Protein AF-0000000086329497 (afdb_homodimer)

Secondary structure (DSSP, 8-state):
------------------------------EEEEE--BHHHHHHHHHHHHHH-TTSEEEEE-SS-TBTT-EEEEETTEEEEEES--B-TT-HHHHHHHHHTT--BPPP----EEEE-SSSEEEE--S-HHHHHHHHHHHHTTHHHHHHHHHHHHHHHHTHHHHHHHTT-B-SSHHHHHHHHHHHHHHHHHTSBHHHHHHHTT--HHHIIIIIHHHHHHHHS--TTSBHHHHHHHHGGGSS--B-BTT-THHHHHHHHHHHTPEEE--EEEEEEEEEE--SSS--EEEEEEEEEETTEEEEEEESEEEE-S--STTT---EEES-SSPPPSS-S--EEEEEEEEEEEEE-GGGGT--S-GGG----EEEE-S-TT-S-SEEEEPPPSSPPTT-----TTS-EEEEEEESSPPPHHHHHHHEEEEEEEEEEEEEEEE---SSPPPPPPSEEETTEEEGGGGGGT---HHHHHHHHHHHHHHHHHHHTT-GGGBS-S-HHHHHHHH-/------S-----------------------EEEEE--BHHHHHHHHHHHHHH-TTSEEEEE-SS-TBTT-EEEEETTEEEEEES--B-TT-HHHHHHHHHTT--BPPP----EEEE-SSSEEEE--S-HHHHHHHHHHHHTTHHHHHHHHHHHHHHHHTHHHHHHHTT-B-SBHHHHHHHHHHHHHHHHHTSBHHHHHHHTT--HHHIIIIIHHHHHHHHS--TTSBHHHHHHHHGGGSS--B-BTT-THHHHHHHHHHTTPEEE--EEEEEEEEEE--SSS--EEEEEEEEEETTEEEEEEESEEEE-S--STTT---EEES-SSPPPSS-S--EEEEEEEEEEEEE-GGGGT--S-GGG----EEEE-S-TT-S-SEEEEPPPSSPPTT-----TTS-EEEEEEESSPPPHHHHHHHEEEEEEEEEEEEEEEE---SSPPPPPBSEEETTEEEGGGGGGT---HHHHHHHHHHHHHHHHHHHTT-GGGBS-S-HHHHHHHH-

Structure (mmCIF, N/CA/C/O backbone):
data_AF-0000000086329497-model_v1
#
loop_
_entity.id
_entity.type
_entity.pdbx_description
1 polymer 'Prenylcysteine oxidase 1'
#
loop_
_atom_site.group_PDB
_atom_site.id
_atom_site.type_symbol
_atom_site.label_atom_id
_atom_site.label_alt_id
_atom_site.label_comp_id
_atom_site.label_asym_id
_atom_site.label_entity_id
_atom_site.label_seq_id
_atom_site.pdbx_PDB_ins_code
_atom_site.Cartn_x
_atom_site.Cartn_y
_atom_site.Cartn_z
_atom_site.occupancy
_atom_site.B_iso_or_equiv
_atom_site.auth_seq_id
_atom_site.auth_comp_id
_atom_site.auth_asym_id
_atom_site.auth_atom_id
_atom_site.pdbx_PDB_model_num
ATOM 1 N N . MET A 1 1 ? -32.25 19.516 -28.297 1 19.36 1 MET A N 1
ATOM 2 C CA . MET A 1 1 ? -31.891 20.625 -27.406 1 19.36 1 MET A CA 1
ATOM 3 C C . MET A 1 1 ? -32.438 20.375 -26 1 19.36 1 MET A C 1
ATOM 5 O O . MET A 1 1 ? -32 21.031 -25.047 1 19.36 1 MET A O 1
ATOM 9 N N . MET A 1 2 ? -33.562 19.688 -25.906 1 17.28 2 MET A N 1
ATOM 10 C CA . MET A 1 2 ? -34.594 19.844 -24.891 1 17.28 2 MET A CA 1
ATOM 11 C C . MET A 1 2 ? -34.125 19.297 -23.531 1 17.28 2 MET A C 1
ATOM 13 O O . MET A 1 2 ? -34.188 20 -22.531 1 17.28 2 MET A O 1
ATOM 17 N N . MET A 1 3 ? -34.594 18.047 -23.156 1 19.02 3 MET A N 1
ATOM 18 C CA . MET A 1 3 ? -35.375 17.672 -21.984 1 19.02 3 MET A CA 1
ATOM 19 C C . MET A 1 3 ? -34.469 17.141 -20.875 1 19.02 3 MET A C 1
ATOM 21 O O . MET A 1 3 ? -34 16.016 -20.938 1 19.02 3 MET A O 1
ATOM 25 N N . TRP A 1 4 ? -33.531 17.906 -20.281 1 20.55 4 TRP A N 1
ATOM 26 C CA . TRP A 1 4 ? -32.438 17.844 -19.344 1 20.55 4 TRP A CA 1
ATOM 27 C C . TRP A 1 4 ? -32.938 17.406 -17.953 1 20.55 4 TRP A C 1
ATOM 29 O O . TRP A 1 4 ? -32.25 17.625 -16.953 1 20.55 4 TRP A O 1
ATOM 39 N N . ARG A 1 5 ? -34.219 16.922 -17.797 1 20.28 5 ARG A N 1
ATOM 40 C CA . ARG A 1 5 ? -34.875 17.047 -16.484 1 20.28 5 ARG A CA 1
ATOM 41 C C . ARG A 1 5 ? -34.375 15.961 -15.539 1 20.28 5 ARG A C 1
ATOM 43 O O . ARG A 1 5 ? -34.875 14.836 -15.555 1 20.28 5 ARG A O 1
ATOM 50 N N . ALA A 1 6 ? -33.156 15.703 -15.445 1 21.06 6 ALA A N 1
ATOM 51 C CA . ALA A 1 6 ? -32.531 14.625 -14.695 1 21.06 6 ALA A CA 1
ATOM 52 C C . ALA A 1 6 ? -33 14.625 -13.242 1 21.06 6 ALA A C 1
ATOM 54 O O . ALA A 1 6 ? -33.094 15.688 -12.625 1 21.06 6 ALA A O 1
ATOM 55 N N . VAL A 1 7 ? -33.562 13.562 -12.828 1 20.84 7 VAL A N 1
ATOM 56 C CA . VAL A 1 7 ? -34.219 13.148 -11.602 1 20.84 7 VAL A CA 1
ATOM 57 C C . VAL A 1 7 ? -33.312 13.414 -10.406 1 20.84 7 VAL A C 1
ATOM 59 O O . VAL A 1 7 ? -32.25 12.812 -10.281 1 20.84 7 VAL A O 1
ATOM 62 N N . ALA A 1 8 ? -33.188 14.641 -9.773 1 23.11 8 ALA A N 1
ATOM 63 C CA . ALA A 1 8 ? -32.719 15.344 -8.586 1 23.11 8 ALA A CA 1
ATOM 64 C C . ALA A 1 8 ? -33.219 14.648 -7.312 1 23.11 8 ALA A C 1
ATOM 66 O O . ALA A 1 8 ? -34.312 14.93 -6.82 1 23.11 8 ALA A O 1
ATOM 67 N N . VAL A 1 9 ? -33.5 13.281 -7.402 1 22.3 9 VAL A N 1
ATOM 68 C CA . VAL A 1 9 ? -34.125 12.867 -6.168 1 22.3 9 VAL A CA 1
ATOM 69 C C . VAL A 1 9 ? -33.375 13.414 -4.965 1 22.3 9 VAL A C 1
ATOM 71 O O . VAL A 1 9 ? -32.156 13.523 -4.996 1 22.3 9 VAL A O 1
ATOM 74 N N . GLU A 1 10 ? -34.125 13.781 -3.883 1 21.47 10 GLU A N 1
ATOM 75 C CA . GLU A 1 10 ? -34.219 14.398 -2.564 1 21.47 10 GLU A CA 1
ATOM 76 C C . GLU A 1 10 ? -33.469 13.586 -1.513 1 21.47 10 GLU A C 1
ATOM 78 O O . GLU A 1 10 ? -34 12.594 -0.999 1 21.47 10 GLU A O 1
ATOM 83 N N . VAL A 1 11 ? -32.469 12.891 -1.787 1 23.66 11 VAL A N 1
ATOM 84 C CA . VAL A 1 11 ? -31.859 12.344 -0.57 1 23.66 11 VAL A CA 1
ATOM 85 C C . VAL A 1 11 ? -31.859 13.414 0.525 1 23.66 11 VAL A C 1
ATOM 87 O O . VAL A 1 11 ? -31.25 14.477 0.368 1 23.66 11 VAL A O 1
ATOM 90 N N . LEU A 1 12 ? -32.938 13.398 1.349 1 21.16 12 LEU A N 1
ATOM 91 C CA . LEU A 1 12 ? -33.25 14.07 2.607 1 21.16 12 LEU A CA 1
ATOM 92 C C . LEU A 1 12 ? -32 14.172 3.484 1 21.16 12 LEU A C 1
ATOM 94 O O . LEU A 1 12 ? -31.25 13.211 3.615 1 21.16 12 LEU A O 1
ATOM 98 N N . LEU A 1 13 ? -31.578 15.344 3.785 1 23.86 13 LEU A N 1
ATOM 99 C CA . LEU A 1 13 ? -30.906 16.172 4.773 1 23.86 13 LEU A CA 1
ATOM 100 C C . LEU A 1 13 ? -31.219 15.695 6.188 1 23.86 13 LEU A C 1
ATOM 102 O O . LEU A 1 13 ? -32.312 15.914 6.699 1 23.86 13 LEU A O 1
ATOM 106 N N . LEU A 1 14 ? -31.141 14.375 6.461 1 25.14 14 LEU A N 1
ATOM 107 C CA . LEU A 1 14 ? -31.297 14.227 7.902 1 25.14 14 LEU A CA 1
ATOM 108 C C . LEU A 1 14 ? -30.5 15.305 8.648 1 25.14 14 LEU A C 1
ATOM 110 O O . LEU A 1 14 ? -29.266 15.336 8.562 1 25.14 14 LEU A O 1
ATOM 114 N N . MET A 1 15 ? -31.031 16.438 8.734 1 26.56 15 MET A N 1
ATOM 115 C CA . MET A 1 15 ? -30.922 17.562 9.648 1 26.56 15 MET A CA 1
ATOM 116 C C . MET A 1 15 ? -30.75 17.078 11.086 1 26.56 15 MET A C 1
ATOM 118 O O . MET A 1 15 ? -31.688 16.547 11.688 1 26.56 15 MET A O 1
ATOM 122 N N . GLY A 1 16 ? -29.766 16.234 11.398 1 27.12 16 GLY A N 1
ATOM 123 C CA . GLY A 1 16 ? -29.609 16.297 12.844 1 27.12 16 GLY A CA 1
ATOM 124 C C . GLY A 1 16 ? -30.016 17.641 13.422 1 27.12 16 GLY A C 1
ATOM 125 O O . GLY A 1 16 ? -29.609 18.688 12.906 1 27.12 16 GLY A O 1
ATOM 126 N N . ILE A 1 17 ? -31.188 17.703 13.898 1 27.92 17 ILE A N 1
ATOM 127 C CA . ILE A 1 17 ? -31.703 18.703 14.82 1 27.92 17 ILE A CA 1
ATOM 128 C C . ILE A 1 17 ? -30.594 19.125 15.789 1 27.92 17 ILE A C 1
ATOM 130 O O . ILE A 1 17 ? -30.141 18.312 16.609 1 27.92 17 ILE A O 1
ATOM 134 N N . TRP A 1 18 ? -29.562 19.75 15.273 1 30.34 18 TRP A N 1
ATOM 135 C CA . TRP A 1 18 ? -28.953 20.656 16.234 1 30.34 18 TRP A CA 1
ATOM 136 C C . TRP A 1 18 ? -30 21.266 17.156 1 30.34 18 TRP A C 1
ATOM 138 O O . TRP A 1 18 ? -30.828 22.047 16.719 1 30.34 18 TRP A O 1
ATOM 148 N N . GLN A 1 19 ? -30.625 20.375 17.875 1 27.81 19 GLN A N 1
ATOM 149 C CA . GLN A 1 19 ? -31.156 21.062 19.047 1 27.81 19 GLN A CA 1
ATOM 150 C C . GLN A 1 19 ? -30.156 22.094 19.578 1 27.81 19 GLN A C 1
ATOM 152 O O . GLN A 1 19 ? -29.109 21.719 20.109 1 27.81 19 GLN A O 1
ATOM 157 N N . VAL A 1 20 ? -29.953 23.156 18.828 1 32.69 20 VAL A N 1
ATOM 158 C CA . VAL A 1 20 ? -29.547 24.406 19.469 1 32.69 20 VAL A CA 1
ATOM 159 C C . VAL A 1 20 ? -30.281 24.562 20.797 1 32.69 20 VAL A C 1
ATOM 161 O O . VAL A 1 20 ? -31.484 24.781 20.828 1 32.69 20 VAL A O 1
ATOM 164 N N . SER A 1 21 ? -30.141 23.625 21.688 1 32.16 21 SER A N 1
ATOM 165 C CA . SER A 1 21 ? -30.531 24.172 22.969 1 32.16 21 SER A CA 1
ATOM 166 C C . SER A 1 21 ? -30.188 25.656 23.062 1 32.16 21 SER A C 1
ATOM 168 O O . SER A 1 21 ? -29.125 26.094 22.625 1 32.16 21 SER A O 1
ATOM 170 N N . SER A 1 22 ? -31.188 26.469 22.953 1 34.78 22 SER A N 1
ATOM 171 C CA . SER A 1 22 ? -31.234 27.891 23.281 1 34.78 22 SER A CA 1
ATOM 172 C C . SER A 1 22 ? -30.312 28.219 24.453 1 34.78 22 SER A C 1
ATOM 174 O O . SER A 1 22 ? -30.766 28.344 25.578 1 34.78 22 SER A O 1
ATOM 176 N N . THR A 1 23 ? -29.328 27.406 24.766 1 38.88 23 THR A N 1
ATOM 177 C CA . THR A 1 23 ? -28.594 28.109 25.812 1 38.88 23 THR A CA 1
ATOM 178 C C . THR A 1 23 ? -28.375 29.562 25.422 1 38.88 23 THR A C 1
ATOM 180 O O . THR A 1 23 ? -28.406 29.922 24.25 1 38.88 23 THR A O 1
ATOM 183 N N . GLY A 1 24 ? -28.453 30.484 26.234 1 40.41 24 GLY A N 1
ATOM 184 C CA . GLY A 1 24 ? -28.203 31.906 26.016 1 40.41 24 GLY A CA 1
ATOM 185 C C . GLY A 1 24 ? -27.141 32.188 24.984 1 40.41 24 GLY A C 1
ATOM 186 O O . GLY A 1 24 ? -26 31.719 25.109 1 40.41 24 GLY A O 1
ATOM 187 N N . SER A 1 25 ? -27.469 32.062 23.625 1 47.81 25 SER A N 1
ATOM 188 C CA . SER A 1 25 ? -26.688 32.344 22.438 1 47.81 25 SER A CA 1
ATOM 189 C C . SER A 1 25 ? -25.562 33.344 22.719 1 47.81 25 SER A C 1
ATOM 191 O O . SER A 1 25 ? -25.812 34.531 22.938 1 47.81 25 SER A O 1
ATOM 193 N N . ARG A 1 26 ? -24.641 32.875 23.516 1 59.19 26 ARG A N 1
ATOM 194 C CA . ARG A 1 26 ? -23.531 33.781 23.672 1 59.19 26 ARG A CA 1
ATOM 195 C C . ARG A 1 26 ? -23.109 34.375 22.328 1 59.19 26 ARG A C 1
ATOM 197 O O . ARG A 1 26 ? -23.078 33.656 21.328 1 59.19 26 ARG A O 1
ATOM 204 N N . LEU A 1 27 ? -23.125 35.594 22.234 1 75.56 27 LEU A N 1
ATOM 205 C CA . LEU A 1 27 ? -22.656 36.375 21.109 1 75.56 27 LEU A CA 1
ATOM 206 C C . LEU A 1 27 ? -21.328 35.844 20.578 1 75.56 27 LEU A C 1
ATOM 208 O O . LEU A 1 27 ? -20.484 35.406 21.359 1 75.56 27 LEU A O 1
ATOM 212 N N . GLN A 1 28 ? -21.188 35.594 19.281 1 84.75 28 GLN A N 1
ATOM 213 C CA . GLN A 1 28 ? -19.969 35.156 18.594 1 84.75 28 GLN A CA 1
ATOM 214 C C . GLN A 1 28 ? -18.812 36.125 18.844 1 84.75 28 GLN A C 1
ATOM 216 O O . GLN A 1 28 ? -19.031 37.312 19.078 1 84.75 28 GLN A O 1
ATOM 221 N N . PRO A 1 29 ? -17.609 35.469 18.922 1 90.88 29 PRO A N 1
ATOM 222 C CA . PRO A 1 29 ? -16.469 36.375 18.953 1 90.88 29 PRO A CA 1
ATOM 223 C C . PRO A 1 29 ? -16.422 37.281 17.719 1 90.88 29 PRO A C 1
ATOM 225 O O . PRO A 1 29 ? -16.828 36.875 16.625 1 90.88 29 PRO A O 1
ATOM 228 N N . LYS A 1 30 ? -15.961 38.438 17.953 1 91.94 30 LYS A N 1
ATOM 229 C CA . LYS A 1 30 ? -15.977 39.375 16.859 1 91.94 30 LYS A CA 1
ATOM 230 C C . LYS A 1 30 ? -14.641 39.406 16.125 1 91.94 30 LYS A C 1
ATOM 232 O O . LYS A 1 30 ? -14.609 39.531 14.891 1 91.94 30 LYS A O 1
ATOM 237 N N . GLN A 1 31 ? -13.562 39.344 16.859 1 96.69 31 GLN A N 1
ATOM 238 C CA . GLN A 1 31 ? -12.234 39.469 16.266 1 96.69 31 GLN A CA 1
ATOM 239 C C . GLN A 1 31 ? -11.297 38.375 16.781 1 96.69 31 GLN A C 1
ATOM 241 O O . GLN A 1 31 ? -11.18 38.156 17.984 1 96.69 31 GLN A O 1
ATOM 246 N N . ILE A 1 32 ? -10.633 37.688 15.828 1 98.38 32 ILE A N 1
ATOM 247 C CA . ILE A 1 32 ? -9.672 36.656 16.156 1 98.38 32 ILE A CA 1
ATOM 248 C C . ILE A 1 32 ? -8.328 36.969 15.492 1 98.38 32 ILE A C 1
ATOM 250 O O . ILE A 1 32 ? -8.281 37.375 14.336 1 98.38 32 ILE A O 1
ATOM 254 N N . ALA A 1 33 ? -7.215 36.812 16.266 1 98.81 33 ALA A N 1
ATOM 255 C CA . ALA A 1 33 ? -5.867 37 15.734 1 98.81 33 ALA A CA 1
ATOM 256 C C . ALA A 1 33 ? -5.145 35.656 15.633 1 98.81 33 ALA A C 1
ATOM 258 O O . ALA A 1 33 ? -5.27 34.812 16.516 1 98.81 33 ALA A O 1
ATOM 259 N N . ILE A 1 34 ? -4.52 35.438 14.539 1 98.88 34 ILE A N 1
ATOM 260 C CA . ILE A 1 34 ? -3.596 34.312 14.359 1 98.88 34 ILE A CA 1
ATOM 261 C C . ILE A 1 34 ? -2.188 34.844 14.102 1 98.88 34 ILE A C 1
ATOM 263 O O . ILE A 1 34 ? -1.961 35.594 13.148 1 98.88 34 ILE A O 1
ATOM 267 N N . VAL A 1 35 ? -1.253 34.5 14.992 1 98.75 35 VAL A N 1
ATOM 268 C CA . VAL A 1 35 ? 0.127 34.938 14.828 1 98.75 35 VAL A CA 1
ATOM 269 C C . VAL A 1 35 ? 0.947 33.844 14.141 1 98.75 35 VAL A C 1
ATOM 271 O O . VAL A 1 35 ? 1.371 32.875 14.781 1 98.75 35 VAL A O 1
ATOM 274 N N . GLY A 1 36 ? 1.266 34.062 12.906 1 98.31 36 GLY A N 1
ATOM 275 C CA . GLY A 1 36 ? 1.96 33.094 12.078 1 98.31 36 GLY A CA 1
ATOM 276 C C . GLY A 1 36 ? 1.144 32.625 10.883 1 98.31 36 GLY A C 1
ATOM 277 O O . GLY A 1 36 ? -0.008 32.219 11.031 1 98.31 36 GLY A O 1
ATOM 278 N N . GLY A 1 37 ? 1.759 32.719 9.734 1 97.75 37 GLY A N 1
ATOM 279 C CA . GLY A 1 37 ? 1.072 32.344 8.508 1 97.75 37 GLY A CA 1
ATOM 280 C C . GLY A 1 37 ? 1.614 31.078 7.879 1 97.75 37 GLY A C 1
ATOM 281 O O . GLY A 1 37 ? 1.657 30.969 6.652 1 97.75 37 GLY A O 1
ATOM 282 N N . GLY A 1 38 ? 2.111 30.125 8.641 1 97.25 38 GLY A N 1
ATOM 283 C CA . GLY A 1 38 ? 2.508 28.812 8.156 1 97.25 38 GLY A CA 1
ATOM 284 C C . GLY A 1 38 ? 1.329 27.891 7.891 1 97.25 38 GLY A C 1
ATOM 285 O O . GLY A 1 38 ? 0.186 28.344 7.816 1 97.25 38 GLY A O 1
ATOM 286 N N . VAL A 1 39 ? 1.604 26.625 7.805 1 97.56 39 VAL A N 1
ATOM 287 C CA . VAL A 1 39 ? 0.553 25.656 7.516 1 97.56 39 VAL A CA 1
ATOM 288 C C . VAL A 1 39 ? -0.487 25.672 8.633 1 97.56 39 VAL A C 1
ATOM 290 O O . VAL A 1 39 ? -1.691 25.688 8.367 1 97.56 39 VAL A O 1
ATOM 293 N N . GLY A 1 40 ? -0.006 25.641 9.82 1 98.38 40 GLY A N 1
ATOM 294 C CA . GLY A 1 40 ? -0.903 25.641 10.961 1 98.38 40 GLY A CA 1
ATOM 295 C C . GLY A 1 40 ? -1.787 26.875 11.031 1 98.38 40 GLY A C 1
ATOM 296 O O . GLY A 1 40 ? -2.998 26.766 11.227 1 98.38 40 GLY A O 1
ATOM 297 N N . GLY A 1 41 ? -1.18 28.078 10.875 1 98.75 41 GLY A N 1
ATOM 298 C CA . GLY A 1 41 ? -1.938 29.312 10.922 1 98.75 41 GLY A CA 1
ATOM 299 C C . GLY A 1 41 ? -2.963 29.422 9.805 1 98.75 41 GLY A C 1
ATOM 300 O O . GLY A 1 41 ? -4.098 29.844 10.039 1 98.75 41 GLY A O 1
ATOM 301 N N . ALA A 1 42 ? -2.535 29.062 8.633 1 98.69 42 ALA A N 1
ATOM 302 C CA . ALA A 1 42 ? -3.453 29.094 7.492 1 98.69 42 ALA A CA 1
ATOM 303 C C . ALA A 1 42 ? -4.613 28.125 7.699 1 98.69 42 ALA A C 1
ATOM 305 O O . ALA A 1 42 ? -5.77 28.469 7.449 1 98.69 42 ALA A O 1
ATOM 306 N N . ALA A 1 43 ? -4.281 26.953 8.125 1 98.81 43 ALA A N 1
ATOM 307 C CA . ALA A 1 43 ? -5.316 25.953 8.391 1 98.81 43 ALA A CA 1
ATOM 308 C C . ALA A 1 43 ? -6.25 26.422 9.508 1 98.81 43 ALA A C 1
ATOM 310 O O . ALA A 1 43 ? -7.465 26.219 9.438 1 98.81 43 ALA A O 1
ATOM 311 N N . ALA A 1 44 ? -5.676 27.031 10.547 1 98.88 44 ALA A N 1
ATOM 312 C CA . ALA A 1 44 ? -6.48 27.531 11.656 1 98.88 44 ALA A CA 1
ATOM 313 C C . ALA A 1 44 ? -7.488 28.578 11.18 1 98.88 44 ALA A C 1
ATOM 315 O O . ALA A 1 44 ? -8.633 28.578 11.625 1 98.88 44 ALA A O 1
ATOM 316 N N . SER A 1 45 ? -7.055 29.469 10.32 1 98.69 45 SER A N 1
ATOM 317 C CA . SER A 1 45 ? -7.973 30.484 9.789 1 98.69 45 SER A CA 1
ATOM 318 C C . SER A 1 45 ? -9.156 29.828 9.086 1 98.69 45 SER A C 1
ATOM 320 O O . SER A 1 45 ? -10.297 30.266 9.242 1 98.69 45 SER A O 1
ATOM 322 N N . HIS A 1 46 ? -8.867 28.797 8.32 1 98.38 46 HIS A N 1
ATOM 323 C CA . HIS A 1 46 ? -9.891 28.078 7.578 1 98.38 46 HIS A CA 1
ATOM 324 C C . HIS A 1 46 ? -10.875 27.391 8.523 1 98.38 46 HIS A C 1
ATOM 326 O O . HIS A 1 46 ? -12.094 27.5 8.352 1 98.38 46 HIS A O 1
ATOM 332 N N . PHE A 1 47 ? -10.383 26.734 9.531 1 98.56 47 PHE A N 1
ATOM 333 C CA . PHE A 1 47 ? -11.242 25.984 10.445 1 98.56 47 PHE A CA 1
ATOM 334 C C . PHE A 1 47 ? -12.016 26.938 11.359 1 98.56 47 PHE A C 1
ATOM 336 O O . PHE A 1 47 ? -13.164 26.656 11.711 1 98.56 47 PHE A O 1
ATOM 343 N N . LEU A 1 48 ? -11.391 28.047 11.781 1 98.31 48 LEU A N 1
ATOM 344 C CA . LEU A 1 48 ? -12.078 29.016 12.609 1 98.31 48 LEU A CA 1
ATOM 345 C C . LEU A 1 48 ? -13.25 29.641 11.852 1 98.31 48 LEU A C 1
ATOM 347 O O . LEU A 1 48 ? -14.312 29.875 12.43 1 98.31 48 LEU A O 1
ATOM 351 N N . ARG A 1 49 ? -12.992 29.938 10.578 1 97.5 49 ARG A N 1
ATOM 352 C CA . ARG A 1 49 ? -14.07 30.453 9.742 1 97.5 49 ARG A CA 1
ATOM 353 C C . ARG A 1 49 ? -15.25 29.5 9.703 1 97.5 49 ARG A C 1
ATOM 355 O O . ARG A 1 49 ? -16.406 29.922 9.805 1 97.5 49 ARG A O 1
ATOM 362 N N . ARG A 1 50 ? -14.992 28.281 9.602 1 95.38 50 ARG A N 1
ATOM 363 C CA . ARG A 1 50 ? -16.031 27.25 9.523 1 95.38 50 ARG A CA 1
ATOM 364 C C . ARG A 1 50 ? -16.75 27.094 10.852 1 95.38 50 ARG A C 1
ATOM 366 O O . ARG A 1 50 ? -17.969 26.953 10.891 1 95.38 50 ARG A O 1
ATOM 373 N N . GLU A 1 51 ? -15.961 27.156 11.961 1 95.44 51 GLU A N 1
ATOM 374 C CA . GLU A 1 51 ? -16.516 26.891 13.281 1 95.44 51 GLU A CA 1
ATOM 375 C C . GLU A 1 51 ? -17.234 28.109 13.844 1 95.44 51 GLU A C 1
ATOM 377 O O . GLU A 1 51 ? -18.203 27.984 14.586 1 95.44 51 GLU A O 1
ATOM 382 N N . MET A 1 52 ? -16.75 29.359 13.539 1 95.44 52 MET A N 1
ATOM 383 C CA . MET A 1 52 ? -17.234 30.562 14.195 1 95.44 52 MET A CA 1
ATOM 384 C C . MET A 1 52 ? -18.172 31.344 13.281 1 95.44 52 MET A C 1
ATOM 386 O O . MET A 1 52 ? -18.875 32.25 13.734 1 95.44 52 MET A O 1
ATOM 390 N N . GLY A 1 53 ? -18.125 31 11.969 1 93.38 53 GLY A N 1
ATOM 391 C CA . GLY A 1 53 ? -19.078 31.625 11.062 1 93.38 53 GLY A CA 1
ATOM 392 C C . GLY A 1 53 ? -18.469 32.75 10.219 1 93.38 53 GLY A C 1
ATOM 393 O O . GLY A 1 53 ? -17.312 33.125 10.422 1 93.38 53 GLY A O 1
ATOM 394 N N . PRO A 1 54 ? -19.203 33.281 9.344 1 93.5 54 PRO A N 1
ATOM 395 C CA . PRO A 1 54 ? -18.703 34.25 8.344 1 93.5 54 PRO A CA 1
ATOM 396 C C . PRO A 1 54 ? -18.516 35.656 8.906 1 93.5 54 PRO A C 1
ATOM 398 O O . PRO A 1 54 ? -17.797 36.469 8.312 1 93.5 54 PRO A O 1
ATOM 401 N N . ASP A 1 55 ? -19.078 35.969 10.023 1 93.62 55 ASP A N 1
ATOM 402 C CA . ASP A 1 55 ? -19.109 37.344 10.516 1 93.62 55 ASP A CA 1
ATOM 403 C C . ASP A 1 55 ? -17.875 37.656 11.359 1 93.62 55 ASP A C 1
ATOM 405 O O . ASP A 1 55 ? -17.594 38.812 11.633 1 93.62 55 ASP A O 1
ATOM 409 N N . VAL A 1 56 ? -17.156 36.656 11.742 1 95.94 56 VAL A N 1
ATOM 410 C CA . VAL A 1 56 ? -15.984 36.875 12.578 1 95.94 56 VAL A CA 1
ATOM 411 C C . VAL A 1 56 ? -14.836 37.406 11.727 1 95.94 56 VAL A C 1
ATOM 413 O O . VAL A 1 56 ? -14.609 36.938 10.609 1 95.94 56 VAL A O 1
ATOM 416 N N . LYS A 1 57 ? -14.18 38.469 12.227 1 97.69 57 LYS A N 1
ATOM 417 C CA . LYS A 1 57 ? -12.969 38.969 11.57 1 97.69 57 LYS A CA 1
ATOM 418 C C . LYS A 1 57 ? -11.742 38.188 12.016 1 97.69 57 LYS A C 1
ATOM 420 O O . LYS A 1 57 ? -11.484 38.031 13.219 1 97.69 57 LYS A O 1
ATOM 425 N N . ILE A 1 58 ? -11.023 37.656 11.031 1 98.56 58 ILE A N 1
ATOM 426 C CA . ILE A 1 58 ? -9.812 36.906 11.312 1 98.56 58 ILE A CA 1
ATOM 427 C C . ILE A 1 58 ? -8.602 37.625 10.703 1 98.56 58 ILE A C 1
ATOM 429 O O . ILE A 1 58 ? -8.523 37.781 9.484 1 98.56 58 ILE A O 1
ATOM 433 N N . ASP A 1 59 ? -7.664 38.062 11.57 1 98.69 59 ASP A N 1
ATOM 434 C CA . ASP A 1 59 ? -6.406 38.656 11.133 1 98.69 59 ASP A CA 1
ATOM 435 C C . ASP A 1 59 ? -5.25 37.656 11.305 1 98.69 59 ASP A C 1
ATOM 437 O O . ASP A 1 59 ? -5.09 37.062 12.367 1 98.69 59 ASP A O 1
ATOM 441 N N . VAL A 1 60 ? -4.48 37.469 10.219 1 98.75 60 VAL A N 1
ATOM 442 C CA . VAL A 1 60 ? -3.303 36.625 10.273 1 98.75 60 VAL A CA 1
ATOM 443 C C . VAL A 1 60 ? -2.039 37.469 10.133 1 98.75 60 VAL A C 1
ATOM 445 O O . VAL A 1 60 ? -1.858 38.156 9.125 1 98.75 60 VAL A O 1
ATOM 448 N N . PHE A 1 61 ? -1.18 37.406 11.172 1 98.62 61 PHE A N 1
ATOM 449 C CA . PHE A 1 61 ? 0.071 38.156 11.156 1 98.62 61 PHE A CA 1
ATOM 450 C C . PHE A 1 61 ? 1.211 37.312 10.625 1 98.62 61 PHE A C 1
ATOM 452 O O . PHE A 1 61 ? 1.482 36.219 11.164 1 98.62 61 PHE A O 1
ATOM 459 N N . GLU A 1 62 ? 1.846 37.688 9.625 1 97.94 62 GLU A N 1
ATOM 460 C CA . GLU A 1 62 ? 3.006 37 9.062 1 97.94 62 GLU A CA 1
ATOM 461 C C . GLU A 1 62 ? 4.043 38 8.555 1 97.94 62 GLU A C 1
ATOM 463 O O . GLU A 1 62 ? 3.773 38.781 7.621 1 97.94 62 GLU A O 1
ATOM 468 N N . ALA A 1 63 ? 5.188 37.969 9.164 1 94.19 63 ALA A N 1
ATOM 469 C CA . ALA A 1 63 ? 6.227 38.938 8.828 1 94.19 63 ALA A CA 1
ATOM 470 C C . ALA A 1 63 ? 6.953 38.531 7.547 1 94.19 63 ALA A C 1
ATOM 472 O O . ALA A 1 63 ? 7.422 39.406 6.801 1 94.19 63 ALA A O 1
ATOM 473 N N . ALA A 1 64 ? 7.09 37.25 7.32 1 92.19 64 ALA A N 1
ATOM 474 C CA . ALA A 1 64 ? 7.805 36.75 6.152 1 92.19 64 ALA A CA 1
ATOM 475 C C . ALA A 1 64 ? 6.832 36.219 5.098 1 92.19 64 ALA A C 1
ATOM 477 O O . ALA A 1 64 ? 5.727 36.75 4.953 1 92.19 64 ALA A O 1
ATOM 478 N N . ALA A 1 65 ? 7.281 35.344 4.301 1 93 65 ALA A N 1
ATOM 479 C CA . ALA A 1 65 ? 6.422 34.781 3.266 1 93 65 ALA A CA 1
ATOM 480 C C . ALA A 1 65 ? 5.426 33.781 3.863 1 93 65 ALA A C 1
ATOM 482 O O . ALA A 1 65 ? 5.773 33.031 4.766 1 93 65 ALA A O 1
ATOM 483 N N . VAL A 1 66 ? 4.191 33.844 3.389 1 96.12 66 VAL A N 1
ATOM 484 C CA . VAL A 1 66 ? 3.174 32.875 3.787 1 96.12 66 VAL A CA 1
ATOM 485 C C . VAL A 1 66 ? 3.656 31.453 3.475 1 96.12 66 VAL A C 1
ATOM 487 O O . VAL A 1 66 ? 4.258 31.219 2.426 1 96.12 66 VAL A O 1
ATOM 490 N N . GLY A 1 67 ? 3.459 30.578 4.391 1 95.25 67 GLY A N 1
ATOM 491 C CA . GLY A 1 67 ? 3.85 29.188 4.199 1 95.25 67 GLY A CA 1
ATOM 492 C C . GLY A 1 67 ? 4.902 28.719 5.191 1 95.25 67 GLY A C 1
ATOM 493 O O . GLY A 1 67 ? 5 27.531 5.48 1 95.25 67 GLY A O 1
ATOM 494 N N . GLY A 1 68 ? 5.703 29.656 5.625 1 92.69 68 GLY A N 1
ATOM 495 C CA . GLY A 1 68 ? 6.738 29.312 6.586 1 92.69 68 GLY A CA 1
ATOM 496 C C . GLY A 1 68 ? 7.762 28.344 6.031 1 92.69 68 GLY A C 1
ATOM 497 O O . GLY A 1 68 ? 8.43 28.625 5.035 1 92.69 68 GLY A O 1
ATOM 498 N N . ARG A 1 69 ? 7.707 27.156 6.578 1 93.38 69 ARG A N 1
ATOM 499 C CA . ARG A 1 69 ? 8.688 26.141 6.203 1 93.38 69 ARG A CA 1
ATOM 500 C C . ARG A 1 69 ? 8.25 25.391 4.953 1 93.38 69 ARG A C 1
ATOM 502 O O . ARG A 1 69 ? 8.984 24.531 4.445 1 93.38 69 ARG A O 1
ATOM 509 N N . VAL A 1 70 ? 7.156 25.625 4.516 1 95.5 70 VAL A N 1
ATOM 510 C CA . VAL A 1 70 ? 6.688 25.156 3.219 1 95.5 70 VAL A CA 1
ATOM 511 C C . VAL A 1 70 ? 7.062 26.172 2.135 1 95.5 70 VAL A C 1
ATOM 513 O O . VAL A 1 70 ? 6.414 27.203 1.993 1 95.5 70 VAL A O 1
ATOM 516 N N . ALA A 1 71 ? 8.062 25.828 1.343 1 94.69 71 ALA A N 1
ATOM 517 C CA . ALA A 1 71 ? 8.586 26.828 0.418 1 94.69 71 ALA A CA 1
ATOM 518 C C . A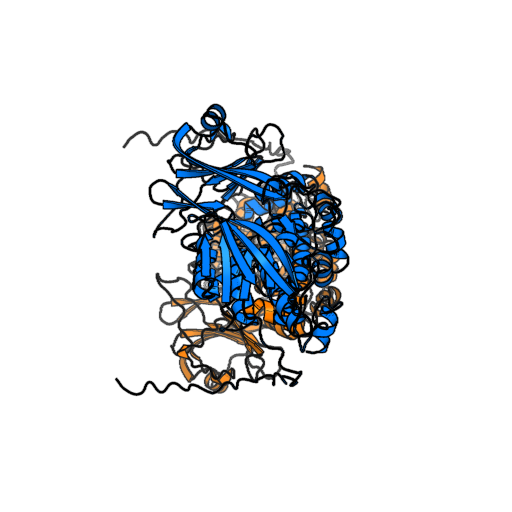LA A 1 71 ? 9.062 26.188 -0.879 1 94.69 71 ALA A C 1
ATOM 520 O O . ALA A 1 71 ? 9.336 24.984 -0.917 1 94.69 71 ALA A O 1
ATOM 521 N N . THR A 1 72 ? 9.062 26.938 -1.922 1 96.12 72 THR A N 1
ATOM 522 C CA . THR A 1 72 ? 9.609 26.531 -3.215 1 96.12 72 THR A CA 1
ATOM 523 C C . THR A 1 72 ? 10.695 27.516 -3.666 1 96.12 72 THR A C 1
ATOM 525 O O . THR A 1 72 ? 10.766 28.641 -3.176 1 96.12 72 THR A O 1
ATOM 528 N N . GLN A 1 73 ? 11.562 27.078 -4.477 1 95.81 73 GLN A N 1
ATOM 529 C CA . GLN A 1 73 ? 12.609 27.891 -5.086 1 95.81 73 GLN A CA 1
ATOM 530 C C . GLN A 1 73 ? 12.625 27.719 -6.602 1 95.81 73 GLN A C 1
ATOM 532 O O . GLN A 1 73 ? 12.461 26.609 -7.113 1 95.81 73 GLN A O 1
ATOM 537 N N . ASP A 1 74 ? 12.766 28.828 -7.285 1 95.25 74 ASP A N 1
ATOM 538 C CA . ASP A 1 74 ? 12.852 28.781 -8.742 1 95.25 74 ASP A CA 1
ATOM 539 C C . ASP A 1 74 ? 14.297 28.578 -9.195 1 95.25 74 ASP A C 1
ATOM 541 O O . ASP A 1 74 ? 15.195 29.297 -8.773 1 95.25 74 ASP A O 1
ATOM 545 N N . VAL A 1 75 ? 14.453 27.609 -9.938 1 94.62 75 VAL A N 1
ATOM 546 C CA . VAL A 1 75 ? 15.75 27.328 -10.547 1 94.62 75 VAL A CA 1
ATOM 547 C C . VAL A 1 75 ? 15.57 27.078 -12.039 1 94.62 75 VAL A C 1
ATOM 549 O O . VAL A 1 75 ? 14.906 26.109 -12.438 1 94.62 75 VAL A O 1
ATOM 552 N N . GLY A 1 76 ? 16.188 27.875 -12.883 1 89.38 76 GLY A N 1
ATOM 553 C CA . GLY A 1 76 ? 16.125 27.688 -14.32 1 89.38 76 GLY A CA 1
ATOM 554 C C . GLY A 1 76 ? 14.719 27.812 -14.883 1 89.38 76 GLY A C 1
ATOM 555 O O . GLY A 1 76 ? 14.359 27.109 -15.828 1 89.38 76 GLY A O 1
ATOM 556 N N . GLY A 1 77 ? 13.852 28.469 -14.219 1 90.81 77 GLY A N 1
ATOM 557 C CA . GLY A 1 77 ? 12.516 28.719 -14.727 1 90.81 77 GLY A CA 1
ATOM 558 C C . GLY A 1 77 ? 11.469 27.781 -14.148 1 90.81 77 GLY A C 1
ATOM 559 O O . GLY A 1 77 ? 10.273 27.953 -14.383 1 90.81 77 GLY A O 1
ATOM 560 N N . ASP A 1 78 ? 11.891 26.781 -13.422 1 94.31 78 ASP A N 1
ATOM 561 C CA . ASP A 1 78 ? 10.969 25.844 -12.805 1 94.31 78 ASP A CA 1
ATOM 562 C C . ASP A 1 78 ? 11.016 25.953 -11.281 1 94.31 78 ASP A C 1
ATOM 564 O O . ASP A 1 78 ? 12.055 26.297 -10.711 1 94.31 78 ASP A O 1
ATOM 568 N N . GLY A 1 79 ? 9.891 25.719 -10.68 1 96.5 79 GLY A N 1
ATOM 569 C CA . GLY A 1 79 ? 9.836 25.703 -9.227 1 96.5 79 GLY A CA 1
ATOM 570 C C . GLY A 1 79 ? 10.148 24.344 -8.641 1 96.5 79 GLY A C 1
ATOM 571 O O . GLY A 1 79 ? 9.797 23.312 -9.227 1 96.5 79 GLY A O 1
ATOM 572 N N . PHE A 1 80 ? 10.812 24.359 -7.484 1 97.38 80 PHE A N 1
ATOM 573 C CA . PHE A 1 80 ? 11.156 23.125 -6.797 1 97.38 80 PHE A CA 1
ATOM 574 C C . PHE A 1 80 ? 10.875 23.234 -5.305 1 97.38 80 PHE A C 1
ATOM 576 O O . PHE A 1 80 ? 11.039 24.312 -4.715 1 97.38 80 PHE A O 1
ATOM 583 N N . GLU A 1 81 ? 10.438 22.109 -4.699 1 96.69 81 GLU A N 1
ATOM 584 C CA . GLU A 1 81 ? 10.141 22.094 -3.27 1 96.69 81 GLU A CA 1
ATOM 585 C C . GLU A 1 81 ? 11.414 22.188 -2.439 1 96.69 81 GLU A C 1
ATOM 587 O O . GLU A 1 81 ? 12.383 21.453 -2.688 1 96.69 81 GLU A O 1
ATOM 592 N N . MET A 1 82 ? 11.391 23.016 -1.427 1 94.44 82 MET A N 1
ATOM 593 C CA . MET A 1 82 ? 12.547 23.188 -0.554 1 94.44 82 MET A CA 1
ATOM 594 C C . MET A 1 82 ? 12.305 22.531 0.801 1 94.44 82 MET A C 1
ATOM 596 O O . MET A 1 82 ? 13.242 22.016 1.423 1 94.44 82 MET A O 1
ATOM 600 N N . GLY A 1 83 ? 11.102 22.656 1.253 1 91.38 83 GLY A N 1
ATOM 601 C CA . GLY A 1 83 ? 10.711 22.125 2.553 1 91.38 83 GLY A CA 1
ATOM 602 C C . GLY A 1 83 ? 9.25 21.719 2.621 1 91.38 83 GLY A C 1
ATOM 603 O O . GLY A 1 83 ? 8.422 22.266 1.894 1 91.38 83 GLY A O 1
ATOM 604 N N . ALA A 1 84 ? 9.008 20.719 3.607 1 91.62 84 ALA A N 1
ATOM 605 C CA . ALA A 1 84 ? 7.652 20.172 3.725 1 91.62 84 ALA A CA 1
ATOM 606 C C . ALA A 1 84 ? 7.113 19.75 2.361 1 91.62 84 ALA A C 1
ATOM 608 O O . ALA A 1 84 ? 6.066 20.219 1.924 1 91.62 84 ALA A O 1
ATOM 609 N N . CYS A 1 85 ? 7.723 18.781 1.836 1 91.31 85 CYS A N 1
ATOM 610 C CA . CYS A 1 85 ? 7.645 18.516 0.401 1 91.31 85 CYS A CA 1
ATOM 611 C C . CYS A 1 85 ? 6.676 17.375 0.102 1 91.31 85 CYS A C 1
ATOM 613 O O . CYS A 1 85 ? 6.273 17.188 -1.046 1 91.31 85 CYS A O 1
ATOM 615 N N . ILE A 1 86 ? 6.309 16.734 1.175 1 93.19 86 ILE A N 1
ATOM 616 C CA . ILE A 1 86 ? 5.582 15.508 0.856 1 93.19 86 ILE A CA 1
ATOM 617 C C . ILE A 1 86 ? 4.355 15.383 1.755 1 93.19 86 ILE A C 1
ATOM 619 O O . ILE A 1 86 ? 4.355 15.867 2.887 1 93.19 86 ILE A O 1
ATOM 623 N N . ILE A 1 87 ? 3.332 14.789 1.214 1 95.62 87 ILE A N 1
ATOM 624 C CA . ILE A 1 87 ? 2.1 14.469 1.927 1 95.62 87 ILE A CA 1
ATOM 625 C C . ILE A 1 87 ? 1.831 12.969 1.856 1 95.62 87 ILE A C 1
ATOM 627 O O . ILE A 1 87 ? 1.853 12.375 0.775 1 95.62 87 ILE A O 1
ATOM 631 N N . HIS A 1 88 ? 1.653 12.367 3.004 1 94.06 88 HIS A N 1
ATOM 632 C CA . HIS A 1 88 ? 1.322 10.945 3.078 1 94.06 88 HIS A CA 1
ATOM 633 C C . HIS A 1 88 ? -0.127 10.695 2.674 1 94.06 88 HIS A C 1
ATOM 635 O O . HIS A 1 88 ? -1.003 11.523 2.949 1 94.06 88 HIS A O 1
ATOM 641 N N . PRO A 1 89 ? -0.458 9.531 2.1 1 88.88 89 PRO A N 1
ATOM 642 C CA . PRO A 1 89 ? -1.831 9.258 1.665 1 88.88 89 PRO A CA 1
ATOM 643 C C . PRO A 1 89 ? -2.824 9.25 2.826 1 88.88 89 PRO A C 1
ATOM 645 O O . PRO A 1 89 ? -4.004 9.555 2.635 1 88.88 89 PRO A O 1
ATOM 648 N N . LEU A 1 90 ? -2.346 9.055 3.971 1 89.5 90 LEU A N 1
ATOM 649 C CA . LEU A 1 90 ? -3.244 8.969 5.117 1 89.5 90 LEU A CA 1
ATOM 650 C C . LEU A 1 90 ? -3.215 10.258 5.926 1 89.5 90 LEU A C 1
ATOM 652 O O . LEU A 1 90 ? -3.703 10.297 7.059 1 89.5 90 LEU A O 1
ATOM 656 N N . ASN A 1 91 ? -2.557 11.219 5.324 1 94.75 91 ASN A N 1
ATOM 657 C CA . ASN A 1 91 ? -2.693 12.562 5.883 1 94.75 91 ASN A CA 1
ATOM 658 C C . ASN A 1 91 ? -4.043 13.18 5.531 1 94.75 91 ASN A C 1
ATOM 660 O O . ASN A 1 91 ? -4.121 14.086 4.699 1 94.75 91 ASN A O 1
ATOM 664 N N . LEU A 1 92 ? -5.066 12.828 6.297 1 93.44 92 LEU A N 1
ATOM 665 C CA . LEU A 1 92 ? -6.445 13.086 5.891 1 93.44 92 LEU A CA 1
ATOM 666 C C . LEU A 1 92 ? -6.797 14.562 6.074 1 93.44 92 LEU A C 1
ATOM 668 O O . LEU A 1 92 ? -7.641 15.094 5.352 1 93.44 92 LEU A O 1
ATOM 672 N N . ARG A 1 93 ? -6.164 15.219 6.98 1 95.5 93 ARG A N 1
ATOM 673 C CA . ARG A 1 93 ? -6.449 16.641 7.18 1 95.5 93 ARG A CA 1
ATOM 674 C C . ARG A 1 93 ? -5.887 17.484 6.035 1 95.5 93 ARG A C 1
ATOM 676 O O . ARG A 1 93 ? -6.566 18.359 5.52 1 95.5 93 ARG A O 1
ATOM 683 N N . MET A 1 94 ? -4.676 17.172 5.684 1 96.94 94 MET A N 1
ATOM 684 C CA . MET A 1 94 ? -4.078 17.875 4.551 1 96.94 94 MET A CA 1
ATOM 685 C C . MET A 1 94 ? -4.863 17.594 3.27 1 96.94 94 MET A C 1
ATOM 687 O O . MET A 1 94 ? -5.078 18.5 2.463 1 96.94 94 MET A O 1
ATOM 691 N N . LYS A 1 95 ? -5.215 16.375 3.152 1 94.81 95 LYS A N 1
ATOM 692 C CA . LYS A 1 95 ? -6 16.031 1.973 1 94.81 95 LYS A CA 1
ATOM 693 C C . LYS A 1 95 ? -7.316 16.797 1.938 1 94.81 95 LYS A C 1
ATOM 695 O O . LYS A 1 95 ? -7.727 17.297 0.884 1 94.81 95 LYS A O 1
ATOM 700 N N . GLN A 1 96 ? -7.988 16.922 3.018 1 94.19 96 GLN A N 1
ATOM 701 C CA . GLN A 1 96 ? -9.234 17.672 3.121 1 94.19 96 GLN A CA 1
ATOM 702 C C . GLN A 1 96 ? -9.023 19.141 2.771 1 94.19 96 GLN A C 1
ATOM 704 O O . GLN A 1 96 ? -9.828 19.734 2.049 1 94.19 96 GLN A O 1
ATOM 709 N N . LEU A 1 97 ? -7.996 19.656 3.275 1 97.25 97 LEU A N 1
ATOM 710 C CA . LEU A 1 97 ? -7.707 21.062 3.035 1 97.25 97 LEU A CA 1
ATOM 711 C C . LEU A 1 97 ? -7.434 21.328 1.556 1 97.25 97 LEU A C 1
ATOM 713 O O . LEU A 1 97 ? -7.93 22.297 0.989 1 97.25 97 LEU A O 1
ATOM 717 N N . VAL A 1 98 ? -6.668 20.453 0.974 1 96.62 98 VAL A N 1
ATOM 718 C CA . VAL A 1 98 ? -6.348 20.562 -0.444 1 96.62 98 VAL A CA 1
ATOM 719 C C . VAL A 1 98 ? -7.625 20.484 -1.275 1 96.62 98 VAL A C 1
ATOM 721 O O . VAL A 1 98 ? -7.832 21.281 -2.191 1 96.62 98 VAL A O 1
ATOM 724 N N . ASP A 1 99 ? -8.469 19.609 -0.912 1 93.06 99 ASP A N 1
ATOM 725 C CA . ASP A 1 99 ? -9.727 19.422 -1.621 1 93.06 99 ASP A CA 1
ATOM 726 C C . ASP A 1 99 ? -10.656 20.609 -1.434 1 93.06 99 ASP A C 1
ATOM 728 O O . ASP A 1 99 ? -11.328 21.031 -2.377 1 93.06 99 ASP A O 1
ATOM 732 N N . ASP A 1 100 ? -10.719 21.125 -0.25 1 94.19 100 ASP A N 1
ATOM 733 C CA . ASP A 1 100 ? -11.602 22.234 0.084 1 94.19 100 ASP A CA 1
ATOM 734 C C . ASP A 1 100 ? -11.312 23.453 -0.792 1 94.19 100 ASP A C 1
ATOM 736 O O . ASP A 1 100 ? -12.219 24.234 -1.114 1 94.19 100 ASP A O 1
ATOM 740 N N . ILE A 1 101 ? -10.109 23.578 -1.175 1 96.81 101 ILE A N 1
ATOM 741 C CA . ILE A 1 101 ? -9.766 24.812 -1.88 1 96.81 101 ILE A CA 1
ATOM 742 C C . ILE A 1 101 ? -9.516 24.516 -3.355 1 96.81 101 ILE A C 1
ATOM 744 O O . ILE A 1 101 ? -9.023 25.359 -4.098 1 96.81 101 ILE A O 1
ATOM 748 N N . GLY A 1 102 ? -9.695 23.281 -3.752 1 95.38 102 GLY A N 1
ATOM 749 C CA . GLY A 1 102 ? -9.742 22.922 -5.16 1 95.38 102 GLY A CA 1
ATOM 750 C C . GLY A 1 102 ? -8.367 22.703 -5.762 1 95.38 102 GLY A C 1
ATOM 751 O O . GLY A 1 102 ? -8.172 22.891 -6.965 1 95.38 102 GLY A O 1
ATOM 752 N N . LEU A 1 103 ? -7.422 22.422 -4.996 1 96.88 103 LEU A N 1
ATOM 753 C CA . LEU A 1 103 ? -6.09 22.125 -5.512 1 96.88 103 LEU A CA 1
ATOM 754 C C . LEU A 1 103 ? -5.98 20.672 -5.938 1 96.88 103 LEU A C 1
ATOM 756 O O . LEU A 1 103 ? -6.809 19.844 -5.547 1 96.88 103 LEU A O 1
ATOM 760 N N . LYS A 1 104 ? -4.973 20.422 -6.785 1 95.12 104 LYS A N 1
ATOM 761 C CA . LYS A 1 104 ? -4.801 19.078 -7.328 1 95.12 104 LYS A CA 1
ATOM 762 C C . LYS A 1 104 ? -3.439 18.5 -6.949 1 95.12 104 LYS A C 1
ATOM 764 O O . LYS A 1 104 ? -2.502 19.25 -6.656 1 95.12 104 LYS A O 1
ATOM 769 N N . ALA A 1 105 ? -3.352 17.141 -6.949 1 94.75 105 ALA A N 1
ATOM 770 C CA . ALA A 1 105 ? -2.08 16.453 -6.723 1 94.75 105 ALA A CA 1
ATOM 771 C C . ALA A 1 105 ? -1.169 16.578 -7.941 1 94.75 105 ALA A C 1
ATOM 773 O O . ALA A 1 105 ? -1.637 16.531 -9.078 1 94.75 105 ALA A O 1
ATOM 774 N N . ARG A 1 106 ? 0.069 16.734 -7.656 1 95.69 106 ARG A N 1
ATOM 775 C CA . ARG A 1 106 ? 1.071 16.75 -8.719 1 95.69 106 ARG A CA 1
ATOM 776 C C . ARG A 1 106 ? 1.184 15.375 -9.375 1 95.69 106 ARG A C 1
ATOM 778 O O . ARG A 1 106 ? 0.993 14.344 -8.727 1 95.69 106 ARG A O 1
ATOM 785 N N . ALA A 1 107 ? 1.549 15.367 -10.711 1 91.38 107 ALA A N 1
ATOM 786 C CA . ALA A 1 107 ? 1.755 14.094 -11.406 1 91.38 107 ALA A CA 1
ATOM 787 C C . ALA A 1 107 ? 2.871 13.289 -10.75 1 91.38 107 ALA A C 1
ATOM 789 O O . ALA A 1 107 ? 3.881 13.852 -10.32 1 91.38 107 ALA A O 1
ATOM 790 N N . ALA A 1 108 ? 2.65 12.016 -10.734 1 86.94 108 ALA A N 1
ATOM 791 C CA . ALA A 1 108 ? 3.607 11.141 -10.062 1 86.94 108 ALA A CA 1
ATOM 792 C C . ALA A 1 108 ? 4.793 10.828 -10.969 1 86.94 108 ALA A C 1
ATOM 794 O O . ALA A 1 108 ? 4.629 10.656 -12.18 1 86.94 108 ALA A O 1
ATOM 795 N N . THR A 1 109 ? 5.98 10.844 -10.391 1 89.62 109 THR A N 1
ATOM 796 C CA . THR A 1 109 ? 7.199 10.383 -11.039 1 89.62 109 THR A CA 1
ATOM 797 C C . THR A 1 109 ? 7.82 9.227 -10.258 1 89.62 109 THR A C 1
ATOM 799 O O . THR A 1 109 ? 7.906 9.273 -9.031 1 89.62 109 THR A O 1
ATOM 802 N N . PRO A 1 110 ? 8.234 8.18 -10.984 1 87.44 110 PRO A N 1
ATOM 803 C CA . PRO A 1 110 ? 8.836 7.051 -10.258 1 87.44 110 PRO A CA 1
ATOM 804 C C . PRO A 1 110 ? 10.094 7.445 -9.492 1 87.44 110 PRO A C 1
ATOM 806 O O . PRO A 1 110 ? 10.883 8.273 -9.961 1 87.44 110 PRO A O 1
ATOM 809 N N . SER A 1 111 ? 10.156 6.902 -8.344 1 90.44 111 SER A N 1
ATOM 810 C CA . SER A 1 111 ? 11.328 7.168 -7.504 1 90.44 111 SER A CA 1
ATOM 811 C C . SER A 1 111 ? 12.102 5.887 -7.211 1 90.44 111 SER A C 1
ATOM 813 O O . SER A 1 111 ? 11.547 4.789 -7.293 1 90.44 111 SER A O 1
ATOM 815 N N . LYS A 1 112 ? 13.391 6.035 -7.012 1 92.25 112 LYS A N 1
ATOM 816 C CA . LYS A 1 112 ? 14.297 4.949 -6.652 1 92.25 112 LYS A CA 1
ATOM 817 C C . LYS A 1 112 ? 15.227 5.359 -5.516 1 92.25 112 LYS A C 1
ATOM 819 O O . LYS A 1 112 ? 15.883 6.402 -5.59 1 92.25 112 LYS A O 1
ATOM 824 N N . MET A 1 113 ? 15.344 4.531 -4.535 1 94.06 113 MET A N 1
ATOM 825 C CA . MET A 1 113 ? 16.078 4.918 -3.332 1 94.06 113 MET A CA 1
ATOM 826 C C . MET A 1 113 ? 17.391 4.156 -3.223 1 94.06 113 MET A C 1
ATOM 828 O O . MET A 1 113 ? 17.5 3.035 -3.719 1 94.06 113 MET A O 1
ATOM 832 N N . ALA A 1 114 ? 18.344 4.762 -2.648 1 96.12 114 ALA A N 1
ATOM 833 C CA . ALA A 1 114 ? 19.609 4.141 -2.256 1 96.12 114 ALA A CA 1
ATOM 834 C C . ALA A 1 114 ? 20.078 4.668 -0.905 1 96.12 114 ALA A C 1
ATOM 836 O O . ALA A 1 114 ? 19.641 5.727 -0.454 1 96.12 114 ALA A O 1
ATOM 837 N N . VAL A 1 115 ? 20.859 3.936 -0.222 1 96.25 115 VAL A N 1
ATOM 838 C CA . VAL A 1 115 ? 21.438 4.359 1.049 1 96.25 115 VAL A CA 1
ATOM 839 C C . VAL A 1 115 ? 22.953 4.43 0.926 1 96.25 115 VAL A C 1
ATOM 841 O O . VAL A 1 115 ? 23.609 3.445 0.559 1 96.25 115 VAL A O 1
ATOM 844 N N . PHE A 1 116 ? 23.484 5.641 1.134 1 96.75 116 PHE A N 1
ATOM 845 C CA . PHE A 1 116 ? 24.922 5.91 1.084 1 96.75 116 PHE A CA 1
ATOM 846 C C . PHE A 1 116 ? 25.547 5.773 2.467 1 96.75 116 PHE A C 1
ATOM 848 O O . PHE A 1 116 ? 25.109 6.426 3.418 1 96.75 116 PHE A O 1
ATOM 855 N N . ASP A 1 117 ? 26.578 4.949 2.617 1 94.19 117 ASP A N 1
ATOM 856 C CA . ASP A 1 117 ? 27.172 4.707 3.926 1 94.19 117 ASP A CA 1
ATOM 857 C C . ASP A 1 117 ? 28.5 5.449 4.07 1 94.19 117 ASP A C 1
ATOM 859 O O . ASP A 1 117 ? 29.281 5.172 4.988 1 94.19 117 ASP A O 1
ATOM 863 N N . GLY A 1 118 ? 28.797 6.336 3.168 1 92.62 118 GLY A N 1
ATOM 864 C CA . GLY A 1 118 ? 30.047 7.09 3.225 1 92.62 118 GLY A CA 1
ATOM 865 C C . GLY A 1 118 ? 31.109 6.559 2.285 1 92.62 118 GLY A C 1
ATOM 866 O O . GLY A 1 118 ? 32 7.297 1.871 1 92.62 118 GLY A O 1
ATOM 867 N N . LYS A 1 119 ? 31.031 5.285 2.016 1 92.38 119 LYS A N 1
ATOM 868 C CA . LYS A 1 119 ? 32 4.66 1.126 1 92.38 119 LYS A CA 1
ATOM 869 C C . LYS A 1 119 ? 31.344 4.16 -0.155 1 92.38 119 LYS A C 1
ATOM 871 O O . LYS A 1 119 ? 31.984 4.082 -1.204 1 92.38 119 LYS A O 1
ATOM 876 N N . GLY A 1 120 ? 30.188 3.822 0.002 1 94.88 120 GLY A N 1
ATOM 877 C CA . GLY A 1 120 ? 29.422 3.309 -1.122 1 94.88 120 GLY A CA 1
ATOM 878 C C . GLY A 1 120 ? 27.938 3.172 -0.822 1 94.88 120 GLY A C 1
ATOM 879 O O . GLY A 1 120 ? 27.469 3.605 0.232 1 94.88 120 GLY A O 1
ATOM 880 N N . LEU A 1 121 ? 27.266 2.693 -1.821 1 95.12 121 LEU A N 1
ATOM 881 C CA . LEU A 1 121 ? 25.844 2.459 -1.65 1 95.12 121 LEU A CA 1
ATOM 8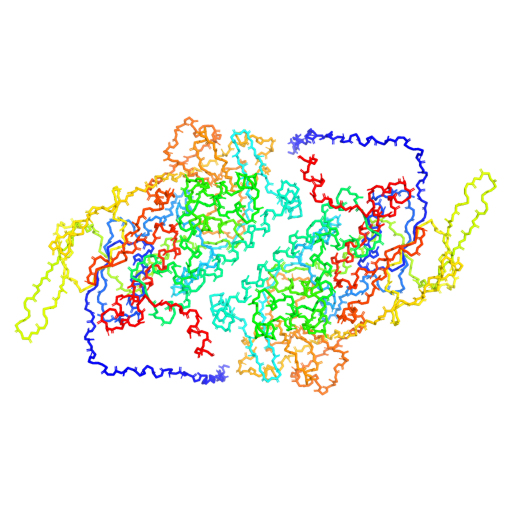82 C C . LEU A 1 121 ? 25.578 1.099 -1.014 1 95.12 121 LEU A C 1
ATOM 884 O O . LEU A 1 121 ? 25.734 0.063 -1.665 1 95.12 121 LEU A O 1
ATOM 888 N N . SER A 1 122 ? 25.188 1.122 0.212 1 92.88 122 SER A N 1
ATOM 889 C CA . SER A 1 122 ? 24.969 -0.102 0.977 1 92.88 122 SER A CA 1
ATOM 890 C C . SER A 1 122 ? 23.641 -0.748 0.629 1 92.88 122 SER A C 1
ATOM 892 O O . SER A 1 122 ? 23.453 -1.947 0.841 1 92.88 122 SER A O 1
ATOM 894 N N . PHE A 1 123 ? 22.734 -0.023 0.216 1 92.25 123 PHE A N 1
ATOM 895 C CA . PHE A 1 123 ? 21.438 -0.505 -0.241 1 92.25 123 PHE A CA 1
ATOM 896 C C . PHE A 1 123 ? 21.031 0.183 -1.538 1 92.25 123 PHE A C 1
ATOM 898 O O . PHE A 1 123 ? 21.172 1.4 -1.673 1 92.25 123 PHE A O 1
ATOM 905 N N . GLU A 1 124 ? 20.641 -0.563 -2.465 1 92.19 124 GLU A N 1
ATOM 906 C CA . GLU A 1 124 ? 20.156 -0.072 -3.752 1 92.19 124 GLU A CA 1
ATOM 907 C C . GLU A 1 124 ? 18.828 -0.718 -4.121 1 92.19 124 GLU A C 1
ATOM 909 O O . GLU A 1 124 ? 18.734 -1.94 -4.25 1 92.19 124 GLU A O 1
ATOM 914 N N . GLU A 1 125 ? 17.891 0.107 -4.227 1 90.62 125 GLU A N 1
ATOM 915 C CA . GLU A 1 125 ? 16.594 -0.396 -4.676 1 90.62 125 GLU A CA 1
ATOM 916 C C . GLU A 1 125 ? 16.656 -0.834 -6.137 1 90.62 125 GLU A C 1
ATOM 918 O O . GLU A 1 125 ? 17.203 -0.129 -6.98 1 90.62 125 GLU A O 1
ATOM 923 N N . SER A 1 126 ? 16.094 -2.021 -6.391 1 87.38 126 SER A N 1
ATOM 924 C CA . SER A 1 126 ? 16.031 -2.549 -7.75 1 87.38 126 SER A CA 1
ATOM 925 C C . SER A 1 126 ? 14.734 -2.154 -8.445 1 87.38 126 SER A C 1
ATOM 927 O O . SER A 1 126 ? 13.758 -1.802 -7.781 1 87.38 126 SER A O 1
ATOM 929 N N . ASP A 1 127 ? 14.867 -2.109 -9.734 1 82 127 ASP A N 1
ATOM 930 C CA . ASP A 1 127 ? 13.656 -1.874 -10.508 1 82 127 ASP A CA 1
ATOM 931 C C . ASP A 1 127 ? 12.703 -3.064 -10.414 1 82 127 ASP A C 1
ATOM 933 O O . ASP A 1 127 ? 11.523 -2.953 -10.758 1 82 127 ASP A O 1
ATOM 937 N N . TRP A 1 128 ? 13.258 -4.109 -9.938 1 78 128 TRP A N 1
ATOM 938 C CA . TRP A 1 128 ? 12.461 -5.328 -9.82 1 78 128 TRP A CA 1
ATOM 939 C C . TRP A 1 128 ? 12.031 -5.562 -8.375 1 78 128 TRP A C 1
ATOM 941 O O . TRP A 1 128 ? 12.867 -5.801 -7.5 1 78 128 TRP A O 1
ATOM 951 N N . LEU A 1 129 ? 10.75 -5.508 -8.172 1 75.25 129 LEU A N 1
ATOM 952 C CA . LEU A 1 129 ? 10.172 -5.652 -6.84 1 75.25 129 LEU A CA 1
ATOM 953 C C . LEU A 1 129 ? 10.602 -6.973 -6.203 1 75.25 129 LEU A C 1
ATOM 955 O O . LEU A 1 129 ? 10.859 -7.031 -5 1 75.25 129 LEU A O 1
ATOM 959 N N . VAL A 1 130 ? 10.719 -8.008 -7.051 1 73.81 130 VAL A N 1
ATOM 960 C CA . VAL A 1 130 ? 11.055 -9.336 -6.551 1 73.81 130 VAL A CA 1
ATOM 961 C C . VAL A 1 130 ? 12.445 -9.32 -5.918 1 73.81 130 VAL A C 1
ATOM 963 O O . VAL A 1 130 ? 12.641 -9.836 -4.816 1 73.81 130 VAL A O 1
ATOM 966 N N . VAL A 1 131 ? 13.312 -8.711 -6.609 1 80.31 131 VAL A N 1
ATOM 967 C CA . VAL A 1 131 ? 14.695 -8.656 -6.148 1 80.31 131 VAL A CA 1
ATOM 968 C C . VAL A 1 131 ? 14.773 -7.855 -4.848 1 80.31 131 VAL A C 1
ATOM 970 O O . VAL A 1 131 ? 15.469 -8.25 -3.912 1 80.31 131 VAL A O 1
ATOM 973 N N . ASN A 1 132 ? 14.047 -6.777 -4.824 1 84.81 132 ASN A N 1
ATOM 974 C CA . ASN A 1 132 ? 14.039 -5.949 -3.623 1 84.81 132 ASN A CA 1
ATOM 975 C C . ASN A 1 132 ? 13.523 -6.719 -2.412 1 84.81 132 ASN A C 1
ATOM 977 O O . ASN A 1 132 ? 14.141 -6.695 -1.346 1 84.81 132 ASN A O 1
ATOM 981 N N . PHE A 1 133 ? 12.547 -7.344 -2.66 1 79.88 133 PHE A N 1
ATOM 982 C CA . PHE A 1 133 ? 11.93 -8.07 -1.556 1 79.88 133 PHE A CA 1
ATOM 983 C C . PHE A 1 133 ? 12.836 -9.195 -1.078 1 79.88 133 PHE A C 1
ATOM 985 O O . PHE A 1 133 ? 13 -9.406 0.126 1 79.88 133 PHE A O 1
ATOM 992 N N . LEU A 1 134 ? 13.383 -9.938 -1.958 1 81.56 134 LEU A N 1
ATOM 993 C CA . LEU A 1 134 ? 14.227 -11.07 -1.586 1 81.56 134 LEU A CA 1
ATOM 994 C C . LEU A 1 134 ? 15.484 -10.586 -0.875 1 81.56 134 LEU A C 1
ATOM 996 O O . LEU A 1 134 ? 15.938 -11.211 0.088 1 81.56 134 LEU A O 1
ATOM 1000 N N . ARG A 1 135 ? 15.984 -9.508 -1.356 1 86.5 135 ARG A N 1
ATOM 1001 C CA . ARG A 1 135 ? 17.172 -8.953 -0.722 1 86.5 135 ARG A CA 1
ATOM 1002 C C . ARG A 1 135 ? 16.891 -8.539 0.718 1 86.5 135 ARG A C 1
ATOM 1004 O O . ARG A 1 135 ? 17.688 -8.805 1.617 1 86.5 135 ARG A O 1
ATOM 1011 N N . VAL A 1 136 ? 15.805 -7.902 0.897 1 88.31 136 VAL A N 1
ATOM 1012 C CA . VAL A 1 136 ? 15.422 -7.434 2.225 1 88.31 136 VAL A CA 1
ATOM 1013 C C . VAL A 1 136 ? 15.148 -8.625 3.135 1 88.31 136 VAL A C 1
ATOM 1015 O O . VAL A 1 136 ? 15.562 -8.641 4.297 1 88.31 136 VAL A O 1
ATOM 1018 N N . LEU A 1 137 ? 14.477 -9.57 2.572 1 84.12 137 LEU A N 1
ATOM 1019 C CA . LEU A 1 137 ? 14.172 -10.766 3.352 1 84.12 137 LEU A CA 1
ATOM 1020 C C . LEU A 1 137 ? 15.453 -11.508 3.729 1 84.12 137 LEU A C 1
ATOM 1022 O O . LEU A 1 137 ? 15.57 -12.016 4.844 1 84.12 137 LEU A O 1
ATOM 1026 N N . TRP A 1 138 ? 16.391 -11.562 2.816 1 84 138 TRP A N 1
ATOM 1027 C CA . TRP A 1 138 ? 17.641 -12.281 3.037 1 84 138 TRP A CA 1
ATOM 1028 C C . TRP A 1 138 ? 18.484 -11.578 4.09 1 84 138 TRP A C 1
ATOM 1030 O O . TRP A 1 138 ? 19.062 -12.227 4.969 1 84 138 TRP A O 1
ATOM 1040 N N . ARG A 1 139 ? 18.5 -10.336 3.986 1 86.62 139 ARG A N 1
ATOM 1041 C CA . ARG A 1 139 ? 19.422 -9.586 4.828 1 86.62 139 ARG A CA 1
ATOM 1042 C C . ARG A 1 139 ? 18.812 -9.32 6.203 1 86.62 139 ARG A C 1
ATOM 1044 O O . ARG A 1 139 ? 19.516 -9.328 7.211 1 86.62 139 ARG A O 1
ATOM 1051 N N . TYR A 1 140 ? 17.438 -9.148 6.195 1 90.88 140 TYR A N 1
ATOM 1052 C CA . TYR A 1 140 ? 16.875 -8.625 7.438 1 90.88 140 TYR A CA 1
ATOM 1053 C C . TYR A 1 140 ? 15.781 -9.539 7.965 1 90.88 140 TYR A C 1
ATOM 1055 O O . TYR A 1 140 ? 15.102 -9.203 8.938 1 90.88 140 TYR A O 1
ATOM 1063 N N . GLY A 1 141 ? 15.594 -10.656 7.309 1 86.81 141 GLY A N 1
ATOM 1064 C CA . GLY A 1 141 ? 14.531 -11.555 7.742 1 86.81 141 GLY A CA 1
ATOM 1065 C C . GLY A 1 141 ? 13.148 -10.93 7.664 1 86.81 141 GLY A C 1
ATOM 1066 O O . GLY A 1 141 ? 12.789 -10.32 6.652 1 86.81 141 GLY A O 1
ATOM 1067 N N . LEU A 1 142 ? 12.344 -11.078 8.773 1 87.69 142 LEU A N 1
ATOM 1068 C CA . LEU A 1 142 ? 10.961 -10.617 8.734 1 87.69 142 LEU A CA 1
ATOM 1069 C C . LEU A 1 142 ? 10.844 -9.203 9.289 1 87.69 142 LEU A C 1
ATOM 1071 O O . LEU A 1 142 ? 9.734 -8.734 9.57 1 87.69 142 LEU A O 1
ATOM 1075 N N . SER A 1 143 ? 11.93 -8.523 9.383 1 92.12 143 SER A N 1
ATOM 1076 C CA . SER A 1 143 ? 11.938 -7.203 10.008 1 92.12 143 SER A CA 1
ATOM 1077 C C . SER A 1 143 ? 11.055 -6.223 9.25 1 92.12 143 SER A C 1
ATOM 1079 O O . SER A 1 143 ? 10.367 -5.402 9.859 1 92.12 143 SER A O 1
ATOM 1081 N N . TYR A 1 144 ? 11.117 -6.324 7.934 1 92.12 144 TYR A N 1
ATOM 1082 C CA . TYR A 1 144 ? 10.289 -5.43 7.125 1 92.12 144 TYR A CA 1
ATOM 1083 C C . TYR A 1 144 ? 8.812 -5.621 7.434 1 92.12 144 TYR A C 1
ATOM 1085 O O . TYR A 1 144 ? 8.078 -4.648 7.609 1 92.12 144 TYR A O 1
ATOM 1093 N N . PHE A 1 145 ? 8.305 -6.75 7.535 1 89.25 145 PHE A N 1
ATOM 1094 C CA . PHE A 1 145 ? 6.902 -7.051 7.801 1 89.25 145 PHE A CA 1
ATOM 1095 C C . PHE A 1 145 ? 6.539 -6.703 9.234 1 89.25 145 PHE A C 1
ATOM 1097 O O . PHE A 1 145 ? 5.418 -6.266 9.508 1 89.25 145 PHE A O 1
ATOM 1104 N N . ARG A 1 146 ? 7.445 -6.969 10.148 1 92.44 146 ARG A N 1
ATOM 1105 C CA . ARG A 1 146 ? 7.203 -6.594 11.539 1 92.44 146 ARG A CA 1
ATOM 1106 C C . ARG A 1 146 ? 7.066 -5.082 11.68 1 92.44 146 ARG A C 1
ATOM 1108 O O . ARG A 1 146 ? 6.266 -4.594 12.477 1 92.44 146 ARG A O 1
ATOM 1115 N N . MET A 1 147 ? 7.93 -4.402 10.93 1 94.38 147 MET A N 1
ATOM 1116 C CA . MET A 1 147 ? 7.801 -2.949 10.914 1 94.38 147 MET A CA 1
ATOM 1117 C C . MET A 1 147 ? 6.426 -2.529 10.406 1 94.38 147 MET A C 1
ATOM 1119 O O . MET A 1 147 ? 5.789 -1.646 10.984 1 94.38 147 MET A O 1
ATOM 1123 N N . ASN A 1 148 ? 5.98 -3.199 9.367 1 91.5 148 ASN A N 1
ATOM 1124 C CA . ASN A 1 148 ? 4.668 -2.875 8.82 1 91.5 148 ASN A CA 1
ATOM 1125 C C . ASN A 1 148 ? 3.553 -3.164 9.82 1 91.5 148 ASN A C 1
ATOM 1127 O O . ASN A 1 148 ? 2.592 -2.398 9.922 1 91.5 148 ASN A O 1
ATOM 1131 N N . THR A 1 149 ? 3.68 -4.242 10.492 1 91.31 149 THR A N 1
ATOM 1132 C CA . THR A 1 149 ? 2.717 -4.598 11.523 1 91.31 149 THR A CA 1
ATOM 1133 C C . THR A 1 149 ? 2.676 -3.527 12.617 1 91.31 149 THR A C 1
ATOM 1135 O O . THR A 1 149 ? 1.598 -3.096 13.031 1 91.31 149 THR A O 1
ATOM 1138 N N . TRP A 1 150 ? 3.848 -3.156 13.031 1 94.06 150 TRP A N 1
ATOM 1139 C CA . TRP A 1 150 ? 3.963 -2.117 14.047 1 94.06 150 TRP A CA 1
ATOM 1140 C C . TRP A 1 150 ? 3.348 -0.809 13.562 1 94.06 150 TRP A C 1
ATOM 1142 O O . TRP A 1 150 ? 2.594 -0.163 14.297 1 94.06 150 TRP A O 1
ATOM 1152 N N . MET A 1 151 ? 3.619 -0.452 12.359 1 94 151 MET A N 1
ATOM 1153 C CA . MET A 1 151 ? 3.121 0.792 11.781 1 94 151 MET A CA 1
ATOM 1154 C C . MET A 1 151 ? 1.602 0.767 11.656 1 94 151 MET A C 1
ATOM 1156 O O . MET A 1 151 ? 0.938 1.775 11.906 1 94 151 MET A O 1
ATOM 1160 N N . ASP A 1 152 ? 1.035 -0.338 11.266 1 90.19 152 ASP A N 1
ATOM 1161 C CA . ASP A 1 152 ? -0.415 -0.46 11.156 1 90.19 152 ASP A CA 1
ATOM 1162 C C . ASP A 1 152 ? -1.093 -0.236 12.5 1 90.19 152 ASP A C 1
ATOM 1164 O O . ASP A 1 152 ? -2.158 0.379 12.57 1 90.19 152 ASP A O 1
ATOM 1168 N N . GLY A 1 153 ? -0.481 -0.784 13.477 1 90.44 153 GLY A N 1
ATOM 1169 C CA . GLY A 1 153 ? -0.996 -0.55 14.812 1 90.44 153 GLY A CA 1
ATOM 1170 C C . GLY A 1 153 ? -0.985 0.914 15.211 1 90.44 153 GLY A C 1
ATOM 1171 O O . GLY A 1 153 ? -1.969 1.424 15.75 1 90.44 153 GLY A O 1
ATOM 1172 N N . VAL A 1 154 ? 0.1 1.574 14.898 1 94.25 154 VAL A N 1
ATOM 1173 C CA . VAL A 1 154 ? 0.246 2.988 15.227 1 94.25 154 VAL A CA 1
ATOM 1174 C C . VAL A 1 154 ? -0.736 3.816 14.406 1 94.25 154 VAL A C 1
ATOM 1176 O O . VAL A 1 154 ? -1.422 4.691 14.938 1 94.25 154 VAL A O 1
ATOM 1179 N N . MET A 1 155 ? -0.822 3.508 13.172 1 91.88 155 MET A N 1
ATOM 1180 C CA . MET A 1 155 ? -1.69 4.262 12.273 1 91.88 155 MET A CA 1
ATOM 1181 C C . MET A 1 155 ? -3.156 4.086 12.656 1 91.88 155 MET A C 1
ATOM 1183 O O . MET A 1 155 ? -3.93 5.043 12.617 1 91.88 155 MET A O 1
ATOM 1187 N N . GLY A 1 156 ? -3.529 2.865 12.977 1 88.62 156 GLY A N 1
ATOM 1188 C CA . GLY A 1 156 ? -4.895 2.627 13.414 1 88.62 156 GLY A CA 1
ATOM 1189 C C . GLY A 1 156 ? -5.32 3.514 14.57 1 88.62 156 GLY A C 1
ATOM 1190 O O . GLY A 1 156 ? -6.391 4.125 14.523 1 88.62 156 GLY A O 1
ATOM 1191 N N . LYS A 1 157 ? -4.52 3.594 15.5 1 91.19 157 LYS A N 1
ATOM 1192 C CA . LYS A 1 157 ? -4.812 4.43 16.656 1 91.19 157 LYS A CA 1
ATOM 1193 C C . LYS A 1 157 ? -4.766 5.91 16.297 1 91.19 157 LYS A C 1
ATOM 1195 O O . LYS A 1 157 ? -5.574 6.699 16.797 1 91.19 157 LYS A O 1
ATOM 1200 N N . PHE A 1 158 ? -3.832 6.281 15.461 1 93.38 158 PHE A N 1
ATOM 1201 C CA . PHE A 1 158 ? -3.682 7.664 15.016 1 93.38 158 PHE A CA 1
ATOM 1202 C C . PHE A 1 158 ? -4.949 8.148 14.32 1 93.38 158 PHE A C 1
ATOM 1204 O O . PHE A 1 158 ? -5.336 9.312 14.469 1 93.38 158 PHE A O 1
ATOM 1211 N N . MET A 1 159 ? -5.629 7.285 13.648 1 90.56 159 MET A N 1
ATOM 1212 C CA . MET A 1 159 ? -6.793 7.652 12.844 1 90.56 159 MET A CA 1
ATOM 1213 C C . MET A 1 159 ? -7.945 8.102 13.734 1 90.56 159 MET A C 1
ATOM 1215 O O . MET A 1 159 ? -8.859 8.781 13.273 1 90.56 159 MET A O 1
ATOM 1219 N N . ARG A 1 160 ? -7.938 7.793 14.945 1 90.38 160 ARG A N 1
ATOM 1220 C CA . ARG A 1 160 ? -9.016 8.125 15.867 1 90.38 160 ARG A CA 1
ATOM 1221 C C . ARG A 1 160 ? -9.188 9.641 15.984 1 90.38 160 ARG A C 1
ATOM 1223 O O . ARG A 1 160 ? -10.297 10.125 16.219 1 90.38 160 ARG A O 1
ATOM 1230 N N . ILE A 1 161 ? -8.102 10.359 15.742 1 94.38 161 ILE A N 1
ATOM 1231 C CA . ILE A 1 161 ? -8.148 11.805 15.906 1 94.38 161 ILE A CA 1
ATOM 1232 C C . ILE A 1 161 ? -9.117 12.414 14.898 1 94.38 161 ILE A C 1
ATOM 1234 O O . ILE A 1 161 ? -9.805 13.391 15.203 1 94.38 161 ILE A O 1
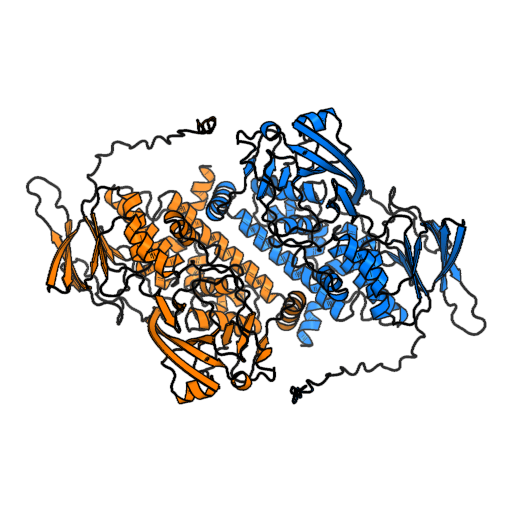ATOM 1238 N N . TYR A 1 162 ? -9.195 11.844 13.773 1 92.44 162 TYR A N 1
ATOM 1239 C CA . TYR A 1 162 ? -10.07 12.383 12.742 1 92.44 162 TYR A CA 1
ATOM 1240 C C . TYR A 1 162 ? -11.531 12.211 13.125 1 92.44 162 TYR A C 1
ATOM 1242 O O . TYR A 1 162 ? -12.359 13.094 12.883 1 92.44 162 TYR A O 1
ATOM 1250 N N . GLN A 1 163 ? -11.797 11.086 13.711 1 87.81 163 GLN A N 1
ATOM 1251 C CA . GLN A 1 163 ? -13.156 10.836 14.18 1 87.81 163 GLN A CA 1
ATOM 1252 C C . GLN A 1 163 ? -13.523 11.781 15.312 1 87.81 163 GLN A C 1
ATOM 1254 O O . GLN A 1 163 ? -14.625 12.336 15.336 1 87.81 163 GLN A O 1
ATOM 1259 N N . TYR A 1 164 ? -12.633 11.922 16.219 1 92.94 164 TYR A N 1
ATOM 1260 C CA . TYR A 1 164 ? -12.883 12.781 17.375 1 92.94 164 TYR A CA 1
ATOM 1261 C C . TYR A 1 164 ? -13.133 14.219 16.938 1 92.94 164 TYR A C 1
ATOM 1263 O O . TYR A 1 164 ? -14.078 14.859 17.391 1 92.94 164 TYR A O 1
ATOM 1271 N N . GLN A 1 165 ? -12.305 14.656 16.047 1 94.69 165 GLN A N 1
ATOM 1272 C CA . GLN A 1 165 ? -12.453 16.031 15.578 1 94.69 165 GLN A CA 1
ATOM 1273 C C . GLN A 1 165 ? -13.719 16.203 14.742 1 94.69 165 GLN A C 1
ATOM 1275 O O . GLN A 1 165 ? -14.352 17.25 14.773 1 94.69 165 GLN A O 1
ATOM 1280 N N . GLN A 1 166 ? -14.055 15.203 14.047 1 89.69 166 GLN A N 1
ATOM 1281 C CA . GLN A 1 166 ? -15.289 15.242 13.266 1 89.69 166 GLN A CA 1
ATOM 1282 C C . GLN A 1 166 ? -16.516 15.359 14.172 1 89.69 166 GLN A C 1
ATOM 1284 O O . GLN A 1 166 ? -17.5 16 13.812 1 89.69 166 GLN A O 1
ATOM 1289 N N . ASP A 1 167 ? -16.438 14.797 15.344 1 90.5 167 ASP A N 1
ATOM 1290 C CA . ASP A 1 167 ? -17.547 14.82 16.297 1 90.5 167 ASP A CA 1
ATOM 1291 C C . ASP A 1 167 ? -17.453 16.031 17.219 1 90.5 167 ASP A C 1
ATOM 1293 O O . ASP A 1 167 ? -18.203 16.125 18.203 1 90.5 167 ASP A O 1
ATOM 1297 N N . GLY A 1 168 ? -16.5 16.906 16.984 1 94.88 168 GLY A N 1
ATOM 1298 C CA . GLY A 1 168 ? -16.438 18.188 17.672 1 94.88 168 GLY A CA 1
ATOM 1299 C C . GLY A 1 168 ? -15.617 18.156 18.953 1 94.88 168 GLY A C 1
ATOM 1300 O O . GLY A 1 168 ? -15.641 19.094 19.734 1 94.88 168 GLY A O 1
ATOM 1301 N N . TYR A 1 169 ? -14.898 17.047 19.172 1 96.31 169 TYR A N 1
ATOM 1302 C CA . TYR A 1 169 ? -14.102 16.938 20.391 1 96.31 169 TYR A CA 1
ATOM 1303 C C . TYR A 1 169 ? -12.766 17.656 20.219 1 96.31 169 TYR A C 1
ATOM 1305 O O . TYR A 1 169 ? -12.227 17.734 19.109 1 96.31 169 TYR A O 1
ATOM 1313 N N . SER A 1 170 ? -12.297 18.203 21.25 1 98.06 170 SER A N 1
ATOM 1314 C CA . SER A 1 170 ? -11.023 18.922 21.266 1 98.06 170 SER A CA 1
ATOM 1315 C C . SER A 1 170 ? -10.219 18.594 22.516 1 98.06 170 SER A C 1
ATOM 1317 O O . SER A 1 170 ? -10.734 17.969 23.453 1 98.06 170 SER A O 1
ATOM 1319 N N . PHE A 1 171 ? -8.977 19 22.5 1 98.19 171 PHE A N 1
ATOM 1320 C CA . PHE A 1 171 ? -8.062 18.641 23.578 1 98.19 171 PHE A CA 1
ATOM 1321 C C . PHE A 1 171 ? -7.23 19.859 24 1 98.19 171 PHE A C 1
ATOM 1323 O O . PHE A 1 171 ? -6.797 20.641 23.156 1 98.19 171 PHE A O 1
ATOM 1330 N N . SER A 1 172 ? -6.945 20 25.281 1 97.94 172 SER A N 1
ATOM 1331 C CA . SER A 1 172 ? -6.305 21.172 25.844 1 97.94 172 SER A CA 1
ATOM 1332 C C . SER A 1 172 ? -4.789 21.016 25.922 1 97.94 172 SER A C 1
ATOM 1334 O O . SER A 1 172 ? -4.059 21.984 26.094 1 97.94 172 SER A O 1
ATOM 1336 N N . SER A 1 173 ? -4.348 19.75 25.812 1 96.69 173 SER A N 1
ATOM 1337 C CA . SER A 1 173 ? -2.916 19.469 25.844 1 96.69 173 SER A CA 1
ATOM 1338 C C . SER A 1 173 ? -2.543 18.375 24.875 1 96.69 173 SER A C 1
ATOM 1340 O O . SER A 1 173 ? -3.402 17.594 24.438 1 96.69 173 SER A O 1
ATOM 1342 N N . VAL A 1 174 ? -1.254 18.328 24.562 1 95.81 174 VAL A N 1
ATOM 1343 C CA . VAL A 1 174 ? -0.758 17.312 23.641 1 95.81 174 VAL A CA 1
ATOM 1344 C C . VAL A 1 174 ? -0.904 15.93 24.281 1 95.81 174 VAL A C 1
ATOM 1346 O O . VAL A 1 174 ? -1.274 14.961 23.625 1 95.81 174 VAL A O 1
ATOM 1349 N N . ASP A 1 175 ? -0.675 15.852 25.578 1 94.12 175 ASP A N 1
ATOM 1350 C CA . ASP A 1 175 ? -0.783 14.586 26.297 1 94.12 175 ASP A CA 1
ATOM 1351 C C . ASP A 1 175 ? -2.213 14.047 26.266 1 94.12 175 ASP A C 1
ATOM 1353 O O . ASP A 1 175 ? -2.426 12.852 26.062 1 94.12 175 ASP A O 1
ATOM 1357 N N . SER A 1 176 ? -3.156 14.984 26.469 1 95.31 176 SER A N 1
ATOM 1358 C CA . SER A 1 176 ? -4.555 14.562 26.422 1 95.31 176 SER A CA 1
ATOM 1359 C C . SER A 1 176 ? -4.941 14.094 25.031 1 95.31 176 SER A C 1
ATOM 1361 O O . SER A 1 176 ? -5.703 13.141 24.875 1 95.31 176 SER A O 1
ATOM 1363 N N . LEU A 1 177 ? -4.406 14.758 24.062 1 96.19 177 LEU A N 1
ATOM 1364 C CA . LEU A 1 177 ? -4.668 14.383 22.688 1 96.19 177 LEU A CA 1
ATOM 1365 C C . LEU A 1 177 ? -4.094 13.008 22.375 1 96.19 177 LEU A C 1
ATOM 1367 O O . LEU A 1 177 ? -4.801 12.141 21.844 1 96.19 177 LEU A O 1
ATOM 1371 N N . LEU A 1 178 ? -2.814 12.75 22.719 1 94.75 178 LEU A N 1
ATOM 1372 C CA . LEU A 1 178 ? -2.146 11.477 22.469 1 94.75 178 LEU A CA 1
ATOM 1373 C C . LEU A 1 178 ? -2.826 10.344 23.234 1 94.75 178 LEU A C 1
ATOM 1375 O O . LEU A 1 178 ? -2.982 9.242 22.703 1 94.75 178 LEU A O 1
ATOM 1379 N N . HIS A 1 179 ? -3.189 10.648 24.469 1 94.5 179 HIS A N 1
ATOM 1380 C CA . HIS A 1 179 ? -3.854 9.625 25.281 1 94.5 179 HIS A CA 1
ATOM 1381 C C . HIS A 1 179 ? -5.203 9.242 24.688 1 94.5 179 HIS A C 1
ATOM 1383 O O . HIS A 1 179 ? -5.598 8.078 24.719 1 94.5 179 HIS A O 1
ATOM 1389 N N . ALA A 1 180 ? -5.93 10.234 24.188 1 93.88 180 ALA A N 1
ATOM 1390 C CA . ALA A 1 180 ? -7.211 9.953 23.547 1 93.88 180 ALA A CA 1
ATOM 1391 C C . ALA A 1 180 ? -7.02 9.078 22.312 1 93.88 180 ALA A C 1
ATOM 1393 O O . ALA A 1 180 ? -7.844 8.203 22.031 1 93.88 180 ALA A O 1
ATOM 1394 N N . MET A 1 181 ? -5.996 9.266 21.625 1 92.75 181 MET A N 1
ATOM 1395 C CA . MET A 1 181 ? -5.742 8.555 20.359 1 92.75 181 MET A CA 1
ATOM 1396 C C . MET A 1 181 ? -5.305 7.121 20.625 1 92.75 181 MET A C 1
ATOM 1398 O O . MET A 1 181 ? -5.824 6.188 20.016 1 92.75 181 MET A O 1
ATOM 1402 N N . GLY A 1 182 ? -4.297 6.992 21.5 1 92.19 182 GLY A N 1
ATOM 1403 C CA . GLY A 1 182 ? -3.68 5.684 21.609 1 92.19 182 GLY A CA 1
ATOM 1404 C C . GLY A 1 182 ? -3.564 5.199 23.047 1 92.19 182 GLY A C 1
ATOM 1405 O O . GLY A 1 182 ? -2.887 4.207 23.312 1 92.19 182 GLY A O 1
ATOM 1406 N N . GLY A 1 183 ? -4.109 5.875 23.969 1 92.44 183 GLY A N 1
ATOM 1407 C CA . GLY A 1 183 ? -4.023 5.492 25.375 1 92.44 183 GLY A CA 1
ATOM 1408 C C . GLY A 1 183 ? -2.604 5.508 25.906 1 92.44 183 GLY A C 1
ATOM 1409 O O . GLY A 1 183 ? -1.798 6.359 25.531 1 92.44 183 GLY A O 1
ATOM 1410 N N . ASP A 1 184 ? -2.34 4.562 26.719 1 93.25 184 ASP A N 1
ATOM 1411 C CA . ASP A 1 184 ? -1.032 4.469 27.359 1 93.25 184 ASP A CA 1
ATOM 1412 C C . ASP A 1 184 ? 0.046 4.086 26.344 1 93.25 184 ASP A C 1
ATOM 1414 O O . ASP A 1 184 ? 1.22 4.422 26.531 1 93.25 184 ASP A O 1
ATOM 1418 N N . SER A 1 185 ? -0.382 3.49 25.359 1 93.81 185 SER A N 1
ATOM 1419 C CA . SER A 1 185 ? 0.573 3.059 24.344 1 93.81 185 SER A CA 1
ATOM 1420 C C . SER A 1 185 ? 1.242 4.25 23.656 1 93.81 185 SER A C 1
ATOM 1422 O O . SER A 1 185 ? 2.459 4.254 23.469 1 93.81 185 SER A O 1
ATOM 1424 N N . PHE A 1 186 ? 0.485 5.285 23.312 1 94.75 186 PHE A N 1
ATOM 1425 C CA . PHE A 1 186 ? 1.049 6.465 22.672 1 94.75 186 PHE A CA 1
ATOM 1426 C C . PHE A 1 186 ? 1.889 7.273 23.656 1 94.75 186 PHE A C 1
ATOM 1428 O O . PHE A 1 186 ? 2.906 7.855 23.281 1 94.75 186 PHE A O 1
ATOM 1435 N N . LEU A 1 187 ? 1.431 7.336 24.875 1 93.62 187 LEU A N 1
ATOM 1436 C CA . LEU A 1 187 ? 2.229 8.031 25.875 1 93.62 187 LEU A CA 1
ATOM 1437 C C . LEU A 1 187 ? 3.562 7.324 26.094 1 93.62 187 LEU A C 1
ATOM 1439 O O . LEU A 1 187 ? 4.598 7.98 26.25 1 93.62 187 LEU A O 1
ATOM 1443 N N . ALA A 1 188 ? 3.49 6.023 26.062 1 94.31 188 ALA A N 1
ATOM 1444 C CA . ALA A 1 188 ? 4.727 5.25 26.172 1 94.31 188 ALA A CA 1
ATOM 1445 C C . ALA A 1 188 ? 5.633 5.484 24.969 1 94.31 188 ALA A C 1
ATOM 1447 O O . ALA A 1 188 ? 6.844 5.645 25.125 1 94.31 188 ALA A O 1
ATOM 1448 N N . LEU A 1 189 ? 5.07 5.504 23.828 1 95.12 189 LEU A N 1
ATOM 1449 C CA . LEU A 1 189 ? 5.824 5.707 22.594 1 95.12 189 LEU A CA 1
ATOM 1450 C C . LEU A 1 189 ? 6.469 7.086 22.578 1 95.12 189 LEU A C 1
ATOM 1452 O O . LEU A 1 189 ? 7.531 7.27 21.969 1 95.12 189 LEU A O 1
ATOM 1456 N N . ALA A 1 190 ? 5.805 8.07 23.203 1 94.44 190 ALA A N 1
ATOM 1457 C CA . ALA A 1 190 ? 6.336 9.43 23.281 1 94.44 190 ALA A CA 1
ATOM 1458 C C . ALA A 1 190 ? 7.523 9.5 24.25 1 94.44 190 ALA A C 1
ATOM 1460 O O . ALA A 1 190 ? 8.32 10.438 24.188 1 94.44 190 ALA A O 1
ATOM 1461 N N . ASN A 1 191 ? 7.66 8.461 25.062 1 93.94 191 ASN A N 1
ATOM 1462 C CA . ASN A 1 191 ? 8.672 8.523 26.109 1 93.94 191 ASN A CA 1
ATOM 1463 C C . ASN A 1 191 ? 9.703 7.41 25.953 1 93.94 191 ASN A C 1
ATOM 1465 O O . ASN A 1 191 ? 10.492 7.16 26.859 1 93.94 191 ASN A O 1
ATOM 1469 N N . GLN A 1 192 ? 9.664 6.707 24.906 1 95.75 192 GLN A N 1
ATOM 1470 C CA . GLN A 1 192 ? 10.68 5.719 24.562 1 95.75 192 GLN A CA 1
ATOM 1471 C C . GLN A 1 192 ? 11.281 6.004 23.188 1 95.75 192 GLN A C 1
ATOM 1473 O O . GLN A 1 192 ? 10.641 6.637 22.344 1 95.75 192 GLN A O 1
ATOM 1478 N N . THR A 1 193 ? 12.484 5.566 23.031 1 96.88 193 THR A N 1
ATOM 1479 C CA . THR A 1 193 ? 13.125 5.816 21.75 1 96.88 193 THR A CA 1
ATOM 1480 C C . THR A 1 193 ? 12.531 4.934 20.656 1 96.88 193 THR A C 1
ATOM 1482 O O . THR A 1 193 ? 11.977 3.873 20.938 1 96.88 193 THR A O 1
ATOM 1485 N N . LEU A 1 194 ? 12.625 5.359 19.438 1 97.19 194 LEU A N 1
ATOM 1486 C CA . LEU A 1 194 ? 12.188 4.566 18.297 1 97.19 194 LEU A CA 1
ATOM 1487 C C . LEU A 1 194 ? 12.891 3.213 18.281 1 97.19 194 LEU A C 1
ATOM 1489 O O . LEU A 1 194 ? 12.258 2.186 18.016 1 97.19 194 LEU A O 1
ATOM 1493 N N . GLY A 1 195 ? 14.188 3.24 18.531 1 97.31 195 GLY A N 1
ATOM 1494 C CA . GLY A 1 195 ? 14.953 2 18.562 1 97.31 195 GLY A CA 1
ATOM 1495 C C . GLY A 1 195 ? 14.398 0.987 19.547 1 97.31 195 GLY A C 1
ATOM 1496 O O . GLY A 1 195 ? 14.219 -0.184 19.203 1 97.31 195 GLY A O 1
ATOM 1497 N N . GLU A 1 196 ? 14.086 1.458 20.734 1 96.75 196 GLU A N 1
ATOM 1498 C CA . GLU A 1 196 ? 13.547 0.583 21.766 1 96.75 196 GLU A CA 1
ATOM 1499 C C . GLU A 1 196 ? 12.188 0.025 21.359 1 96.75 196 GLU A C 1
ATOM 1501 O O . GLU A 1 196 ? 11.922 -1.163 21.547 1 96.75 196 GLU A O 1
ATOM 1506 N N . ALA A 1 197 ? 11.398 0.88 20.844 1 96.75 197 ALA A N 1
ATOM 1507 C CA . ALA A 1 197 ? 10.055 0.472 20.453 1 96.75 197 ALA A CA 1
ATOM 1508 C C . ALA A 1 197 ? 10.102 -0.592 19.359 1 96.75 197 ALA A C 1
ATOM 1510 O O . ALA A 1 197 ? 9.367 -1.583 19.422 1 96.75 197 ALA A O 1
ATOM 1511 N N . MET A 1 198 ? 10.969 -0.447 18.406 1 96.88 198 MET A N 1
ATOM 1512 C CA . MET A 1 198 ? 11.023 -1.355 17.266 1 96.88 198 MET A CA 1
ATOM 1513 C C . MET A 1 198 ? 11.719 -2.658 17.641 1 96.88 198 MET A C 1
ATOM 1515 O O . MET A 1 198 ? 11.312 -3.734 17.203 1 96.88 198 MET A O 1
ATOM 1519 N N . LEU A 1 199 ? 12.75 -2.531 18.453 1 97 199 LEU A N 1
ATOM 1520 C CA . LEU A 1 199 ? 13.43 -3.74 18.922 1 97 199 LEU A CA 1
ATOM 1521 C C . LEU A 1 199 ? 12.477 -4.617 19.734 1 97 199 LEU A C 1
ATOM 1523 O O . LEU A 1 199 ? 12.531 -5.848 19.641 1 97 199 LEU A O 1
ATOM 1527 N N . ALA A 1 200 ? 11.633 -3.979 20.469 1 96.12 200 ALA A N 1
ATOM 1528 C CA . ALA A 1 200 ? 10.672 -4.707 21.281 1 96.12 200 ALA A CA 1
ATOM 1529 C C . ALA A 1 200 ? 9.703 -5.5 20.406 1 96.12 200 ALA A C 1
ATOM 1531 O O . ALA A 1 200 ? 9.148 -6.516 20.844 1 96.12 200 ALA A O 1
ATOM 1532 N N . GLU A 1 201 ? 9.523 -5.062 19.156 1 93.75 201 GLU A N 1
ATOM 1533 C CA . GLU A 1 201 ? 8.617 -5.73 18.234 1 93.75 201 GLU A CA 1
ATOM 1534 C C . GLU A 1 201 ? 9.344 -6.789 17.406 1 93.75 201 GLU A C 1
ATOM 1536 O O . GLU A 1 201 ? 8.773 -7.367 16.484 1 93.75 201 GLU A O 1
ATOM 1541 N N . GLY A 1 202 ? 10.633 -6.973 17.625 1 93 202 GLY A N 1
ATOM 1542 C CA . GLY A 1 202 ? 11.398 -8.023 16.969 1 93 202 GLY A CA 1
ATOM 1543 C C . GLY A 1 202 ? 12.094 -7.551 15.703 1 93 202 GLY A C 1
ATOM 1544 O O . GLY A 1 202 ? 12.562 -8.367 14.914 1 93 202 GLY A O 1
ATOM 1545 N N . ILE A 1 203 ? 12.141 -6.332 15.484 1 95.31 203 ILE A N 1
ATOM 1546 C CA . ILE A 1 203 ? 12.875 -5.781 14.352 1 95.31 203 ILE A CA 1
ATOM 1547 C C . ILE A 1 203 ? 14.375 -5.812 14.656 1 95.31 203 ILE A C 1
ATOM 1549 O O . ILE A 1 203 ? 14.805 -5.465 15.758 1 95.31 203 ILE A O 1
ATOM 1553 N N . SER A 1 204 ? 15.133 -6.184 13.719 1 94.94 204 SER A N 1
ATOM 1554 C CA . SER A 1 204 ? 16.562 -6.391 13.945 1 94.94 204 SER A CA 1
ATOM 1555 C C . SER A 1 204 ? 17.312 -5.066 14 1 94.94 204 SER A C 1
ATOM 1557 O O . SER A 1 204 ? 16.875 -4.074 13.414 1 94.94 204 SER A O 1
ATOM 1559 N N . GLN A 1 205 ? 18.422 -5.055 14.758 1 94.81 205 GLN A N 1
ATOM 1560 C CA . GLN A 1 205 ? 19.266 -3.873 14.852 1 94.81 205 GLN A CA 1
ATOM 1561 C C . GLN A 1 205 ? 19.844 -3.49 13.492 1 94.81 205 GLN A C 1
ATOM 1563 O O . GLN A 1 205 ? 19.969 -2.307 13.18 1 94.81 205 GLN A O 1
ATOM 1568 N N . SER A 1 206 ? 20.156 -4.496 12.711 1 93.75 206 SER A N 1
ATOM 1569 C CA . SER A 1 206 ? 20.703 -4.227 11.391 1 93.75 206 SER A CA 1
ATOM 1570 C C . SER A 1 206 ? 19.703 -3.51 10.5 1 93.75 206 SER A C 1
ATOM 1572 O O . SER A 1 206 ? 20.062 -2.592 9.758 1 93.75 206 SER A O 1
ATOM 1574 N N . PHE A 1 207 ? 18.484 -3.998 10.562 1 94.44 207 PHE A N 1
ATOM 1575 C CA . PHE A 1 207 ? 17.422 -3.338 9.805 1 94.44 207 PHE A CA 1
ATOM 1576 C C . PHE A 1 207 ? 17.25 -1.895 10.266 1 94.44 207 PHE A C 1
ATOM 1578 O O . PHE A 1 207 ? 17.094 -0.992 9.445 1 94.44 207 PHE A O 1
ATOM 1585 N N . LEU A 1 208 ? 17.25 -1.66 11.57 1 95.75 208 LEU A N 1
ATOM 1586 C CA . LEU A 1 208 ? 17.156 -0.319 12.141 1 95.75 208 LEU A CA 1
ATOM 1587 C C . LEU A 1 208 ? 18.266 0.575 11.617 1 95.75 208 LEU A C 1
ATOM 1589 O O . LEU A 1 208 ? 18.016 1.666 11.109 1 95.75 208 LEU A O 1
ATOM 1593 N N . ASP A 1 209 ? 19.406 0.131 11.602 1 94.25 209 ASP A N 1
ATOM 1594 C CA . ASP A 1 209 ? 20.578 0.924 11.266 1 94.25 209 ASP A CA 1
ATOM 1595 C C . ASP A 1 209 ? 20.641 1.196 9.758 1 94.25 209 ASP A C 1
ATOM 1597 O O . ASP A 1 209 ? 21 2.297 9.336 1 94.25 209 ASP A O 1
ATOM 1601 N N . ASP A 1 210 ? 20.219 0.179 9.016 1 93.19 210 ASP A N 1
ATOM 1602 C CA . ASP A 1 210 ? 20.438 0.249 7.57 1 93.19 210 ASP A CA 1
ATOM 1603 C C . ASP A 1 210 ? 19.281 0.949 6.871 1 93.19 210 ASP A C 1
ATOM 1605 O O . ASP A 1 210 ? 19.469 1.579 5.828 1 93.19 210 ASP A O 1
ATOM 1609 N N . LEU A 1 211 ? 18.109 0.8 7.469 1 93 211 LEU A N 1
ATOM 1610 C CA . LEU A 1 211 ? 16.969 1.257 6.688 1 93 211 LEU A CA 1
ATOM 1611 C C . LEU A 1 211 ? 16.156 2.283 7.469 1 93 211 LEU A C 1
ATOM 1613 O O . LEU A 1 211 ? 15.648 3.252 6.895 1 93 211 LEU A O 1
ATOM 1617 N N . VAL A 1 212 ? 16.047 2.168 8.758 1 96.06 212 VAL A N 1
ATOM 1618 C CA . VAL A 1 212 ? 15.18 3.049 9.547 1 96.06 212 VAL A CA 1
ATOM 1619 C C . VAL A 1 212 ? 15.93 4.336 9.883 1 96.06 212 VAL A C 1
ATOM 1621 O O . VAL A 1 212 ? 15.391 5.434 9.727 1 96.06 212 VAL A O 1
ATOM 1624 N N . VAL A 1 213 ? 17.141 4.238 10.289 1 96.25 213 VAL A N 1
ATOM 1625 C CA . VAL A 1 213 ? 17.938 5.387 10.703 1 96.25 213 VAL A CA 1
ATOM 1626 C C . VAL A 1 213 ? 18.109 6.344 9.523 1 96.25 213 VAL A C 1
ATOM 1628 O O . VAL A 1 213 ? 17.938 7.555 9.664 1 96.25 213 VAL A O 1
ATOM 1631 N N . PRO A 1 214 ? 18.422 5.809 8.32 1 96.12 214 PRO A N 1
ATOM 1632 C CA . PRO A 1 214 ? 18.5 6.73 7.188 1 96.12 214 PRO A CA 1
ATOM 1633 C C . PRO A 1 214 ? 17.219 7.527 6.984 1 96.12 214 PRO A C 1
ATOM 1635 O O . PRO A 1 214 ? 17.266 8.711 6.633 1 96.12 214 PRO A O 1
ATOM 1638 N N . VAL A 1 215 ? 16.109 6.957 7.293 1 95.25 215 VAL A N 1
ATOM 1639 C CA . VAL A 1 215 ? 14.812 7.602 7.102 1 95.25 215 VAL A CA 1
ATOM 1640 C C . VAL A 1 215 ? 14.602 8.664 8.18 1 95.25 215 VAL A C 1
ATOM 1642 O O . VAL A 1 215 ? 14.102 9.758 7.891 1 95.25 215 VAL A O 1
ATOM 1645 N N . THR A 1 216 ? 14.961 8.398 9.391 1 95.62 216 THR A N 1
ATOM 1646 C CA . THR A 1 216 ? 14.82 9.383 10.461 1 95.62 216 THR A CA 1
ATOM 1647 C C . THR A 1 216 ? 15.789 10.547 10.258 1 95.62 216 THR A C 1
ATOM 1649 O O . THR A 1 216 ? 15.469 11.688 10.594 1 95.62 216 THR A O 1
ATOM 1652 N N . ARG A 1 217 ? 16.906 10.211 9.656 1 94.38 217 ARG A N 1
ATOM 1653 C CA . ARG A 1 217 ? 17.922 11.234 9.422 1 94.38 217 ARG A CA 1
ATOM 1654 C C . ARG A 1 217 ? 17.453 12.242 8.375 1 94.38 217 ARG A C 1
ATOM 1656 O O . ARG A 1 217 ? 17.641 13.445 8.539 1 94.38 217 ARG A O 1
ATOM 1663 N N . VAL A 1 218 ? 16.828 11.758 7.391 1 93.5 218 VAL A N 1
ATOM 1664 C CA . VAL A 1 218 ? 16.375 12.664 6.336 1 93.5 218 VAL A CA 1
ATOM 1665 C C . VAL A 1 218 ? 15.195 13.492 6.832 1 93.5 218 VAL A C 1
ATOM 1667 O O . VAL A 1 218 ? 15.039 14.656 6.441 1 93.5 218 VAL A O 1
ATOM 1670 N N . ASN A 1 219 ? 14.383 12.953 7.688 1 94.19 219 ASN A N 1
ATOM 1671 C CA . ASN A 1 219 ? 13.148 13.617 8.078 1 94.19 219 ASN A CA 1
ATOM 1672 C C . ASN A 1 219 ? 13.367 14.547 9.266 1 94.19 219 ASN A C 1
ATOM 1674 O O . ASN A 1 219 ? 12.719 15.594 9.367 1 94.19 219 ASN A O 1
ATOM 1678 N N . TYR A 1 220 ? 14.32 14.18 10.195 1 95.19 220 TYR A N 1
ATOM 1679 C CA . TYR A 1 220 ? 14.43 14.984 11.406 1 95.19 220 TYR A CA 1
ATOM 1680 C C . TYR A 1 220 ? 15.891 15.219 11.773 1 95.19 220 TYR A C 1
ATOM 1682 O O . TYR A 1 220 ? 16.203 15.695 12.867 1 95.19 220 TYR A O 1
ATOM 1690 N N . GLY A 1 221 ? 16.797 14.82 10.914 1 93.19 221 GLY A N 1
ATOM 1691 C CA . GLY A 1 221 ? 18.203 15.047 11.148 1 93.19 221 GLY A CA 1
ATOM 1692 C C . GLY A 1 221 ? 18.734 14.289 12.352 1 93.19 221 GLY A C 1
ATOM 1693 O O . GLY A 1 221 ? 19.781 14.641 12.898 1 93.19 221 GLY A O 1
ATOM 1694 N N . GLN A 1 222 ? 17.969 13.375 12.828 1 92.62 222 GLN A N 1
ATOM 1695 C CA . GLN A 1 222 ? 18.344 12.602 14.008 1 92.62 222 GLN A CA 1
ATOM 1696 C C . GLN A 1 222 ? 18.234 11.102 13.742 1 92.62 222 GLN A C 1
ATOM 1698 O O . GLN A 1 222 ? 17.734 10.688 12.695 1 92.62 222 GLN A O 1
ATOM 1703 N N . CYS A 1 223 ? 18.797 10.336 14.633 1 91.44 223 CYS A N 1
ATOM 1704 C CA . CYS A 1 223 ? 18.812 8.891 14.445 1 91.44 223 CYS A CA 1
ATOM 1705 C C . CYS A 1 223 ? 17.656 8.227 15.188 1 91.44 223 CYS A C 1
ATOM 1707 O O . CYS A 1 223 ? 16.609 8.836 15.375 1 91.44 223 CYS A O 1
ATOM 1709 N N . ALA A 1 224 ? 17.828 6.957 15.562 1 92.12 224 ALA A N 1
ATOM 1710 C CA . ALA A 1 224 ? 16.75 6.156 16.125 1 92.12 224 ALA A CA 1
ATOM 1711 C C . ALA A 1 224 ? 16.547 6.469 17.609 1 92.12 224 ALA A C 1
ATOM 1713 O O . ALA A 1 224 ? 15.75 5.824 18.281 1 92.12 224 ALA A O 1
ATOM 1714 N N . ARG A 1 225 ? 17.156 7.57 18.078 1 93.75 225 ARG A N 1
ATOM 1715 C CA . ARG A 1 225 ? 17.031 7.941 19.484 1 93.75 225 ARG A CA 1
ATOM 1716 C C . ARG A 1 225 ? 15.875 8.914 19.688 1 93.75 225 ARG A C 1
ATOM 1718 O O . ARG A 1 225 ? 15.531 9.25 20.828 1 93.75 225 ARG A O 1
ATOM 1725 N N . ILE A 1 226 ? 15.25 9.289 18.641 1 95.31 226 ILE A N 1
ATOM 1726 C CA . ILE A 1 226 ? 14.07 10.148 18.75 1 95.31 226 ILE A CA 1
ATOM 1727 C C . ILE A 1 226 ? 12.922 9.367 19.375 1 95.31 226 ILE A C 1
ATOM 1729 O O . ILE A 1 226 ? 12.922 8.141 19.375 1 95.31 226 ILE A O 1
ATOM 1733 N N . PRO A 1 227 ? 11.969 10.117 19.969 1 96.12 227 PRO A N 1
ATOM 1734 C CA . PRO A 1 227 ? 10.805 9.414 20.516 1 96.12 227 PRO A CA 1
ATOM 1735 C C . PRO A 1 227 ? 10.094 8.547 19.484 1 96.12 227 PRO A C 1
ATOM 1737 O O . PRO A 1 227 ? 10.055 8.898 18.297 1 96.12 227 PRO A O 1
ATOM 1740 N N . GLY A 1 228 ? 9.539 7.434 19.969 1 96.62 228 GLY A N 1
ATOM 1741 C CA . GLY A 1 228 ? 8.883 6.477 19.094 1 96.62 228 GLY A CA 1
ATOM 1742 C C . GLY A 1 228 ? 7.781 7.098 18.25 1 96.62 228 GLY A C 1
ATOM 1743 O O . GLY A 1 228 ? 7.621 6.75 17.078 1 96.62 228 GLY A O 1
ATOM 1744 N N . ILE A 1 229 ? 7.051 8.039 18.797 1 95.44 229 ILE A N 1
ATOM 1745 C CA . ILE A 1 229 ? 5.93 8.633 18.078 1 95.44 229 ILE A CA 1
ATOM 1746 C C . ILE A 1 229 ? 6.453 9.492 16.922 1 95.44 229 ILE A C 1
ATOM 1748 O O . ILE A 1 229 ? 5.859 9.516 15.844 1 95.44 229 ILE A O 1
ATOM 1752 N N . VAL A 1 230 ? 7.531 10.219 17.141 1 96.31 230 VAL A N 1
ATOM 1753 C CA . VAL A 1 230 ? 8.18 11 16.094 1 96.31 230 VAL A CA 1
ATOM 1754 C C . VAL A 1 230 ? 8.734 10.07 15.023 1 96.31 230 VAL A C 1
ATOM 1756 O O . VAL A 1 230 ? 8.586 10.336 13.828 1 96.31 230 VAL A O 1
ATOM 1759 N N . GLY A 1 231 ? 9.336 9.016 15.562 1 96.81 231 GLY A N 1
ATOM 1760 C CA . GLY A 1 231 ? 9.883 8.023 14.648 1 96.81 231 GLY A CA 1
ATOM 1761 C C . GLY A 1 231 ? 8.828 7.383 13.766 1 96.81 231 GLY A C 1
ATOM 1762 O O . GLY A 1 231 ? 9.086 7.102 12.594 1 96.81 231 GLY A O 1
ATOM 1763 N N . ALA A 1 232 ? 7.648 7.141 14.281 1 96.25 232 ALA A N 1
ATOM 1764 C CA . ALA A 1 232 ? 6.559 6.574 13.5 1 96.25 232 ALA A CA 1
ATOM 1765 C C . ALA A 1 232 ? 6.184 7.488 12.336 1 96.25 232 ALA A C 1
ATOM 1767 O O . ALA A 1 232 ? 5.926 7.02 11.227 1 96.25 232 ALA A O 1
ATOM 1768 N N . VAL A 1 233 ? 6.195 8.758 12.578 1 94.88 233 VAL A N 1
ATOM 1769 C CA . VAL A 1 233 ? 5.895 9.734 11.531 1 94.88 233 VAL A CA 1
ATOM 1770 C C . VAL A 1 233 ? 7.004 9.719 10.484 1 94.88 233 VAL A C 1
ATOM 1772 O O . VAL A 1 233 ? 6.727 9.789 9.281 1 94.88 233 VAL A O 1
ATOM 1775 N N . ALA A 1 234 ? 8.188 9.57 10.93 1 94.88 234 ALA A N 1
ATOM 1776 C CA . ALA A 1 234 ? 9.312 9.516 10 1 94.88 234 ALA A CA 1
ATOM 1777 C C . ALA A 1 234 ? 9.242 8.281 9.117 1 94.88 234 ALA A C 1
ATOM 1779 O O . ALA A 1 234 ? 9.414 8.367 7.898 1 94.88 234 ALA A O 1
ATOM 1780 N N . VAL A 1 235 ? 8.953 7.16 9.742 1 93.44 235 VAL A N 1
ATOM 1781 C CA . VAL A 1 235 ? 8.945 5.883 9.039 1 93.44 235 VAL A CA 1
ATOM 1782 C C . VAL A 1 235 ? 7.793 5.863 8.031 1 93.44 235 VAL A C 1
ATOM 1784 O O . VAL A 1 235 ? 7.875 5.188 7 1 93.44 235 VAL A O 1
ATOM 1787 N N . ALA A 1 236 ? 6.75 6.582 8.289 1 88.56 236 ALA A N 1
ATOM 1788 C CA . ALA A 1 236 ? 5.641 6.695 7.348 1 88.56 236 ALA A CA 1
ATOM 1789 C C . ALA A 1 236 ? 6.121 7.242 6.004 1 88.56 236 ALA A C 1
ATOM 1791 O O . ALA A 1 236 ? 5.488 7.008 4.973 1 88.56 236 ALA A O 1
ATOM 1792 N N . TRP A 1 237 ? 7.168 7.914 6.012 1 80.69 237 TRP A N 1
ATOM 1793 C CA . TRP A 1 237 ? 7.777 8.43 4.789 1 80.69 237 TRP A CA 1
ATOM 1794 C C . TRP A 1 237 ? 8.172 7.297 3.854 1 80.69 237 TRP A C 1
ATOM 1796 O O . TRP A 1 237 ? 8.234 7.484 2.635 1 80.69 237 TRP A O 1
ATOM 1806 N N . ALA A 1 238 ? 8.516 6.191 4.426 1 77.25 238 ALA A N 1
ATOM 1807 C CA . ALA A 1 238 ? 8.984 5.059 3.629 1 77.25 238 ALA A CA 1
ATOM 1808 C C . ALA A 1 238 ? 7.82 4.32 2.98 1 77.25 238 ALA A C 1
ATOM 1810 O O . ALA A 1 238 ? 8.023 3.408 2.176 1 77.25 238 ALA A O 1
ATOM 1811 N N . SER A 1 239 ? 6.695 4.773 3.324 1 78.75 239 SER A N 1
ATOM 1812 C CA . SER A 1 239 ? 5.516 4.141 2.744 1 78.75 239 SER A CA 1
ATOM 1813 C C . SER A 1 239 ? 5.312 4.57 1.295 1 78.75 239 SER A C 1
ATOM 1815 O O . SER A 1 239 ? 5.953 5.516 0.828 1 78.75 239 SER A O 1
ATOM 1817 N N . SER A 1 240 ? 4.477 3.848 0.618 1 76.06 240 SER A N 1
ATOM 1818 C CA . SER A 1 240 ? 4.172 4.156 -0.775 1 76.06 240 SER A CA 1
ATOM 1819 C C . SER A 1 240 ? 3.049 5.184 -0.881 1 76.06 240 SER A C 1
ATOM 1821 O O . SER A 1 240 ? 2.301 5.395 0.077 1 76.06 240 SER A O 1
ATOM 1823 N N . GLY A 1 241 ? 3.137 5.895 -1.951 1 84.88 241 GLY A N 1
ATOM 1824 C CA . GLY A 1 241 ? 2.006 6.75 -2.285 1 84.88 241 GLY A CA 1
ATOM 1825 C C . GLY A 1 241 ? 2.182 8.18 -1.814 1 84.88 241 GLY A C 1
ATOM 1826 O O . GLY A 1 241 ? 1.201 8.906 -1.639 1 84.88 241 GLY A O 1
ATOM 1827 N N . LEU A 1 242 ? 3.383 8.57 -1.534 1 91.19 242 LEU A N 1
ATOM 1828 C CA . LEU A 1 242 ? 3.641 9.961 -1.183 1 91.19 242 LEU A CA 1
ATOM 1829 C C . LEU A 1 242 ? 3.338 10.883 -2.359 1 91.19 242 LEU A C 1
ATOM 1831 O O . LEU A 1 242 ? 3.543 10.508 -3.516 1 91.19 242 LEU A O 1
ATOM 1835 N N . TRP A 1 243 ? 2.812 12.062 -2.041 1 94 243 TRP A N 1
ATOM 1836 C CA . TRP A 1 243 ? 2.457 12.984 -3.115 1 94 243 TRP A CA 1
ATOM 1837 C C . TRP A 1 243 ? 2.635 14.43 -2.672 1 94 243 TRP A C 1
ATOM 1839 O O . TRP A 1 243 ? 2.988 14.695 -1.52 1 94 243 TRP A O 1
ATOM 1849 N N . ALA A 1 244 ? 2.533 15.328 -3.611 1 96.75 244 ALA A N 1
ATOM 1850 C CA . ALA A 1 244 ? 2.611 16.766 -3.4 1 96.75 244 ALA A CA 1
ATOM 1851 C C . ALA A 1 244 ? 1.588 17.516 -4.258 1 96.75 244 ALA A C 1
ATOM 1853 O O . ALA A 1 244 ? 0.953 16.906 -5.129 1 96.75 244 ALA A O 1
ATOM 1854 N N . VAL A 1 245 ? 1.422 18.719 -3.947 1 97.81 245 VAL A N 1
ATOM 1855 C CA . VAL A 1 245 ? 0.427 19.531 -4.641 1 97.81 245 VAL A CA 1
ATOM 1856 C C . VAL A 1 245 ? 1.02 20.078 -5.934 1 97.81 245 VAL A C 1
ATOM 1858 O O . VAL A 1 245 ? 2.178 20.5 -5.965 1 97.81 245 VAL A O 1
ATOM 1861 N N . GLU A 1 246 ? 0.196 20.047 -7.004 1 97.69 246 GLU A N 1
ATOM 1862 C CA . GLU A 1 246 ? 0.589 20.672 -8.258 1 97.69 246 GLU A CA 1
ATOM 1863 C C . GLU A 1 246 ? 0.884 22.156 -8.062 1 97.69 246 GLU A C 1
ATOM 1865 O O . GLU A 1 246 ? 0.067 22.891 -7.5 1 97.69 246 GLU A O 1
ATOM 1870 N N . GLY A 1 247 ? 2.004 22.562 -8.469 1 96.75 247 GLY A N 1
ATOM 1871 C CA . GLY A 1 247 ? 2.408 23.953 -8.305 1 96.75 247 GLY A CA 1
ATOM 1872 C C . GLY A 1 247 ? 3.141 24.203 -7.004 1 96.75 247 GLY A C 1
ATOM 1873 O O . GLY A 1 247 ? 3.6 25.328 -6.758 1 96.75 247 GLY A O 1
ATOM 1874 N N . GLY A 1 248 ? 3.219 23.234 -6.129 1 97.31 248 GLY A N 1
ATOM 1875 C CA . GLY A 1 248 ? 3.928 23.359 -4.867 1 97.31 248 GLY A CA 1
ATOM 1876 C C . GLY A 1 248 ? 3.012 23.312 -3.66 1 97.31 248 GLY A C 1
ATOM 1877 O O . GLY A 1 248 ? 1.901 23.844 -3.691 1 97.31 248 GLY A O 1
ATOM 1878 N N . ASN A 1 249 ? 3.486 22.797 -2.562 1 97.88 249 ASN A N 1
ATOM 1879 C CA . ASN A 1 249 ? 2.682 22.641 -1.356 1 97.88 249 ASN A CA 1
ATOM 1880 C C . ASN A 1 249 ? 2.34 23.984 -0.735 1 97.88 249 ASN A C 1
ATOM 1882 O O . ASN A 1 249 ? 1.369 24.109 0.016 1 97.88 249 ASN A O 1
ATOM 1886 N N . LYS A 1 250 ? 3.15 25.016 -0.966 1 96.44 250 LYS A N 1
ATOM 1887 C CA . LYS A 1 250 ? 2.924 26.328 -0.388 1 96.44 250 LYS A CA 1
ATOM 1888 C C . LYS A 1 250 ? 1.592 26.922 -0.854 1 96.44 250 LYS A C 1
ATOM 1890 O O . LYS A 1 250 ? 1.022 27.781 -0.191 1 96.44 250 LYS A O 1
ATOM 1895 N N . ARG A 1 251 ? 1.112 26.422 -1.967 1 97.38 251 ARG A N 1
ATOM 1896 C CA . ARG A 1 251 ? -0.163 26.891 -2.496 1 97.38 251 ARG A CA 1
ATOM 1897 C C . ARG A 1 251 ? -1.306 26.578 -1.537 1 97.38 251 ARG A C 1
ATOM 1899 O O . ARG A 1 251 ? -2.332 27.25 -1.539 1 97.38 251 ARG A O 1
ATOM 1906 N N . VAL A 1 252 ? -1.104 25.578 -0.729 1 98.12 252 VAL A N 1
ATOM 1907 C CA . VAL A 1 252 ? -2.121 25.219 0.252 1 98.12 252 VAL A CA 1
ATOM 1908 C C . VAL A 1 252 ? -2.309 26.375 1.245 1 98.12 252 VAL A C 1
ATOM 1910 O O . VAL A 1 252 ? -3.439 26.75 1.556 1 98.12 252 VAL A O 1
ATOM 1913 N N . CYS A 1 253 ? -1.243 26.984 1.707 1 98.12 253 CYS A N 1
ATOM 1914 C CA . CYS A 1 253 ? -1.297 28.047 2.709 1 98.12 253 CYS A CA 1
ATOM 1915 C C . CYS A 1 253 ? -1.953 29.297 2.145 1 98.12 253 CYS A C 1
ATOM 1917 O O . CYS A 1 253 ? -2.879 29.844 2.748 1 98.12 253 CYS A O 1
ATOM 1919 N N . SER A 1 254 ? -1.5 29.703 1.009 1 97.31 254 SER A N 1
ATOM 1920 C CA . SER A 1 254 ? -2.084 30.891 0.39 1 97.31 254 SER A CA 1
ATOM 1921 C C . SER A 1 254 ? -3.549 30.672 0.031 1 97.31 254 SER A C 1
ATOM 1923 O O . SER A 1 254 ? -4.383 31.562 0.208 1 97.31 254 SER A O 1
ATOM 1925 N N . GLY A 1 255 ? -3.82 29.469 -0.458 1 98 255 GLY A N 1
ATOM 1926 C CA . GLY A 1 255 ? -5.191 29.141 -0.807 1 98 255 GLY A CA 1
ATOM 1927 C C . GLY A 1 255 ? -6.129 29.141 0.387 1 98 255 GLY A C 1
ATOM 1928 O O . GLY A 1 255 ? -7.262 29.625 0.289 1 98 255 GLY A O 1
ATOM 1929 N N . LEU A 1 256 ? -5.676 28.656 1.467 1 98.5 256 LEU A N 1
ATOM 1930 C CA . LEU A 1 256 ? -6.496 28.594 2.67 1 98.5 256 LEU A CA 1
ATOM 1931 C C . LEU A 1 256 ? -6.801 29.984 3.199 1 98.5 256 LEU A C 1
ATOM 1933 O O . LEU A 1 256 ? -7.922 30.266 3.633 1 98.5 256 LEU A O 1
ATOM 1937 N N . LEU A 1 257 ? -5.785 30.859 3.225 1 98.06 257 LEU A N 1
ATOM 1938 C CA . LEU A 1 257 ? -5.984 32.219 3.682 1 98.06 257 LEU A CA 1
ATOM 1939 C C . LEU A 1 257 ? -6.996 32.969 2.803 1 98.06 257 LEU A C 1
ATOM 1941 O O . LEU A 1 257 ? -7.848 33.688 3.309 1 98.06 257 LEU A O 1
ATOM 1945 N N . TYR A 1 258 ? -6.902 32.688 1.552 1 97.38 258 TYR A N 1
ATOM 1946 C CA . TYR A 1 258 ? -7.832 33.312 0.607 1 97.38 258 TYR A CA 1
ATOM 1947 C C . TYR A 1 258 ? -9.25 32.781 0.831 1 97.38 258 TYR A C 1
ATOM 1949 O O . TYR A 1 258 ? -10.195 33.594 0.916 1 97.38 258 TYR A O 1
ATOM 1957 N N . HIS A 1 259 ? -9.406 31.531 0.95 1 96.69 259 HIS A N 1
ATOM 1958 C CA . HIS A 1 259 ? -10.719 30.906 1.057 1 96.69 259 HIS A CA 1
ATOM 1959 C C . HIS A 1 259 ? -11.391 31.25 2.383 1 96.69 259 HIS A C 1
ATOM 1961 O O . HIS A 1 259 ? -12.617 31.328 2.463 1 96.69 259 HIS A O 1
ATOM 1967 N N . SER A 1 260 ? -10.586 31.438 3.408 1 97.38 260 SER A N 1
ATOM 1968 C CA . SER A 1 260 ? -11.125 31.781 4.723 1 97.38 260 SER A CA 1
ATOM 1969 C C . SER A 1 260 ? -11.484 33.25 4.812 1 97.38 260 SER A C 1
ATOM 1971 O O . SER A 1 260 ? -12.109 33.688 5.781 1 97.38 260 SER A O 1
ATOM 1973 N N . LYS A 1 261 ? -11.07 34.031 3.826 1 97.12 261 LYS A N 1
ATOM 1974 C CA . LYS A 1 261 ? -11.266 35.5 3.816 1 97.12 261 LYS A CA 1
ATOM 1975 C C . LYS A 1 261 ? -10.602 36.125 5.027 1 97.12 261 LYS A C 1
ATOM 1977 O O . LYS A 1 261 ? -11.141 37.094 5.602 1 97.12 261 LYS A O 1
ATOM 1982 N N . ALA A 1 262 ? -9.57 35.531 5.453 1 97.94 262 ALA A N 1
ATOM 1983 C CA . ALA A 1 262 ? -8.773 36.125 6.52 1 97.94 262 ALA A CA 1
ATOM 1984 C C . ALA A 1 262 ? -7.961 37.312 5.996 1 97.94 262 ALA A C 1
ATOM 1986 O O . ALA A 1 262 ? -7.562 37.344 4.828 1 97.94 262 ALA A O 1
ATOM 1987 N N . GLN A 1 263 ? -7.793 38.25 6.816 1 97.81 263 GLN A N 1
ATOM 1988 C CA . GLN A 1 263 ? -6.949 39.406 6.453 1 97.81 263 GLN A CA 1
ATOM 1989 C C . GLN A 1 263 ? -5.488 39.125 6.797 1 97.81 263 GLN A C 1
ATOM 1991 O O . GLN A 1 263 ? -5.145 38.938 7.965 1 97.81 263 GLN A O 1
ATOM 1996 N N . LEU A 1 264 ? -4.699 39.094 5.766 1 97.94 264 LEU A N 1
ATOM 1997 C CA . LEU A 1 264 ? -3.264 38.938 5.98 1 97.94 264 LEU A CA 1
ATOM 1998 C C . LEU A 1 264 ? -2.605 40.25 6.301 1 97.94 264 LEU A C 1
ATOM 2000 O O . LEU A 1 264 ? -2.695 41.219 5.516 1 97.94 264 LEU A O 1
ATOM 2004 N N . ILE A 1 265 ? -2.027 40.344 7.461 1 98 265 ILE A N 1
ATOM 2005 C CA . ILE A 1 265 ? -1.288 41.531 7.891 1 98 265 ILE A CA 1
ATOM 2006 C C . ILE A 1 265 ? 0.21 41.25 7.871 1 98 265 ILE A C 1
ATOM 2008 O O . ILE A 1 265 ? 0.718 40.531 8.734 1 98 265 ILE A O 1
ATOM 2012 N N . PRO A 1 266 ? 0.933 41.781 6.855 1 97.5 266 PRO A N 1
ATOM 2013 C CA . PRO A 1 266 ? 2.379 41.562 6.809 1 97.5 266 PRO A CA 1
ATOM 2014 C C . PRO A 1 266 ? 3.123 42.281 7.938 1 97.5 266 PRO A C 1
ATOM 2016 O O . PRO A 1 266 ? 3.699 43.344 7.723 1 97.5 266 PRO A O 1
ATOM 2019 N N . ALA A 1 267 ? 3.117 41.656 9.094 1 97.88 267 ALA A N 1
ATOM 2020 C CA . ALA A 1 267 ? 3.682 42.281 10.289 1 97.88 267 ALA A CA 1
ATOM 2021 C C . ALA A 1 267 ? 4.246 41.25 11.242 1 97.88 267 ALA A C 1
ATOM 2023 O O . ALA A 1 267 ? 3.887 40.062 11.156 1 97.88 267 ALA A O 1
ATOM 2024 N N . ARG A 1 268 ? 5.152 41.688 12.023 1 97.56 268 ARG A N 1
ATOM 2025 C CA . ARG A 1 268 ? 5.719 40.844 13.086 1 97.56 268 ARG A CA 1
ATOM 2026 C C . ARG A 1 268 ? 5.074 41.156 14.43 1 97.56 268 ARG A C 1
ATOM 2028 O O . ARG A 1 268 ? 5.129 42.312 14.898 1 97.56 268 ARG A O 1
ATOM 2035 N N . ALA A 1 269 ? 4.418 40.188 15.008 1 98.25 269 ALA A N 1
ATOM 2036 C CA . ALA A 1 269 ? 3.875 40.375 16.359 1 98.25 269 ALA A CA 1
ATOM 2037 C C . ALA A 1 269 ? 4.988 40.406 17.391 1 98.25 269 ALA A C 1
ATOM 2039 O O . ALA A 1 269 ? 5.883 39.562 17.391 1 98.25 269 ALA A O 1
ATOM 2040 N N . THR A 1 270 ? 4.914 41.375 18.328 1 97.94 270 THR A N 1
ATOM 2041 C CA . THR A 1 270 ? 6.004 41.562 19.281 1 97.94 270 THR A CA 1
ATOM 2042 C C . THR A 1 270 ? 5.523 41.281 20.703 1 97.94 270 THR A C 1
ATOM 2044 O O . THR A 1 270 ? 6.32 40.938 21.578 1 97.94 270 THR A O 1
ATOM 2047 N N . ALA A 1 271 ? 4.23 41.5 20.906 1 98.5 271 ALA A N 1
ATOM 2048 C CA . ALA A 1 271 ? 3.73 41.281 22.266 1 98.5 271 ALA A CA 1
ATOM 2049 C C . ALA A 1 271 ? 2.23 41 22.25 1 98.5 271 ALA A C 1
ATOM 2051 O O . ALA A 1 271 ? 1.515 41.469 21.359 1 98.5 271 ALA A O 1
ATOM 2052 N N . ILE A 1 272 ? 1.812 40.281 23.188 1 98.44 272 ILE A N 1
ATOM 2053 C CA . ILE A 1 272 ? 0.403 40.062 23.5 1 98.44 272 ILE A CA 1
ATOM 2054 C C . ILE A 1 272 ? 0.117 40.438 24.938 1 98.44 272 ILE A C 1
ATOM 2056 O O . ILE A 1 272 ? 0.746 39.938 25.859 1 98.44 272 ILE A O 1
ATOM 2060 N N . THR A 1 273 ? -0.881 41.344 25.156 1 97.81 273 THR A N 1
ATOM 2061 C CA . THR A 1 273 ? -1.194 41.875 26.484 1 97.81 273 THR A CA 1
ATOM 2062 C C . THR A 1 273 ? -2.643 41.562 26.859 1 97.81 273 THR A C 1
ATOM 2064 O O . THR A 1 273 ? -3.549 41.75 26.031 1 97.81 273 THR A O 1
ATOM 2067 N N . LEU A 1 274 ? -2.795 41.094 28.094 1 96.31 274 LEU A N 1
ATOM 2068 C CA . LEU A 1 274 ? -4.145 40.906 28.609 1 96.31 274 LEU A CA 1
ATOM 2069 C C . LEU A 1 274 ? -4.762 42.25 29 1 96.31 274 LEU A C 1
ATOM 2071 O O . LEU A 1 274 ? -4.176 43 29.781 1 96.31 274 LEU A O 1
ATOM 2075 N N . LYS A 1 275 ? -5.926 42.594 28.375 1 92.81 275 LYS A N 1
ATOM 2076 C CA . LYS A 1 275 ? -6.66 43.812 28.688 1 92.81 275 LYS A CA 1
ATOM 2077 C C . LYS A 1 275 ? -8.008 43.5 29.328 1 92.81 275 LYS A C 1
ATOM 2079 O O . LYS A 1 275 ? -8.812 42.75 28.766 1 92.81 275 LYS A O 1
ATOM 2084 N N . ARG A 1 276 ? -8.195 43.969 30.547 1 85.31 276 ARG A N 1
ATOM 2085 C CA . ARG A 1 276 ? -9.461 43.75 31.25 1 85.31 276 ARG A CA 1
ATOM 2086 C C . ARG A 1 276 ? -10.367 44.969 31.094 1 85.31 276 ARG A C 1
ATOM 2088 O O . ARG A 1 276 ? -9.938 46.125 31.312 1 85.31 276 ARG A O 1
ATOM 2095 N N . ARG A 1 277 ? -11.336 44.906 30.297 1 73.38 277 ARG A N 1
ATOM 2096 C CA . ARG A 1 277 ? -12.266 46 30.203 1 73.38 277 ARG A CA 1
ATOM 2097 C C . ARG A 1 277 ? -13.336 45.938 31.281 1 73.38 277 ARG A C 1
ATOM 2099 O O . ARG A 1 277 ? -14.023 44.906 31.406 1 73.38 277 ARG A O 1
ATOM 2106 N N . PRO A 1 278 ? -13.344 46.938 32.25 1 63.69 278 PRO A N 1
ATOM 2107 C CA . PRO A 1 278 ? -14.406 46.969 33.25 1 63.69 278 PRO A CA 1
ATOM 2108 C C . PRO A 1 278 ? -15.797 47.094 32.656 1 63.69 278 PRO A C 1
ATOM 2110 O O . PRO A 1 278 ? -15.969 47.781 31.641 1 63.69 278 PRO A O 1
ATOM 2113 N N . SER A 1 279 ? -16.484 46.094 32.406 1 55.41 279 SER A N 1
ATOM 2114 C CA . SER A 1 279 ? -17.844 46.312 31.906 1 55.41 279 SER A CA 1
ATOM 2115 C C . SER A 1 279 ? -18.75 46.875 33 1 55.41 279 SER A C 1
ATOM 2117 O O . SER A 1 279 ? -18.641 46.469 34.156 1 55.41 279 SER A O 1
ATOM 2119 N N . LYS A 1 280 ? -19.25 48.156 32.906 1 58.81 280 LYS A N 1
ATOM 2120 C CA . LYS A 1 280 ? -20.172 48.75 33.875 1 58.81 280 LYS A CA 1
ATOM 2121 C C . LYS A 1 280 ? -21.219 47.719 34.312 1 58.81 280 LYS A C 1
ATOM 2123 O O . LYS A 1 280 ? -21.609 47.656 35.469 1 58.81 280 LYS A O 1
ATOM 2128 N N . ASN A 1 281 ? -22.062 47.219 33.562 1 51.47 281 ASN A N 1
ATOM 2129 C CA . ASN A 1 281 ? -23.281 46.5 33.844 1 51.47 281 ASN A CA 1
ATOM 2130 C C . ASN A 1 281 ? -23.141 45.031 33.469 1 51.47 281 ASN A C 1
ATOM 2132 O O . ASN A 1 281 ? -24.141 44.312 33.375 1 51.47 281 ASN A O 1
ATOM 2136 N N . GLY A 1 282 ? -21.719 44.375 33.344 1 50.56 282 GLY A N 1
ATOM 2137 C CA . GLY A 1 282 ? -21.734 42.938 33.094 1 50.56 282 GLY A CA 1
ATOM 2138 C C . GLY A 1 282 ? -20.359 42.312 33.188 1 50.56 282 GLY A C 1
ATOM 2139 O O . GLY A 1 282 ? -19.406 42.938 33.656 1 50.56 282 GLY A O 1
ATOM 2140 N N . PRO A 1 283 ? -20.25 40.969 33.125 1 53.06 283 PRO A N 1
ATOM 2141 C CA . PRO A 1 283 ? -19.031 40.156 33.281 1 53.06 283 PRO A CA 1
ATOM 2142 C C . PRO A 1 283 ? -17.859 40.75 32.5 1 53.06 283 PRO A C 1
ATOM 2144 O O . PRO A 1 283 ? -18.062 41.344 31.422 1 53.06 283 PRO A O 1
ATOM 2147 N N . THR A 1 284 ? -16.891 41.188 33.156 1 57.81 284 THR A N 1
ATOM 2148 C CA . THR A 1 284 ? -15.633 41.625 32.594 1 57.81 284 THR A CA 1
ATOM 2149 C C . THR A 1 284 ? -15.227 40.75 31.406 1 57.81 284 THR A C 1
ATOM 2151 O O . THR A 1 284 ? -15.273 39.531 31.484 1 57.81 284 THR A O 1
ATOM 2154 N N . SER A 1 285 ? -15.352 41.312 30.156 1 72 285 SER A N 1
ATOM 2155 C CA . SER A 1 285 ? -14.922 40.562 29 1 72 285 SER A CA 1
ATOM 2156 C C . SER A 1 285 ? -13.438 40.75 28.719 1 72 285 SER A C 1
ATOM 2158 O O . SER A 1 285 ? -12.977 41.906 28.547 1 72 285 SER A O 1
ATOM 2160 N N . ASP A 1 286 ? -12.625 39.812 28.984 1 85.69 286 ASP A N 1
ATOM 2161 C CA . ASP A 1 286 ? -11.188 39.844 28.734 1 85.69 286 ASP A CA 1
ATOM 2162 C C . ASP A 1 286 ? -10.898 39.844 27.234 1 85.69 286 ASP A C 1
ATOM 2164 O O . ASP A 1 286 ? -11.57 39.156 26.469 1 85.69 286 ASP A O 1
ATOM 2168 N N . GLN A 1 287 ? -10.078 40.875 26.859 1 93.25 287 GLN A N 1
ATOM 2169 C CA . GLN A 1 287 ? -9.578 40.906 25.5 1 93.25 287 GLN A CA 1
ATOM 2170 C C . GLN A 1 287 ? -8.047 40.875 25.469 1 93.25 287 GLN A C 1
ATOM 2172 O O . GLN A 1 287 ? -7.402 41.062 26.5 1 93.25 287 GLN A O 1
ATOM 2177 N N . TYR A 1 288 ? -7.559 40.625 24.25 1 97.25 288 TYR A N 1
ATOM 2178 C CA . TYR A 1 288 ? -6.113 40.594 24.062 1 97.25 288 TYR A CA 1
ATOM 2179 C C . TYR A 1 288 ? -5.664 41.688 23.094 1 97.25 288 TYR A C 1
ATOM 2181 O O . TYR A 1 288 ? -6.266 41.875 22.047 1 97.25 288 TYR A O 1
ATOM 2189 N N . GLU A 1 289 ? -4.684 42.406 23.547 1 97.94 289 GLU A N 1
ATOM 2190 C CA . GLU A 1 289 ? -4.031 43.375 22.656 1 97.94 289 GLU A CA 1
ATOM 2191 C C . GLU A 1 289 ? -2.793 42.781 22 1 97.94 289 GLU A C 1
ATOM 2193 O O . GLU A 1 289 ? -1.872 42.344 22.703 1 97.94 289 GLU A O 1
ATOM 2198 N N . VAL A 1 290 ? -2.768 42.719 20.688 1 98.5 290 VAL A N 1
ATOM 2199 C CA . VAL A 1 290 ? -1.605 42.219 19.953 1 98.5 290 VAL A CA 1
ATOM 2200 C C . VAL A 1 290 ? -0.817 43.406 19.406 1 98.5 290 VAL A C 1
ATOM 2202 O O . VAL A 1 290 ? -1.344 44.219 18.625 1 98.5 290 VAL A O 1
ATOM 2205 N N . LYS A 1 291 ? 0.378 43.531 19.844 1 98.56 291 LYS A N 1
ATOM 2206 C CA . LYS A 1 291 ? 1.29 44.562 19.312 1 98.56 291 LYS A CA 1
ATOM 2207 C C . LYS A 1 291 ? 2.131 44 18.172 1 98.56 291 LYS A C 1
ATOM 2209 O O . LYS A 1 291 ? 2.584 42.844 18.25 1 98.56 291 LYS A O 1
ATOM 2214 N N . TYR A 1 292 ? 2.27 44.75 17.125 1 98.25 292 TYR A N 1
ATOM 2215 C CA . TYR A 1 292 ? 3.014 44.281 15.969 1 98.25 292 TYR A CA 1
ATOM 2216 C C . TYR A 1 292 ? 3.725 45.438 15.266 1 98.25 292 TYR A C 1
ATOM 2218 O O . TYR A 1 292 ? 3.459 46.594 15.555 1 98.25 292 TYR A O 1
ATOM 2226 N N . ILE A 1 293 ? 4.691 45.094 14.5 1 97.69 293 ILE A N 1
ATOM 2227 C CA . ILE A 1 293 ? 5.453 46.062 13.711 1 97.69 293 ILE A CA 1
ATOM 2228 C C . ILE A 1 293 ? 5.285 45.75 12.227 1 97.69 293 ILE A C 1
ATOM 2230 O O . ILE A 1 293 ? 5.586 44.656 11.773 1 97.69 293 ILE A O 1
ATOM 2234 N N . ASP A 1 294 ? 4.754 46.594 11.516 1 94.12 294 ASP A N 1
ATOM 2235 C CA . ASP A 1 294 ? 4.668 46.469 10.062 1 94.12 294 ASP A CA 1
ATOM 2236 C C . ASP A 1 294 ? 5.547 47.5 9.367 1 94.12 294 ASP A C 1
ATOM 2238 O O . ASP A 1 294 ? 6.457 48.062 9.984 1 94.12 294 ASP A O 1
ATOM 2242 N N . GLN A 1 295 ? 5.316 47.719 8.031 1 92.75 295 GLN A N 1
ATOM 2243 C CA . GLN A 1 295 ? 6.141 48.656 7.262 1 92.75 295 GLN A CA 1
ATOM 2244 C C . GLN A 1 295 ? 5.93 50.094 7.727 1 92.75 295 GLN A C 1
ATOM 2246 O O . GLN A 1 295 ? 6.836 50.906 7.621 1 92.75 295 GLN A O 1
ATOM 2251 N N . SER A 1 296 ? 4.742 50.406 8.305 1 94.12 296 SER A N 1
ATOM 2252 C CA . SER A 1 296 ? 4.395 51.75 8.742 1 94.12 296 SER A CA 1
ATOM 2253 C C . SER A 1 296 ? 4.844 52 10.18 1 94.12 296 SER A C 1
ATOM 2255 O O . SER A 1 296 ? 4.781 53.125 10.664 1 94.12 296 SER A O 1
ATOM 2257 N N . GLY A 1 297 ? 5.297 51 10.781 1 94 297 GLY A N 1
ATOM 2258 C CA . GLY A 1 297 ? 5.762 51.156 12.148 1 94 297 GLY A CA 1
ATOM 2259 C C . GLY A 1 297 ? 4.957 50.344 13.148 1 94 297 GLY A C 1
ATOM 2260 O O . GLY A 1 297 ? 4.176 49.469 12.758 1 94 297 GLY A O 1
ATOM 2261 N N . PRO A 1 298 ? 5.188 50.625 14.484 1 96.81 298 PRO A N 1
ATOM 2262 C CA . PRO A 1 298 ? 4.48 49.875 15.531 1 96.81 298 PRO A CA 1
ATOM 2263 C C . PRO A 1 298 ? 2.982 50.156 15.555 1 96.81 298 PRO A C 1
ATOM 2265 O O . PRO A 1 298 ? 2.568 51.312 15.344 1 96.81 298 PRO A O 1
ATOM 2268 N N . ALA A 1 299 ? 2.207 49.125 15.742 1 97.44 299 ALA A N 1
ATOM 2269 C CA . ALA A 1 299 ? 0.753 49.219 15.852 1 97.44 299 ALA A CA 1
ATOM 2270 C C . ALA A 1 299 ? 0.21 48.156 16.812 1 97.44 299 ALA A C 1
ATOM 2272 O O . ALA A 1 299 ? 0.957 47.312 17.297 1 97.44 299 ALA A O 1
ATOM 2273 N N . GLN A 1 300 ? -1.062 48.344 17.219 1 97.25 300 GLN A N 1
ATOM 2274 C CA . GLN A 1 300 ? -1.717 47.375 18.109 1 97.25 300 GLN A CA 1
ATOM 2275 C C . GLN A 1 300 ? -3.199 47.25 17.766 1 97.25 300 GLN A C 1
ATOM 2277 O O . GLN A 1 300 ? -3.803 48.156 17.203 1 97.25 300 GLN A O 1
ATOM 2282 N N . SER A 1 301 ? -3.73 46.125 17.969 1 97.12 301 SER A N 1
ATOM 2283 C CA . SER A 1 301 ? -5.145 45.844 17.766 1 97.12 301 SER A CA 1
ATOM 2284 C C . SER A 1 301 ? -5.676 44.906 18.859 1 97.12 301 SER A C 1
ATOM 2286 O O . SER A 1 301 ? -4.91 44.188 19.5 1 97.12 301 SER A O 1
ATOM 2288 N N . LEU A 1 302 ? -7.047 44.969 19.078 1 96.5 302 LEU A N 1
ATOM 2289 C CA . LEU A 1 302 ? -7.691 44.188 20.125 1 96.5 302 LEU A CA 1
ATOM 2290 C C . LEU A 1 302 ? -8.406 42.969 19.516 1 96.5 302 LEU A C 1
ATOM 2292 O O . LEU A 1 302 ? -9.008 43.062 18.453 1 96.5 302 LEU A O 1
ATOM 2296 N N . TYR A 1 303 ? -8.336 41.875 20.25 1 97.38 303 TYR A N 1
ATOM 2297 C CA . TYR A 1 303 ? -8.945 40.625 19.766 1 97.38 303 TYR A CA 1
ATOM 2298 C C . TYR A 1 303 ? -9.617 39.875 20.906 1 97.38 303 TYR A C 1
ATOM 2300 O O . TYR A 1 303 ? -9.195 39.969 22.062 1 97.38 303 TYR A O 1
ATOM 2308 N N . ASP A 1 304 ? -10.648 39.094 20.578 1 95.81 304 ASP A N 1
ATOM 2309 C CA . ASP A 1 304 ? -11.352 38.219 21.531 1 95.81 304 ASP A CA 1
ATOM 2310 C C . ASP A 1 304 ? -10.594 36.938 21.75 1 95.81 304 ASP A C 1
ATOM 2312 O O . ASP A 1 304 ? -10.586 36.375 22.859 1 95.81 304 ASP A O 1
ATOM 2316 N N . ILE A 1 305 ? -10.062 36.375 20.719 1 97.62 305 ILE A N 1
ATOM 2317 C CA . ILE A 1 305 ? -9.32 35.094 20.703 1 97.62 305 ILE A CA 1
ATOM 2318 C C . ILE A 1 305 ? -7.984 35.312 19.984 1 97.62 305 ILE A C 1
ATOM 2320 O O . ILE A 1 305 ? -7.906 36 18.984 1 97.62 305 ILE A O 1
ATOM 2324 N N . VAL A 1 306 ? -6.914 34.719 20.547 1 98.75 306 VAL A N 1
ATOM 2325 C CA . VAL A 1 306 ? -5.609 34.75 19.891 1 98.75 306 VAL A CA 1
ATOM 2326 C C . VAL A 1 306 ? -5.055 33.344 19.766 1 98.75 306 VAL A C 1
ATOM 2328 O O . VAL A 1 306 ? -5.039 32.594 20.734 1 98.75 306 VAL A O 1
ATOM 2331 N N . ILE A 1 307 ? -4.664 32.969 18.562 1 98.88 307 ILE A N 1
ATOM 2332 C CA . ILE A 1 307 ? -3.965 31.734 18.297 1 98.88 307 ILE A CA 1
ATOM 2333 C C . ILE A 1 307 ? -2.512 32.031 17.922 1 98.88 307 ILE A C 1
ATOM 2335 O O . ILE A 1 307 ? -2.242 32.688 16.922 1 98.88 307 ILE A O 1
ATOM 2339 N N . VAL A 1 308 ? -1.625 31.562 18.766 1 98.81 308 VAL A N 1
ATOM 2340 C CA . VAL A 1 308 ? -0.204 31.656 18.438 1 98.81 308 VAL A CA 1
ATOM 2341 C C . VAL A 1 308 ? 0.223 30.484 17.578 1 98.81 308 VAL A C 1
ATOM 2343 O O . VAL A 1 308 ? 0.348 29.359 18.078 1 98.81 308 VAL A O 1
ATOM 2346 N N . ALA A 1 309 ? 0.469 30.719 16.312 1 98.69 309 ALA A N 1
ATOM 2347 C CA . ALA A 1 309 ? 0.811 29.688 15.344 1 98.69 309 ALA A CA 1
ATOM 2348 C C . ALA A 1 309 ? 2.256 29.828 14.875 1 98.69 309 ALA A C 1
ATOM 2350 O O . ALA A 1 309 ? 2.543 29.703 13.68 1 98.69 309 ALA A O 1
ATOM 2351 N N . THR A 1 310 ? 3.109 30.219 15.68 1 97.56 310 THR A N 1
ATOM 2352 C CA . THR A 1 310 ? 4.559 30.234 15.508 1 97.56 310 THR A CA 1
ATOM 2353 C C . THR A 1 310 ? 5.254 29.625 16.719 1 97.56 310 THR A C 1
ATOM 2355 O O . THR A 1 310 ? 4.789 29.797 17.859 1 97.56 310 THR A O 1
ATOM 2358 N N . PRO A 1 311 ? 6.328 28.922 16.516 1 96.69 311 PRO A N 1
ATOM 2359 C CA . PRO A 1 311 ? 6.996 28.312 17.656 1 96.69 311 PRO A CA 1
ATOM 2360 C C . PRO A 1 311 ? 7.52 29.359 18.656 1 96.69 311 PRO A C 1
ATOM 2362 O O . PRO A 1 311 ? 8.117 30.359 18.25 1 96.69 311 PRO A O 1
ATOM 2365 N N . LEU A 1 312 ? 7.258 29.078 19.938 1 97.12 312 LEU A N 1
ATOM 2366 C CA . LEU A 1 312 ? 7.703 29.953 21.031 1 97.12 312 LEU A CA 1
ATOM 2367 C C . LEU A 1 312 ? 8.953 29.391 21.688 1 97.12 312 LEU A C 1
ATOM 2369 O O . LEU A 1 312 ? 8.93 29.062 22.891 1 97.12 312 LEU A O 1
ATOM 2373 N N . HIS A 1 313 ? 10.008 29.328 20.938 1 94.5 313 HIS A N 1
ATOM 2374 C CA . HIS A 1 313 ? 11.297 28.828 21.391 1 94.5 313 HIS A CA 1
ATOM 2375 C C . HIS A 1 313 ? 12.43 29.75 20.938 1 94.5 313 HIS A C 1
ATOM 2377 O O . HIS A 1 313 ? 12.281 30.5 19.969 1 94.5 313 HIS A O 1
ATOM 2383 N N . GLN A 1 314 ? 13.508 29.578 21.625 1 92.56 314 GLN A N 1
ATOM 2384 C CA . GLN A 1 314 ? 14.648 30.438 21.328 1 92.56 314 GLN A CA 1
ATOM 2385 C C . GLN A 1 314 ? 15.094 30.281 19.875 1 92.56 314 GLN A C 1
ATOM 2387 O O . GLN A 1 314 ? 15.234 29.172 19.375 1 92.56 314 GLN A O 1
ATOM 2392 N N . GLY A 1 315 ? 15.25 31.438 19.266 1 91.25 315 GLY A N 1
ATOM 2393 C CA . GLY A 1 315 ? 15.719 31.406 17.891 1 91.25 315 GLY A CA 1
ATOM 2394 C C . GLY A 1 315 ? 14.586 31.391 16.875 1 91.25 315 GLY A C 1
ATOM 2395 O O . GLY A 1 315 ? 14.812 31.641 15.688 1 91.25 315 GLY A O 1
ATOM 2396 N N . MET A 1 316 ? 13.367 31.188 17.344 1 92.38 316 MET A N 1
ATOM 2397 C CA . MET A 1 316 ? 12.227 31.094 16.438 1 92.38 316 MET A CA 1
ATOM 2398 C C . MET A 1 316 ? 11.391 32.375 16.484 1 92.38 316 MET A C 1
ATOM 2400 O O . MET A 1 316 ? 11.25 33.062 15.477 1 92.38 316 MET A O 1
ATOM 2404 N N . SER A 1 317 ? 10.781 32.656 17.516 1 92.5 317 SER A N 1
ATOM 2405 C CA . SER A 1 317 ? 10.008 33.906 17.703 1 92.5 317 SER A CA 1
ATOM 2406 C C . SER A 1 317 ? 10.266 34.5 19.078 1 92.5 317 SER A C 1
ATOM 2408 O O . SER A 1 317 ? 10.68 33.812 20 1 92.5 317 SER A O 1
ATOM 2410 N N . ASP A 1 318 ? 10.07 35.844 19.109 1 94.44 318 ASP A N 1
ATOM 2411 C CA . ASP A 1 318 ? 10.234 36.594 20.344 1 94.44 318 ASP A CA 1
ATOM 2412 C C . ASP A 1 318 ? 8.984 37.406 20.656 1 94.44 318 ASP A C 1
ATOM 2414 O O . ASP A 1 318 ? 8.961 38.625 20.391 1 94.44 318 ASP A O 1
ATOM 2418 N N . ILE A 1 319 ? 8.039 36.812 21.219 1 97.88 319 ILE A N 1
ATOM 2419 C CA . ILE A 1 319 ? 6.785 37.469 21.578 1 97.88 319 ILE A CA 1
ATOM 2420 C C . ILE A 1 319 ? 6.691 37.594 23.094 1 97.88 319 ILE A C 1
ATOM 2422 O O . ILE A 1 319 ? 6.809 36.625 23.828 1 97.88 319 ILE A O 1
ATOM 2426 N N . ALA A 1 320 ? 6.477 38.812 23.547 1 97.94 320 ALA A N 1
ATOM 2427 C CA . ALA A 1 320 ? 6.316 39.031 24.984 1 97.94 320 ALA A CA 1
ATOM 2428 C C . ALA A 1 320 ? 4.859 38.875 25.406 1 97.94 320 ALA A C 1
ATOM 2430 O O . ALA A 1 320 ? 3.945 39.312 24.703 1 97.94 320 ALA A O 1
ATOM 2431 N N . PHE A 1 321 ? 4.719 38.156 26.469 1 98.19 321 PHE A N 1
ATOM 2432 C CA . PHE A 1 321 ? 3.398 38.062 27.094 1 98.19 321 PHE A CA 1
ATOM 2433 C C . PHE A 1 321 ? 3.309 38.906 28.344 1 98.19 321 PHE A C 1
ATOM 2435 O O . PHE A 1 321 ? 3.996 38.656 29.328 1 98.19 321 PHE A O 1
ATOM 2442 N N . ILE A 1 322 ? 2.354 39.875 28.297 1 97.44 322 ILE A N 1
ATOM 2443 C CA . ILE A 1 322 ? 2.348 40.906 29.312 1 97.44 322 ILE A CA 1
ATOM 2444 C C . ILE A 1 322 ? 1.055 40.844 30.125 1 97.44 322 ILE A C 1
ATOM 2446 O O . ILE A 1 322 ? -0.032 40.688 29.547 1 97.44 322 ILE A O 1
ATOM 2450 N N . ASP A 1 323 ? 1.099 40.906 31.484 1 94.94 323 ASP A N 1
ATOM 2451 C CA . ASP A 1 323 ? 0 41.062 32.438 1 94.94 323 ASP A CA 1
ATOM 2452 C C . ASP A 1 323 ? -0.783 39.75 32.562 1 94.94 323 ASP A C 1
ATOM 2454 O O . ASP A 1 323 ? -2.014 39.75 32.625 1 94.94 323 ASP A O 1
ATOM 2458 N N . PHE A 1 324 ? -0.005 38.688 32.375 1 95.25 324 PHE A N 1
ATOM 2459 C CA . PHE A 1 324 ? -0.631 37.375 32.594 1 95.25 324 PHE A CA 1
ATOM 2460 C C . PHE A 1 324 ? -0.294 36.844 33.969 1 95.25 324 PHE A C 1
ATOM 2462 O O . PHE A 1 324 ? 0.816 37.031 34.469 1 95.25 324 PHE A O 1
ATOM 2469 N N . SER A 1 325 ? -1.309 36.188 34.625 1 90.25 325 SER A N 1
ATOM 2470 C CA . SER A 1 325 ? -1.124 35.5 35.906 1 90.25 325 SER A CA 1
ATOM 2471 C C . SER A 1 325 ? -1.725 34.094 35.844 1 90.25 325 SER A C 1
ATOM 2473 O O . SER A 1 325 ? -2.943 33.938 35.75 1 90.25 325 SER A O 1
ATOM 2475 N N . PRO A 1 326 ? -0.911 33.062 35.938 1 92.38 326 PRO A N 1
ATOM 2476 C CA . PRO A 1 326 ? 0.55 33.062 36.031 1 92.38 326 PRO A CA 1
ATOM 2477 C C . PRO A 1 326 ? 1.233 33.531 34.75 1 92.38 326 PRO A C 1
ATOM 2479 O O . PRO A 1 326 ? 0.611 33.562 33.688 1 92.38 326 PRO A O 1
ATOM 2482 N N . PRO A 1 327 ? 2.475 33.906 34.906 1 95 327 PRO A N 1
ATOM 2483 C CA . PRO A 1 327 ? 3.172 34.438 33.75 1 95 327 PRO A CA 1
ATOM 2484 C C . PRO A 1 327 ? 3.381 33.375 32.656 1 95 327 PRO A C 1
ATOM 2486 O O . PRO A 1 327 ? 3.615 32.219 32.969 1 95 327 PRO A O 1
ATOM 2489 N N . ILE A 1 328 ? 3.305 33.812 31.453 1 96.31 328 ILE A N 1
ATOM 2490 C CA . ILE A 1 328 ? 3.602 32.969 30.281 1 96.31 328 ILE A CA 1
ATOM 2491 C C . ILE A 1 328 ? 5.004 33.312 29.766 1 96.31 328 ILE A C 1
ATOM 2493 O O . ILE A 1 328 ? 5.316 34.469 29.484 1 96.31 328 ILE A O 1
ATOM 2497 N N . PRO A 1 329 ? 5.852 32.312 29.703 1 94.44 329 PRO A N 1
ATOM 2498 C CA . PRO A 1 329 ? 7.203 32.594 29.219 1 94.44 329 PRO A CA 1
ATOM 2499 C C . PRO A 1 329 ? 7.234 32.969 27.719 1 94.44 329 PRO A C 1
ATOM 2501 O O . PRO A 1 329 ? 6.438 32.438 26.953 1 94.44 329 PRO A O 1
ATOM 2504 N N . ALA A 1 330 ? 8.203 33.75 27.359 1 94.06 330 ALA A N 1
ATOM 2505 C CA . ALA A 1 330 ? 8.406 34.094 25.953 1 94.06 330 ALA A CA 1
ATOM 2506 C C . ALA A 1 330 ? 8.93 32.906 25.172 1 94.06 330 ALA A C 1
ATOM 2508 O O . ALA A 1 330 ? 8.648 32.75 23.984 1 94.06 330 ALA A O 1
ATOM 2509 N N . HIS A 1 331 ? 9.719 32.125 25.859 1 95.38 331 HIS A N 1
ATOM 2510 C CA . HIS A 1 331 ? 10.289 30.922 25.234 1 95.38 331 HIS A CA 1
ATOM 2511 C C . HIS A 1 331 ? 10.094 29.703 26.125 1 95.38 331 HIS A C 1
ATOM 2513 O O . HIS A 1 331 ? 10.422 29.734 27.312 1 95.38 331 HIS A O 1
ATOM 2519 N N . PHE A 1 332 ? 9.547 28.703 25.516 1 94.69 332 PHE A N 1
ATOM 2520 C CA . PHE A 1 332 ? 9.469 27.422 26.203 1 94.69 332 PHE A CA 1
ATOM 2521 C C . PHE A 1 332 ? 10.789 26.672 26.094 1 94.69 332 PHE A C 1
ATOM 2523 O O . PHE A 1 332 ? 11.641 27.031 25.281 1 94.69 332 PHE A O 1
ATOM 2530 N N . HIS A 1 333 ? 10.914 25.641 26.891 1 91.06 333 HIS A N 1
ATOM 2531 C CA . HIS A 1 333 ? 12.141 24.844 26.891 1 91.06 333 HIS A CA 1
ATOM 2532 C C . HIS A 1 333 ? 12.281 24.047 25.594 1 91.06 333 HIS A C 1
ATOM 2534 O O . HIS A 1 333 ? 11.273 23.641 25 1 91.06 333 HIS A O 1
ATOM 2540 N N . GLY A 1 334 ? 13.539 23.875 25.219 1 91.31 334 GLY A N 1
ATOM 2541 C CA . GLY A 1 334 ? 13.836 23.109 24.016 1 91.31 334 GLY A CA 1
ATOM 2542 C C . GLY A 1 334 ? 14.406 23.969 22.891 1 91.31 334 GLY A C 1
ATOM 2543 O O . GLY A 1 334 ? 14.305 25.188 22.922 1 91.31 334 GLY A O 1
ATOM 2544 N N . SER A 1 335 ? 15.07 23.25 22 1 92.62 335 SER A N 1
ATOM 2545 C CA . SER A 1 335 ? 15.656 23.953 20.844 1 92.62 335 SER A CA 1
ATOM 2546 C C . SER A 1 335 ? 15.227 23.297 19.531 1 92.62 335 SER A C 1
ATOM 2548 O O . SER A 1 335 ? 14.766 22.156 19.516 1 92.62 335 SER A O 1
ATOM 2550 N N . PHE A 1 336 ? 15.297 24.047 18.547 1 94.62 336 PHE A N 1
ATOM 2551 C CA . PHE A 1 336 ? 15 23.547 17.219 1 94.62 336 PHE A CA 1
ATOM 2552 C C . PHE A 1 336 ? 16.281 23.188 16.469 1 94.62 336 PHE A C 1
ATOM 2554 O O . PHE A 1 336 ? 17.312 23.812 16.672 1 94.62 336 PHE A O 1
ATOM 2561 N N . HIS A 1 337 ? 16.078 22.172 15.703 1 91.25 337 HIS A N 1
ATOM 2562 C CA . HIS A 1 337 ? 17.172 21.656 14.906 1 91.25 337 HIS A CA 1
ATOM 2563 C C . HIS A 1 337 ? 17.328 22.438 13.602 1 91.25 337 HIS A C 1
ATOM 2565 O O . HIS A 1 337 ? 16.359 22.641 12.875 1 91.25 337 HIS A O 1
ATOM 2571 N N . ARG A 1 338 ? 18.625 22.875 13.336 1 92.12 338 ARG A N 1
ATOM 2572 C CA . ARG A 1 338 ? 18.891 23.562 12.086 1 92.12 338 ARG A CA 1
ATOM 2573 C C . ARG A 1 338 ? 19.062 22.578 10.938 1 92.12 338 ARG A C 1
ATOM 2575 O O . ARG A 1 338 ? 19.781 21.578 11.07 1 92.12 338 ARG A O 1
ATOM 2582 N N . THR A 1 339 ? 18.422 22.719 9.875 1 94.5 339 THR A N 1
ATOM 2583 C CA . THR A 1 339 ? 18.594 21.984 8.633 1 94.5 339 THR A CA 1
ATOM 2584 C C . THR A 1 339 ? 18.703 22.938 7.449 1 94.5 339 THR A C 1
ATOM 2586 O O . THR A 1 339 ? 17.875 23.844 7.285 1 94.5 339 THR A O 1
ATOM 2589 N N . VAL A 1 340 ? 19.766 22.75 6.695 1 96.69 340 VAL A N 1
ATOM 2590 C CA . VAL A 1 340 ? 19.984 23.578 5.512 1 96.69 340 VAL A CA 1
ATOM 2591 C C . VAL A 1 340 ? 19.547 22.812 4.262 1 96.69 340 VAL A C 1
ATOM 2593 O O . VAL A 1 340 ? 20.047 21.719 3.994 1 96.69 340 VAL A O 1
ATOM 2596 N N . SER A 1 341 ? 18.594 23.328 3.559 1 96.88 341 SER A N 1
ATOM 2597 C CA . SER A 1 341 ? 18.172 22.812 2.26 1 96.88 341 SER A CA 1
ATOM 2598 C C . SER A 1 341 ? 18.922 23.5 1.123 1 96.88 341 SER A C 1
ATOM 2600 O O . SER A 1 341 ? 18.797 24.719 0.946 1 96.88 341 SER A O 1
ATOM 2602 N N . THR A 1 342 ? 19.688 22.75 0.374 1 97.62 342 THR A N 1
ATOM 2603 C CA . THR A 1 342 ? 20.5 23.297 -0.706 1 97.62 342 THR A CA 1
ATOM 2604 C C . THR A 1 342 ? 20.078 22.719 -2.051 1 97.62 342 THR A C 1
ATOM 2606 O O . THR A 1 342 ? 20.094 21.5 -2.24 1 97.62 342 THR A O 1
ATOM 2609 N N . LEU A 1 343 ? 19.703 23.562 -2.982 1 98 343 LEU A N 1
ATOM 2610 C CA . LEU A 1 343 ? 19.422 23.156 -4.355 1 98 343 LEU A CA 1
ATOM 2611 C C . LEU A 1 343 ? 20.641 23.406 -5.246 1 98 343 LEU A C 1
ATOM 2613 O O . LEU A 1 343 ? 21.219 24.5 -5.211 1 98 343 LEU A O 1
ATOM 2617 N N . VAL A 1 344 ? 21.016 22.453 -5.922 1 97.94 344 VAL A N 1
ATOM 2618 C CA . VAL A 1 344 ? 22.141 22.578 -6.84 1 97.94 344 VAL A CA 1
ATOM 2619 C C . VAL A 1 344 ? 21.719 22.172 -8.25 1 97.94 344 VAL A C 1
ATOM 2621 O O . VAL A 1 344 ? 21.266 21.047 -8.469 1 97.94 344 VAL A O 1
ATOM 2624 N N . HIS A 1 345 ? 21.719 23.078 -9.172 1 98 345 HIS A N 1
ATOM 2625 C CA . HIS A 1 345 ? 21.578 22.719 -10.578 1 98 345 HIS A CA 1
ATOM 2626 C C . HIS A 1 345 ? 22.906 22.281 -11.172 1 98 345 HIS A C 1
ATOM 2628 O O . HIS A 1 345 ? 23.719 23.109 -11.602 1 98 345 HIS A O 1
ATOM 2634 N N . GLY A 1 346 ? 23.109 20.938 -11.227 1 97.38 346 GLY A N 1
ATOM 2635 C CA . GLY A 1 346 ? 24.422 20.469 -11.633 1 97.38 346 GLY A CA 1
ATOM 2636 C C . GLY A 1 346 ? 24.453 18.984 -11.977 1 97.38 346 GLY A C 1
ATOM 2637 O O . GLY A 1 346 ? 23.391 18.359 -12.086 1 97.38 346 GLY A O 1
ATOM 2638 N N . ARG A 1 347 ? 25.672 18.531 -12.281 1 97.62 347 ARG A N 1
ATOM 2639 C CA . ARG A 1 347 ? 25.922 17.125 -12.594 1 97.62 347 ARG A CA 1
ATOM 2640 C C . ARG A 1 347 ? 26.531 16.406 -11.398 1 97.62 347 ARG A C 1
ATOM 2642 O O . ARG A 1 347 ? 27.562 16.812 -10.867 1 97.62 347 ARG A O 1
ATOM 2649 N N . LEU A 1 348 ? 25.891 15.352 -11.016 1 97.62 348 LEU A N 1
ATOM 2650 C CA . LEU A 1 348 ? 26.297 14.594 -9.836 1 97.62 348 LEU A CA 1
ATOM 2651 C C . LEU A 1 348 ? 27.578 13.812 -10.094 1 97.62 348 LEU A C 1
ATOM 2653 O O . LEU A 1 348 ? 27.75 13.25 -11.18 1 97.62 348 LEU A O 1
ATOM 2657 N N . ASN A 1 349 ? 28.453 13.805 -9.133 1 96.94 349 ASN A N 1
ATOM 2658 C CA . ASN A 1 349 ? 29.625 12.93 -9.141 1 96.94 349 ASN A CA 1
ATOM 2659 C C . ASN A 1 349 ? 29.281 11.547 -8.57 1 96.94 349 ASN A C 1
ATOM 2661 O O . ASN A 1 349 ? 29.469 11.305 -7.375 1 96.94 349 ASN A O 1
ATOM 2665 N N . VAL A 1 350 ? 28.953 10.609 -9.406 1 96.5 350 VAL A N 1
ATOM 2666 C CA . VAL A 1 350 ? 28.469 9.305 -8.984 1 96.5 350 VAL A CA 1
ATOM 2667 C C . VAL A 1 350 ? 29.578 8.539 -8.266 1 96.5 350 VAL A C 1
ATOM 2669 O O . VAL A 1 350 ? 29.312 7.719 -7.387 1 96.5 350 VAL A O 1
ATOM 2672 N N . SER A 1 351 ? 30.828 8.812 -8.578 1 95.31 351 SER A N 1
ATOM 2673 C CA . SER A 1 351 ? 31.969 8.141 -7.953 1 95.31 351 SER A CA 1
ATOM 2674 C C . SER A 1 351 ? 32.094 8.5 -6.473 1 95.31 351 SER A C 1
ATOM 2676 O O . SER A 1 351 ? 32.594 7.711 -5.676 1 95.31 351 SER A O 1
ATOM 2678 N N . TYR A 1 352 ? 31.672 9.703 -6.148 1 95.44 352 TYR A N 1
ATOM 2679 C CA . TYR A 1 352 ? 31.641 10.109 -4.746 1 95.44 352 TYR A CA 1
ATOM 2680 C C . TYR A 1 352 ? 30.797 9.156 -3.918 1 95.44 352 TYR A C 1
ATOM 2682 O O . TYR A 1 352 ? 31.109 8.891 -2.752 1 95.44 352 TYR A O 1
ATOM 2690 N N . LEU A 1 353 ? 29.75 8.672 -4.492 1 95.81 353 LEU A N 1
ATOM 2691 C CA . LEU A 1 353 ? 28.828 7.754 -3.82 1 95.81 353 LEU A CA 1
ATOM 2692 C C . LEU A 1 353 ? 29.359 6.324 -3.879 1 95.81 353 LEU A C 1
ATOM 2694 O O . LEU A 1 353 ? 28.688 5.391 -3.453 1 95.81 353 LEU A O 1
ATOM 2698 N N . GLY A 1 354 ? 30.453 6.141 -4.457 1 94.06 354 GLY A N 1
ATOM 2699 C CA . GLY A 1 354 ? 31.078 4.824 -4.535 1 94.06 354 GLY A CA 1
ATOM 2700 C C . GLY A 1 354 ? 30.516 3.963 -5.645 1 94.06 354 GLY A C 1
ATOM 2701 O O . GLY A 1 354 ? 30.672 2.74 -5.637 1 94.06 354 GLY A O 1
ATOM 2702 N N . SER A 1 355 ? 29.781 4.496 -6.516 1 92.19 355 SER A N 1
ATOM 2703 C CA . SER A 1 355 ? 29.188 3.729 -7.605 1 92.19 355 SER A CA 1
ATOM 2704 C C . SER A 1 355 ? 30.109 3.691 -8.82 1 92.19 355 SER A C 1
ATOM 2706 O O . SER A 1 355 ? 30.734 4.699 -9.172 1 92.19 355 SER A O 1
ATOM 2708 N N . SER A 1 356 ? 30.172 2.496 -9.43 1 89.38 356 SER A N 1
ATOM 2709 C CA . SER A 1 356 ? 30.938 2.34 -10.648 1 89.38 356 SER A CA 1
ATOM 2710 C C . SER A 1 356 ? 30.047 2.348 -11.883 1 89.38 356 SER A C 1
ATOM 2712 O O . SER A 1 356 ? 30.516 2.131 -13 1 89.38 356 SER A O 1
ATOM 2714 N N . GLU A 1 357 ? 28.859 2.609 -11.609 1 89.69 357 GLU A N 1
ATOM 2715 C CA . GLU A 1 357 ? 27.906 2.629 -12.711 1 89.69 357 GLU A CA 1
ATOM 2716 C C . GLU A 1 357 ? 28.141 3.836 -13.617 1 89.69 357 GLU A C 1
ATOM 2718 O O . GLU A 1 357 ? 28.609 4.883 -13.164 1 89.69 357 GLU A O 1
ATOM 2723 N N . ASN A 1 358 ? 27.828 3.629 -14.883 1 93.5 358 ASN A N 1
ATOM 2724 C CA . ASN A 1 358 ? 27.797 4.77 -15.789 1 93.5 358 ASN A CA 1
ATOM 2725 C C . ASN A 1 358 ? 26.766 5.809 -15.352 1 93.5 358 ASN A C 1
ATOM 2727 O O . ASN A 1 358 ? 25.609 5.473 -15.094 1 93.5 358 ASN A O 1
ATOM 2731 N N . PRO A 1 359 ? 27.234 7.07 -15.297 1 93.94 359 PRO A N 1
ATOM 2732 C CA . PRO A 1 359 ? 26.297 8.125 -14.875 1 93.94 359 PRO A CA 1
ATOM 2733 C C . PRO A 1 359 ? 25.031 8.164 -15.727 1 93.94 359 PRO A C 1
ATOM 2735 O O . PRO A 1 359 ? 23.984 8.602 -15.25 1 93.94 359 PRO A O 1
ATOM 2738 N N . ALA A 1 360 ? 25.094 7.727 -16.891 1 94.38 360 ALA A N 1
ATOM 2739 C CA . ALA A 1 360 ? 23.938 7.691 -17.781 1 94.38 360 ALA A CA 1
ATOM 2740 C C . ALA A 1 360 ? 22.922 6.645 -17.328 1 94.38 360 ALA A C 1
ATOM 2742 O O . ALA A 1 360 ? 21.75 6.695 -17.703 1 94.38 360 ALA A O 1
ATOM 2743 N N . ASP A 1 361 ? 23.375 5.738 -16.469 1 92.56 361 ASP A N 1
ATOM 2744 C CA . ASP A 1 361 ? 22.516 4.664 -15.992 1 92.56 361 ASP A CA 1
ATOM 2745 C C . ASP A 1 361 ? 22.156 4.855 -14.516 1 92.56 361 ASP A C 1
ATOM 2747 O O . ASP A 1 361 ? 21.391 4.082 -13.953 1 92.56 361 ASP A O 1
ATOM 2751 N N . PHE A 1 362 ? 22.781 5.875 -13.945 1 93.75 362 PHE A N 1
ATOM 2752 C CA . PHE A 1 362 ? 22.5 6.176 -12.547 1 93.75 362 PHE A CA 1
ATOM 2753 C C . PHE A 1 362 ? 21.188 6.934 -12.406 1 93.75 362 PHE A C 1
ATOM 2755 O O . PHE A 1 362 ? 21.109 8.125 -12.719 1 93.75 362 PHE A O 1
ATOM 2762 N N . ARG A 1 363 ? 20.156 6.219 -11.812 1 92.06 363 ARG A N 1
ATOM 2763 C CA . ARG A 1 363 ? 18.828 6.812 -11.828 1 92.06 363 ARG A CA 1
ATOM 2764 C C . ARG A 1 363 ? 18.234 6.871 -10.422 1 92.06 363 ARG A C 1
ATOM 2766 O O . ARG A 1 363 ? 17.031 7 -10.25 1 92.06 363 ARG A O 1
ATOM 2773 N N . PHE A 1 364 ? 19.047 6.773 -9.43 1 95 364 PHE A N 1
ATOM 2774 C CA . PHE A 1 364 ? 18.547 6.918 -8.07 1 95 364 PHE A CA 1
ATOM 2775 C C . PHE A 1 364 ? 18.094 8.352 -7.805 1 95 364 PHE A C 1
ATOM 2777 O O . PHE A 1 364 ? 18.844 9.297 -8.062 1 95 364 PHE A O 1
ATOM 2784 N N . SER A 1 365 ? 16.891 8.508 -7.336 1 94.88 365 SER A N 1
ATOM 2785 C CA . SER A 1 365 ? 16.344 9.836 -7.074 1 94.88 365 SER A CA 1
ATOM 2786 C C . SER A 1 365 ? 16.516 10.227 -5.609 1 94.88 365 SER A C 1
ATOM 2788 O O . SER A 1 365 ? 16.562 11.414 -5.281 1 94.88 365 SER A O 1
ATOM 2790 N N . ASP A 1 366 ? 16.5 9.289 -4.688 1 95.88 366 ASP A N 1
ATOM 2791 C CA . ASP A 1 366 ? 16.594 9.531 -3.252 1 95.88 366 ASP A CA 1
ATOM 2792 C C . ASP A 1 366 ? 17.781 8.789 -2.641 1 95.88 366 ASP A C 1
ATOM 2794 O O . ASP A 1 366 ? 17.703 7.574 -2.428 1 95.88 366 ASP A O 1
ATOM 2798 N N . VAL A 1 367 ? 18.766 9.492 -2.363 1 97.31 367 VAL A N 1
ATOM 2799 C CA . VAL A 1 367 ? 19.938 8.906 -1.706 1 97.31 367 VAL A CA 1
ATOM 2800 C C . VAL A 1 367 ? 19.953 9.297 -0.23 1 97.31 367 VAL A C 1
ATOM 2802 O O . VAL A 1 367 ? 20.234 10.453 0.11 1 97.31 367 VAL A O 1
ATOM 2805 N N . LEU A 1 368 ? 19.672 8.383 0.613 1 97.19 368 LEU A N 1
ATOM 2806 C CA . LEU A 1 368 ? 19.719 8.586 2.057 1 97.19 368 LEU A CA 1
ATOM 2807 C C . LEU A 1 368 ? 21.094 8.211 2.609 1 97.19 368 LEU A C 1
ATOM 2809 O O . LEU A 1 368 ? 21.938 7.68 1.883 1 97.19 368 LEU A O 1
ATOM 2813 N N . THR A 1 369 ? 21.312 8.539 3.875 1 96.94 369 THR A N 1
ATOM 2814 C CA . THR A 1 369 ? 22.641 8.266 4.434 1 96.94 369 THR A CA 1
ATOM 2815 C C . THR A 1 369 ? 22.531 7.512 5.75 1 96.94 369 THR A C 1
ATOM 2817 O O . THR A 1 369 ? 21.547 7.68 6.488 1 96.94 369 THR A O 1
ATOM 2820 N N . THR A 1 370 ? 23.484 6.703 6.016 1 94.62 370 THR A N 1
ATOM 2821 C CA . THR A 1 370 ? 23.594 6.07 7.328 1 94.62 370 THR A CA 1
ATOM 2822 C C . THR A 1 370 ? 24.094 7.07 8.367 1 94.62 370 THR A C 1
ATOM 2824 O O . THR A 1 370 ? 24.5 8.188 8.023 1 94.62 370 THR A O 1
ATOM 2827 N N . ASP A 1 371 ? 23.969 6.609 9.617 1 91.56 371 ASP A N 1
ATOM 2828 C CA . ASP A 1 371 ? 24.359 7.5 10.703 1 91.56 371 ASP A CA 1
ATOM 2829 C C . ASP A 1 371 ? 25.875 7.473 10.914 1 91.56 371 ASP A C 1
ATOM 2831 O O . ASP A 1 371 ? 26.375 6.754 11.781 1 91.56 371 ASP A O 1
ATOM 2835 N N . ARG A 1 372 ? 26.516 8.266 10.148 1 88.19 372 ARG A N 1
ATOM 2836 C CA . ARG A 1 372 ? 27.953 8.422 10.273 1 88.19 372 ARG A CA 1
ATOM 2837 C C . ARG A 1 372 ? 28.328 9.883 10.492 1 88.19 372 ARG A C 1
ATOM 2839 O O . ARG A 1 372 ? 27.766 10.773 9.867 1 88.19 372 ARG A O 1
ATOM 2846 N N . LYS A 1 373 ? 29.312 10.07 11.273 1 82.19 373 LYS A N 1
ATOM 2847 C CA . LYS A 1 373 ? 29.688 11.422 11.68 1 82.19 373 LYS A CA 1
ATOM 2848 C C . LYS A 1 373 ? 30.453 12.133 10.562 1 82.19 373 LYS A C 1
ATOM 2850 O O . LYS A 1 373 ? 30.484 13.367 10.523 1 82.19 373 LYS A O 1
ATOM 2855 N N . ASP A 1 374 ? 30.969 11.398 9.68 1 85.56 374 ASP A N 1
ATOM 2856 C CA . ASP A 1 374 ? 31.828 12.023 8.68 1 85.56 374 ASP A CA 1
ATOM 2857 C C . ASP A 1 374 ? 31.031 12.461 7.457 1 85.56 374 ASP A C 1
ATOM 2859 O O . ASP A 1 374 ? 31.562 13.102 6.551 1 85.56 374 ASP A O 1
ATOM 2863 N N . LEU A 1 375 ? 29.781 12.211 7.492 1 89.88 375 LEU A N 1
ATOM 2864 C CA . LEU A 1 375 ? 28.953 12.617 6.352 1 89.88 375 LEU A CA 1
ATOM 2865 C C . LEU A 1 375 ? 28.438 14.039 6.535 1 89.88 375 LEU A C 1
ATOM 2867 O O . LEU A 1 375 ? 27.922 14.383 7.602 1 89.88 375 LEU A O 1
ATOM 2871 N N . SER A 1 376 ? 28.562 14.859 5.496 1 90.44 376 SER A N 1
ATOM 2872 C CA . SER A 1 376 ? 28.266 16.281 5.57 1 90.44 376 SER A CA 1
ATOM 2873 C C . SER A 1 376 ? 26.781 16.562 5.305 1 90.44 376 SER A C 1
ATOM 2875 O O . SER A 1 376 ? 26.312 17.688 5.492 1 90.44 376 SER A O 1
ATOM 2877 N N . PHE A 1 377 ? 26.109 15.609 4.801 1 95.69 377 PHE A N 1
ATOM 2878 C CA . PHE A 1 377 ? 24.703 15.844 4.473 1 95.69 377 PHE A CA 1
ATOM 2879 C C . PHE A 1 377 ? 23.844 14.656 4.91 1 95.69 377 PHE A C 1
ATOM 2881 O O . PHE A 1 377 ? 24.359 13.562 5.148 1 95.69 377 PHE A O 1
ATOM 2888 N N . TYR A 1 378 ? 22.578 14.898 5.082 1 95.62 378 TYR A N 1
ATOM 2889 C CA . TYR A 1 378 ? 21.609 13.883 5.5 1 95.62 378 TYR A CA 1
ATOM 2890 C C . TYR A 1 378 ? 21.078 13.109 4.297 1 95.62 378 TYR A C 1
ATOM 2892 O O . TYR A 1 378 ? 20.797 11.914 4.398 1 95.62 378 TYR A O 1
ATOM 2900 N N . SER A 1 379 ? 20.906 13.797 3.199 1 96.69 379 SER A N 1
ATOM 2901 C CA . SER A 1 379 ? 20.281 13.172 2.033 1 96.69 379 SER A CA 1
ATOM 2902 C C . SER A 1 379 ? 20.594 13.953 0.76 1 96.69 379 SER A C 1
ATOM 2904 O O . SER A 1 379 ? 20.984 15.125 0.823 1 96.69 379 SER A O 1
ATOM 2906 N N . LEU A 1 380 ? 20.5 13.289 -0.333 1 97.81 380 LEU A N 1
ATOM 2907 C CA . LEU A 1 380 ? 20.672 13.828 -1.68 1 97.81 380 LEU A CA 1
ATOM 2908 C C . LEU A 1 380 ? 19.531 13.375 -2.588 1 97.81 380 LEU A C 1
ATOM 2910 O O . LEU A 1 380 ? 19.375 12.172 -2.838 1 97.81 380 LEU A O 1
ATOM 2914 N N . HIS A 1 381 ? 18.719 14.344 -3.062 1 97.25 381 HIS A N 1
ATOM 2915 C CA . HIS A 1 381 ? 17.531 14 -3.84 1 97.25 381 HIS A CA 1
ATOM 2916 C C . HIS A 1 381 ? 17.578 14.641 -5.223 1 97.25 381 HIS A C 1
ATOM 2918 O O . HIS A 1 381 ? 17.938 15.812 -5.359 1 97.25 381 HIS A O 1
ATOM 2924 N N . SER A 1 382 ? 17.297 13.82 -6.262 1 97.31 382 SER A N 1
ATOM 2925 C CA . SER A 1 382 ? 17 14.375 -7.574 1 97.31 382 SER A CA 1
ATOM 2926 C C . SER A 1 382 ? 15.57 14.906 -7.633 1 97.31 382 SER A C 1
ATOM 2928 O O . SER A 1 382 ? 14.609 14.133 -7.543 1 97.31 382 SER A O 1
ATOM 2930 N N . LEU A 1 383 ? 15.375 16.172 -7.852 1 96.81 383 LEU A N 1
ATOM 2931 C CA . LEU A 1 383 ? 14.055 16.766 -7.707 1 96.81 383 LEU A CA 1
ATOM 2932 C C . LEU A 1 383 ? 13.344 16.859 -9.055 1 96.81 383 LEU A C 1
ATOM 2934 O O . LEU A 1 383 ? 13.992 17 -10.094 1 96.81 383 LEU A O 1
ATOM 2938 N N . ASP A 1 384 ? 12.062 16.719 -8.961 1 96.56 384 ASP A N 1
ATOM 2939 C CA . ASP A 1 384 ? 11.18 17.031 -10.086 1 96.56 384 ASP A CA 1
ATOM 2940 C C . ASP A 1 384 ? 10.531 18.406 -9.914 1 96.56 384 ASP A C 1
ATOM 2942 O O . ASP A 1 384 ? 10.336 18.875 -8.797 1 96.56 384 ASP A O 1
ATOM 2946 N N . PRO A 1 385 ? 10.266 19.094 -11.023 1 96.94 385 PRO A N 1
ATOM 2947 C CA . PRO A 1 385 ? 9.578 20.375 -10.922 1 96.94 385 PRO A CA 1
ATOM 2948 C C . PRO A 1 385 ? 8.203 20.266 -10.258 1 96.94 385 PRO A C 1
ATOM 2950 O O . PRO A 1 385 ? 7.566 19.219 -10.32 1 96.94 385 PRO A O 1
ATOM 2953 N N . VAL A 1 386 ? 7.797 21.375 -9.609 1 97.31 386 VAL A N 1
ATOM 2954 C CA . VAL A 1 386 ? 6.512 21.375 -8.922 1 97.31 386 VAL A CA 1
ATOM 2955 C C . VAL A 1 386 ? 5.379 21.281 -9.938 1 97.31 386 VAL A C 1
ATOM 2957 O O . VAL A 1 386 ? 4.25 20.938 -9.586 1 97.31 386 VAL A O 1
ATOM 2960 N N . SER A 1 387 ? 5.625 21.672 -11.086 1 96.12 387 SER A N 1
ATOM 2961 C CA . SER A 1 387 ? 4.742 21.438 -12.227 1 96.12 387 SER A CA 1
ATOM 2962 C C . SER A 1 387 ? 5.406 20.547 -13.258 1 96.12 387 SER A C 1
ATOM 2964 O O . SER A 1 387 ? 6.309 20.969 -13.984 1 96.12 387 SER A O 1
ATOM 2966 N N . ILE A 1 388 ? 4.883 19.312 -13.344 1 94.94 388 ILE A N 1
ATOM 2967 C CA . ILE A 1 388 ? 5.52 18.312 -14.195 1 94.94 388 ILE A CA 1
ATOM 2968 C C . ILE A 1 388 ? 5.059 18.5 -15.641 1 94.94 388 ILE A C 1
ATOM 2970 O O . ILE A 1 388 ? 3.867 18.391 -15.938 1 94.94 388 ILE A O 1
ATOM 2974 N N . PRO A 1 389 ? 5.961 18.75 -16.5 1 91.19 389 PRO A N 1
ATOM 2975 C CA . PRO A 1 389 ? 5.562 18.875 -17.906 1 91.19 389 PRO A CA 1
ATOM 2976 C C . PRO A 1 389 ? 5.082 17.562 -18.516 1 91.19 389 PRO A C 1
ATOM 2978 O O . PRO A 1 389 ? 5.43 16.484 -18.016 1 91.19 389 PRO A O 1
ATOM 2981 N N . ARG A 1 390 ? 4.312 17.672 -19.531 1 87.75 390 ARG A N 1
ATOM 2982 C CA . ARG A 1 390 ? 3.85 16.484 -20.25 1 87.75 390 ARG A CA 1
ATOM 2983 C C . ARG A 1 390 ? 5.023 15.695 -20.828 1 87.75 390 ARG A C 1
ATOM 2985 O O . ARG A 1 390 ? 5.93 16.281 -21.422 1 87.75 390 ARG A O 1
ATOM 2992 N N . GLY A 1 391 ? 5.051 14.398 -20.625 1 87.69 391 GLY A N 1
ATOM 2993 C CA . GLY A 1 391 ? 6.098 13.539 -21.156 1 87.69 391 GLY A CA 1
ATOM 2994 C C . GLY A 1 391 ? 7.387 13.609 -20.359 1 87.69 391 GLY A C 1
ATOM 2995 O O . GLY A 1 391 ? 8.422 13.102 -20.812 1 87.69 391 GLY A O 1
ATOM 2996 N N . TYR A 1 392 ? 7.352 14.18 -19.297 1 91.75 392 TYR A N 1
ATOM 2997 C CA . TYR A 1 392 ? 8.516 14.391 -18.453 1 91.75 392 TYR A CA 1
ATOM 2998 C C . TYR A 1 392 ? 9.062 13.07 -17.938 1 91.75 392 TYR A C 1
ATOM 3000 O O . TYR A 1 392 ? 8.297 12.195 -17.516 1 91.75 392 TYR A O 1
ATOM 3008 N N . ARG A 1 393 ? 10.352 12.891 -18.125 1 91.12 393 ARG A N 1
ATOM 3009 C CA . ARG A 1 393 ? 11.109 11.812 -17.5 1 91.12 393 ARG A CA 1
ATOM 3010 C C . ARG A 1 393 ? 12.305 12.359 -16.734 1 91.12 393 ARG A C 1
ATOM 3012 O O . ARG A 1 393 ? 13.086 13.148 -17.281 1 91.12 393 ARG A O 1
ATOM 3019 N N . ARG A 1 394 ? 12.445 11.961 -15.508 1 93.75 394 ARG A N 1
ATOM 3020 C CA . ARG A 1 394 ? 13.57 12.438 -14.703 1 93.75 394 ARG A CA 1
ATOM 3021 C C . ARG A 1 394 ? 14.898 12.094 -15.367 1 93.75 394 ARG A C 1
ATOM 3023 O O . ARG A 1 394 ? 15.172 10.922 -15.656 1 93.75 394 ARG A O 1
ATOM 3030 N N . PRO A 1 395 ? 15.727 13.047 -15.555 1 94.19 395 PRO A N 1
ATOM 3031 C CA . PRO A 1 395 ? 17 12.789 -16.203 1 94.19 395 PRO A CA 1
ATOM 3032 C C . PRO A 1 395 ? 17.953 11.961 -15.352 1 94.19 395 PRO A C 1
ATOM 3034 O O . PRO A 1 395 ? 17.844 11.969 -14.117 1 94.19 395 PRO A O 1
ATOM 3037 N N . PRO A 1 396 ? 18.875 11.211 -16.031 1 94.81 396 PRO A N 1
ATOM 3038 C CA . PRO A 1 396 ? 19.906 10.492 -15.281 1 94.81 396 PRO A CA 1
ATOM 3039 C C . PRO A 1 396 ? 20.969 11.422 -14.695 1 94.81 396 PRO A C 1
ATOM 3041 O O . PRO A 1 396 ? 20.906 12.633 -14.906 1 94.81 396 PRO A O 1
ATOM 3044 N N . ALA A 1 397 ? 21.875 10.828 -13.977 1 94.5 397 ALA A N 1
ATOM 3045 C CA . ALA A 1 397 ? 22.875 11.617 -13.266 1 94.5 397 ALA A CA 1
ATOM 3046 C C . ALA A 1 397 ? 23.875 12.234 -14.234 1 94.5 397 ALA A C 1
ATOM 3048 O O . ALA A 1 397 ? 24.625 13.156 -13.875 1 94.5 397 ALA A O 1
ATOM 3049 N N . SER A 1 398 ? 23.922 11.766 -15.516 1 94.25 398 SER A N 1
ATOM 3050 C CA . SER A 1 398 ? 24.875 12.273 -16.5 1 94.25 398 SER A CA 1
ATOM 3051 C C . SER A 1 398 ? 24.453 13.656 -17 1 94.25 398 SER A C 1
ATOM 3053 O O . SER A 1 398 ? 25.266 14.383 -17.578 1 94.25 398 SER A O 1
ATOM 3055 N N . GLU A 1 399 ? 23.25 13.984 -16.766 1 95.44 399 GLU A N 1
ATOM 3056 C CA . GLU A 1 399 ? 22.734 15.273 -17.203 1 95.44 399 GLU A CA 1
ATOM 3057 C C . GLU A 1 399 ? 22.609 16.25 -16.031 1 95.44 399 GLU A C 1
ATOM 3059 O O . GLU A 1 399 ? 22.453 15.828 -14.883 1 95.44 399 GLU A O 1
ATOM 3064 N N . LYS A 1 400 ? 22.719 17.531 -16.422 1 95.44 400 LYS A N 1
ATOM 3065 C CA . LYS A 1 400 ? 22.469 18.547 -15.391 1 95.44 400 LYS A CA 1
ATOM 3066 C C . LYS A 1 400 ? 21 18.578 -14.992 1 95.44 400 LYS A C 1
ATOM 3068 O O . LYS A 1 400 ? 20.109 18.578 -15.852 1 95.44 400 LYS A O 1
ATOM 3073 N N . LYS A 1 401 ? 20.766 18.547 -13.75 1 96.38 401 LYS A N 1
ATOM 3074 C CA . LYS A 1 401 ? 19.422 18.625 -13.18 1 96.38 401 LYS A CA 1
ATOM 3075 C C . LYS A 1 401 ? 19.453 19.234 -11.773 1 96.38 401 LYS A C 1
ATOM 3077 O O . LYS A 1 401 ? 20.516 19.641 -11.297 1 96.38 401 LYS A O 1
ATOM 3082 N N . VAL A 1 402 ? 18.344 19.375 -11.18 1 97.56 402 VAL A N 1
ATOM 3083 C CA . VAL A 1 402 ? 18.297 20 -9.867 1 97.56 402 VAL A CA 1
ATOM 3084 C C . VAL A 1 402 ? 18.344 18.938 -8.773 1 97.56 402 VAL A C 1
ATOM 3086 O O . VAL A 1 402 ? 17.516 18.016 -8.758 1 97.56 402 VAL A O 1
ATOM 3089 N N . TRP A 1 403 ? 19.344 19.062 -7.957 1 97.94 403 TRP A N 1
ATOM 3090 C CA . TRP A 1 403 ? 19.516 18.203 -6.789 1 97.94 403 TRP A CA 1
ATOM 3091 C C . TRP A 1 403 ? 19.25 18.969 -5.504 1 97.94 403 TRP A C 1
ATOM 3093 O O . TRP A 1 403 ? 19.516 20.172 -5.418 1 97.94 403 TRP A O 1
ATOM 3103 N N . LYS A 1 404 ? 18.719 18.328 -4.527 1 98 404 LYS A N 1
ATOM 3104 C CA . LYS A 1 404 ? 18.531 18.906 -3.205 1 98 404 LYS A CA 1
ATOM 3105 C C . LYS A 1 404 ? 19.281 18.125 -2.139 1 98 404 LYS A C 1
ATOM 3107 O O . LYS A 1 404 ? 19.203 16.891 -2.082 1 98 404 LYS A O 1
ATOM 3112 N N . LEU A 1 405 ? 20 18.859 -1.326 1 97.75 405 LEU A N 1
ATOM 3113 C CA . LEU A 1 405 ? 20.688 18.266 -0.187 1 97.75 405 LEU A CA 1
ATOM 3114 C C . LEU A 1 405 ? 20.141 18.828 1.127 1 97.75 405 LEU A C 1
ATOM 3116 O O . LEU A 1 405 ? 19.875 20.016 1.237 1 97.75 405 LEU A O 1
ATOM 3120 N N . PHE A 1 406 ? 19.906 18 2.061 1 96.94 406 PHE A N 1
ATOM 3121 C CA . PHE A 1 406 ? 19.734 18.391 3.449 1 96.94 406 PHE A CA 1
ATOM 3122 C C . PHE A 1 406 ? 21.016 18.203 4.242 1 96.94 406 PHE A C 1
ATOM 3124 O O . PHE A 1 406 ? 21.672 17.172 4.137 1 96.94 406 PHE A O 1
ATOM 3131 N N . SER A 1 407 ? 21.391 19.234 4.922 1 96.62 407 SER A N 1
ATOM 3132 C CA . SER A 1 407 ? 22.609 19.203 5.719 1 96.62 407 SER A CA 1
ATOM 3133 C C . SER A 1 407 ? 22.469 20 7.004 1 96.62 407 SER A C 1
ATOM 3135 O O . SER A 1 407 ? 21.578 20.844 7.113 1 96.62 407 SER A O 1
ATOM 3137 N N . PRO A 1 408 ? 23.25 19.672 8.023 1 94.31 408 PRO A N 1
ATOM 3138 C CA . PRO A 1 408 ? 23.172 20.438 9.266 1 94.31 408 PRO A CA 1
ATOM 3139 C C . PRO A 1 408 ? 23.688 21.875 9.094 1 94.31 408 PRO A C 1
ATOM 3141 O O . PRO A 1 408 ? 23.172 22.781 9.75 1 94.31 408 PRO A O 1
ATOM 3144 N N . ASP A 1 409 ? 24.672 22.031 8.234 1 94.62 409 ASP A N 1
ATOM 3145 C CA . ASP A 1 409 ? 25.234 23.344 7.938 1 94.62 409 ASP A CA 1
ATOM 3146 C C . ASP A 1 409 ? 25.375 23.547 6.43 1 94.62 409 ASP A C 1
ATOM 3148 O O . ASP A 1 409 ? 25.25 22.594 5.652 1 94.62 409 ASP A O 1
ATOM 3152 N N . SER A 1 410 ? 25.594 24.844 6.078 1 96.62 410 SER A N 1
ATOM 3153 C CA . SER A 1 410 ? 25.844 25.125 4.668 1 96.62 410 SER A CA 1
ATOM 3154 C C . SER A 1 410 ? 27.047 24.344 4.152 1 96.62 410 SER A C 1
ATOM 3156 O O . SER A 1 410 ? 28.047 24.188 4.859 1 96.62 410 SER A O 1
ATOM 3158 N N . LEU A 1 411 ? 26.906 23.828 2.965 1 96.56 411 LEU A N 1
ATOM 3159 C CA . LEU A 1 411 ? 28.016 23.078 2.369 1 96.56 411 LEU A CA 1
ATOM 3160 C C . LEU A 1 411 ? 29.109 24.031 1.873 1 96.56 411 LEU A C 1
ATOM 3162 O O . LEU A 1 411 ? 28.797 25.078 1.289 1 96.56 411 LEU A O 1
ATOM 3166 N N . THR A 1 412 ? 30.328 23.625 2.143 1 96.38 412 THR A N 1
ATOM 3167 C CA . THR A 1 412 ? 31.469 24.391 1.633 1 96.38 412 THR A CA 1
ATOM 3168 C C . THR A 1 412 ? 31.656 24.141 0.142 1 96.38 412 THR A C 1
ATOM 3170 O O . THR A 1 412 ? 31.125 23.172 -0.406 1 96.38 412 THR A O 1
ATOM 3173 N N . GLU A 1 413 ? 32.438 25.016 -0.462 1 96.25 413 GLU A N 1
ATOM 3174 C CA . GLU A 1 413 ? 32.75 24.844 -1.876 1 96.25 413 GLU A CA 1
ATOM 3175 C C . GLU A 1 413 ? 33.469 23.516 -2.117 1 96.25 413 GLU A C 1
ATOM 3177 O O . GLU A 1 413 ? 33.25 22.859 -3.135 1 96.25 413 GLU A O 1
ATOM 3182 N N . ASP A 1 414 ? 34.344 23.172 -1.2 1 96.38 414 ASP A N 1
ATOM 3183 C CA . ASP A 1 414 ? 35.062 21.922 -1.322 1 96.38 414 ASP A CA 1
ATOM 3184 C C . ASP A 1 414 ? 34.125 20.719 -1.258 1 96.38 414 ASP A C 1
ATOM 3186 O O . ASP A 1 414 ? 34.312 19.75 -1.998 1 96.38 414 ASP A O 1
ATOM 3190 N N . GLN A 1 415 ? 33.219 20.812 -0.378 1 96.06 415 GLN A N 1
ATOM 3191 C CA . GLN A 1 415 ? 32.25 19.734 -0.259 1 96.06 415 GLN A CA 1
ATOM 3192 C C . GLN A 1 415 ? 31.406 19.609 -1.523 1 96.06 415 GLN A C 1
ATOM 3194 O O . GLN A 1 415 ? 31.125 18.5 -1.992 1 96.06 415 GLN A O 1
ATOM 3199 N N . LEU A 1 416 ? 31.016 20.734 -2.104 1 97.44 416 LEU A N 1
ATOM 3200 C CA . LEU A 1 416 ? 30.234 20.734 -3.338 1 97.44 416 LEU A CA 1
ATOM 3201 C C . LEU A 1 416 ? 31.031 20.141 -4.488 1 97.44 416 LEU A C 1
ATOM 3203 O O . LEU A 1 416 ? 30.484 19.391 -5.305 1 97.44 416 LEU A O 1
ATOM 3207 N N . LYS A 1 417 ? 32.344 20.406 -4.504 1 97.06 417 LYS A N 1
ATOM 3208 C CA . LYS A 1 417 ? 33.219 19.906 -5.57 1 97.06 417 LYS A CA 1
ATOM 3209 C C . LYS A 1 417 ? 33.344 18.391 -5.484 1 97.06 417 LYS A C 1
ATOM 3211 O O . LYS A 1 417 ? 33.562 17.719 -6.5 1 97.06 417 LYS A O 1
ATOM 3216 N N . GLU A 1 418 ? 33.188 17.922 -4.27 1 95.94 418 GLU A N 1
ATOM 3217 C CA . GLU A 1 418 ? 33.281 16.469 -4.098 1 95.94 418 GLU A CA 1
ATOM 3218 C C . GLU A 1 418 ? 32 15.797 -4.594 1 95.94 418 GLU A C 1
ATOM 3220 O O . GLU A 1 418 ? 32.062 14.719 -5.188 1 95.94 418 GLU A O 1
ATOM 3225 N N . ILE A 1 419 ? 30.906 16.422 -4.379 1 97.06 419 ILE A N 1
ATOM 3226 C CA . ILE A 1 419 ? 29.594 15.812 -4.621 1 97.06 419 ILE A CA 1
ATOM 3227 C C . ILE A 1 419 ? 29.188 16.047 -6.07 1 97.06 419 ILE A C 1
ATOM 3229 O O . ILE A 1 419 ? 28.5 15.203 -6.668 1 97.06 419 ILE A O 1
ATOM 3233 N N . PHE A 1 420 ? 29.625 17.172 -6.684 1 97.81 420 PHE A N 1
ATOM 3234 C CA . PHE A 1 420 ? 29.203 17.516 -8.039 1 97.81 420 PHE A CA 1
ATOM 3235 C C . PHE A 1 420 ? 30.406 17.734 -8.938 1 97.81 420 PHE A C 1
ATOM 3237 O O . PHE A 1 420 ? 31.375 18.375 -8.531 1 97.81 420 PHE A O 1
ATOM 3244 N N . ILE A 1 421 ? 30.266 17.234 -10.148 1 97.31 421 ILE A N 1
ATOM 3245 C CA . ILE A 1 421 ? 31.312 17.453 -11.156 1 97.31 421 ILE A CA 1
ATOM 3246 C C . ILE A 1 421 ? 31.297 18.906 -11.602 1 97.31 421 ILE A C 1
ATOM 3248 O O . ILE A 1 421 ? 32.344 19.5 -11.812 1 97.31 421 ILE A O 1
ATOM 3252 N N . SER A 1 422 ? 30.141 19.422 -11.797 1 96.88 422 SER A N 1
ATOM 3253 C CA . SER A 1 422 ? 29.922 20.812 -12.188 1 96.88 422 SER A CA 1
ATOM 3254 C C . SER A 1 422 ? 28.531 21.281 -11.773 1 96.88 422 SER A C 1
ATOM 3256 O O . SER A 1 422 ? 27.641 20.469 -11.539 1 96.88 422 SER A O 1
ATOM 3258 N N . TRP A 1 423 ? 28.375 22.594 -11.586 1 96.75 423 TRP A N 1
ATOM 3259 C CA . TRP A 1 423 ? 27.062 23.156 -11.312 1 96.75 423 TRP A CA 1
ATOM 3260 C C . TRP A 1 423 ? 26.953 24.578 -11.828 1 96.75 423 TRP A C 1
ATOM 3262 O O . TRP A 1 423 ? 27.969 25.266 -11.977 1 96.75 423 TRP A O 1
ATOM 3272 N N . ASP A 1 424 ? 25.766 24.984 -12.117 1 95.25 424 ASP A N 1
ATOM 3273 C CA . ASP A 1 424 ? 25.484 26.328 -12.641 1 95.25 424 ASP A CA 1
ATOM 3274 C C . ASP A 1 424 ? 24.984 27.266 -11.547 1 95.25 424 ASP A C 1
ATOM 3276 O O . ASP A 1 424 ? 25.266 28.453 -11.57 1 95.25 424 ASP A O 1
ATOM 3280 N N . ASP A 1 425 ? 24.172 26.75 -10.695 1 94.38 425 ASP A N 1
ATOM 3281 C CA . ASP A 1 425 ? 23.5 27.562 -9.695 1 94.38 425 ASP A CA 1
ATOM 3282 C C . ASP A 1 425 ? 23.328 26.812 -8.375 1 94.38 425 ASP A C 1
ATOM 3284 O O . ASP A 1 425 ? 23.188 25.578 -8.375 1 94.38 425 ASP A O 1
ATOM 3288 N N . VAL A 1 426 ? 23.469 27.531 -7.281 1 96.44 426 VAL A N 1
ATOM 3289 C CA . VAL A 1 426 ? 23.234 26.984 -5.945 1 96.44 426 VAL A CA 1
ATOM 3290 C C . VAL A 1 426 ? 22.312 27.922 -5.168 1 96.44 426 VAL A C 1
ATOM 3292 O O . VAL A 1 426 ? 22.531 29.141 -5.137 1 96.44 426 VAL A O 1
ATOM 3295 N N . ALA A 1 427 ? 21.234 27.406 -4.645 1 96 427 ALA A N 1
ATOM 3296 C CA . ALA A 1 427 ? 20.312 28.156 -3.777 1 96 427 ALA A CA 1
ATOM 3297 C C . ALA A 1 427 ? 20.156 27.453 -2.43 1 96 427 ALA A C 1
ATOM 3299 O O . ALA A 1 427 ? 20.078 26.219 -2.365 1 96 427 ALA A O 1
ATOM 3300 N N . GLU A 1 428 ? 20.156 28.25 -1.384 1 95.44 428 GLU A N 1
ATOM 3301 C CA . GLU A 1 428 ? 20.078 27.656 -0.051 1 95.44 428 GLU A CA 1
ATOM 3302 C C . GLU A 1 428 ? 18.984 28.328 0.777 1 95.44 428 GLU A C 1
ATOM 3304 O O . GLU A 1 428 ? 18.719 29.516 0.63 1 95.44 428 GLU A O 1
ATOM 3309 N N . ASN A 1 429 ? 18.312 27.531 1.54 1 93.69 429 ASN A N 1
ATOM 3310 C CA . ASN A 1 429 ? 17.438 27.984 2.613 1 93.69 429 ASN A CA 1
ATOM 3311 C C . ASN A 1 429 ? 17.812 27.359 3.951 1 93.69 429 ASN A C 1
ATOM 3313 O O . ASN A 1 429 ? 17.969 26.141 4.047 1 93.69 429 ASN A O 1
ATOM 3317 N N . ARG A 1 430 ? 17.938 28.219 4.938 1 92.81 430 ARG A N 1
ATOM 3318 C CA . ARG A 1 430 ? 18.297 27.766 6.281 1 92.81 430 ARG A CA 1
ATOM 3319 C C . ARG A 1 430 ? 17.109 27.875 7.227 1 92.81 430 ARG A C 1
ATOM 3321 O O . ARG A 1 430 ? 16.531 28.953 7.406 1 92.81 430 ARG A O 1
ATOM 3328 N N . TRP A 1 431 ? 16.734 26.75 7.777 1 90 431 TRP A N 1
ATOM 3329 C CA . TRP A 1 431 ? 15.602 26.75 8.695 1 90 431 TRP A CA 1
ATOM 3330 C C . TRP A 1 431 ? 15.969 26.094 10.016 1 90 431 TRP A C 1
ATOM 3332 O O . TRP A 1 431 ? 16.812 25.188 10.055 1 90 431 TRP A O 1
ATOM 3342 N N . LEU A 1 432 ? 15.438 26.625 11.094 1 91.88 432 LEU A N 1
ATOM 3343 C CA . LEU A 1 432 ? 15.188 25.797 12.258 1 91.88 432 LEU A CA 1
ATOM 3344 C C . LEU A 1 432 ? 13.953 24.922 12.047 1 91.88 432 LEU A C 1
ATOM 3346 O O . LEU A 1 432 ? 12.836 25.344 12.344 1 91.88 432 LEU A O 1
ATOM 3350 N N . ALA A 1 433 ? 14.164 23.781 11.578 1 92.81 433 ALA A N 1
ATOM 3351 C CA . ALA A 1 433 ? 13.172 23.016 10.836 1 92.81 433 ALA A CA 1
ATOM 3352 C C . ALA A 1 433 ? 12.242 22.266 11.781 1 92.81 433 ALA A C 1
ATOM 3354 O O . ALA A 1 433 ? 11.031 22.172 11.539 1 92.81 433 ALA A O 1
ATOM 3355 N N . TYR A 1 434 ? 12.742 21.656 12.812 1 94.75 434 TYR A N 1
ATOM 3356 C CA . TYR A 1 434 ? 11.992 20.844 13.758 1 94.75 434 TYR A CA 1
ATOM 3357 C C . TYR A 1 434 ? 12.695 20.797 15.109 1 94.75 434 TYR A C 1
ATOM 3359 O O . TYR A 1 434 ? 13.883 21.109 15.211 1 94.75 434 TYR A O 1
ATOM 3367 N N . PRO A 1 435 ? 11.922 20.438 16.156 1 94.5 435 PRO A N 1
ATOM 3368 C CA . PRO A 1 435 ? 12.539 20.359 17.484 1 94.5 435 PRO A CA 1
ATOM 3369 C C . PRO A 1 435 ? 13.688 19.344 17.531 1 94.5 435 PRO A C 1
ATOM 3371 O O . PRO A 1 435 ? 13.688 18.359 16.797 1 94.5 435 PRO A O 1
ATOM 3374 N N . SER A 1 436 ? 14.68 19.703 18.297 1 94.56 436 SER A N 1
ATOM 3375 C CA . SER A 1 436 ? 15.656 18.688 18.688 1 94.56 436 SER A CA 1
ATOM 3376 C C . SER A 1 436 ? 15.07 17.719 19.703 1 94.56 436 SER A C 1
ATOM 3378 O O . SER A 1 436 ? 15.109 17.984 20.906 1 94.56 436 SER A O 1
ATOM 3380 N N . TYR A 1 437 ? 14.664 16.625 19.188 1 94.69 437 TYR A N 1
ATOM 3381 C CA . TYR A 1 437 ? 13.938 15.68 20.016 1 94.69 437 TYR A CA 1
ATOM 3382 C C . TYR A 1 437 ? 14.883 14.93 20.953 1 94.69 437 TYR A C 1
ATOM 3384 O O . TYR A 1 437 ? 15.984 14.555 20.562 1 94.69 437 TYR A O 1
ATOM 3392 N N . VAL A 1 438 ? 14.398 14.836 22.188 1 90.19 438 VAL A N 1
ATOM 3393 C CA . VAL A 1 438 ? 15.148 14.07 23.172 1 90.19 438 VAL A CA 1
ATOM 3394 C C . VAL A 1 438 ? 14.211 13.086 23.875 1 90.19 438 VAL A C 1
ATOM 3396 O O . VAL A 1 438 ? 13.008 13.336 24 1 90.19 438 VAL A O 1
ATOM 3399 N N . THR A 1 439 ? 14.742 11.969 24.312 1 85.31 439 THR A N 1
ATOM 3400 C CA . THR A 1 439 ? 13.969 10.953 25.016 1 85.31 439 THR A CA 1
ATOM 3401 C C . THR A 1 439 ? 14.531 10.734 26.422 1 85.31 439 THR A C 1
ATOM 3403 O O . THR A 1 439 ? 15.695 10.344 26.578 1 85.31 439 THR A O 1
ATOM 3406 N N . PRO A 1 440 ? 13.773 10.961 27.547 1 79.56 440 PRO A N 1
ATOM 3407 C CA . PRO A 1 440 ? 12.359 11.336 27.547 1 79.56 440 PRO A CA 1
ATOM 3408 C C . PRO A 1 440 ? 12.133 12.797 27.156 1 79.56 440 PRO A C 1
ATOM 3410 O O . PRO A 1 440 ? 13.047 13.617 27.297 1 79.56 440 PRO A O 1
ATOM 3413 N N . HIS A 1 441 ? 10.961 12.945 26.641 1 71.5 441 HIS A N 1
ATOM 3414 C CA . HIS A 1 441 ? 10.594 14.242 26.094 1 71.5 441 HIS A CA 1
ATOM 3415 C C . HIS A 1 441 ? 10.398 15.273 27.203 1 71.5 441 HIS A C 1
ATOM 3417 O O . HIS A 1 441 ? 9.977 14.93 28.297 1 71.5 441 HIS A O 1
ATOM 3423 N N . TYR A 1 442 ? 10.766 16.484 26.844 1 70 442 TYR A N 1
ATOM 3424 C CA . TYR A 1 442 ? 10.391 17.594 27.719 1 70 442 TYR A CA 1
ATOM 3425 C C . TYR A 1 442 ? 8.875 17.734 27.797 1 70 442 TYR A C 1
ATOM 3427 O O . TYR A 1 442 ? 8.156 17.297 26.906 1 70 442 TYR A O 1
ATOM 3435 N N . LYS A 1 443 ? 8.461 18.078 28.906 1 79.88 443 LYS A N 1
ATOM 3436 C CA . LYS A 1 443 ? 7.031 18.359 29 1 79.88 443 LYS A CA 1
ATOM 3437 C C . LYS A 1 443 ? 6.602 19.359 27.938 1 79.88 443 LYS A C 1
ATOM 3439 O O . LYS A 1 443 ? 7.129 20.469 27.875 1 79.88 443 LYS A O 1
ATOM 3444 N N . SER A 1 444 ? 5.742 18.953 27.062 1 85.56 444 SER A N 1
ATOM 3445 C CA . SER A 1 444 ? 5.254 19.812 26 1 85.56 444 SER A CA 1
ATOM 3446 C C . SER A 1 444 ? 4.387 20.938 26.547 1 85.56 444 SER A C 1
ATOM 3448 O O . SER A 1 444 ? 3.662 20.766 27.516 1 85.56 444 SER A O 1
ATOM 3450 N N . PRO A 1 445 ? 4.57 22.078 25.906 1 91.38 445 PRO A N 1
ATOM 3451 C CA . PRO A 1 445 ? 3.639 23.141 26.281 1 91.38 445 PRO A CA 1
ATOM 3452 C C . PRO A 1 445 ? 2.18 22.781 26.031 1 91.38 445 PRO A C 1
ATOM 3454 O O . PRO A 1 445 ? 1.897 21.875 25.25 1 91.38 445 PRO A O 1
ATOM 3457 N N . SER A 1 446 ? 1.344 23.422 26.734 1 95.31 446 SER A N 1
ATOM 3458 C CA . SER A 1 446 ? -0.089 23.203 26.562 1 95.31 446 SER A CA 1
ATOM 3459 C C . SER A 1 446 ? -0.62 23.938 25.344 1 95.31 446 SER A C 1
ATOM 3461 O O . SER A 1 446 ? -0.039 24.938 24.922 1 95.31 446 SER A O 1
ATOM 3463 N N . PHE A 1 447 ? -1.697 23.438 24.812 1 98.19 447 PHE A N 1
ATOM 3464 C CA . PHE A 1 447 ? -2.396 24.141 23.75 1 98.19 447 PHE A CA 1
ATOM 3465 C C . PHE A 1 447 ? -3.031 25.422 24.281 1 98.19 447 PHE A C 1
ATOM 3467 O O . PHE A 1 447 ? -3.291 26.359 23.516 1 98.19 447 PHE A O 1
ATOM 3474 N N . VAL A 1 448 ? -3.301 25.391 25.594 1 98 448 VAL A N 1
ATOM 3475 C CA . VAL A 1 448 ? -3.963 26.531 26.234 1 98 448 VAL A CA 1
ATOM 3476 C C . VAL A 1 448 ? -2.957 27.312 27.062 1 98 448 VAL A C 1
ATOM 3478 O O . VAL A 1 448 ? -2.473 26.828 28.094 1 98 448 VAL A O 1
ATOM 3481 N N . LEU A 1 449 ? -2.674 28.5 26.594 1 97.25 449 LEU A N 1
ATOM 3482 C CA . LEU A 1 449 ? -1.784 29.359 27.359 1 97.25 449 LEU A CA 1
ATOM 3483 C C . LEU A 1 449 ? -2.568 30.188 28.375 1 97.25 449 LEU A C 1
ATOM 3485 O O . LEU A 1 449 ? -2.045 30.531 29.438 1 97.25 449 LEU A O 1
ATOM 3489 N N . HIS A 1 450 ? -3.734 30.594 28.078 1 95.69 450 HIS A N 1
ATOM 3490 C CA . HIS A 1 450 ? -4.715 31.344 28.859 1 95.69 450 HIS A CA 1
ATOM 3491 C C . HIS A 1 450 ? -6.109 31.234 28.266 1 95.69 450 HIS A C 1
ATOM 3493 O O . HIS A 1 450 ? -6.273 30.672 27.172 1 95.69 450 HIS A O 1
ATOM 3499 N N . ASP A 1 451 ? -7.086 31.734 29 1 93.44 451 ASP A N 1
ATOM 3500 C CA . ASP A 1 451 ? -8.445 31.672 28.453 1 93.44 451 ASP A CA 1
ATOM 3501 C C . ASP A 1 451 ? -8.531 32.406 27.125 1 93.44 451 ASP A C 1
ATOM 3503 O O . ASP A 1 451 ? -8.227 33.594 27.031 1 93.44 451 ASP A O 1
ATOM 3507 N N . HIS A 1 452 ? -8.82 31.609 26.062 1 96.25 452 HIS A N 1
ATOM 3508 C CA . HIS A 1 452 ? -9.016 32.094 24.703 1 96.25 452 HIS A CA 1
ATOM 3509 C C . HIS A 1 452 ? -7.688 32.5 24.078 1 96.25 452 HIS A C 1
ATOM 3511 O O . HIS A 1 452 ? -7.664 33.281 23.109 1 96.25 452 HIS A O 1
ATOM 3517 N N . LEU A 1 453 ? -6.574 32.156 24.656 1 97.81 453 LEU A N 1
ATOM 3518 C CA . LEU A 1 453 ? -5.227 32.25 24.109 1 97.81 453 LEU A CA 1
ATOM 3519 C C . LEU A 1 453 ? -4.625 30.844 23.906 1 97.81 453 LEU A C 1
ATOM 3521 O O . LEU A 1 453 ? -4.398 30.125 24.875 1 97.81 453 LEU A O 1
ATOM 3525 N N . TYR A 1 454 ? -4.355 30.516 22.656 1 98.69 454 TYR A N 1
ATOM 3526 C CA . TYR A 1 454 ? -3.992 29.141 22.328 1 98.69 454 TYR A CA 1
ATOM 3527 C C . TYR A 1 454 ? -2.646 29.094 21.625 1 98.69 454 TYR A C 1
ATOM 3529 O O . TYR A 1 454 ? -2.246 30.047 20.953 1 98.69 454 TYR A O 1
ATOM 3537 N N . TYR A 1 455 ? -1.965 27.969 21.781 1 98.75 455 TYR A N 1
ATOM 3538 C CA . TYR A 1 455 ? -0.647 27.734 21.203 1 98.75 455 TYR A CA 1
ATOM 3539 C C . TYR A 1 455 ? -0.662 26.516 20.281 1 98.75 455 TYR A C 1
ATOM 3541 O O . TYR A 1 455 ? -0.743 25.375 20.734 1 98.75 455 TYR A O 1
ATOM 3549 N N . LEU A 1 456 ? -0.465 26.75 19.016 1 98.69 456 LEU A N 1
ATOM 3550 C CA . LEU A 1 456 ? -0.679 25.734 17.984 1 98.69 456 LEU A CA 1
ATOM 3551 C C . LEU A 1 456 ? 0.517 24.797 17.891 1 98.69 456 LEU A C 1
ATOM 3553 O O . LEU A 1 456 ? 0.347 23.578 17.734 1 98.69 456 LEU A O 1
ATOM 3557 N N . ASN A 1 457 ? 1.702 25.297 18.047 1 98.06 457 ASN A N 1
ATOM 3558 C CA . ASN A 1 457 ? 2.908 24.547 17.719 1 98.06 457 ASN A CA 1
ATOM 3559 C C . ASN A 1 457 ? 3.344 23.641 18.859 1 98.06 457 ASN A C 1
ATOM 3561 O O . ASN A 1 457 ? 4.395 23 18.797 1 98.06 457 ASN A O 1
ATOM 3565 N N . ALA A 1 458 ? 2.529 23.562 19.906 1 97.25 458 ALA A N 1
ATOM 3566 C CA . ALA A 1 458 ? 2.789 22.578 20.953 1 97.25 458 ALA A CA 1
ATOM 3567 C C . ALA A 1 458 ? 2.885 21.172 20.375 1 97.25 458 ALA A C 1
ATOM 3569 O O . ALA A 1 458 ? 3.672 20.359 20.844 1 97.25 458 ALA A O 1
ATOM 3570 N N . ILE A 1 459 ? 2.182 20.938 19.328 1 97.31 459 ILE A N 1
ATOM 3571 C CA . ILE A 1 459 ? 2.041 19.625 18.719 1 97.31 459 ILE A CA 1
ATOM 3572 C C . ILE A 1 459 ? 3.371 19.188 18.109 1 97.31 459 ILE A C 1
ATOM 3574 O O . ILE A 1 459 ? 3.617 18 17.906 1 97.31 459 ILE A O 1
ATOM 3578 N N . GLU A 1 460 ? 4.234 20.109 17.734 1 96 460 GLU A N 1
ATOM 3579 C CA . GLU A 1 460 ? 5.477 19.797 17.031 1 96 460 GLU A CA 1
ATOM 3580 C C . GLU A 1 460 ? 6.406 18.953 17.891 1 96 460 GLU A C 1
ATOM 3582 O O . GLU A 1 460 ? 7.293 18.281 17.375 1 96 460 GLU A O 1
ATOM 3587 N N . TRP A 1 461 ? 6.176 19 19.125 1 94.19 461 TRP A N 1
ATOM 3588 C CA . TRP A 1 461 ? 7.035 18.25 20.031 1 94.19 461 TRP A CA 1
ATOM 3589 C C . TRP A 1 461 ? 6.625 16.781 20.078 1 94.19 461 TRP A C 1
ATOM 3591 O O . TRP A 1 461 ? 7.352 15.938 20.625 1 94.19 461 TRP A O 1
ATOM 3601 N N . SER A 1 462 ? 5.512 16.422 19.5 1 93.88 462 SER A N 1
ATOM 3602 C CA . SER A 1 462 ? 5.133 15.023 19.25 1 93.88 462 SER A CA 1
ATOM 3603 C C . SER A 1 462 ? 5.469 14.602 17.828 1 93.88 462 SER A C 1
ATOM 3605 O O . SER A 1 462 ? 5.453 13.406 17.516 1 93.88 462 SER A O 1
ATOM 3607 N N . ALA A 1 463 ? 5.617 15.523 17.031 1 94.38 463 ALA A N 1
ATOM 3608 C CA . ALA A 1 463 ? 6.117 15.359 15.672 1 94.38 463 ALA A CA 1
ATOM 3609 C C . ALA A 1 463 ? 5.891 16.625 14.844 1 94.38 463 ALA A C 1
ATOM 3611 O O . ALA A 1 463 ? 4.848 17.266 14.961 1 94.38 463 ALA A O 1
ATOM 3612 N N . SER A 1 464 ? 6.844 16.891 14.078 1 95.94 464 SER A N 1
ATOM 3613 C CA . SER A 1 464 ? 6.73 18.062 13.203 1 95.94 464 SER A CA 1
ATOM 3614 C C . SER A 1 464 ? 6.438 17.656 11.766 1 95.94 464 SER A C 1
ATOM 3616 O O . SER A 1 464 ? 7.281 17.047 11.102 1 95.94 464 SER A O 1
ATOM 3618 N N . ALA A 1 465 ? 5.277 17.875 11.297 1 96.5 465 ALA A N 1
ATOM 3619 C CA . ALA A 1 465 ? 4.801 17.594 9.945 1 96.5 465 ALA A CA 1
ATOM 3620 C C . ALA A 1 465 ? 3.611 18.484 9.594 1 96.5 465 ALA A C 1
ATOM 3622 O O . ALA A 1 465 ? 2.945 19.016 10.477 1 96.5 465 ALA A O 1
ATOM 3623 N N . MET A 1 466 ? 3.377 18.688 8.281 1 97.5 466 MET A N 1
ATOM 3624 C CA . MET A 1 466 ? 2.232 19.484 7.859 1 97.5 466 MET A CA 1
ATOM 3625 C C . MET A 1 466 ? 0.936 18.938 8.438 1 97.5 466 MET A C 1
ATOM 3627 O O . MET A 1 466 ? 0.097 19.703 8.93 1 97.5 466 MET A O 1
ATOM 3631 N N . GLU A 1 467 ? 0.859 17.656 8.414 1 97.38 467 GLU A N 1
ATOM 3632 C CA . GLU A 1 467 ? -0.349 17.016 8.914 1 97.38 467 GLU A CA 1
ATOM 3633 C C . GLU A 1 467 ? -0.555 17.312 10.398 1 97.38 467 GLU A C 1
ATOM 3635 O O . GLU A 1 467 ? -1.681 17.547 10.836 1 97.38 467 GLU A O 1
ATOM 3640 N N . MET A 1 468 ? 0.505 17.266 11.148 1 97.75 468 MET A N 1
ATOM 3641 C CA . MET A 1 468 ? 0.415 17.531 12.586 1 97.75 468 MET A CA 1
ATOM 3642 C C . MET A 1 468 ? -0.043 18.969 12.844 1 97.75 468 MET A C 1
ATOM 3644 O O . MET A 1 468 ? -0.874 19.203 13.719 1 97.75 468 MET A O 1
ATOM 3648 N N . SER A 1 469 ? 0.474 19.859 12.086 1 98.19 469 SER A N 1
ATOM 3649 C CA . SER A 1 469 ? 0.065 21.25 12.211 1 98.19 469 SER A CA 1
ATOM 3650 C C . SER A 1 469 ? -1.41 21.438 11.867 1 98.19 469 SER A C 1
ATOM 3652 O O . SER A 1 469 ? -2.123 22.188 12.539 1 98.19 469 SER A O 1
ATOM 3654 N N . ALA A 1 470 ? -1.81 20.734 10.844 1 98.44 470 ALA A N 1
ATOM 3655 C CA . ALA A 1 470 ? -3.209 20.828 10.43 1 98.44 470 ALA A CA 1
ATOM 3656 C C . ALA A 1 470 ? -4.133 20.234 11.492 1 98.44 470 ALA A C 1
ATOM 3658 O O . ALA A 1 470 ? -5.207 20.781 11.766 1 98.44 470 ALA A O 1
ATOM 3659 N N . ILE A 1 471 ? -3.727 19.188 12.07 1 98.25 471 ILE A N 1
ATOM 3660 C CA . ILE A 1 471 ? -4.5 18.547 13.133 1 98.25 471 ILE A CA 1
ATOM 3661 C C . ILE A 1 471 ? -4.598 19.484 14.328 1 98.25 471 ILE A C 1
ATOM 3663 O O . ILE A 1 471 ? -5.664 19.641 14.93 1 98.25 471 ILE A O 1
ATOM 3667 N N . SER A 1 472 ? -3.506 20.078 14.656 1 98.75 472 SER A N 1
ATOM 3668 C CA . SER A 1 472 ? -3.484 21.031 15.758 1 98.75 472 SER A CA 1
ATOM 3669 C C . SER A 1 472 ? -4.383 22.234 15.461 1 98.75 472 SER A C 1
ATOM 3671 O O . SER A 1 472 ? -5.074 22.719 16.359 1 98.75 472 SER A O 1
ATOM 3673 N N . ALA A 1 473 ? -4.344 22.688 14.258 1 98.88 473 ALA A N 1
ATOM 3674 C CA . ALA A 1 473 ? -5.195 23.812 13.852 1 98.88 473 ALA A CA 1
ATOM 3675 C C . ALA A 1 473 ? -6.668 23.469 14.055 1 98.88 473 ALA A C 1
ATOM 3677 O O . ALA A 1 473 ? -7.426 24.281 14.609 1 98.88 473 ALA A O 1
ATOM 3678 N N . LYS A 1 474 ? -7.027 22.312 13.578 1 98.75 474 LYS A N 1
ATOM 3679 C CA . LYS A 1 474 ? -8.406 21.875 13.766 1 98.75 474 LYS A CA 1
ATOM 3680 C C . LYS A 1 474 ? -8.75 21.75 15.25 1 98.75 474 LYS A C 1
ATOM 3682 O O . LYS A 1 474 ? -9.836 22.156 15.68 1 98.75 474 LYS A O 1
ATOM 3687 N N . ASN A 1 475 ? -7.855 21.219 15.977 1 98.75 475 ASN A N 1
ATOM 3688 C CA . ASN A 1 475 ? -8.055 21.078 17.406 1 98.75 475 ASN A CA 1
ATOM 3689 C C . ASN A 1 475 ? -8.305 22.422 18.078 1 98.75 475 ASN A C 1
ATOM 3691 O O . ASN A 1 475 ? -9.203 22.547 18.906 1 98.75 475 ASN A O 1
ATOM 3695 N N . LEU A 1 476 ? -7.543 23.391 17.734 1 98.81 476 LEU A N 1
ATOM 3696 C CA . LEU A 1 476 ? -7.645 24.703 18.375 1 98.81 476 LEU A CA 1
ATOM 3697 C C . LEU A 1 476 ? -8.922 25.422 17.953 1 98.81 476 LEU A C 1
ATOM 3699 O O . LEU A 1 476 ? -9.516 26.156 18.734 1 98.81 476 LEU A O 1
ATOM 3703 N N . ALA A 1 477 ? -9.297 25.234 16.703 1 98.69 477 ALA A N 1
ATOM 3704 C CA . ALA A 1 477 ? -10.57 25.797 16.266 1 98.69 477 ALA A CA 1
ATOM 3705 C C . ALA A 1 477 ? -11.734 25.234 17.078 1 98.69 477 ALA A C 1
ATOM 3707 O O . ALA A 1 477 ? -12.617 25.969 17.516 1 98.69 477 ALA A O 1
ATOM 3708 N N . LEU A 1 478 ? -11.695 23.938 17.266 1 98.5 478 LEU A N 1
ATOM 3709 C CA . LEU A 1 478 ? -12.727 23.281 18.047 1 98.5 478 LEU A CA 1
ATOM 3710 C C . LEU A 1 478 ? -12.656 23.703 19.516 1 98.5 478 LEU A C 1
ATOM 3712 O O . LEU A 1 478 ? -13.688 23.938 20.156 1 98.5 478 LEU A O 1
ATOM 3716 N N . LEU A 1 479 ? -11.438 23.75 20.016 1 98.19 479 LEU A N 1
ATOM 3717 C CA . LEU A 1 479 ? -11.234 24.156 21.406 1 98.19 479 LEU A CA 1
ATOM 3718 C C . LEU A 1 479 ? -11.758 25.578 21.641 1 98.19 479 LEU A C 1
ATOM 3720 O O . LEU A 1 479 ? -12.43 25.828 22.641 1 98.19 479 LEU A O 1
ATOM 3724 N N . ALA A 1 480 ? -11.422 26.5 20.766 1 97.94 480 ALA A N 1
ATOM 3725 C CA . ALA A 1 480 ? -11.898 27.875 20.859 1 97.94 480 ALA A CA 1
ATOM 3726 C C . ALA A 1 480 ? -13.422 27.938 20.812 1 97.94 480 ALA A C 1
ATOM 3728 O O . ALA A 1 480 ? -14.047 28.656 21.594 1 97.94 480 ALA A O 1
ATOM 3729 N N . HIS A 1 481 ? -13.992 27.203 19.922 1 97.38 481 HIS A N 1
ATOM 3730 C CA . HIS A 1 481 ? -15.445 27.156 19.797 1 97.38 481 HIS A CA 1
ATOM 3731 C C . HIS A 1 481 ? -16.094 26.594 21.062 1 97.38 481 HIS A C 1
ATOM 3733 O O . HIS A 1 481 ? -17.047 27.172 21.594 1 97.38 481 HIS A O 1
ATOM 3739 N N . ASN A 1 482 ? -15.555 25.469 21.484 1 97.25 482 ASN A N 1
ATOM 3740 C CA . ASN A 1 482 ? -16.125 24.797 22.641 1 97.25 482 ASN A CA 1
ATOM 3741 C C . ASN A 1 482 ? -16.031 25.656 23.891 1 97.25 482 ASN A C 1
ATOM 3743 O O . ASN A 1 482 ? -16.984 25.75 24.656 1 97.25 482 ASN A O 1
ATOM 3747 N N . ARG A 1 483 ? -14.922 26.25 24.109 1 95.56 483 ARG A N 1
ATOM 3748 C CA . ARG A 1 483 ? -14.727 27.094 25.281 1 95.56 483 ARG A CA 1
ATOM 3749 C C . ARG A 1 483 ? -15.586 28.359 25.188 1 95.56 483 ARG A C 1
ATOM 3751 O O . ARG A 1 483 ? -16.188 28.781 26.188 1 95.56 483 ARG A O 1
ATOM 3758 N N . TRP A 1 484 ? -15.641 28.953 24.031 1 94.62 484 TRP A N 1
ATOM 3759 C CA . TRP A 1 484 ? -16.406 30.172 23.844 1 94.62 484 TRP A CA 1
ATOM 3760 C C . TRP A 1 484 ? -17.891 29.938 24.094 1 94.62 484 TRP A C 1
ATOM 3762 O O . TRP A 1 484 ? -18.578 30.781 24.672 1 94.62 484 TRP A O 1
ATOM 3772 N N . HIS A 1 485 ? -18.422 28.766 23.797 1 93.88 485 HIS A N 1
ATOM 3773 C CA . HIS A 1 485 ? -19.844 28.469 23.891 1 93.88 485 HIS A CA 1
ATOM 3774 C C . HIS A 1 485 ? -20.141 27.578 25.094 1 93.88 485 HIS A C 1
ATOM 3776 O O . HIS A 1 485 ? -21.25 27.047 25.219 1 93.88 485 HIS A O 1
ATOM 3782 N N . GLY A 1 486 ? -19.188 27.344 25.875 1 93.25 486 GLY A N 1
ATOM 3783 C CA . GLY A 1 486 ? -19.375 26.641 27.125 1 93.25 486 GLY A CA 1
ATOM 3784 C C . GLY A 1 486 ? -19.609 25.156 26.938 1 93.25 486 GLY A C 1
ATOM 3785 O O . GLY A 1 486 ? -20.328 24.531 27.734 1 93.25 486 GLY A O 1
ATOM 3786 N N . GLN A 1 487 ? -19.109 24.562 25.891 1 94.31 487 GLN A N 1
ATOM 3787 C CA . GLN A 1 487 ? -19.234 23.125 25.641 1 94.31 487 GLN A CA 1
ATOM 3788 C C . GLN A 1 487 ? -18.062 22.359 26.25 1 94.31 487 GLN A C 1
ATOM 3790 O O . GLN A 1 487 ? -17.344 21.641 25.531 1 94.31 487 GLN A O 1
ATOM 3795 N N . GLU A 1 488 ? -17.953 22.375 27.5 1 93.06 488 GLU A N 1
ATOM 3796 C CA . GLU A 1 488 ? -16.828 21.797 28.234 1 93.06 488 GLU A CA 1
ATOM 3797 C C . GLU A 1 488 ? -16.812 20.281 28.125 1 93.06 488 GLU A C 1
ATOM 3799 O O . GLU A 1 488 ? -15.758 19.656 28.234 1 93.06 488 GLU A O 1
ATOM 3804 N N . ALA A 1 489 ? -17.938 19.719 27.844 1 92.62 489 ALA A N 1
ATOM 3805 C CA . ALA A 1 489 ? -18.062 18.266 27.75 1 92.62 489 ALA A CA 1
ATOM 3806 C C . ALA A 1 489 ? -17.344 17.734 26.516 1 92.62 489 ALA A C 1
ATOM 3808 O O . ALA A 1 489 ? -17.062 16.531 26.422 1 92.62 489 ALA A O 1
ATOM 3809 N N . LYS A 1 490 ? -17.016 18.578 25.625 1 95.94 490 LYS A N 1
ATOM 3810 C CA . LYS A 1 490 ? -16.359 18.172 24.391 1 95.94 490 LYS A CA 1
ATOM 3811 C C . LYS A 1 490 ? -14.852 18.391 24.484 1 95.94 490 LYS A C 1
ATOM 3813 O O . LYS A 1 490 ? -14.141 18.234 23.484 1 95.94 490 LYS A O 1
ATOM 3818 N N . ILE A 1 491 ? -14.414 18.719 25.641 1 97.06 491 ILE A N 1
ATOM 3819 C CA . ILE A 1 491 ? -12.992 19 25.812 1 97.06 491 ILE A CA 1
ATOM 3820 C C . ILE A 1 491 ? -12.359 17.922 26.703 1 97.06 491 ILE A C 1
ATOM 3822 O O . ILE A 1 491 ? -12.844 17.656 27.797 1 97.06 491 ILE A O 1
ATOM 3826 N N . ASP A 1 492 ? -11.305 17.297 26.234 1 96.06 492 ASP A N 1
ATOM 3827 C CA . ASP A 1 492 ? -10.477 16.344 26.969 1 96.06 492 ASP A CA 1
ATOM 3828 C C . ASP A 1 492 ? -11.297 15.133 27.406 1 96.06 492 ASP A C 1
ATOM 3830 O O . ASP A 1 492 ? -11.156 14.656 28.531 1 96.06 492 ASP A O 1
ATOM 3834 N N . GLN A 1 493 ? -12.188 14.758 26.516 1 88.94 493 GLN A N 1
ATOM 3835 C CA . GLN A 1 493 ? -12.969 13.562 26.844 1 88.94 493 GLN A CA 1
ATOM 3836 C C . GLN A 1 493 ? -12.125 12.297 26.672 1 88.94 493 GLN A C 1
ATOM 3838 O O . GLN A 1 493 ? -11.328 12.188 25.75 1 88.94 493 GLN A O 1
ATOM 3843 N N . GLU A 1 494 ? -12.328 11.398 27.688 1 78.25 494 GLU A N 1
ATOM 3844 C CA . GLU A 1 494 ? -11.609 10.125 27.688 1 78.25 494 GLU A CA 1
ATOM 3845 C C . GLU A 1 494 ? -12.492 8.992 27.172 1 78.25 494 GLU A C 1
ATOM 3847 O O . GLU A 1 494 ? -13.719 9.117 27.141 1 78.25 494 GLU A O 1
ATOM 3852 N N . ASP A 1 495 ? -11.938 7.957 26.719 1 74.12 495 ASP A N 1
ATOM 3853 C CA . ASP A 1 495 ? -12.562 6.707 26.297 1 74.12 495 ASP A CA 1
ATOM 3854 C C . ASP A 1 495 ? -13.57 6.941 25.188 1 74.12 495 ASP A C 1
ATOM 3856 O O . ASP A 1 495 ? -14.656 6.352 25.188 1 74.12 495 ASP A O 1
ATOM 3860 N N . LEU A 1 496 ? -13.289 7.914 24.391 1 73.56 496 LEU A N 1
ATOM 3861 C CA . LEU A 1 496 ? -14.172 8.273 23.281 1 73.56 496 LEU A CA 1
ATOM 3862 C C . LEU A 1 496 ? -14.391 7.086 22.344 1 73.56 496 LEU A C 1
ATOM 3864 O O . LEU A 1 496 ? -15.461 6.945 21.766 1 73.56 496 LEU A O 1
ATOM 3868 N N . HIS A 1 497 ? -13.445 6.297 22.297 1 67 497 HIS A N 1
ATOM 3869 C CA . HIS A 1 497 ? -13.547 5.16 21.391 1 67 497 HIS A CA 1
ATOM 3870 C C . HIS A 1 497 ? -14.656 4.207 21.828 1 67 497 HIS A C 1
ATOM 3872 O O . HIS A 1 497 ? -15.344 3.619 20.984 1 67 497 HIS A O 1
ATOM 3878 N N . THR A 1 498 ? -14.742 4.023 23.047 1 65.69 498 THR A N 1
ATOM 3879 C CA . THR A 1 498 ? -15.781 3.143 23.562 1 65.69 498 THR A CA 1
ATOM 3880 C C . THR A 1 498 ? -17.156 3.809 23.469 1 65.69 498 THR A C 1
ATOM 3882 O O . THR A 1 498 ? -18.141 3.16 23.109 1 65.69 498 THR A O 1
ATOM 3885 N N . ARG A 1 499 ? -17.219 5.086 23.688 1 60.06 499 ARG A N 1
ATOM 3886 C CA . ARG A 1 499 ? -18.484 5.816 23.703 1 60.06 499 ARG A CA 1
ATOM 3887 C C . ARG A 1 499 ? -19.062 5.934 22.297 1 60.06 499 ARG A C 1
ATOM 3889 O O . ARG A 1 499 ? -20.266 5.777 22.094 1 60.06 499 ARG A O 1
ATOM 3896 N N . LEU A 1 500 ? -18.188 6.262 21.438 1 56.84 500 LEU A N 1
ATOM 3897 C CA . LEU A 1 500 ? -18.641 6.496 20.062 1 56.84 500 LEU A CA 1
ATOM 3898 C C . LEU A 1 500 ? -19.031 5.188 19.391 1 56.84 500 LEU A C 1
ATOM 3900 O O . LEU A 1 500 ? -19.859 5.18 18.484 1 56.84 500 LEU A O 1
ATOM 3904 N N . ARG A 1 501 ? -18.547 4.109 19.719 1 57.94 501 ARG A N 1
ATOM 3905 C CA . ARG A 1 501 ? -18.938 2.805 19.188 1 57.94 501 ARG A CA 1
ATOM 3906 C C . ARG A 1 501 ? -20.328 2.412 19.688 1 57.94 501 ARG A C 1
ATOM 3908 O O . ARG A 1 501 ? -21.094 1.759 18.969 1 57.94 501 ARG A O 1
ATOM 3915 N N . GLY A 1 502 ? -20.625 2.73 21 1 44 502 GLY A N 1
ATOM 3916 C CA . GLY A 1 502 ? -21.922 2.449 21.594 1 44 502 GLY A CA 1
ATOM 3917 C C . GLY A 1 502 ? -23.031 3.309 21.016 1 44 502 GLY A C 1
ATOM 3918 O O . GLY A 1 502 ? -24.203 2.939 21.078 1 44 502 GLY A O 1
ATOM 3919 N N . GLU A 1 503 ? -22.719 4.445 20.641 1 41.09 503 GLU A N 1
ATOM 3920 C CA . GLU A 1 503 ? -23.766 5.312 20.109 1 41.09 503 GLU A CA 1
ATOM 3921 C C . GLU A 1 503 ? -24.156 4.898 18.688 1 41.09 503 GLU A C 1
ATOM 3923 O O . GLU A 1 503 ? -25.219 5.273 18.203 1 41.09 503 GLU A O 1
ATOM 3928 N N . LEU A 1 504 ? -23.328 4.168 18.031 1 37.94 504 LEU A N 1
ATOM 3929 C CA . LEU A 1 504 ? -23.734 3.658 16.734 1 37.94 504 LEU A CA 1
ATOM 3930 C C . LEU A 1 504 ? -24.484 2.34 16.875 1 37.94 504 LEU A C 1
ATOM 3932 O O . LEU A 1 504 ? -24.094 1.481 17.672 1 37.94 504 LEU A O 1
ATOM 3936 N N . MET B 1 1 ? 28.562 8.227 -35.562 1 18.48 1 MET B N 1
ATOM 3937 C CA . MET B 1 1 ? 28.172 6.828 -35.656 1 18.48 1 MET B CA 1
ATOM 3938 C C . MET B 1 1 ? 28.859 5.984 -34.594 1 18.48 1 MET B C 1
ATOM 3940 O O . MET B 1 1 ? 28.375 4.91 -34.25 1 18.48 1 MET B O 1
ATOM 3944 N N . MET B 1 2 ? 30.078 6.332 -34.219 1 16.94 2 MET B N 1
ATOM 3945 C CA . MET B 1 2 ? 31.125 5.379 -33.844 1 16.94 2 MET B CA 1
ATOM 3946 C C . MET B 1 2 ? 30.906 4.852 -32.438 1 16.94 2 MET B C 1
ATOM 3948 O O . MET B 1 2 ? 31 3.645 -32.188 1 16.94 2 MET B O 1
ATOM 3952 N N . MET B 1 3 ? 31.125 5.711 -31.391 1 18.5 3 MET B N 1
ATOM 3953 C CA . MET B 1 3 ? 31.953 5.348 -30.234 1 18.5 3 MET B CA 1
ATOM 3954 C C . MET B 1 3 ? 31.125 4.621 -29.188 1 18.5 3 MET B C 1
ATOM 3956 O O . MET B 1 3 ? 30.547 5.25 -28.297 1 18.5 3 MET B O 1
ATOM 3960 N N . TRP B 1 4 ? 30.141 3.773 -29.531 1 20.31 4 TRP B N 1
ATOM 3961 C CA . TRP B 1 4 ? 29.078 3.043 -28.828 1 20.31 4 TRP B CA 1
ATOM 3962 C C . TRP B 1 4 ? 29.672 2.141 -27.75 1 20.31 4 TRP B C 1
ATOM 3964 O O . TRP B 1 4 ? 28.953 1.333 -27.156 1 20.31 4 TRP B O 1
ATOM 3974 N N . ARG B 1 5 ? 31.031 1.865 -27.672 1 19.3 5 ARG B N 1
ATOM 3975 C CA . ARG B 1 5 ? 31.531 0.539 -27.312 1 19.3 5 ARG B CA 1
ATOM 3976 C C . ARG B 1 5 ? 31.562 0.354 -25.812 1 19.3 5 ARG B C 1
ATOM 3978 O O . ARG B 1 5 ? 31.875 -0.73 -25.312 1 19.3 5 ARG B O 1
ATOM 3985 N N . ALA B 1 6 ? 31.828 1.362 -25.094 1 19.62 6 ALA B N 1
ATOM 3986 C CA . ALA B 1 6 ? 32.781 1.101 -24 1 19.62 6 ALA B CA 1
ATOM 3987 C C . ALA B 1 6 ? 32.188 0.137 -22.984 1 19.62 6 ALA B C 1
ATOM 3989 O O . ALA B 1 6 ? 32.812 -0.854 -22.609 1 19.62 6 ALA B O 1
ATOM 3990 N N . VAL B 1 7 ? 31.453 0.721 -21.969 1 20.88 7 VAL B N 1
ATOM 3991 C CA . VAL B 1 7 ? 31.812 0.368 -20.594 1 20.88 7 VAL B CA 1
ATOM 3992 C C . VAL B 1 7 ? 31.109 -0.927 -20.203 1 20.88 7 VAL B C 1
ATOM 3994 O O . VAL B 1 7 ? 29.953 -0.902 -19.75 1 20.88 7 VAL B O 1
ATOM 3997 N N . ALA B 1 8 ? 30.859 -1.933 -21.031 1 22.95 8 ALA B N 1
ATOM 3998 C CA . ALA B 1 8 ? 30.219 -3.24 -20.875 1 22.95 8 ALA B CA 1
ATOM 3999 C C . ALA B 1 8 ? 30.938 -4.062 -19.797 1 22.95 8 ALA B C 1
ATOM 4001 O O . ALA B 1 8 ? 30.594 -5.223 -19.578 1 22.95 8 ALA B O 1
ATOM 4002 N N . VAL B 1 9 ? 32.219 -3.58 -19.391 1 21.97 9 VAL B N 1
ATOM 4003 C CA . VAL B 1 9 ? 33.094 -4.691 -19.109 1 21.97 9 VAL B CA 1
ATOM 4004 C C . VAL B 1 9 ? 32.531 -5.516 -17.938 1 21.97 9 VAL B C 1
ATOM 4006 O O . VAL B 1 9 ? 32.375 -6.73 -18.062 1 21.97 9 VAL B O 1
ATOM 4009 N N . GLU B 1 10 ? 33.281 -5.492 -16.719 1 21.52 10 GLU B N 1
ATOM 4010 C CA . GLU B 1 10 ? 33.875 -6.555 -15.93 1 21.52 10 GLU B CA 1
ATOM 4011 C C . GLU B 1 10 ? 32.938 -7.055 -14.852 1 21.52 10 GLU B C 1
ATOM 4013 O O . GLU B 1 10 ? 33.312 -7.895 -14.023 1 21.52 10 GLU B O 1
ATOM 4018 N N . VAL B 1 11 ? 32.031 -6.301 -14.422 1 23.67 11 VAL B N 1
ATOM 4019 C CA . VAL B 1 11 ? 31.609 -6.859 -13.148 1 23.67 11 VAL B CA 1
ATOM 4020 C C . VAL B 1 11 ? 31.156 -8.305 -13.344 1 23.67 11 VAL B C 1
ATOM 4022 O O . VAL B 1 11 ? 30.094 -8.555 -13.914 1 23.67 11 VAL B O 1
ATOM 4025 N N . LEU B 1 12 ? 32.125 -9.266 -13.773 1 21.78 12 LEU B N 1
ATOM 4026 C CA . LEU B 1 12 ? 32.188 -10.695 -14.047 1 21.78 12 LEU B CA 1
ATOM 4027 C C . LEU B 1 12 ? 31.469 -11.484 -12.969 1 21.78 12 LEU B C 1
ATOM 4029 O O . LEU B 1 12 ? 31.047 -10.922 -11.953 1 21.78 12 LEU B O 1
ATOM 4033 N N . LEU B 1 13 ? 32.344 -12.68 -12.367 1 22.03 13 LEU B N 1
ATOM 4034 C CA . LEU B 1 13 ? 32.375 -14.125 -12.211 1 22.03 13 LEU B CA 1
ATOM 4035 C C . LEU B 1 13 ? 32.062 -14.531 -10.781 1 22.03 13 LEU B C 1
ATOM 4037 O O . LEU B 1 13 ? 32.938 -14.945 -10.031 1 22.03 13 LEU B O 1
ATOM 4041 N N . LEU B 1 14 ? 31.75 -13.734 -9.844 1 24.28 14 LEU B N 1
ATOM 4042 C CA . LEU B 1 14 ? 31.781 -14.602 -8.68 1 24.28 14 LEU B CA 1
ATOM 4043 C C . LEU B 1 14 ? 31.047 -15.914 -8.953 1 24.28 14 LEU B C 1
ATOM 4045 O O . LEU B 1 14 ? 29.828 -15.914 -9.117 1 24.28 14 LEU B O 1
ATOM 4049 N N . MET B 1 15 ? 31.734 -16.797 -9.648 1 25.89 15 MET B N 1
ATOM 4050 C CA . MET B 1 15 ? 31.656 -18.234 -9.844 1 25.89 15 MET B CA 1
ATOM 4051 C C . MET B 1 15 ? 31.422 -18.953 -8.523 1 25.89 15 MET B C 1
ATOM 4053 O O . MET B 1 15 ? 32.344 -19.062 -7.699 1 25.89 15 MET B O 1
ATOM 4057 N N . GLY B 1 16 ? 30.484 -18.594 -7.672 1 26.88 16 GLY B N 1
ATOM 4058 C CA . GLY B 1 16 ? 30.312 -19.703 -6.738 1 26.88 16 GLY B CA 1
ATOM 4059 C C . GLY B 1 16 ? 30.672 -21.047 -7.332 1 26.88 16 GLY B C 1
ATOM 4060 O O . GLY B 1 16 ? 30.234 -21.375 -8.438 1 26.88 16 GLY B O 1
ATOM 4061 N N . ILE B 1 17 ? 31.875 -21.438 -7.035 1 28.3 17 ILE B N 1
ATOM 4062 C CA . ILE B 1 17 ? 32.375 -22.812 -7.145 1 28.3 17 ILE B CA 1
ATOM 4063 C C . ILE B 1 17 ? 31.234 -23.781 -6.773 1 28.3 17 ILE B C 1
ATOM 4065 O O . ILE B 1 17 ? 30.797 -23.812 -5.621 1 28.3 17 ILE B O 1
ATOM 4069 N N . TRP B 1 18 ? 30.219 -23.812 -7.559 1 30.16 18 TRP B N 1
ATOM 4070 C CA . TRP B 1 18 ? 29.578 -25.125 -7.574 1 30.16 18 TRP B CA 1
ATOM 4071 C C . TRP B 1 18 ? 30.609 -26.25 -7.418 1 30.16 18 TRP B C 1
ATOM 4073 O O . TRP B 1 18 ? 31.406 -26.484 -8.32 1 30.16 18 TRP B O 1
ATOM 4083 N N . GLN B 1 19 ? 31.266 -26.172 -6.277 1 28.09 19 GLN B N 1
ATOM 4084 C CA . GLN B 1 19 ? 31.812 -27.5 -6.023 1 28.09 19 GLN B CA 1
ATOM 4085 C C . GLN B 1 19 ? 30.781 -28.578 -6.375 1 28.09 19 GLN B C 1
ATOM 4087 O O . GLN B 1 19 ? 29.75 -28.703 -5.719 1 28.09 19 GLN B O 1
ATOM 4092 N N . VAL B 1 20 ? 30.562 -28.766 -7.66 1 32.94 20 VAL B N 1
ATOM 4093 C CA . VAL B 1 20 ? 30.156 -30.094 -8.133 1 32.94 20 VAL B CA 1
ATOM 4094 C C . VAL B 1 20 ? 30.906 -31.172 -7.363 1 32.94 20 VAL B C 1
ATOM 4096 O O . VAL B 1 20 ? 32.125 -31.344 -7.555 1 32.94 20 VAL B O 1
ATOM 4099 N N . SER B 1 21 ? 30.812 -31.203 -6.078 1 32.41 21 SER B N 1
ATOM 4100 C CA . SER B 1 21 ? 31.234 -32.531 -5.637 1 32.41 21 SER B CA 1
ATOM 4101 C C . SER B 1 21 ? 30.891 -33.594 -6.676 1 32.41 21 SER B C 1
ATOM 4103 O O . SER B 1 21 ? 29.812 -33.562 -7.281 1 32.41 21 SER B O 1
ATOM 4105 N N . SER B 1 22 ? 31.891 -34.031 -7.359 1 34.59 22 SER B N 1
ATOM 4106 C CA . SER B 1 22 ? 31.938 -35.219 -8.227 1 34.59 22 SER B CA 1
ATOM 4107 C C . SER B 1 22 ? 31.031 -36.344 -7.688 1 34.59 22 SER B C 1
ATOM 4109 O O . SER B 1 22 ? 31.516 -37.281 -7.07 1 34.59 22 SER B O 1
ATOM 4111 N N . THR B 1 23 ? 30.094 -36.062 -6.809 1 38.78 23 THR B N 1
ATOM 4112 C CA . THR B 1 23 ? 29.391 -37.312 -6.629 1 38.78 23 THR B CA 1
ATOM 4113 C C . THR B 1 23 ? 29.109 -37.969 -7.977 1 38.78 23 THR B C 1
ATOM 4115 O O . THR B 1 23 ? 29.078 -37.312 -9.008 1 38.78 23 THR B O 1
ATOM 4118 N N . GLY B 1 24 ? 29.234 -39.188 -8.156 1 40.56 24 GLY B N 1
ATOM 4119 C CA . GLY B 1 24 ? 28.969 -39.938 -9.367 1 40.56 24 GLY B CA 1
ATOM 4120 C C . GLY B 1 24 ? 27.844 -39.344 -10.203 1 40.56 24 GLY B C 1
ATOM 4121 O O . GLY B 1 24 ? 26.734 -39.156 -9.719 1 40.56 24 GLY B O 1
ATOM 4122 N N . SER B 1 25 ? 28.141 -38.25 -11.008 1 48.09 25 SER B N 1
ATOM 4123 C CA . SER B 1 25 ? 27.297 -37.562 -11.969 1 48.09 25 SER B CA 1
ATOM 4124 C C . SER B 1 25 ? 26.156 -38.438 -12.469 1 48.09 25 SER B C 1
ATOM 4126 O O . SER B 1 25 ? 26.391 -39.375 -13.266 1 48.09 25 SER B O 1
ATOM 4128 N N . ARG B 1 26 ? 25.312 -38.781 -11.539 1 59.31 26 ARG B N 1
ATOM 4129 C CA . ARG B 1 26 ? 24.172 -39.531 -12.078 1 59.31 26 ARG B CA 1
ATOM 4130 C C . ARG B 1 26 ? 23.672 -38.875 -13.375 1 59.31 26 ARG B C 1
ATOM 4132 O O . ARG B 1 26 ? 23.609 -37.656 -13.484 1 59.31 26 ARG B O 1
ATOM 4139 N N . LEU B 1 27 ? 23.656 -39.594 -14.359 1 75.69 27 LEU B N 1
ATOM 4140 C CA . LEU B 1 27 ? 23.109 -39.25 -15.672 1 75.69 27 LEU B CA 1
ATOM 4141 C C . LEU B 1 27 ? 21.781 -38.531 -15.523 1 75.69 27 LEU B C 1
ATOM 4143 O O . LEU B 1 27 ? 20.969 -38.875 -14.648 1 75.69 27 LEU B O 1
ATOM 4147 N N . GLN B 1 28 ? 21.594 -37.375 -16.156 1 84.56 28 GLN B N 1
ATOM 4148 C CA . GLN B 1 28 ? 20.359 -36.594 -16.188 1 84.56 28 GLN B CA 1
ATOM 4149 C C . GLN B 1 28 ? 19.188 -37.438 -16.703 1 84.56 28 GLN B C 1
ATOM 4151 O O . GLN B 1 28 ? 19.391 -38.375 -17.484 1 84.56 28 GLN B O 1
ATOM 4156 N N . PRO B 1 29 ? 18 -37.094 -16.078 1 90.75 29 PRO B N 1
ATOM 4157 C CA . PRO B 1 29 ? 16.844 -37.75 -16.719 1 90.75 29 PRO B CA 1
ATOM 4158 C C . PRO B 1 29 ? 16.719 -37.375 -18.203 1 90.75 29 PRO B C 1
ATOM 4160 O O . PRO B 1 29 ? 17.078 -36.281 -18.609 1 90.75 29 PRO B O 1
ATOM 4163 N N . LYS B 1 30 ? 16.234 -38.312 -18.891 1 91.88 30 LYS B N 1
ATOM 4164 C CA . LYS B 1 30 ? 16.172 -38.094 -20.344 1 91.88 30 LYS B CA 1
ATOM 4165 C C . LYS B 1 30 ? 14.805 -37.562 -20.766 1 91.88 30 LYS B C 1
ATOM 4167 O O . LYS B 1 30 ? 14.703 -36.688 -21.625 1 91.88 30 LYS B O 1
ATOM 4172 N N . GLN B 1 31 ? 13.766 -38.094 -20.172 1 96.69 31 GLN B N 1
ATOM 4173 C CA . GLN B 1 31 ? 12.414 -37.75 -20.578 1 96.69 31 GLN B CA 1
ATOM 4174 C C . GLN B 1 31 ? 11.523 -37.469 -19.375 1 96.69 31 GLN B C 1
ATOM 4176 O O . GLN B 1 31 ? 11.477 -38.25 -18.438 1 96.69 31 GLN B O 1
ATOM 4181 N N . ILE B 1 32 ? 10.828 -36.344 -19.438 1 98.38 32 ILE B N 1
ATOM 4182 C CA . ILE B 1 32 ? 9.906 -35.938 -18.375 1 98.38 32 ILE B CA 1
ATOM 4183 C C . ILE B 1 32 ? 8.523 -35.656 -18.953 1 98.38 32 ILE B C 1
ATOM 4185 O O . ILE B 1 32 ? 8.406 -35.031 -20.016 1 98.38 32 ILE B O 1
ATOM 4189 N N . ALA B 1 33 ? 7.457 -36.188 -18.312 1 98.81 33 ALA B N 1
ATOM 4190 C CA . ALA B 1 33 ? 6.078 -35.906 -18.703 1 98.81 33 ALA B CA 1
ATOM 4191 C C . ALA B 1 33 ? 5.387 -35 -17.703 1 98.81 33 ALA B C 1
ATOM 4193 O O . ALA B 1 33 ? 5.57 -35.156 -16.5 1 98.81 33 ALA B O 1
ATOM 4194 N N . ILE B 1 34 ? 4.711 -34.031 -18.219 1 98.88 34 ILE B N 1
ATOM 4195 C CA . ILE B 1 34 ? 3.807 -33.188 -17.422 1 98.88 34 ILE B CA 1
ATOM 4196 C C . ILE B 1 34 ? 2.375 -33.375 -17.922 1 98.88 34 ILE B C 1
ATOM 4198 O O . ILE B 1 34 ? 2.084 -33.125 -19.094 1 98.88 34 ILE B O 1
ATOM 4202 N N . VAL B 1 35 ? 1.493 -33.844 -17.047 1 98.75 35 VAL B N 1
ATOM 4203 C CA . VAL B 1 35 ? 0.097 -34.062 -17.406 1 98.75 35 VAL B CA 1
ATOM 4204 C C . VAL B 1 35 ? -0.729 -32.844 -16.984 1 98.75 35 VAL B C 1
ATOM 4206 O O . VAL B 1 35 ? -1.086 -32.719 -15.812 1 98.75 35 VAL B O 1
ATOM 4209 N N . GLY B 1 36 ? -1.114 -32.031 -17.906 1 98.25 36 GLY B N 1
ATOM 4210 C CA . GLY B 1 36 ? -1.827 -30.797 -17.656 1 98.25 36 GLY B CA 1
ATOM 4211 C C . GLY B 1 36 ? -1.063 -29.562 -18.109 1 98.25 36 GLY B C 1
ATOM 4212 O O . GLY B 1 36 ? 0.104 -29.375 -17.766 1 98.25 36 GLY B O 1
ATOM 4213 N N . GLY B 1 37 ? -1.732 -28.75 -18.891 1 97.75 37 GLY B N 1
ATOM 4214 C CA . GLY B 1 37 ? -1.102 -27.562 -19.422 1 97.75 37 GLY B CA 1
ATOM 4215 C C . GLY B 1 37 ? -1.643 -26.281 -18.828 1 97.75 37 GLY B C 1
ATOM 4216 O O . GLY B 1 37 ? -1.745 -25.266 -19.516 1 97.75 37 GLY B O 1
ATOM 4217 N N . GLY B 1 38 ? -2.076 -26.266 -17.594 1 97.19 38 GLY B N 1
ATOM 4218 C CA . GLY B 1 38 ? -2.465 -25.047 -16.875 1 97.19 38 GLY B CA 1
ATOM 4219 C C . GLY B 1 38 ? -1.281 -24.234 -16.391 1 97.19 38 GLY B C 1
ATOM 4220 O O . GLY B 1 38 ? -0.153 -24.438 -16.844 1 97.19 38 GLY B O 1
ATOM 4221 N N . VAL B 1 39 ? -1.532 -23.359 -15.461 1 97.5 39 VAL B N 1
ATOM 4222 C CA . VAL B 1 39 ? -0.477 -22.484 -14.953 1 97.5 39 VAL B CA 1
ATOM 4223 C C . VAL B 1 39 ? 0.617 -23.328 -14.305 1 97.5 39 VAL B C 1
ATOM 4225 O O . VAL B 1 39 ? 1.806 -23.109 -14.547 1 97.5 39 VAL B O 1
ATOM 4228 N N . GLY B 1 40 ? 0.199 -24.234 -13.508 1 98.38 40 GLY B N 1
ATOM 4229 C CA . GLY B 1 40 ? 1.152 -25.094 -12.82 1 98.38 40 GLY B CA 1
ATOM 4230 C C . GLY B 1 40 ? 2.01 -25.906 -13.766 1 98.38 40 GLY B C 1
ATOM 4231 O O . GLY B 1 40 ? 3.23 -25.969 -13.609 1 98.38 40 GLY B O 1
ATOM 4232 N N . GLY B 1 41 ? 1.366 -26.578 -14.742 1 98.75 41 GLY B N 1
ATOM 4233 C CA . GLY B 1 41 ? 2.096 -27.391 -15.711 1 98.75 41 GLY B CA 1
ATOM 4234 C C . GLY B 1 41 ? 3.062 -26.578 -16.562 1 98.75 41 GLY B C 1
ATOM 4235 O O . GLY B 1 41 ? 4.199 -27 -16.781 1 98.75 41 GLY B O 1
ATOM 4236 N N . ALA B 1 42 ? 2.586 -25.469 -17 1 98.69 42 ALA B N 1
ATOM 4237 C CA . ALA B 1 42 ? 3.445 -24.594 -17.797 1 98.69 42 ALA B CA 1
ATOM 4238 C C . ALA B 1 42 ? 4.637 -24.094 -16.969 1 98.69 42 ALA B C 1
ATOM 4240 O O . ALA B 1 42 ? 5.77 -24.094 -17.453 1 98.69 42 ALA B O 1
ATOM 4241 N N . ALA B 1 43 ? 4.355 -23.672 -15.789 1 98.75 43 ALA B N 1
ATOM 4242 C CA . ALA B 1 43 ? 5.426 -23.219 -14.906 1 98.75 43 ALA B CA 1
ATOM 4243 C C . ALA B 1 43 ? 6.402 -24.344 -14.602 1 98.75 43 ALA B C 1
ATOM 4245 O O . ALA B 1 43 ? 7.617 -24.141 -14.555 1 98.75 43 ALA B O 1
ATOM 4246 N N . ALA B 1 44 ? 5.867 -25.547 -14.375 1 98.88 44 ALA B N 1
ATOM 4247 C CA . ALA B 1 44 ? 6.715 -26.703 -14.086 1 98.88 44 ALA B CA 1
ATOM 4248 C C . ALA B 1 44 ? 7.668 -26.984 -15.242 1 98.88 44 ALA B C 1
ATOM 4250 O O . ALA B 1 44 ? 8.844 -27.297 -15.031 1 98.88 44 ALA B O 1
ATOM 4251 N N . SER B 1 45 ? 7.172 -26.906 -16.469 1 98.69 45 SER B N 1
ATOM 4252 C CA . SER B 1 45 ? 8.039 -27.125 -17.625 1 98.69 45 SER B CA 1
ATOM 4253 C C . SER B 1 45 ? 9.195 -26.141 -17.641 1 98.69 45 SER B C 1
ATOM 4255 O O . SER B 1 45 ? 10.336 -26.516 -17.938 1 98.69 45 SER B O 1
ATOM 4257 N N . HIS B 1 46 ? 8.898 -24.906 -17.328 1 98.38 46 HIS B N 1
ATOM 4258 C CA . HIS B 1 46 ? 9.898 -23.844 -17.297 1 98.38 46 HIS B CA 1
ATOM 4259 C C . HIS B 1 46 ? 10.945 -24.109 -16.219 1 98.38 46 HIS B C 1
ATOM 4261 O O . HIS B 1 46 ? 12.148 -24.016 -16.484 1 98.38 46 HIS B O 1
ATOM 4267 N N . PHE B 1 47 ? 10.523 -24.469 -15.047 1 98.56 47 PHE B N 1
ATOM 4268 C CA . PHE B 1 47 ? 11.445 -24.672 -13.93 1 98.56 47 PHE B CA 1
ATOM 4269 C C . PHE B 1 47 ? 12.242 -25.953 -14.109 1 98.56 47 PHE B C 1
ATOM 4271 O O . PHE B 1 47 ? 13.414 -26.016 -13.734 1 98.56 47 PHE B O 1
ATOM 4278 N N . LEU B 1 48 ? 11.609 -27 -14.648 1 98.25 48 LEU B N 1
ATOM 4279 C CA . LEU B 1 48 ? 12.32 -28.25 -14.906 1 98.25 48 LEU B CA 1
ATOM 4280 C C . LEU B 1 48 ? 13.438 -28.047 -15.93 1 98.25 48 LEU B C 1
ATOM 4282 O O . LEU B 1 48 ? 14.523 -28.609 -15.781 1 98.25 48 LEU B O 1
ATOM 4286 N N . ARG B 1 49 ? 13.102 -27.25 -16.953 1 97.5 49 ARG B N 1
ATOM 4287 C CA . ARG B 1 49 ? 14.117 -26.938 -17.938 1 97.5 49 ARG B CA 1
ATOM 4288 C C . ARG B 1 49 ? 15.32 -26.25 -17.297 1 97.5 49 ARG B C 1
ATOM 4290 O O . ARG B 1 49 ? 16.469 -26.578 -17.609 1 97.5 49 ARG B O 1
ATOM 4297 N N . ARG B 1 50 ? 15.086 -25.406 -16.422 1 95.31 50 ARG B N 1
ATOM 4298 C CA . ARG B 1 50 ? 16.141 -24.656 -15.734 1 95.31 50 ARG B CA 1
ATOM 4299 C C . ARG B 1 50 ? 16.938 -25.562 -14.797 1 95.31 50 ARG B C 1
ATOM 4301 O O . ARG B 1 50 ? 18.156 -25.469 -14.727 1 95.31 50 ARG B O 1
ATOM 4308 N N . GLU B 1 51 ? 16.203 -26.484 -14.102 1 95.44 51 GLU B N 1
ATOM 4309 C CA . GLU B 1 51 ? 16.844 -27.297 -13.078 1 95.44 51 GLU B CA 1
ATOM 4310 C C . GLU B 1 51 ? 17.547 -28.5 -13.695 1 95.44 51 GLU B C 1
ATOM 4312 O O . GLU B 1 51 ? 18.578 -28.953 -13.18 1 95.44 51 GLU B O 1
ATOM 4317 N N . MET B 1 52 ? 17.016 -29.078 -14.812 1 95.44 52 MET B N 1
ATOM 4318 C CA . MET B 1 52 ? 17.5 -30.344 -15.344 1 95.44 52 MET B CA 1
ATOM 4319 C C . MET B 1 52 ? 18.375 -30.125 -16.578 1 95.44 52 MET B C 1
ATOM 4321 O O . MET B 1 52 ? 19.078 -31.031 -17.016 1 95.44 52 MET B O 1
ATOM 4325 N N . GLY B 1 53 ? 18.266 -28.906 -17.156 1 93.25 53 GLY B N 1
ATOM 4326 C CA . GLY B 1 53 ? 19.172 -28.578 -18.25 1 93.25 53 GLY B CA 1
ATOM 4327 C C . GLY B 1 53 ? 18.5 -28.656 -19.609 1 93.25 53 GLY B C 1
ATOM 4328 O O . GLY B 1 53 ? 17.344 -29.078 -19.719 1 93.25 53 GLY B O 1
ATOM 4329 N N . PRO B 1 54 ? 19.172 -28.328 -20.641 1 93.5 54 PRO B N 1
ATOM 4330 C CA . PRO B 1 54 ? 18.594 -28.172 -21.984 1 93.5 54 PRO B CA 1
ATOM 4331 C C . PRO B 1 54 ? 18.391 -29.516 -22.688 1 93.5 54 PRO B C 1
ATOM 4333 O O . PRO B 1 54 ? 17.641 -29.609 -23.656 1 93.5 54 PRO B O 1
ATOM 4336 N N . ASP B 1 55 ? 19.016 -30.547 -22.234 1 93.62 55 ASP B N 1
ATOM 4337 C CA . ASP B 1 55 ? 19.031 -31.812 -22.984 1 93.62 55 ASP B CA 1
ATOM 4338 C C . ASP B 1 55 ? 17.844 -32.688 -22.625 1 93.62 55 ASP B C 1
ATOM 4340 O O . ASP B 1 55 ? 17.547 -33.656 -23.328 1 93.62 55 ASP B O 1
ATOM 4344 N N . VAL B 1 56 ? 17.156 -32.375 -21.594 1 95.88 56 VAL B N 1
ATOM 4345 C CA . VAL B 1 56 ? 16.031 -33.188 -21.156 1 95.88 56 VAL B CA 1
ATOM 4346 C C . VAL B 1 56 ? 14.82 -32.906 -22.047 1 95.88 56 VAL B C 1
ATOM 4348 O O . VAL B 1 56 ? 14.547 -31.75 -22.391 1 95.88 56 VAL B O 1
ATOM 4351 N N . LYS B 1 57 ? 14.164 -33.969 -22.5 1 97.69 57 LYS B N 1
ATOM 4352 C CA . LYS B 1 57 ? 12.914 -33.812 -23.234 1 97.69 57 LYS B CA 1
ATOM 4353 C C . LYS B 1 57 ? 11.727 -33.688 -22.281 1 97.69 57 LYS B C 1
ATOM 4355 O O . LYS B 1 57 ? 11.539 -34.531 -21.391 1 97.69 57 LYS B O 1
ATOM 4360 N N . ILE B 1 58 ? 10.977 -32.625 -22.5 1 98.56 58 ILE B N 1
ATOM 4361 C CA . ILE B 1 58 ? 9.805 -32.375 -21.672 1 98.56 58 ILE B CA 1
ATOM 4362 C C . ILE B 1 58 ? 8.547 -32.406 -22.531 1 98.56 58 ILE B C 1
ATOM 4364 O O . ILE B 1 58 ? 8.406 -31.562 -23.438 1 98.56 58 ILE B O 1
ATOM 4368 N N . ASP B 1 59 ? 7.641 -33.344 -22.281 1 98.69 59 ASP B N 1
ATOM 4369 C CA . ASP B 1 59 ? 6.344 -33.438 -22.953 1 98.69 59 ASP B CA 1
ATOM 4370 C C . ASP B 1 59 ? 5.223 -32.969 -22.031 1 98.69 59 ASP B C 1
ATOM 4372 O O . ASP B 1 59 ? 5.133 -33.406 -20.875 1 98.69 59 ASP B O 1
ATOM 4376 N N . VAL B 1 60 ? 4.41 -32.031 -22.531 1 98.75 60 VAL B N 1
ATOM 4377 C CA . VAL B 1 60 ? 3.256 -31.562 -21.781 1 98.75 60 VAL B CA 1
ATOM 4378 C C . VAL B 1 60 ? 1.967 -32.031 -22.453 1 98.75 60 VAL B C 1
ATOM 4380 O O . VAL B 1 60 ? 1.718 -31.688 -23.625 1 98.75 60 VAL B O 1
ATOM 4383 N N . PHE B 1 61 ? 1.156 -32.812 -21.719 1 98.56 61 PHE B N 1
ATOM 4384 C CA . PHE B 1 61 ? -0.109 -33.312 -22.234 1 98.56 61 PHE B CA 1
ATOM 4385 C C . PHE B 1 61 ? -1.256 -32.375 -21.859 1 98.56 61 PHE B C 1
ATOM 4387 O O . PHE B 1 61 ? -1.473 -32.094 -20.672 1 98.56 61 PHE B O 1
ATOM 4394 N N . GLU B 1 62 ? -1.944 -31.875 -22.766 1 97.88 62 GLU B N 1
ATOM 4395 C CA . GLU B 1 62 ? -3.117 -31.031 -22.547 1 97.88 62 GLU B CA 1
ATOM 4396 C C . GLU B 1 62 ? -4.199 -31.312 -23.578 1 97.88 62 GLU B C 1
ATOM 4398 O O . GLU B 1 62 ? -3.99 -31.094 -24.781 1 97.88 62 GLU B O 1
ATOM 4403 N N . ALA B 1 63 ? -5.309 -31.75 -23.094 1 93.94 63 ALA B N 1
ATOM 4404 C CA . ALA B 1 63 ? -6.387 -32.156 -24 1 93.94 63 ALA B CA 1
ATOM 4405 C C . ALA B 1 63 ? -7.168 -30.938 -24.484 1 93.94 63 ALA B C 1
ATOM 4407 O O . ALA B 1 63 ? -7.68 -30.922 -25.609 1 93.94 63 ALA B O 1
ATOM 4408 N N . ALA B 1 64 ? -7.301 -29.953 -23.641 1 92.19 64 ALA B N 1
ATOM 4409 C CA . ALA B 1 64 ? -8.062 -28.75 -23.969 1 92.19 64 ALA B CA 1
ATOM 4410 C C . ALA B 1 64 ? -7.133 -27.578 -24.297 1 92.19 64 ALA B C 1
ATOM 4412 O O . ALA B 1 64 ? -6.043 -27.781 -24.828 1 92.19 64 ALA B O 1
ATOM 4413 N N . ALA B 1 65 ? -7.594 -26.406 -24.094 1 92.88 65 ALA B N 1
ATOM 4414 C CA . ALA B 1 65 ? -6.777 -25.234 -24.359 1 92.88 65 ALA B CA 1
ATOM 4415 C C . ALA B 1 65 ? -5.73 -25.031 -23.281 1 92.88 65 ALA B C 1
ATOM 4417 O O . ALA B 1 65 ? -6.008 -25.234 -22.094 1 92.88 65 ALA B O 1
ATOM 4418 N N . VAL B 1 66 ? -4.512 -24.672 -23.672 1 96.06 66 VAL B N 1
ATOM 4419 C CA . VAL B 1 66 ? -3.453 -24.328 -22.734 1 96.06 66 VAL B CA 1
ATOM 4420 C C . VAL B 1 66 ? -3.916 -23.203 -21.828 1 96.06 66 VAL B C 1
ATOM 4422 O O . VAL B 1 66 ? -4.562 -22.25 -22.281 1 96.06 66 VAL B O 1
ATOM 4425 N N . GLY B 1 67 ? -3.65 -23.328 -20.578 1 95.12 67 GLY B N 1
ATOM 4426 C CA . GLY B 1 67 ? -4.016 -22.297 -19.609 1 95.12 67 GLY B CA 1
ATOM 4427 C C . GLY B 1 67 ? -5.008 -22.781 -18.578 1 95.12 67 GLY B C 1
ATOM 4428 O O . GLY B 1 67 ? -5.062 -22.234 -17.469 1 95.12 67 GLY B O 1
ATOM 4429 N N . GLY B 1 68 ? -5.801 -23.734 -18.969 1 92.56 68 GLY B N 1
ATOM 4430 C CA . GLY B 1 68 ? -6.777 -24.281 -18.031 1 92.56 68 GLY B CA 1
ATOM 4431 C C . GLY B 1 68 ? -7.801 -23.25 -17.594 1 92.56 68 GLY B C 1
ATOM 4432 O O . GLY B 1 68 ? -8.531 -22.688 -18.422 1 92.56 68 GLY B O 1
ATOM 4433 N N . ARG B 1 69 ? -7.695 -22.906 -16.328 1 93.25 69 ARG B N 1
ATOM 4434 C CA . ARG B 1 69 ? -8.672 -22 -15.742 1 93.25 69 ARG B CA 1
ATOM 4435 C C . ARG B 1 69 ? -8.289 -20.547 -16 1 93.25 69 ARG B C 1
ATOM 4437 O O . ARG B 1 69 ? -9.031 -19.625 -15.641 1 93.25 69 ARG B O 1
ATOM 4444 N N . VAL B 1 70 ? -7.215 -20.344 -16.516 1 95.38 70 VAL B N 1
ATOM 4445 C CA . VAL B 1 70 ? -6.809 -19.031 -17.016 1 95.38 70 VAL B CA 1
ATOM 4446 C C . VAL B 1 70 ? -7.262 -18.859 -18.469 1 95.38 70 VAL B C 1
ATOM 4448 O O . VAL B 1 70 ? -6.648 -19.406 -19.375 1 95.38 70 VAL B O 1
ATOM 4451 N N . ALA B 1 71 ? -8.289 -18.047 -18.656 1 94.5 71 ALA B N 1
ATOM 4452 C CA . ALA B 1 71 ? -8.875 -18 -20 1 94.5 71 ALA B CA 1
ATOM 4453 C C . ALA B 1 71 ? -9.406 -16.594 -20.312 1 94.5 71 ALA B C 1
ATOM 4455 O O . ALA B 1 71 ? -9.648 -15.805 -19.391 1 94.5 71 ALA B O 1
ATOM 4456 N N . THR B 1 72 ? -9.484 -16.281 -21.547 1 96.06 72 THR B N 1
ATOM 4457 C CA . THR B 1 72 ? -10.078 -15.047 -22.047 1 96.06 72 THR B CA 1
ATOM 4458 C C . THR B 1 72 ? -11.211 -15.352 -23.031 1 96.06 72 THR B C 1
ATOM 4460 O O . THR B 1 72 ? -11.281 -16.453 -23.578 1 96.06 72 THR B O 1
ATOM 4463 N N . GLN B 1 73 ? -12.109 -14.469 -23.172 1 95.81 73 GLN B N 1
ATOM 4464 C CA . GLN B 1 73 ? -13.211 -14.547 -24.125 1 95.81 73 GLN B CA 1
ATOM 4465 C C . GLN B 1 73 ? -13.297 -13.273 -24.969 1 95.81 73 GLN B C 1
ATOM 4467 O O . GLN B 1 73 ? -13.125 -12.172 -24.453 1 95.81 73 GLN B O 1
ATOM 4472 N N . ASP B 1 74 ? -13.492 -13.461 -26.25 1 95.25 74 ASP B N 1
ATOM 4473 C CA . ASP B 1 74 ? -13.648 -12.32 -27.141 1 95.25 74 ASP B CA 1
ATOM 4474 C C . ASP B 1 74 ? -15.102 -11.867 -27.203 1 95.25 74 ASP B C 1
ATOM 4476 O O . ASP B 1 74 ? -16 -12.68 -27.422 1 95.25 74 ASP B O 1
ATOM 4480 N N . VAL B 1 75 ? -15.281 -10.688 -26.922 1 94.69 75 VAL B N 1
ATOM 4481 C CA . VAL B 1 75 ? -16.594 -10.062 -27.031 1 94.69 75 VAL B CA 1
ATOM 4482 C C . VAL B 1 75 ? -16.484 -8.75 -27.797 1 94.69 75 VAL B C 1
ATOM 4484 O O . VAL B 1 75 ? -15.82 -7.816 -27.344 1 94.69 75 VAL B O 1
ATOM 4487 N N . GLY B 1 76 ? -17.172 -8.625 -28.922 1 89.5 76 GLY B N 1
ATOM 4488 C CA . GLY B 1 76 ? -17.188 -7.395 -29.703 1 89.5 76 GLY B CA 1
ATOM 4489 C C . GLY B 1 76 ? -15.812 -7.012 -30.219 1 89.5 76 GLY B C 1
ATOM 4490 O O . GLY B 1 76 ? -15.477 -5.828 -30.297 1 89.5 76 GLY B O 1
ATOM 4491 N N . GLY B 1 77 ? -14.922 -7.918 -30.328 1 90.81 77 GLY B N 1
ATOM 4492 C CA . GLY B 1 77 ? -13.617 -7.656 -30.922 1 90.81 77 GLY B CA 1
ATOM 4493 C C . GLY B 1 77 ? -12.523 -7.48 -29.875 1 90.81 77 GLY B C 1
ATOM 4494 O O . GLY B 1 77 ? -11.344 -7.375 -30.219 1 90.81 77 GLY B O 1
ATOM 4495 N N . ASP B 1 78 ? -12.883 -7.414 -28.641 1 94.31 78 ASP B N 1
ATOM 4496 C CA . ASP B 1 78 ? -11.906 -7.27 -27.578 1 94.31 78 ASP B CA 1
ATOM 4497 C C . ASP B 1 78 ? -11.883 -8.508 -26.672 1 94.31 78 ASP B C 1
ATOM 4499 O O . ASP B 1 78 ? -12.898 -9.188 -26.531 1 94.31 78 ASP B O 1
ATOM 4503 N N . GLY B 1 79 ? -10.734 -8.805 -26.188 1 96.5 79 GLY B N 1
ATOM 4504 C CA . GLY B 1 79 ? -10.609 -9.906 -25.234 1 96.5 79 GLY B CA 1
ATOM 4505 C C . GLY B 1 79 ? -10.852 -9.484 -23.797 1 96.5 79 GLY B C 1
ATOM 4506 O O . GLY B 1 79 ? -10.508 -8.367 -23.406 1 96.5 79 GLY B O 1
ATOM 4507 N N . PHE B 1 80 ? -11.453 -10.414 -23.047 1 97.31 80 PHE B N 1
ATOM 4508 C CA . PHE B 1 80 ? -11.734 -10.148 -21.641 1 97.31 80 PHE B CA 1
ATOM 4509 C C . PHE B 1 80 ? -11.375 -11.367 -20.781 1 97.31 80 PHE B C 1
ATOM 4511 O O . PHE B 1 80 ? -11.539 -12.508 -21.219 1 97.31 80 PHE B O 1
ATOM 4518 N N . GLU B 1 81 ? -10.883 -11.102 -19.547 1 96.62 81 GLU B N 1
ATOM 4519 C CA . GLU B 1 81 ? -10.516 -12.172 -18.641 1 96.62 81 GLU B CA 1
ATOM 4520 C C . GLU B 1 81 ? -11.75 -12.898 -18.109 1 96.62 81 GLU B C 1
ATOM 4522 O O . GLU B 1 81 ? -12.711 -12.266 -17.672 1 96.62 81 GLU B O 1
ATOM 4527 N N . MET B 1 82 ? -11.695 -14.203 -18.094 1 94.25 82 MET B N 1
ATOM 4528 C CA . MET B 1 82 ? -12.82 -15.008 -17.609 1 94.25 82 MET B CA 1
ATOM 4529 C C . MET B 1 82 ? -12.492 -15.617 -16.25 1 94.25 82 MET B C 1
ATOM 4531 O O . MET B 1 82 ? -13.383 -15.789 -15.422 1 94.25 82 MET B O 1
ATOM 4535 N N . GLY B 1 83 ? -11.266 -16.016 -16.109 1 91 83 GLY B N 1
ATOM 4536 C CA . GLY B 1 83 ? -10.805 -16.656 -14.898 1 91 83 GLY B CA 1
ATOM 4537 C C . GLY B 1 83 ? -9.328 -16.422 -14.617 1 91 83 GLY B C 1
ATOM 4538 O O . GLY B 1 83 ? -8.547 -16.188 -15.547 1 91 83 GLY B O 1
ATOM 4539 N N . ALA B 1 84 ? -9.008 -16.531 -13.227 1 91.38 84 ALA B N 1
ATOM 4540 C CA . ALA B 1 84 ? -7.637 -16.234 -12.812 1 91.38 84 ALA B CA 1
ATOM 4541 C C . ALA B 1 84 ? -7.156 -14.906 -13.383 1 91.38 84 ALA B C 1
ATOM 4543 O O . ALA B 1 84 ? -6.148 -14.859 -14.094 1 91.38 84 ALA B O 1
ATOM 4544 N N . CYS B 1 85 ? -7.762 -13.891 -12.945 1 91.06 85 CYS B N 1
ATOM 4545 C CA . CYS B 1 85 ? -7.746 -12.625 -13.672 1 91.06 85 CYS B CA 1
ATOM 4546 C C . CYS B 1 85 ? -6.766 -11.648 -13.031 1 91.06 85 CYS B C 1
ATOM 4548 O O . CYS B 1 85 ? -6.418 -10.633 -13.641 1 91.06 85 CYS B O 1
ATOM 4550 N N . ILE B 1 86 ? -6.332 -12.039 -11.867 1 93.06 86 ILE B N 1
ATOM 4551 C CA . ILE B 1 86 ? -5.598 -10.992 -11.164 1 93.06 86 ILE B CA 1
ATOM 4552 C C . ILE B 1 86 ? -4.32 -11.57 -10.562 1 93.06 86 ILE B C 1
ATOM 4554 O O . ILE B 1 86 ? -4.273 -12.75 -10.211 1 93.06 86 ILE B O 1
ATOM 4558 N N . ILE B 1 87 ? -3.316 -10.75 -10.5 1 95.56 87 ILE B N 1
ATOM 4559 C CA . ILE B 1 87 ? -2.041 -11.062 -9.867 1 95.56 87 ILE B CA 1
ATOM 4560 C C . ILE B 1 87 ? -1.74 -10.039 -8.773 1 95.56 87 ILE B C 1
ATOM 4562 O O . ILE B 1 87 ? -1.805 -8.828 -9.008 1 95.56 87 ILE B O 1
ATOM 4566 N N . HIS B 1 88 ? -1.484 -10.531 -7.59 1 94 88 HIS B N 1
ATOM 4567 C CA . HIS B 1 88 ? -1.117 -9.672 -6.469 1 94 88 HIS B CA 1
ATOM 4568 C C . HIS B 1 88 ? 0.313 -9.164 -6.613 1 94 88 HIS B C 1
ATOM 4570 O O . HIS B 1 88 ? 1.185 -9.875 -7.113 1 94 88 HIS B O 1
ATOM 4576 N N . PRO B 1 89 ? 0.641 -7.961 -6.098 1 88.88 89 PRO B N 1
ATOM 4577 C CA . PRO B 1 89 ? 1.996 -7.426 -6.238 1 88.88 89 PRO B CA 1
ATOM 4578 C C . PRO B 1 89 ? 3.047 -8.281 -5.535 1 88.88 89 PRO B C 1
ATOM 4580 O O . PRO B 1 89 ? 4.207 -8.305 -5.953 1 88.88 89 PRO B O 1
ATOM 4583 N N . LEU B 1 90 ? 2.629 -9.047 -4.629 1 89.56 90 LEU B N 1
ATOM 4584 C CA . LEU B 1 90 ? 3.586 -9.852 -3.877 1 89.56 90 LEU B CA 1
ATOM 4585 C C . LEU B 1 90 ? 3.564 -11.305 -4.348 1 89.56 90 LEU B C 1
ATOM 4587 O O . LEU B 1 90 ? 4.098 -12.188 -3.67 1 89.56 90 LEU B O 1
ATOM 4591 N N . ASN B 1 91 ? 2.863 -11.477 -5.445 1 94.69 91 ASN B N 1
ATOM 4592 C CA . ASN B 1 91 ? 2.994 -12.758 -6.125 1 94.69 91 ASN B CA 1
ATOM 4593 C C . ASN B 1 91 ? 4.312 -12.852 -6.891 1 94.69 91 ASN B C 1
ATOM 4595 O O . ASN B 1 91 ? 4.324 -12.789 -8.125 1 94.69 91 ASN B O 1
ATOM 4599 N N . LEU B 1 92 ? 5.383 -13.188 -6.18 1 93.44 92 LEU B N 1
ATOM 4600 C CA . LEU B 1 92 ? 6.73 -13.008 -6.707 1 93.44 92 LEU B CA 1
ATOM 4601 C C . LEU B 1 92 ? 7.055 -14.086 -7.738 1 93.44 92 LEU B C 1
ATOM 4603 O O . LEU B 1 92 ? 7.848 -13.859 -8.656 1 93.44 92 LEU B O 1
ATOM 4607 N N . ARG B 1 93 ? 6.461 -15.227 -7.637 1 95.44 93 ARG B N 1
ATOM 4608 C CA . ARG B 1 93 ? 6.719 -16.281 -8.609 1 95.44 93 ARG B CA 1
ATOM 4609 C C . ARG B 1 93 ? 6.078 -15.961 -9.953 1 95.44 93 ARG B C 1
ATOM 4611 O O . ARG B 1 93 ? 6.711 -16.109 -11 1 95.44 93 ARG B O 1
ATOM 4618 N N . MET B 1 94 ? 4.855 -15.523 -9.891 1 96.94 94 MET B N 1
ATOM 4619 C CA . MET B 1 94 ? 4.188 -15.117 -11.125 1 96.94 94 MET B CA 1
ATOM 4620 C C . MET B 1 94 ? 4.91 -13.945 -11.773 1 96.94 94 MET B C 1
ATOM 4622 O O . MET B 1 94 ? 5.062 -13.898 -12.992 1 96.94 94 MET B O 1
ATOM 4626 N N . LYS B 1 95 ? 5.281 -13.055 -10.93 1 94.81 95 LYS B N 1
ATOM 4627 C CA . LYS B 1 95 ? 6.016 -11.906 -11.453 1 94.81 95 LYS B CA 1
ATOM 4628 C C . LYS B 1 95 ? 7.309 -12.344 -12.133 1 94.81 95 LYS B C 1
ATOM 4630 O O . LYS B 1 95 ? 7.652 -11.844 -13.211 1 94.81 95 LYS B O 1
ATOM 4635 N N . GLN B 1 96 ? 8.031 -13.234 -11.562 1 94.19 96 GLN B N 1
ATOM 4636 C CA . GLN B 1 96 ? 9.266 -13.766 -12.141 1 94.19 96 GLN B CA 1
ATOM 4637 C C . GLN B 1 96 ? 9 -14.445 -13.477 1 94.19 96 GLN B C 1
ATOM 4639 O O . GLN B 1 96 ? 9.75 -14.25 -14.438 1 94.19 96 GLN B O 1
ATOM 4644 N N . LEU B 1 97 ? 7.992 -15.188 -13.508 1 97.25 97 LEU B N 1
ATOM 4645 C CA . LEU B 1 97 ? 7.66 -15.914 -14.727 1 97.25 97 LEU B CA 1
ATOM 4646 C C . LEU B 1 97 ? 7.305 -14.945 -15.852 1 97.25 97 LEU B C 1
ATOM 4648 O O . LEU B 1 97 ? 7.746 -15.125 -16.984 1 97.25 97 LEU B O 1
ATOM 4652 N N . VAL B 1 98 ? 6.527 -13.961 -15.508 1 96.62 98 VAL B N 1
ATOM 4653 C CA . VAL B 1 98 ? 6.129 -12.961 -16.5 1 96.62 98 VAL B CA 1
ATOM 4654 C C . VAL B 1 98 ? 7.363 -12.234 -17.016 1 96.62 98 VAL B C 1
ATOM 4656 O O . VAL B 1 98 ? 7.508 -12.039 -18.234 1 96.62 98 VAL B O 1
ATOM 4659 N N . ASP B 1 99 ? 8.242 -11.93 -16.172 1 93.06 99 ASP B N 1
ATOM 4660 C CA . ASP B 1 99 ? 9.469 -11.227 -16.531 1 93.06 99 ASP B CA 1
ATOM 4661 C C . ASP B 1 99 ? 10.383 -12.117 -17.375 1 93.06 99 ASP B C 1
ATOM 4663 O O . ASP B 1 99 ? 10.992 -11.648 -18.344 1 93.06 99 ASP B O 1
ATOM 4667 N N . ASP B 1 100 ? 10.484 -13.359 -17.031 1 94.12 100 ASP B N 1
ATOM 4668 C CA . ASP B 1 100 ? 11.359 -14.312 -17.719 1 94.12 100 ASP B CA 1
ATOM 4669 C C . ASP B 1 100 ? 10.992 -14.422 -19.188 1 94.12 100 ASP B C 1
ATOM 4671 O O . ASP B 1 100 ? 11.859 -14.648 -20.031 1 94.12 100 ASP B O 1
ATOM 4675 N N . ILE B 1 101 ? 9.773 -14.242 -19.469 1 96.75 101 ILE B N 1
ATOM 4676 C CA . ILE B 1 101 ? 9.367 -14.5 -20.844 1 96.75 101 ILE B CA 1
ATOM 4677 C C . ILE B 1 101 ? 9.047 -13.18 -21.547 1 96.75 101 ILE B C 1
ATOM 4679 O O . ILE B 1 101 ? 8.492 -13.164 -22.641 1 96.75 101 ILE B O 1
ATOM 4683 N N . GLY B 1 102 ? 9.242 -12.086 -20.875 1 95.31 102 GLY B N 1
ATOM 4684 C CA . GLY B 1 102 ? 9.219 -10.773 -21.5 1 95.31 102 GLY B CA 1
ATOM 4685 C C . GLY B 1 102 ? 7.824 -10.203 -21.641 1 95.31 102 GLY B C 1
ATOM 4686 O O . GLY B 1 102 ? 7.562 -9.406 -22.547 1 95.31 102 GLY B O 1
ATOM 4687 N N . LEU B 1 103 ? 6.926 -10.641 -20.891 1 96.81 103 LEU B N 1
ATOM 4688 C CA . LEU B 1 103 ? 5.578 -10.086 -20.922 1 96.81 103 LEU B CA 1
ATOM 4689 C C . LEU B 1 103 ? 5.488 -8.82 -20.062 1 96.81 103 LEU B C 1
ATOM 4691 O O . LEU B 1 103 ? 6.359 -8.57 -19.234 1 96.81 103 LEU B O 1
ATOM 4695 N N . LYS B 1 104 ? 4.438 -8.039 -20.359 1 95.06 104 LYS B N 1
ATOM 4696 C CA . LYS B 1 104 ? 4.27 -6.766 -19.656 1 95.06 104 LYS B CA 1
ATOM 4697 C C . LYS B 1 104 ? 2.943 -6.719 -18.906 1 95.06 104 LYS B C 1
ATOM 4699 O O . LYS B 1 104 ? 2.004 -7.441 -19.25 1 95.06 104 LYS B O 1
ATOM 4704 N N . ALA B 1 105 ? 2.889 -5.852 -17.859 1 94.69 105 ALA B N 1
ATOM 4705 C CA . ALA B 1 105 ? 1.646 -5.621 -17.125 1 94.69 105 ALA B CA 1
ATOM 4706 C C . ALA B 1 105 ? 0.672 -4.785 -17.953 1 94.69 105 ALA B C 1
ATOM 4708 O O . ALA B 1 105 ? 1.084 -3.869 -18.672 1 94.69 105 ALA B O 1
ATOM 4709 N N . ARG B 1 106 ? -0.55 -5.129 -17.828 1 95.69 106 ARG B N 1
ATOM 4710 C CA . ARG B 1 106 ? -1.604 -4.348 -18.469 1 95.69 106 ARG B CA 1
ATOM 4711 C C . ARG B 1 106 ? -1.719 -2.963 -17.828 1 95.69 106 ARG B C 1
ATOM 4713 O O . ARG B 1 106 ? -1.471 -2.799 -16.641 1 95.69 106 ARG B O 1
ATOM 4720 N N . ALA B 1 107 ? -2.145 -1.947 -18.672 1 91.25 107 ALA B N 1
ATOM 4721 C CA . ALA B 1 107 ? -2.355 -0.605 -18.141 1 91.25 107 ALA B CA 1
ATOM 4722 C C . ALA B 1 107 ? -3.42 -0.611 -17.047 1 91.25 107 ALA B C 1
ATOM 4724 O O . ALA B 1 107 ? -4.422 -1.325 -17.141 1 91.25 107 ALA B O 1
ATOM 4725 N N . ALA B 1 108 ? -3.172 0.188 -16.062 1 86.75 108 ALA B N 1
ATOM 4726 C CA . ALA B 1 108 ? -4.074 0.214 -14.914 1 86.75 108 ALA B CA 1
ATOM 4727 C C . ALA B 1 108 ? -5.297 1.082 -15.195 1 86.75 108 ALA B C 1
ATOM 4729 O O . ALA B 1 108 ? -5.191 2.123 -15.844 1 86.75 108 ALA B O 1
ATOM 4730 N N . THR B 1 109 ? -6.445 0.608 -14.781 1 89.56 109 THR B N 1
ATOM 4731 C CA . THR B 1 109 ? -7.684 1.376 -14.773 1 89.56 109 THR B CA 1
ATOM 4732 C C . THR B 1 109 ? -8.242 1.499 -13.359 1 89.56 109 THR B C 1
ATOM 4734 O O . THR B 1 109 ? -8.273 0.519 -12.609 1 89.56 109 THR B O 1
ATOM 4737 N N . PRO B 1 110 ? -8.672 2.713 -12.992 1 87.44 110 PRO B N 1
ATOM 4738 C CA . PRO B 1 110 ? -9.203 2.863 -11.641 1 87.44 110 PRO B CA 1
ATOM 4739 C C . PRO B 1 110 ? -10.43 1.99 -11.391 1 87.44 110 PRO B C 1
ATOM 4741 O O . PRO B 1 110 ? -11.258 1.812 -12.281 1 87.44 110 PRO B O 1
ATOM 4744 N N . SER B 1 111 ? -10.422 1.459 -10.219 1 90.56 111 SER B N 1
ATOM 4745 C CA . SER B 1 111 ? -11.547 0.621 -9.836 1 90.56 111 SER B CA 1
ATOM 4746 C C . SER B 1 111 ? -12.281 1.201 -8.625 1 90.56 111 SER B C 1
ATOM 4748 O O . SER B 1 111 ? -11.711 1.983 -7.867 1 90.56 111 SER B O 1
ATOM 4750 N N . LYS B 1 112 ? -13.57 0.909 -8.547 1 92.31 112 LYS B N 1
ATOM 4751 C CA . LYS B 1 112 ? -14.438 1.312 -7.441 1 92.31 112 LYS B CA 1
ATOM 4752 C C . LYS B 1 112 ? -15.312 0.154 -6.98 1 92.31 112 LYS B C 1
ATOM 4754 O O . LYS B 1 112 ? -16 -0.471 -7.793 1 92.31 112 LYS B O 1
ATOM 4759 N N . MET B 1 113 ? -15.352 -0.066 -5.711 1 94 113 MET B N 1
ATOM 4760 C CA . MET B 1 113 ? -16.016 -1.256 -5.199 1 94 113 MET B CA 1
ATOM 4761 C C . MET B 1 113 ? -17.312 -0.883 -4.484 1 94 113 MET B C 1
ATOM 4763 O O . MET B 1 113 ? -17.438 0.214 -3.938 1 94 113 MET B O 1
ATOM 4767 N N . ALA B 1 114 ? -18.266 -1.735 -4.531 1 96.06 114 ALA B N 1
ATOM 4768 C CA . ALA B 1 114 ? -19.484 -1.668 -3.746 1 96.06 114 ALA B CA 1
ATOM 4769 C C . ALA B 1 114 ? -19.906 -3.053 -3.26 1 96.06 114 ALA B C 1
ATOM 4771 O O . ALA B 1 114 ? -19.469 -4.066 -3.803 1 96.06 114 ALA B O 1
ATOM 4772 N N . VAL B 1 115 ? -20.625 -3.125 -2.221 1 96.19 115 VAL B N 1
ATOM 4773 C CA . VAL B 1 115 ? -21.156 -4.383 -1.701 1 96.19 115 VAL B CA 1
ATOM 4774 C C . VAL B 1 115 ? -22.688 -4.375 -1.76 1 96.19 115 VAL B C 1
ATOM 4776 O O . VAL B 1 115 ? -23.328 -3.473 -1.213 1 96.19 115 VAL B O 1
ATOM 4779 N N . PHE B 1 116 ? -23.219 -5.328 -2.531 1 96.69 116 PHE B N 1
ATOM 4780 C CA . PHE B 1 116 ? -24.656 -5.496 -2.697 1 96.69 116 PHE B CA 1
ATOM 4781 C C . PHE B 1 116 ? -25.219 -6.488 -1.679 1 96.69 116 PHE B C 1
ATOM 4783 O O . PHE B 1 116 ? -24.734 -7.621 -1.588 1 96.69 116 PHE B O 1
ATOM 4790 N N . ASP B 1 117 ? -26.219 -6.09 -0.903 1 94.06 117 ASP B N 1
ATOM 4791 C CA . ASP B 1 117 ? -26.75 -6.953 0.151 1 94.06 117 ASP B CA 1
ATOM 4792 C C . ASP B 1 117 ? -28.078 -7.57 -0.26 1 94.06 117 ASP B C 1
ATOM 4794 O O . ASP B 1 117 ? -28.812 -8.109 0.58 1 94.06 117 ASP B O 1
ATOM 4798 N N . GLY B 1 118 ? -28.453 -7.453 -1.505 1 92.5 118 GLY B N 1
ATOM 4799 C CA . GLY B 1 118 ? -29.703 -8.008 -1.983 1 92.5 118 GLY B CA 1
ATOM 4800 C C . GLY B 1 118 ? -30.797 -6.969 -2.121 1 92.5 118 GLY B C 1
ATOM 4801 O O . GLY B 1 118 ? -31.734 -7.148 -2.904 1 92.5 118 GLY B O 1
ATOM 4802 N N . LYS B 1 119 ? -30.719 -5.949 -1.332 1 92.25 119 LYS B N 1
ATOM 4803 C CA . LYS B 1 119 ? -31.719 -4.887 -1.372 1 92.25 119 LYS B CA 1
ATOM 4804 C C . LYS B 1 119 ? -31.109 -3.572 -1.847 1 92.25 119 LYS B C 1
ATOM 4806 O O . LYS B 1 119 ? -31.781 -2.75 -2.463 1 92.25 119 LYS B O 1
ATOM 4811 N N . GLY B 1 120 ? -29.922 -3.445 -1.529 1 94.88 120 GLY B N 1
ATOM 4812 C CA . GLY B 1 120 ? -29.203 -2.236 -1.894 1 94.88 120 GLY B CA 1
ATOM 4813 C C . GLY B 1 120 ? -27.703 -2.346 -1.673 1 94.88 120 GLY B C 1
ATOM 4814 O O . GLY B 1 120 ? -27.203 -3.424 -1.355 1 94.88 120 GLY B O 1
ATOM 4815 N N . LEU B 1 121 ? -27.078 -1.254 -1.97 1 95.06 121 LEU B N 1
ATOM 4816 C CA . LEU B 1 121 ? -25.641 -1.201 -1.752 1 95.06 121 LEU B CA 1
ATOM 4817 C C . LEU B 1 121 ? -25.312 -0.811 -0.312 1 95.06 121 LEU B C 1
ATOM 4819 O O . LEU B 1 121 ? -25.484 0.347 0.074 1 95.06 121 LEU B O 1
ATOM 4823 N N . SER B 1 122 ? -24.859 -1.752 0.429 1 92.81 122 SER B N 1
ATOM 4824 C CA . SER B 1 122 ? -24.578 -1.549 1.848 1 92.81 122 SER B CA 1
ATOM 4825 C C . SER B 1 122 ? -23.25 -0.835 2.053 1 92.81 122 SER B C 1
ATOM 4827 O O . SER B 1 122 ? -23.031 -0.226 3.1 1 92.81 122 SER B O 1
ATOM 4829 N N . PHE B 1 123 ? -22.391 -0.964 1.184 1 92.19 123 PHE B N 1
ATOM 4830 C CA . PHE B 1 123 ? -21.109 -0.273 1.196 1 92.19 123 PHE B CA 1
ATOM 4831 C C . PHE B 1 123 ? -20.781 0.288 -0.183 1 92.19 123 PHE B C 1
ATOM 4833 O O . PHE B 1 123 ? -20.953 -0.394 -1.194 1 92.19 123 PHE B O 1
ATOM 4840 N N . GLU B 1 124 ? -20.422 1.498 -0.229 1 92.19 124 GLU B N 1
ATOM 4841 C CA . GLU B 1 124 ? -20.016 2.18 -1.452 1 92.19 124 GLU B CA 1
ATOM 4842 C C . GLU B 1 124 ? -18.688 2.908 -1.261 1 92.19 124 GLU B C 1
ATOM 4844 O O . GLU B 1 124 ? -18.578 3.795 -0.412 1 92.19 124 GLU B O 1
ATOM 4849 N N . GLU B 1 125 ? -17.797 2.471 -2.01 1 90.56 125 GLU B N 1
ATOM 4850 C CA . GLU B 1 125 ? -16.5 3.164 -1.975 1 90.56 125 GLU B CA 1
ATOM 4851 C C . GLU B 1 125 ? -16.625 4.566 -2.57 1 90.56 125 GLU B C 1
ATOM 4853 O O . GLU B 1 125 ? -17.219 4.75 -3.627 1 90.56 125 GLU B O 1
ATOM 4858 N N . SER B 1 126 ? -16.047 5.539 -1.835 1 87.5 126 SER B N 1
ATOM 4859 C CA . SER B 1 126 ? -16.031 6.922 -2.301 1 87.5 126 SER B CA 1
ATOM 4860 C C . SER B 1 126 ? -14.781 7.227 -3.115 1 87.5 126 SER B C 1
ATOM 4862 O O . SER B 1 126 ? -13.781 6.523 -3.006 1 87.5 126 SER B O 1
ATOM 4864 N N . ASP B 1 127 ? -14.984 8.18 -3.977 1 82 127 ASP B N 1
ATOM 4865 C CA . ASP B 1 127 ? -13.82 8.648 -4.715 1 82 127 ASP B CA 1
ATOM 4866 C C . ASP B 1 127 ? -12.836 9.367 -3.793 1 82 127 ASP B C 1
ATOM 4868 O O . ASP B 1 127 ? -11.68 9.594 -4.16 1 82 127 ASP B O 1
ATOM 4872 N N . TRP B 1 128 ? -13.328 9.672 -2.645 1 77.94 128 TRP B N 1
ATOM 4873 C CA . TRP B 1 128 ? -12.508 10.383 -1.675 1 77.94 128 TRP B CA 1
ATOM 4874 C C . TRP B 1 128 ? -12 9.438 -0.59 1 77.94 128 TRP B C 1
ATOM 4876 O O . TRP B 1 128 ? -12.789 8.906 0.195 1 77.94 128 TRP B O 1
ATOM 4886 N N . LEU B 1 129 ? -10.711 9.258 -0.583 1 75.38 129 LEU B N 1
ATOM 4887 C CA . LEU B 1 129 ? -10.07 8.344 0.354 1 75.38 129 LEU B CA 1
ATOM 4888 C C . LEU B 1 129 ? -10.43 8.695 1.793 1 75.38 129 LEU B C 1
ATOM 4890 O O . LEU B 1 129 ? -10.625 7.805 2.625 1 75.38 129 LEU B O 1
ATOM 4894 N N . VAL B 1 130 ? -10.562 10.016 2.062 1 73.69 130 VAL B N 1
ATOM 4895 C CA . VAL B 1 130 ? -10.844 10.477 3.418 1 73.69 130 VAL B CA 1
ATOM 4896 C C . VAL B 1 130 ? -12.203 9.945 3.875 1 73.69 130 VAL B C 1
ATOM 4898 O O . VAL B 1 130 ? -12.336 9.43 4.984 1 73.69 130 VAL B O 1
ATOM 4901 N N . VAL B 1 131 ? -13.109 10.062 3.002 1 80.38 131 VAL B N 1
ATOM 4902 C CA . VAL B 1 131 ? -14.469 9.641 3.326 1 80.38 131 VAL B CA 1
ATOM 4903 C C . VAL B 1 131 ? -14.5 8.133 3.549 1 80.38 131 VAL B C 1
ATOM 4905 O O . VAL B 1 131 ? -15.141 7.648 4.488 1 80.38 131 VAL B O 1
ATOM 4908 N N . ASN B 1 132 ? -13.805 7.441 2.703 1 84.88 132 ASN B N 1
ATOM 4909 C CA . ASN B 1 132 ? -13.75 5.988 2.838 1 84.88 132 ASN B CA 1
ATOM 4910 C C . ASN B 1 132 ? -13.156 5.57 4.18 1 84.88 132 ASN B C 1
ATOM 4912 O O . ASN B 1 132 ? -13.719 4.723 4.875 1 84.88 132 ASN B O 1
ATOM 4916 N N . PHE B 1 133 ? -12.18 6.188 4.465 1 79.69 133 PHE B N 1
ATOM 4917 C CA . PHE B 1 133 ? -11.492 5.824 5.699 1 79.69 133 PHE B CA 1
ATOM 4918 C C . PHE B 1 133 ? -12.352 6.164 6.914 1 79.69 133 PHE B C 1
ATOM 4920 O O . PHE B 1 133 ? -12.445 5.371 7.852 1 79.69 133 PHE B O 1
ATOM 4927 N N . LEU B 1 134 ? -12.922 7.301 6.945 1 81.5 134 LEU B N 1
ATOM 4928 C CA . LEU B 1 134 ? -13.727 7.719 8.086 1 81.5 134 LEU B CA 1
ATOM 4929 C C . LEU B 1 134 ? -14.961 6.836 8.234 1 81.5 134 LEU B C 1
ATOM 4931 O O . LEU B 1 134 ? -15.344 6.484 9.352 1 81.5 134 LEU B O 1
ATOM 4935 N N . ARG B 1 135 ? -15.5 6.496 7.117 1 86.38 135 ARG B N 1
ATOM 4936 C CA . ARG B 1 135 ? -16.672 5.625 7.156 1 86.38 135 ARG B CA 1
ATOM 4937 C C . ARG B 1 135 ? -16.312 4.262 7.75 1 86.38 135 ARG B C 1
ATOM 4939 O O . ARG B 1 135 ? -17.062 3.725 8.57 1 86.38 135 ARG B O 1
ATOM 4946 N N . VAL B 1 136 ? -15.25 3.746 7.32 1 88.12 136 VAL B N 1
ATOM 4947 C CA . VAL B 1 136 ? -14.812 2.436 7.789 1 88.12 136 VAL B CA 1
ATOM 4948 C C . VAL B 1 136 ? -14.461 2.51 9.273 1 88.12 136 VAL B C 1
ATOM 4950 O O . VAL B 1 136 ? -14.828 1.621 10.047 1 88.12 136 VAL B O 1
ATOM 4953 N N . LEU B 1 137 ? -13.797 3.568 9.609 1 83.94 137 LEU B N 1
ATOM 4954 C CA . LEU B 1 137 ? -13.422 3.746 11.008 1 83.94 137 LEU B CA 1
ATOM 4955 C C . LEU B 1 137 ? -14.664 3.902 11.883 1 83.94 137 LEU B C 1
ATOM 4957 O O . LEU B 1 137 ? -14.711 3.365 12.992 1 83.94 137 LEU B O 1
ATOM 4961 N N . TRP B 1 138 ? -15.648 4.609 11.391 1 84 138 TRP B N 1
ATOM 4962 C CA . TRP B 1 138 ? -16.859 4.867 12.141 1 84 138 TRP B CA 1
ATOM 4963 C C . TRP B 1 138 ? -17.688 3.59 12.32 1 84 138 TRP B C 1
ATOM 4965 O O . TRP B 1 138 ? -18.188 3.314 13.406 1 84 138 TRP B O 1
ATOM 4975 N N . ARG B 1 139 ? -17.719 2.873 11.305 1 86.5 139 ARG B N 1
ATOM 4976 C CA . ARG B 1 139 ? -18.625 1.721 11.312 1 86.5 139 ARG B CA 1
ATOM 4977 C C . ARG B 1 139 ? -17.953 0.512 11.961 1 86.5 139 ARG B C 1
ATOM 4979 O O . ARG B 1 139 ? -18.609 -0.269 12.656 1 86.5 139 ARG B O 1
ATOM 4986 N N . TYR B 1 140 ? -16.594 0.443 11.75 1 90.88 140 TYR B N 1
ATOM 4987 C CA . TYR B 1 140 ? -15.984 -0.832 12.117 1 90.88 140 TYR B CA 1
ATOM 4988 C C . TYR B 1 140 ? -14.836 -0.628 13.094 1 90.88 140 TYR B C 1
ATOM 4990 O O . TYR B 1 140 ? -14.117 -1.576 13.43 1 90.88 140 TYR B O 1
ATOM 4998 N N . GLY B 1 141 ? -14.648 0.596 13.531 1 87 141 GLY B N 1
ATOM 4999 C CA . GLY B 1 141 ? -13.547 0.863 14.445 1 87 141 GLY B CA 1
ATOM 5000 C C . GLY B 1 141 ? -12.188 0.553 13.836 1 87 141 GLY B C 1
ATOM 5001 O O . GLY B 1 141 ? -11.898 0.953 12.711 1 87 141 GLY B O 1
ATOM 5002 N N . LEU B 1 142 ? -11.328 -0.178 14.617 1 87.81 142 LEU B N 1
ATOM 5003 C CA . LEU B 1 142 ? -9.953 -0.404 14.164 1 87.81 142 LEU B CA 1
ATOM 5004 C C . LEU B 1 142 ? -9.844 -1.734 13.43 1 87.81 142 LEU B C 1
ATOM 5006 O O . LEU B 1 142 ? -8.734 -2.225 13.195 1 87.81 142 LEU B O 1
ATOM 5010 N N . SER B 1 143 ? -10.938 -2.275 13.016 1 92.19 143 SER B N 1
ATOM 5011 C CA . SER B 1 143 ? -10.945 -3.602 12.414 1 92.19 143 SER B CA 1
ATOM 5012 C C . SER B 1 143 ? -10.125 -3.629 11.125 1 92.19 143 SER B C 1
ATOM 5014 O O . SER B 1 143 ? -9.422 -4.605 10.859 1 92.19 143 SER B O 1
ATOM 5016 N N . TYR B 1 144 ? -10.25 -2.566 10.367 1 91.94 144 TYR B N 1
ATOM 5017 C CA . TYR B 1 144 ? -9.492 -2.502 9.125 1 91.94 144 TYR B CA 1
ATOM 5018 C C . TYR B 1 144 ? -7.992 -2.58 9.391 1 91.94 144 TYR B C 1
ATOM 5020 O O . TYR B 1 144 ? -7.273 -3.322 8.719 1 91.94 144 TYR B O 1
ATOM 5028 N N . PHE B 1 145 ? -7.457 -1.902 10.305 1 89.12 145 PHE B N 1
ATOM 5029 C CA . PHE B 1 145 ? -6.035 -1.876 10.633 1 89.12 145 PHE B CA 1
ATOM 5030 C C . PHE B 1 145 ? -5.598 -3.193 11.258 1 89.12 145 PHE B C 1
ATOM 5032 O O . PHE B 1 145 ? -4.48 -3.656 11.039 1 89.12 145 PHE B O 1
ATOM 5039 N N . ARG B 1 146 ? -6.449 -3.742 12.086 1 92.44 146 ARG B N 1
ATOM 5040 C CA . ARG B 1 146 ? -6.145 -5.043 12.672 1 92.44 146 ARG B CA 1
ATOM 5041 C C . ARG B 1 146 ? -6.039 -6.121 11.594 1 92.44 146 ARG B C 1
ATOM 5043 O O . ARG B 1 146 ? -5.207 -7.023 11.695 1 92.44 146 ARG B O 1
ATOM 5050 N N . MET B 1 147 ? -6.953 -6.004 10.641 1 94.38 147 MET B N 1
ATOM 5051 C CA . MET B 1 147 ? -6.859 -6.922 9.508 1 94.38 147 MET B CA 1
ATOM 5052 C C . MET B 1 147 ? -5.523 -6.773 8.789 1 94.38 147 MET B C 1
ATOM 5054 O O . MET B 1 147 ? -4.879 -7.77 8.453 1 94.38 147 MET B O 1
ATOM 5058 N N . ASN B 1 148 ? -5.121 -5.531 8.617 1 91.5 148 ASN B N 1
ATOM 5059 C CA . ASN B 1 148 ? -3.85 -5.289 7.945 1 91.5 148 ASN B CA 1
ATOM 5060 C C . ASN B 1 148 ? -2.678 -5.844 8.75 1 91.5 148 ASN B C 1
ATOM 5062 O O . ASN B 1 148 ? -1.733 -6.395 8.18 1 91.5 148 ASN B O 1
ATOM 5066 N N . THR B 1 149 ? -2.738 -5.66 10.016 1 91.38 149 THR B N 1
ATOM 5067 C CA . THR B 1 149 ? -1.715 -6.207 10.898 1 91.38 149 THR B CA 1
ATOM 5068 C C . THR B 1 149 ? -1.645 -7.727 10.773 1 91.38 149 THR B C 1
ATOM 5070 O O . THR B 1 149 ? -0.558 -8.297 10.656 1 91.38 149 THR B O 1
ATOM 5073 N N . TRP B 1 150 ? -2.803 -8.312 10.82 1 94.12 150 TRP B N 1
ATOM 5074 C CA . TRP B 1 150 ? -2.891 -9.766 10.68 1 94.12 150 TRP B CA 1
ATOM 5075 C C . TRP B 1 150 ? -2.332 -10.219 9.344 1 94.12 150 TRP B C 1
ATOM 5077 O O . TRP B 1 150 ? -1.552 -11.172 9.281 1 94.12 150 TRP B O 1
ATOM 5087 N N . MET B 1 151 ? -2.674 -9.531 8.312 1 94.06 151 MET B N 1
ATOM 5088 C CA . MET B 1 151 ? -2.238 -9.875 6.965 1 94.06 151 MET B CA 1
ATOM 5089 C C . MET B 1 151 ? -0.726 -9.727 6.828 1 94.06 151 MET B C 1
ATOM 5091 O O . MET B 1 151 ? -0.074 -10.555 6.184 1 94.06 151 MET B O 1
ATOM 5095 N N . ASP B 1 152 ? -0.151 -8.703 7.391 1 90.25 152 ASP B N 1
ATOM 5096 C CA . ASP B 1 152 ? 1.294 -8.5 7.332 1 90.25 152 ASP B CA 1
ATOM 5097 C C . ASP B 1 152 ? 2.035 -9.664 7.992 1 90.25 152 ASP B C 1
ATOM 5099 O O . ASP B 1 152 ? 3.088 -10.086 7.512 1 90.25 152 ASP B O 1
ATOM 5103 N N . GLY B 1 153 ? 1.486 -10.07 9.07 1 90.5 153 GLY B N 1
ATOM 5104 C CA . GLY B 1 153 ? 2.064 -11.234 9.719 1 90.5 153 GLY B CA 1
ATOM 5105 C C . GLY B 1 153 ? 2.039 -12.477 8.852 1 90.5 153 GLY B C 1
ATOM 5106 O O . GLY B 1 153 ? 3.039 -13.195 8.758 1 90.5 153 GLY B O 1
ATOM 5107 N N . VAL B 1 154 ? 0.923 -12.695 8.211 1 94.31 154 VAL B N 1
ATOM 5108 C CA . VAL B 1 154 ? 0.762 -13.859 7.348 1 94.31 154 VAL B CA 1
ATOM 5109 C C . VAL B 1 154 ? 1.68 -13.734 6.133 1 94.31 154 VAL B C 1
ATOM 5111 O O . VAL B 1 154 ? 2.373 -14.688 5.77 1 94.31 154 VAL B O 1
ATOM 5114 N N . MET B 1 155 ? 1.709 -12.594 5.574 1 91.88 155 MET B N 1
ATOM 5115 C CA . MET B 1 155 ? 2.512 -12.367 4.375 1 91.88 155 MET B CA 1
ATOM 5116 C C . MET B 1 155 ? 4 -12.508 4.68 1 91.88 155 MET B C 1
ATOM 5118 O O . MET B 1 155 ? 4.746 -13.078 3.883 1 91.88 155 MET B O 1
ATOM 5122 N N . GLY B 1 156 ? 4.418 -11.961 5.805 1 88.56 156 GLY B N 1
ATOM 5123 C CA . GLY B 1 156 ? 5.809 -12.109 6.195 1 88.56 156 GLY B CA 1
ATOM 5124 C C . GLY B 1 156 ? 6.27 -13.555 6.234 1 88.56 156 GLY B C 1
ATOM 5125 O O . GLY B 1 156 ? 7.32 -13.891 5.68 1 88.56 156 GLY B O 1
ATOM 5126 N N . LYS B 1 157 ? 5.516 -14.328 6.812 1 91.12 157 LYS B N 1
ATOM 5127 C CA . LYS B 1 157 ? 5.848 -15.75 6.902 1 91.12 157 LYS B CA 1
ATOM 5128 C C . LYS B 1 157 ? 5.746 -16.422 5.535 1 91.12 157 LYS B C 1
ATOM 5130 O O . LYS B 1 157 ? 6.562 -17.281 5.203 1 91.12 157 LYS B O 1
ATOM 5135 N N . PHE B 1 158 ? 4.77 -16.047 4.758 1 93.25 158 PHE B N 1
ATOM 5136 C CA . PHE B 1 158 ? 4.566 -16.609 3.424 1 93.25 158 PHE B CA 1
ATOM 5137 C C . PHE B 1 158 ? 5.785 -16.344 2.541 1 93.25 158 PHE B C 1
ATOM 5139 O O . PHE B 1 158 ? 6.152 -17.203 1.725 1 93.25 158 PHE B O 1
ATOM 5146 N N . MET B 1 159 ? 6.449 -15.258 2.738 1 90.44 159 MET B N 1
ATOM 5147 C CA . MET B 1 159 ? 7.559 -14.852 1.882 1 90.44 159 MET B CA 1
ATOM 5148 C C . MET B 1 159 ? 8.75 -15.797 2.047 1 90.44 159 MET B C 1
ATOM 5150 O O . MET B 1 159 ? 9.625 -15.852 1.182 1 90.44 159 MET B O 1
ATOM 5154 N N . ARG B 1 160 ? 8.812 -16.516 3.061 1 90.25 160 ARG B N 1
ATOM 5155 C CA . ARG B 1 160 ? 9.93 -17.422 3.34 1 90.25 160 ARG B CA 1
ATOM 5156 C C . ARG B 1 160 ? 10.07 -18.469 2.25 1 90.25 160 ARG B C 1
ATOM 5158 O O . ARG B 1 160 ? 11.172 -18.938 1.972 1 90.25 160 ARG B O 1
ATOM 5165 N N . ILE B 1 161 ? 8.953 -18.781 1.599 1 94.31 161 ILE B N 1
ATOM 5166 C CA . ILE B 1 161 ? 8.969 -19.844 0.595 1 94.31 161 ILE B CA 1
ATOM 5167 C C . ILE B 1 161 ? 9.875 -19.438 -0.566 1 94.31 161 ILE B C 1
ATOM 5169 O O . ILE B 1 161 ? 10.555 -20.281 -1.15 1 94.31 161 ILE B O 1
ATOM 5173 N N . TYR B 1 162 ? 9.906 -18.203 -0.85 1 92.31 162 TYR B N 1
ATOM 5174 C CA . TYR B 1 162 ? 10.719 -17.734 -1.971 1 92.31 162 TYR B CA 1
ATOM 5175 C C . TYR B 1 162 ? 12.203 -17.875 -1.663 1 92.31 162 TYR B C 1
ATOM 5177 O O . TYR B 1 162 ? 12.992 -18.25 -2.537 1 92.31 162 TYR B O 1
ATOM 5185 N N . GLN B 1 163 ? 12.523 -17.594 -0.443 1 87.62 163 GLN B N 1
ATOM 5186 C CA . GLN B 1 163 ? 13.914 -17.766 -0.017 1 87.62 163 GLN B CA 1
ATOM 5187 C C . GLN B 1 163 ? 14.312 -19.234 -0.039 1 87.62 163 GLN B C 1
ATOM 5189 O O . GLN B 1 163 ? 15.406 -19.578 -0.504 1 87.62 163 GLN B O 1
ATOM 5194 N N . TYR B 1 164 ? 13.469 -20.031 0.476 1 92.81 164 TYR B N 1
ATOM 5195 C CA . TYR B 1 164 ? 13.758 -21.469 0.542 1 92.81 164 TYR B CA 1
ATOM 5196 C C . TYR B 1 164 ? 13.945 -22.047 -0.854 1 92.81 164 TYR B C 1
ATOM 5198 O O . TYR B 1 164 ? 14.898 -22.797 -1.101 1 92.81 164 TYR B O 1
ATOM 5206 N N . GLN B 1 165 ? 13.07 -21.672 -1.719 1 94.62 165 GLN B N 1
ATOM 5207 C CA . GLN B 1 165 ? 13.156 -22.203 -3.078 1 94.62 165 GLN B CA 1
ATOM 5208 C C . GLN B 1 165 ? 14.367 -21.641 -3.809 1 94.62 165 GLN B C 1
ATOM 5210 O O . GLN B 1 165 ? 14.977 -22.312 -4.637 1 94.62 165 GLN B O 1
ATOM 5215 N N . GLN B 1 166 ? 14.703 -20.453 -3.508 1 89.62 166 GLN B N 1
ATOM 5216 C CA . GLN B 1 166 ? 15.891 -19.844 -4.102 1 89.62 166 GLN B CA 1
ATOM 5217 C C . GLN B 1 166 ? 17.156 -20.594 -3.674 1 89.62 166 GLN B C 1
ATOM 5219 O O . GLN B 1 166 ? 18.109 -20.703 -4.449 1 89.62 166 GLN B O 1
ATOM 5224 N N . ASP B 1 167 ? 17.156 -21.141 -2.492 1 90.38 167 ASP B N 1
ATOM 5225 C CA . ASP B 1 167 ? 18.312 -21.844 -1.959 1 90.38 167 ASP B CA 1
ATOM 5226 C C . ASP B 1 167 ? 18.234 -23.344 -2.291 1 90.38 167 ASP B C 1
ATOM 5228 O O . ASP B 1 167 ? 19.016 -24.141 -1.773 1 90.38 167 ASP B O 1
ATOM 5232 N N . GLY B 1 168 ? 17.25 -23.734 -3.057 1 94.75 168 GLY B N 1
ATOM 5233 C CA . GLY B 1 168 ? 17.188 -25.094 -3.604 1 94.75 168 GLY B CA 1
ATOM 5234 C C . GLY B 1 168 ? 16.438 -26.062 -2.715 1 94.75 168 GLY B C 1
ATOM 5235 O O . GLY B 1 168 ? 16.484 -27.266 -2.938 1 94.75 168 GLY B O 1
ATOM 5236 N N . TYR B 1 169 ? 15.758 -25.547 -1.675 1 96.25 169 TYR B N 1
ATOM 5237 C CA . TYR B 1 169 ? 15.023 -26.438 -0.781 1 96.25 169 TYR B CA 1
ATOM 5238 C C . TYR B 1 169 ? 13.664 -26.797 -1.368 1 96.25 169 TYR B C 1
ATOM 5240 O O . TYR B 1 169 ? 13.07 -26 -2.107 1 96.25 169 TYR B O 1
ATOM 5248 N N . SER B 1 170 ? 13.227 -27.938 -1.095 1 98 170 SER B N 1
ATOM 5249 C CA . SER B 1 170 ? 11.945 -28.438 -1.571 1 98 170 SER B CA 1
ATOM 5250 C C . SER B 1 170 ? 11.211 -29.203 -0.478 1 98 170 SER B C 1
ATOM 5252 O O . SER B 1 170 ? 11.781 -29.516 0.569 1 98 170 SER B O 1
ATOM 5254 N N . PHE B 1 171 ? 9.961 -29.484 -0.752 1 98.12 171 PHE B N 1
ATOM 5255 C CA . PHE B 1 171 ? 9.102 -30.094 0.256 1 98.12 171 PHE B CA 1
ATOM 5256 C C . PHE B 1 171 ? 8.273 -31.219 -0.352 1 98.12 171 PHE B C 1
ATOM 5258 O O . PHE B 1 171 ? 7.777 -31.094 -1.474 1 98.12 171 PHE B O 1
ATOM 5265 N N . SER B 1 172 ? 8.047 -32.312 0.374 1 97.94 172 SER B N 1
ATOM 5266 C CA . SER B 1 172 ? 7.414 -33.5 -0.142 1 97.94 172 SER B CA 1
ATOM 5267 C C . SER B 1 172 ? 5.906 -33.5 0.109 1 97.94 172 SER B C 1
ATOM 5269 O O . SER B 1 172 ? 5.164 -34.281 -0.48 1 97.94 172 SER B O 1
ATOM 5271 N N . SER B 1 173 ? 5.488 -32.625 1.03 1 96.69 173 SER B N 1
ATOM 5272 C CA . SER B 1 173 ? 4.066 -32.5 1.341 1 96.69 173 SER B CA 1
ATOM 5273 C C . SER B 1 173 ? 3.672 -31.047 1.579 1 96.69 173 SER B C 1
ATOM 5275 O O . SER B 1 173 ? 4.527 -30.203 1.847 1 96.69 173 SER B O 1
ATOM 5277 N N . VAL B 1 174 ? 2.365 -30.812 1.469 1 95.81 174 VAL B N 1
ATOM 5278 C CA . VAL B 1 174 ? 1.848 -29.469 1.695 1 95.81 174 VAL B CA 1
ATOM 5279 C C . VAL B 1 174 ? 2.057 -29.078 3.154 1 95.81 174 VAL B C 1
ATOM 5281 O O . VAL B 1 174 ? 2.416 -27.938 3.449 1 95.81 174 VAL B O 1
ATOM 5284 N N . ASP B 1 175 ? 1.895 -30.016 4.062 1 94.06 175 ASP B N 1
ATOM 5285 C CA . ASP B 1 175 ? 2.066 -29.75 5.488 1 94.06 175 ASP B CA 1
ATOM 5286 C C . ASP B 1 175 ? 3.504 -29.344 5.801 1 94.06 175 ASP B C 1
ATOM 5288 O O . ASP B 1 175 ? 3.736 -28.422 6.578 1 94.06 175 ASP B O 1
ATOM 5292 N N . SER B 1 176 ? 4.438 -30.078 5.164 1 95.31 176 SER B N 1
ATOM 5293 C CA . SER B 1 176 ? 5.84 -29.75 5.387 1 95.31 176 SER B CA 1
ATOM 5294 C C . SER B 1 176 ? 6.164 -28.359 4.832 1 95.31 176 SER B C 1
ATOM 5296 O O . SER B 1 176 ? 6.945 -27.609 5.43 1 95.31 176 SER B O 1
ATOM 5298 N N . LEU B 1 177 ? 5.566 -28.062 3.746 1 96.19 177 LEU B N 1
ATOM 5299 C CA . LEU B 1 177 ? 5.77 -26.766 3.127 1 96.19 177 LEU B CA 1
ATOM 5300 C C . LEU B 1 177 ? 5.211 -25.656 4.012 1 96.19 177 LEU B C 1
ATOM 5302 O O . LEU B 1 177 ? 5.91 -24.672 4.309 1 96.19 177 LEU B O 1
ATOM 5306 N N . LEU B 1 178 ? 3.961 -25.781 4.504 1 94.75 178 LEU B N 1
ATOM 5307 C CA . LEU B 1 178 ? 3.311 -24.797 5.352 1 94.75 178 LEU B CA 1
ATOM 5308 C C . LEU B 1 178 ? 4.055 -24.625 6.672 1 94.75 178 LEU B C 1
ATOM 5310 O O . LEU B 1 178 ? 4.211 -23.516 7.168 1 94.75 178 LEU B O 1
ATOM 5314 N N . HIS B 1 179 ? 4.473 -25.766 7.219 1 94.44 179 HIS B N 1
ATOM 5315 C CA . HIS B 1 179 ? 5.199 -25.719 8.484 1 94.44 179 HIS B CA 1
ATOM 5316 C C . HIS B 1 179 ? 6.527 -24.984 8.328 1 94.44 179 HIS B C 1
ATOM 5318 O O . HIS B 1 179 ? 6.949 -24.266 9.227 1 94.44 179 HIS B O 1
ATOM 5324 N N . ALA B 1 180 ? 7.199 -25.234 7.207 1 93.75 180 ALA B N 1
ATOM 5325 C CA . ALA B 1 180 ? 8.453 -24.531 6.949 1 93.75 180 ALA B CA 1
ATOM 5326 C C . ALA B 1 180 ? 8.227 -23.031 6.844 1 93.75 180 ALA B C 1
ATOM 5328 O O . ALA B 1 180 ? 9.055 -22.234 7.297 1 93.75 180 ALA B O 1
ATOM 5329 N N . MET B 1 181 ? 7.164 -22.625 6.312 1 92.62 181 MET B N 1
ATOM 5330 C CA . MET B 1 181 ? 6.867 -21.219 6.066 1 92.62 181 MET B CA 1
ATOM 5331 C C . MET B 1 181 ? 6.477 -20.516 7.359 1 92.62 181 MET B C 1
ATOM 5333 O O . MET B 1 181 ? 6.992 -19.438 7.664 1 92.62 181 MET B O 1
ATOM 5337 N N . GLY B 1 182 ? 5.523 -21.109 8.055 1 92.19 182 GLY B N 1
ATOM 5338 C CA . GLY B 1 182 ? 4.945 -20.375 9.164 1 92.19 182 GLY B CA 1
ATOM 5339 C C . GLY B 1 182 ? 4.914 -21.172 10.461 1 92.19 182 GLY B C 1
ATOM 5340 O O . GLY B 1 182 ? 4.277 -20.766 11.43 1 92.19 182 GLY B O 1
ATOM 5341 N N . GLY B 1 183 ? 5.484 -22.312 10.492 1 92.38 183 GLY B N 1
ATOM 5342 C CA . GLY B 1 183 ? 5.48 -23.141 11.688 1 92.38 183 GLY B CA 1
ATOM 5343 C C . GLY B 1 183 ? 4.09 -23.594 12.094 1 92.38 183 GLY B C 1
ATOM 5344 O O . GLY B 1 183 ? 3.248 -23.875 11.234 1 92.38 183 GLY B O 1
ATOM 5345 N N . ASP B 1 184 ? 3.883 -23.625 13.352 1 93.19 184 ASP B N 1
ATOM 5346 C CA . ASP B 1 184 ? 2.609 -24.078 13.898 1 93.19 184 ASP B CA 1
ATOM 5347 C C . ASP B 1 184 ? 1.492 -23.094 13.602 1 93.19 184 ASP B C 1
ATOM 5349 O O . ASP B 1 184 ? 0.321 -23.469 13.523 1 93.19 184 ASP B O 1
ATOM 5353 N N . SER B 1 185 ? 1.891 -21.938 13.398 1 93.81 185 SER B N 1
ATOM 5354 C CA . SER B 1 185 ? 0.896 -20.906 13.133 1 93.81 185 SER B CA 1
ATOM 5355 C C . SER B 1 185 ? 0.164 -21.156 11.82 1 93.81 185 SER B C 1
ATOM 5357 O O . SER B 1 185 ? -1.061 -21.047 11.75 1 93.81 185 SER B O 1
ATOM 5359 N N . PHE B 1 186 ? 0.879 -21.547 10.773 1 94.75 186 PHE B N 1
ATOM 5360 C CA . PHE B 1 186 ? 0.254 -21.812 9.484 1 94.75 186 PHE B CA 1
ATOM 5361 C C . PHE B 1 186 ? -0.554 -23.109 9.531 1 94.75 186 PHE B C 1
ATOM 5363 O O . PHE B 1 186 ? -1.603 -23.219 8.891 1 94.75 186 PHE B O 1
ATOM 5370 N N . LEU B 1 187 ? -0.047 -24.062 10.242 1 93.62 187 LEU B N 1
ATOM 5371 C CA . LEU B 1 187 ? -0.811 -25.297 10.391 1 93.62 187 LEU B CA 1
ATOM 5372 C C . LEU B 1 187 ? -2.115 -25.047 11.141 1 93.62 187 LEU B C 1
ATOM 5374 O O . LEU B 1 187 ? -3.154 -25.609 10.797 1 93.62 187 LEU B O 1
ATOM 5378 N N . ALA B 1 188 ? -2.012 -24.188 12.117 1 94.31 188 ALA B N 1
ATOM 5379 C CA . ALA B 1 188 ? -3.221 -23.812 12.844 1 94.31 188 ALA B CA 1
ATOM 5380 C C . ALA B 1 188 ? -4.191 -23.047 11.938 1 94.31 188 ALA B C 1
ATOM 5382 O O . ALA B 1 188 ? -5.398 -23.297 11.977 1 94.31 188 ALA B O 1
ATOM 5383 N N . LEU B 1 189 ? -3.688 -22.188 11.164 1 95.12 189 LEU B N 1
ATOM 5384 C CA . LEU B 1 189 ? -4.508 -21.375 10.266 1 95.12 189 LEU B CA 1
ATOM 5385 C C . LEU B 1 189 ? -5.188 -22.266 9.219 1 95.12 189 LEU B C 1
ATOM 5387 O O . LEU B 1 189 ? -6.285 -21.953 8.75 1 95.12 189 LEU B O 1
ATOM 5391 N N . ALA B 1 190 ? -4.516 -23.359 8.836 1 94.5 190 ALA B N 1
ATOM 5392 C CA . ALA B 1 190 ? -5.078 -24.297 7.875 1 94.5 190 ALA B CA 1
ATOM 5393 C C . ALA B 1 190 ? -6.215 -25.109 8.492 1 94.5 190 ALA B C 1
ATOM 5395 O O . ALA B 1 190 ? -7.043 -25.688 7.781 1 94.5 190 ALA B O 1
ATOM 5396 N N . ASN B 1 191 ? -6.273 -25.078 9.82 1 93.94 191 ASN B N 1
ATOM 5397 C CA . ASN B 1 191 ? -7.234 -25.938 10.5 1 93.94 191 ASN B CA 1
ATOM 5398 C C . ASN B 1 191 ? -8.25 -25.141 11.305 1 93.94 191 ASN B C 1
ATOM 5400 O O . ASN B 1 191 ? -8.984 -25.688 12.125 1 93.94 191 ASN B O 1
ATOM 5404 N N . GLN B 1 192 ? -8.242 -23.875 11.164 1 95.75 192 GLN B N 1
ATOM 5405 C CA . GLN B 1 192 ? -9.25 -23 11.75 1 95.75 192 GLN B CA 1
ATOM 5406 C C . GLN B 1 192 ? -9.922 -22.156 10.688 1 95.75 192 GLN B C 1
ATOM 5408 O O . GLN B 1 192 ? -9.344 -21.891 9.625 1 95.75 192 GLN B O 1
ATOM 5413 N N . THR B 1 193 ? -11.125 -21.781 10.984 1 96.88 193 THR B N 1
ATOM 5414 C CA . THR B 1 193 ? -11.844 -20.969 10 1 96.88 193 THR B CA 1
ATOM 5415 C C . THR B 1 193 ? -11.281 -19.562 9.945 1 96.88 193 THR B C 1
ATOM 5417 O O . THR B 1 193 ? -10.688 -19.078 10.922 1 96.88 193 THR B O 1
ATOM 5420 N N . LEU B 1 194 ? -11.438 -18.906 8.852 1 97.25 194 LEU B N 1
ATOM 5421 C CA . LEU B 1 194 ? -11.047 -17.5 8.711 1 97.25 194 LEU B CA 1
ATOM 5422 C C . LEU B 1 194 ? -11.719 -16.641 9.766 1 97.25 194 LEU B C 1
ATOM 5424 O O . LEU B 1 194 ? -11.078 -15.758 10.352 1 97.25 194 LEU B O 1
ATOM 5428 N N . GLY B 1 195 ? -12.992 -16.875 9.977 1 97.31 195 GLY B N 1
ATOM 5429 C CA . GLY B 1 195 ? -13.719 -16.125 10.984 1 97.31 195 GLY B CA 1
ATOM 5430 C C . GLY B 1 195 ? -13.094 -16.219 12.367 1 97.31 195 GLY B C 1
ATOM 5431 O O . GLY B 1 195 ? -12.898 -15.203 13.031 1 97.31 195 GLY B O 1
ATOM 5432 N N . GLU B 1 196 ? -12.742 -17.406 12.734 1 96.69 196 GLU B N 1
ATOM 5433 C CA . GLU B 1 196 ? -12.125 -17.641 14.039 1 96.69 196 GLU B CA 1
ATOM 5434 C C . GLU B 1 196 ? -10.773 -16.938 14.141 1 96.69 196 GLU B C 1
ATOM 5436 O O . GLU B 1 196 ? -10.469 -16.312 15.156 1 96.69 196 GLU B O 1
ATOM 5441 N N . ALA B 1 197 ? -10.031 -17.078 13.117 1 96.75 197 ALA B N 1
ATOM 5442 C CA . ALA B 1 197 ? -8.703 -16.484 13.109 1 96.75 197 ALA B CA 1
ATOM 5443 C C . ALA B 1 197 ? -8.773 -14.961 13.227 1 96.75 197 ALA B C 1
ATOM 5445 O O . ALA B 1 197 ? -8.016 -14.352 13.984 1 96.75 197 ALA B O 1
ATOM 5446 N N . MET B 1 198 ? -9.703 -14.344 12.555 1 96.88 198 MET B N 1
ATOM 5447 C CA . MET B 1 198 ? -9.797 -12.891 12.523 1 96.88 198 MET B CA 1
ATOM 5448 C C . MET B 1 198 ? -10.438 -12.359 13.797 1 96.88 198 MET B C 1
ATOM 5450 O O . MET B 1 198 ? -10.023 -11.328 14.328 1 96.88 198 MET B O 1
ATOM 5454 N N . LEU B 1 199 ? -11.43 -13.086 14.273 1 97 199 LEU B N 1
ATOM 5455 C CA . LEU B 1 199 ? -12.047 -12.68 15.531 1 97 199 LEU B CA 1
ATOM 5456 C C . LEU B 1 199 ? -11.039 -12.719 16.672 1 97 199 LEU B C 1
ATOM 5458 O O . LEU B 1 199 ? -11.07 -11.859 17.562 1 97 199 LEU B O 1
ATOM 5462 N N . ALA B 1 200 ? -10.172 -13.672 16.609 1 96.12 200 ALA B N 1
ATOM 5463 C CA . ALA B 1 200 ? -9.148 -13.805 17.641 1 96.12 200 ALA B CA 1
ATOM 5464 C C . ALA B 1 200 ? -8.211 -12.594 17.641 1 96.12 200 ALA B C 1
ATOM 5466 O O . ALA B 1 200 ? -7.609 -12.266 18.672 1 96.12 200 ALA B O 1
ATOM 5467 N N . GLU B 1 201 ? -8.102 -11.922 16.484 1 93.81 201 GLU B N 1
ATOM 5468 C CA . GLU B 1 201 ? -7.23 -10.758 16.359 1 93.81 201 GLU B CA 1
ATOM 5469 C C . GLU B 1 201 ? -7.977 -9.469 16.688 1 93.81 201 GLU B C 1
ATOM 5471 O O . GLU B 1 201 ? -7.441 -8.367 16.5 1 93.81 201 GLU B O 1
ATOM 5476 N N . GLY B 1 202 ? -9.242 -9.547 17.031 1 92.94 202 GLY B N 1
ATOM 5477 C CA . GLY B 1 202 ? -10.023 -8.391 17.453 1 92.94 202 GLY B CA 1
ATOM 5478 C C . GLY B 1 202 ? -10.789 -7.742 16.328 1 92.94 202 GLY B C 1
ATOM 5479 O O . GLY B 1 202 ? -11.281 -6.621 16.469 1 92.94 202 GLY B O 1
ATOM 5480 N N . ILE B 1 203 ? -10.875 -8.359 15.258 1 95.31 203 ILE B N 1
ATOM 5481 C CA . ILE B 1 203 ? -11.688 -7.863 14.148 1 95.31 203 ILE B CA 1
ATOM 5482 C C . ILE B 1 203 ? -13.164 -8.109 14.438 1 95.31 203 ILE B C 1
ATOM 5484 O O . ILE B 1 203 ? -13.539 -9.195 14.898 1 95.31 203 ILE B O 1
ATOM 5488 N N . SER B 1 204 ? -13.969 -7.176 14.164 1 94.88 204 SER B N 1
ATOM 5489 C CA . SER B 1 204 ? -15.375 -7.25 14.539 1 94.88 204 SER B CA 1
ATOM 5490 C C . SER B 1 204 ? -16.156 -8.156 13.594 1 94.88 204 SER B C 1
ATOM 5492 O O . SER B 1 204 ? -15.773 -8.336 12.438 1 94.88 204 SER B O 1
ATOM 5494 N N . GLN B 1 205 ? -17.219 -8.773 14.133 1 94.75 205 GLN B N 1
ATOM 5495 C CA . GLN B 1 205 ? -18.094 -9.633 13.328 1 94.75 205 GLN B CA 1
ATOM 5496 C C . GLN B 1 205 ? -18.734 -8.844 12.195 1 94.75 205 GLN B C 1
ATOM 5498 O O . GLN B 1 205 ? -18.922 -9.367 11.094 1 94.75 205 GLN B O 1
ATOM 5503 N N . SER B 1 206 ? -19.062 -7.605 12.477 1 93.62 206 SER B N 1
ATOM 5504 C CA . SER B 1 206 ? -19.703 -6.781 11.453 1 93.62 206 SER B CA 1
ATOM 5505 C C . SER B 1 206 ? -18.75 -6.535 10.281 1 93.62 206 SER B C 1
ATOM 5507 O O . SER B 1 206 ? -19.172 -6.566 9.125 1 93.62 206 SER B O 1
ATOM 5509 N N . PHE B 1 207 ? -17.531 -6.242 10.633 1 94.38 207 PHE B N 1
ATOM 5510 C CA . PHE B 1 207 ? -16.531 -6.059 9.594 1 94.38 207 PHE B CA 1
ATOM 5511 C C . PHE B 1 207 ? -16.359 -7.332 8.773 1 94.38 207 PHE B C 1
ATOM 5513 O O . PHE B 1 207 ? -16.266 -7.277 7.543 1 94.38 207 PHE B O 1
ATOM 5520 N N . LEU B 1 208 ? -16.297 -8.484 9.43 1 95.69 208 LEU B N 1
ATOM 5521 C CA . LEU B 1 208 ? -16.203 -9.781 8.766 1 95.69 208 LEU B CA 1
ATOM 5522 C C . LEU B 1 208 ? -17.375 -9.984 7.805 1 95.69 208 LEU B C 1
ATOM 5524 O O . LEU B 1 208 ? -17.172 -10.273 6.625 1 95.69 208 LEU B O 1
ATOM 5528 N N . ASP B 1 209 ? -18.5 -9.711 8.195 1 94.19 209 ASP B N 1
ATOM 5529 C CA . ASP B 1 209 ? -19.703 -9.984 7.426 1 94.19 209 ASP B CA 1
ATOM 5530 C C . ASP B 1 209 ? -19.859 -9.008 6.262 1 94.19 209 ASP B C 1
ATOM 5532 O O . ASP B 1 209 ? -20.266 -9.398 5.164 1 94.19 209 ASP B O 1
ATOM 5536 N N . ASP B 1 210 ? -19.438 -7.77 6.535 1 93.12 210 ASP B N 1
ATOM 5537 C CA . ASP B 1 210 ? -19.734 -6.715 5.57 1 93.12 210 ASP B CA 1
ATOM 5538 C C . ASP B 1 210 ? -18.625 -6.602 4.527 1 93.12 210 ASP B C 1
ATOM 5540 O O . ASP B 1 210 ? -18.891 -6.207 3.385 1 93.12 210 ASP B O 1
ATOM 5544 N N . LEU B 1 211 ? -17.438 -6.934 4.965 1 92.94 211 LEU B N 1
ATOM 5545 C CA . LEU B 1 211 ? -16.344 -6.605 4.059 1 92.94 211 LEU B CA 1
ATOM 5546 C C . LEU B 1 211 ? -15.516 -7.844 3.727 1 92.94 211 LEU B C 1
ATOM 5548 O O . LEU B 1 211 ? -15.078 -8.016 2.588 1 92.94 211 LEU B O 1
ATOM 5552 N N . VAL B 1 212 ? -15.328 -8.75 4.637 1 96 212 VAL B N 1
ATOM 5553 C CA . VAL B 1 212 ? -14.445 -9.898 4.418 1 96 212 VAL B CA 1
ATOM 5554 C C . VAL B 1 212 ? -15.203 -11 3.682 1 96 212 VAL B C 1
ATOM 5556 O O . VAL B 1 212 ? -14.703 -11.57 2.711 1 96 212 VAL B O 1
ATOM 5559 N N . VAL B 1 213 ? -16.391 -11.273 4.094 1 96.25 213 VAL B N 1
ATOM 5560 C CA . VAL B 1 213 ? -17.203 -12.344 3.512 1 96.25 213 VAL B CA 1
ATOM 5561 C C . VAL B 1 213 ? -17.453 -12.055 2.033 1 96.25 213 VAL B C 1
ATOM 5563 O O . VAL B 1 213 ? -17.281 -12.938 1.187 1 96.25 213 VAL B O 1
ATOM 5566 N N . PRO B 1 214 ? -17.812 -10.812 1.691 1 96.06 214 PRO B N 1
ATOM 5567 C CA . PRO B 1 214 ? -17.969 -10.531 0.261 1 96.06 214 PRO B CA 1
ATOM 5568 C C . PRO B 1 214 ? -16.719 -10.852 -0.544 1 96.06 214 PRO B C 1
ATOM 5570 O O . PRO B 1 214 ? -16.812 -11.344 -1.673 1 96.06 214 PRO B O 1
ATOM 5573 N N . VAL B 1 215 ? -15.586 -10.688 0.029 1 95.25 215 VAL B N 1
ATOM 5574 C CA . VAL B 1 215 ? -14.32 -10.922 -0.655 1 95.25 215 VAL B CA 1
ATOM 5575 C C . VAL B 1 215 ? -14.078 -12.422 -0.794 1 95.25 215 VAL B C 1
ATOM 5577 O O . VAL B 1 215 ? -13.617 -12.891 -1.84 1 95.25 215 VAL B O 1
ATOM 5580 N N . THR B 1 216 ? -14.367 -13.195 0.204 1 95.56 216 THR B N 1
ATOM 5581 C CA . THR B 1 216 ? -14.188 -14.641 0.127 1 95.56 216 THR B CA 1
ATOM 5582 C C . THR B 1 216 ? -15.195 -15.266 -0.842 1 95.56 216 THR B C 1
ATOM 5584 O O . THR B 1 216 ? -14.883 -16.234 -1.524 1 95.56 216 THR B O 1
ATOM 5587 N N . ARG B 1 217 ? -16.328 -14.617 -0.913 1 94.31 217 ARG B N 1
ATOM 5588 C CA . ARG B 1 217 ? -17.375 -15.117 -1.796 1 94.31 217 ARG B CA 1
ATOM 5589 C C . ARG B 1 217 ? -16.984 -14.953 -3.26 1 94.31 217 ARG B C 1
ATOM 5591 O O . ARG B 1 217 ? -17.203 -15.859 -4.07 1 94.31 217 ARG B O 1
ATOM 5598 N N . VAL B 1 218 ? -16.406 -13.867 -3.553 1 93.38 218 VAL B N 1
ATOM 5599 C CA . VAL B 1 218 ? -16.031 -13.625 -4.945 1 93.38 218 VAL B CA 1
ATOM 5600 C C . VAL B 1 218 ? -14.852 -14.516 -5.324 1 93.38 218 VAL B C 1
ATOM 5602 O O . VAL B 1 218 ? -14.742 -14.945 -6.473 1 93.38 218 VAL B O 1
ATOM 5605 N N . ASN B 1 219 ? -13.984 -14.797 -4.398 1 94.06 219 ASN B N 1
ATOM 5606 C CA . ASN B 1 219 ? -12.742 -15.5 -4.723 1 94.06 219 ASN B CA 1
ATOM 5607 C C . ASN B 1 219 ? -12.922 -17.016 -4.664 1 94.06 219 ASN B C 1
ATOM 5609 O O . ASN B 1 219 ? -12.305 -17.75 -5.441 1 94.06 219 ASN B O 1
ATOM 5613 N N . TYR B 1 220 ? -13.82 -17.5 -3.746 1 95 220 TYR B N 1
ATOM 5614 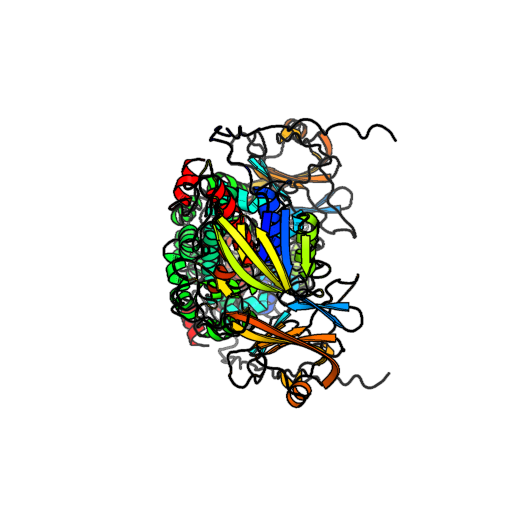C CA . TYR B 1 220 ? -13.883 -18.953 -3.574 1 95 220 TYR B CA 1
ATOM 5615 C C . TYR B 1 220 ? -15.328 -19.422 -3.451 1 95 220 TYR B C 1
ATOM 5617 O O . TYR B 1 220 ? -15.586 -20.578 -3.111 1 95 220 TYR B O 1
ATOM 5625 N N . GLY B 1 221 ? -16.266 -18.531 -3.648 1 93.06 221 GLY B N 1
ATOM 5626 C CA . GLY B 1 221 ? -17.672 -18.891 -3.602 1 93.06 221 GLY B CA 1
ATOM 5627 C C . GLY B 1 221 ? -18.125 -19.344 -2.225 1 93.06 221 GLY B C 1
ATOM 5628 O O . GLY B 1 221 ? -19.141 -20.016 -2.092 1 93.06 221 GLY B O 1
ATOM 5629 N N . GLN B 1 222 ? -17.312 -19.094 -1.251 1 92.62 222 GLN B N 1
ATOM 5630 C CA . GLN B 1 222 ? -17.594 -19.516 0.116 1 92.62 222 GLN B CA 1
ATOM 5631 C C . GLN B 1 222 ? -17.484 -18.344 1.087 1 92.62 222 GLN B C 1
ATOM 5633 O O . GLN B 1 222 ? -17.031 -17.266 0.708 1 92.62 222 GLN B O 1
ATOM 5638 N N . CYS B 1 223 ? -17.953 -18.547 2.277 1 91.38 223 CYS B N 1
ATOM 5639 C CA . CYS B 1 223 ? -17.953 -17.484 3.271 1 91.38 223 CYS B CA 1
ATOM 5640 C C . CYS B 1 223 ? -16.75 -17.594 4.191 1 91.38 223 CYS B C 1
ATOM 5642 O O . CYS B 1 223 ? -15.703 -18.094 3.791 1 91.38 223 CYS B O 1
ATOM 5644 N N . ALA B 1 224 ? -16.875 -17.078 5.406 1 92.12 224 ALA B N 1
ATOM 5645 C CA . ALA B 1 224 ? -15.75 -16.969 6.328 1 92.12 224 ALA B CA 1
ATOM 5646 C C . ALA B 1 224 ? -15.484 -18.312 7.027 1 92.12 224 ALA B C 1
ATOM 5648 O O . ALA B 1 224 ? -14.633 -18.391 7.914 1 92.12 224 ALA B O 1
ATOM 5649 N N . ARG B 1 225 ? -16.094 -19.375 6.516 1 93.75 225 ARG B N 1
ATOM 5650 C CA . ARG B 1 225 ? -15.898 -20.688 7.117 1 93.75 225 ARG B CA 1
ATOM 5651 C C . ARG B 1 225 ? -14.758 -21.453 6.441 1 93.75 225 ARG B C 1
ATOM 5653 O O . ARG B 1 225 ? -14.367 -22.531 6.895 1 93.75 225 ARG B O 1
ATOM 5660 N N . ILE B 1 226 ? -14.195 -20.875 5.453 1 95.31 226 ILE B N 1
ATOM 5661 C CA . ILE B 1 226 ? -13.039 -21.469 4.805 1 95.31 226 ILE B CA 1
ATOM 5662 C C . ILE B 1 226 ? -11.836 -21.422 5.746 1 95.31 226 ILE B C 1
ATOM 5664 O O . ILE B 1 226 ? -11.805 -20.625 6.688 1 95.31 226 ILE B O 1
ATOM 5668 N N . PRO B 1 227 ? -10.875 -22.344 5.512 1 96.06 227 PRO B N 1
ATOM 5669 C CA . PRO B 1 227 ? -9.672 -22.281 6.344 1 96.06 227 PRO B CA 1
ATOM 5670 C C . PRO B 1 227 ? -8.992 -20.922 6.309 1 96.06 227 PRO B C 1
ATOM 5672 O O . PRO B 1 227 ? -9.016 -20.234 5.281 1 96.06 227 PRO B O 1
ATOM 5675 N N . GLY B 1 228 ? -8.391 -20.562 7.438 1 96.56 228 GLY B N 1
ATOM 5676 C CA . GLY B 1 228 ? -7.758 -19.266 7.574 1 96.56 228 GLY B CA 1
ATOM 5677 C C . GLY B 1 228 ? -6.719 -18.984 6.508 1 96.56 228 GLY B C 1
ATOM 5678 O O . GLY B 1 228 ? -6.605 -17.859 6.016 1 96.56 228 GLY B O 1
ATOM 5679 N N . ILE B 1 229 ? -5.977 -19.984 6.105 1 95.44 229 ILE B N 1
ATOM 5680 C CA . ILE B 1 229 ? -4.906 -19.797 5.133 1 95.44 229 ILE B CA 1
ATOM 5681 C C . ILE B 1 229 ? -5.508 -19.469 3.766 1 95.44 229 ILE B C 1
ATOM 5683 O O . ILE B 1 229 ? -4.973 -18.641 3.023 1 95.44 229 ILE B O 1
ATOM 5687 N N . VAL B 1 230 ? -6.586 -20.125 3.406 1 96.31 230 VAL B N 1
ATOM 5688 C CA . VAL B 1 230 ? -7.305 -19.844 2.168 1 96.31 230 VAL B CA 1
ATOM 5689 C C . VAL B 1 230 ? -7.895 -18.438 2.221 1 96.31 230 VAL B C 1
ATOM 5691 O O . VAL B 1 230 ? -7.812 -17.688 1.246 1 96.31 230 VAL B O 1
ATOM 5694 N N . GLY B 1 231 ? -8.445 -18.188 3.4 1 96.75 231 GLY B N 1
ATOM 5695 C CA . GLY B 1 231 ? -9.016 -16.875 3.609 1 96.75 231 GLY B CA 1
ATOM 5696 C C . GLY B 1 231 ? -7.992 -15.758 3.477 1 96.75 231 GLY B C 1
ATOM 5697 O O . GLY B 1 231 ? -8.305 -14.68 2.957 1 96.75 231 GLY B O 1
ATOM 5698 N N . ALA B 1 232 ? -6.781 -15.969 3.928 1 96.25 232 ALA B N 1
ATOM 5699 C CA . ALA B 1 232 ? -5.719 -14.977 3.807 1 96.25 232 ALA B CA 1
ATOM 5700 C C . ALA B 1 232 ? -5.426 -14.664 2.344 1 96.25 232 ALA B C 1
ATOM 5702 O O . ALA B 1 232 ? -5.219 -13.5 1.979 1 96.25 232 ALA B O 1
ATOM 5703 N N . VAL B 1 233 ? -5.449 -15.656 1.528 1 94.94 233 VAL B N 1
ATOM 5704 C CA . VAL B 1 233 ? -5.227 -15.477 0.098 1 94.94 233 VAL B CA 1
ATOM 5705 C C . VAL B 1 233 ? -6.387 -14.688 -0.51 1 94.94 233 VAL B C 1
ATOM 5707 O O . VAL B 1 233 ? -6.176 -13.797 -1.34 1 94.94 233 VAL B O 1
ATOM 5710 N N . ALA B 1 234 ? -7.543 -14.961 -0.048 1 94.81 234 ALA B N 1
ATOM 5711 C CA . ALA B 1 234 ? -8.719 -14.25 -0.542 1 94.81 234 ALA B CA 1
ATOM 5712 C C . ALA B 1 234 ? -8.656 -12.773 -0.16 1 94.81 234 ALA B C 1
ATOM 5714 O O . ALA B 1 234 ? -8.898 -11.898 -0.998 1 94.81 234 ALA B O 1
ATOM 5715 N N . VAL B 1 235 ? -8.312 -12.523 1.079 1 93.5 235 VAL B N 1
ATOM 5716 C CA . VAL B 1 235 ? -8.312 -11.164 1.606 1 93.5 235 VAL B CA 1
ATOM 5717 C C . VAL B 1 235 ? -7.215 -10.352 0.922 1 93.5 235 VAL B C 1
ATOM 5719 O O . VAL B 1 235 ? -7.332 -9.133 0.785 1 93.5 235 VAL B O 1
ATOM 5722 N N . ALA B 1 236 ? -6.176 -10.992 0.486 1 88.69 236 ALA B N 1
ATOM 5723 C CA . ALA B 1 236 ? -5.121 -10.312 -0.264 1 88.69 236 ALA B CA 1
ATOM 5724 C C . ALA B 1 236 ? -5.684 -9.641 -1.515 1 88.69 236 ALA B C 1
ATOM 5726 O O . ALA B 1 236 ? -5.098 -8.68 -2.029 1 88.69 236 ALA B O 1
ATOM 5727 N N . TRP B 1 237 ? -6.742 -10.094 -1.972 1 80.88 237 TRP B N 1
ATOM 5728 C CA . TRP B 1 237 ? -7.43 -9.508 -3.115 1 80.88 237 TRP B CA 1
ATOM 5729 C C . TRP B 1 237 ? -7.844 -8.07 -2.824 1 80.88 237 TRP B C 1
ATOM 5731 O O . TRP B 1 237 ? -7.973 -7.254 -3.74 1 80.88 237 TRP B O 1
ATOM 5741 N N . ALA B 1 238 ? -8.133 -7.805 -1.592 1 77.62 238 ALA B N 1
ATOM 5742 C CA . ALA B 1 238 ? -8.617 -6.484 -1.205 1 77.62 238 ALA B CA 1
ATOM 5743 C C . ALA B 1 238 ? -7.469 -5.484 -1.119 1 77.62 238 ALA B C 1
ATOM 5745 O O . ALA B 1 238 ? -7.691 -4.285 -0.932 1 77.62 238 ALA B O 1
ATOM 5746 N N . SER B 1 239 ? -6.336 -6.012 -1.31 1 78.81 239 SER B N 1
ATOM 5747 C CA . SER B 1 239 ? -5.172 -5.133 -1.256 1 78.81 239 SER B CA 1
ATOM 5748 C C . SER B 1 239 ? -5.055 -4.297 -2.525 1 78.81 239 SER B C 1
ATOM 5750 O O . SER B 1 239 ? -5.734 -4.559 -3.516 1 78.81 239 SER B O 1
ATOM 5752 N N . SER B 1 240 ? -4.246 -3.293 -2.441 1 75.94 240 SER B N 1
ATOM 5753 C CA . SER B 1 240 ? -4.016 -2.418 -3.586 1 75.94 240 SER B CA 1
ATOM 5754 C C . SER B 1 240 ? -2.926 -2.971 -4.496 1 75.94 240 SER B C 1
ATOM 5756 O O . SER B 1 240 ? -2.139 -3.824 -4.082 1 75.94 240 SER B O 1
ATOM 5758 N N . GLY B 1 241 ? -3.074 -2.615 -5.73 1 84.75 241 GLY B N 1
ATOM 5759 C CA . GLY B 1 241 ? -1.983 -2.883 -6.652 1 84.75 241 GLY B CA 1
ATOM 5760 C C . GLY B 1 241 ? -2.168 -4.168 -7.441 1 84.75 241 GLY B C 1
ATOM 5761 O O . GLY B 1 241 ? -1.196 -4.746 -7.93 1 84.75 241 GLY B O 1
ATOM 5762 N N . LEU B 1 242 ? -3.359 -4.652 -7.5 1 91.19 242 LEU B N 1
ATOM 5763 C CA . LEU B 1 242 ? -3.631 -5.824 -8.328 1 91.19 242 LEU B CA 1
ATOM 5764 C C . LEU B 1 242 ? -3.412 -5.508 -9.805 1 91.19 242 LEU B C 1
ATOM 5766 O O . LEU B 1 242 ? -3.666 -4.387 -10.25 1 91.19 242 LEU B O 1
ATOM 5770 N N . TRP B 1 243 ? -2.898 -6.496 -10.531 1 93.94 243 TRP B N 1
ATOM 5771 C CA . TRP B 1 243 ? -2.619 -6.258 -11.938 1 93.94 243 TRP B CA 1
ATOM 5772 C C . TRP B 1 243 ? -2.809 -7.531 -12.758 1 93.94 243 TRP B C 1
ATOM 5774 O O . TRP B 1 243 ? -3.107 -8.594 -12.203 1 93.94 243 TRP B O 1
ATOM 5784 N N . ALA B 1 244 ? -2.779 -7.387 -14.047 1 96.69 244 ALA B N 1
ATOM 5785 C CA . ALA B 1 244 ? -2.881 -8.477 -15.016 1 96.69 244 ALA B CA 1
ATOM 5786 C C . ALA B 1 244 ? -1.922 -8.266 -16.188 1 96.69 244 ALA B C 1
ATOM 5788 O O . ALA B 1 244 ? -1.316 -7.203 -16.312 1 96.69 244 ALA B O 1
ATOM 5789 N N . VAL B 1 245 ? -1.77 -9.281 -16.922 1 97.81 245 VAL B N 1
ATOM 5790 C CA . VAL B 1 245 ? -0.829 -9.25 -18.047 1 97.81 245 VAL B CA 1
ATOM 5791 C C . VAL B 1 245 ? -1.496 -8.625 -19.266 1 97.81 245 VAL B C 1
ATOM 5793 O O . VAL B 1 245 ? -2.662 -8.906 -19.547 1 97.81 245 VAL B O 1
ATOM 5796 N N . GLU B 1 246 ? -0.723 -7.758 -19.953 1 97.62 246 GLU B N 1
ATOM 5797 C CA . GLU B 1 246 ? -1.192 -7.211 -21.219 1 97.62 246 GLU B CA 1
ATOM 5798 C C . GLU B 1 246 ? -1.512 -8.32 -22.219 1 97.62 246 GLU B C 1
ATOM 5800 O O . GLU B 1 246 ? -0.686 -9.203 -22.453 1 97.62 246 GLU B O 1
ATOM 5805 N N . GLY B 1 247 ? -2.664 -8.297 -22.734 1 96.69 247 GLY B N 1
ATOM 5806 C CA . GLY B 1 247 ? -3.092 -9.312 -23.672 1 96.69 247 GLY B CA 1
ATOM 5807 C C . GLY B 1 247 ? -3.766 -10.5 -23 1 96.69 247 GLY B C 1
ATOM 5808 O O . GLY B 1 247 ? -4.242 -11.414 -23.672 1 96.69 247 GLY B O 1
ATOM 5809 N N . GLY B 1 248 ? -3.77 -10.547 -21.688 1 97.25 248 GLY B N 1
ATOM 5810 C CA . GLY B 1 248 ? -4.418 -11.617 -20.938 1 97.25 248 GLY B CA 1
ATOM 5811 C C . GLY B 1 248 ? -3.443 -12.484 -20.172 1 97.25 248 GLY B C 1
ATOM 5812 O O . GLY B 1 248 ? -2.35 -12.781 -20.656 1 97.25 248 GLY B O 1
ATOM 5813 N N . ASN B 1 249 ? -3.855 -13 -19.047 1 97.81 249 ASN B N 1
ATOM 5814 C CA . ASN B 1 249 ? -2.99 -13.812 -18.203 1 97.81 249 ASN B CA 1
ATOM 5815 C C . ASN B 1 249 ? -2.648 -15.148 -18.859 1 97.81 249 ASN B C 1
ATOM 5817 O O . ASN B 1 249 ? -1.646 -15.773 -18.516 1 97.81 249 ASN B O 1
ATOM 5821 N N . LYS B 1 250 ? -3.49 -15.633 -19.75 1 96.38 250 LYS B N 1
ATOM 5822 C CA . LYS B 1 250 ? -3.266 -16.922 -20.406 1 96.38 250 LYS B CA 1
ATOM 5823 C C . LYS B 1 250 ? -1.974 -16.906 -21.219 1 96.38 250 LYS B C 1
ATOM 5825 O O . LYS B 1 250 ? -1.395 -17.953 -21.5 1 96.38 250 LYS B O 1
ATOM 5830 N N . ARG B 1 251 ? -1.535 -15.727 -21.578 1 97.31 251 ARG B N 1
ATOM 5831 C CA . ARG B 1 251 ? -0.298 -15.594 -22.344 1 97.31 251 ARG B CA 1
ATOM 5832 C C . ARG B 1 251 ? 0.896 -16.094 -21.547 1 97.31 251 ARG B C 1
ATOM 5834 O O . ARG B 1 251 ? 1.905 -16.516 -22.125 1 97.31 251 ARG B O 1
ATOM 5841 N N . VAL B 1 252 ? 0.759 -16.094 -20.25 1 98.06 252 VAL B N 1
ATOM 5842 C CA . VAL B 1 252 ? 1.834 -16.594 -19.406 1 98.06 252 VAL B CA 1
ATOM 5843 C C . VAL B 1 252 ? 2.043 -18.078 -19.656 1 98.06 252 VAL B C 1
ATOM 5845 O O . VAL B 1 252 ? 3.18 -18.531 -19.812 1 98.06 252 VAL B O 1
ATOM 5848 N N . CYS B 1 253 ? 0.997 -18.844 -19.781 1 98.06 253 CYS B N 1
ATOM 5849 C CA . CYS B 1 253 ? 1.076 -20.297 -19.953 1 98.06 253 CYS B CA 1
ATOM 5850 C C . CYS B 1 253 ? 1.671 -20.656 -21.297 1 98.06 253 CYS B C 1
ATOM 5852 O O . CYS B 1 253 ? 2.613 -21.438 -21.391 1 98.06 253 CYS B O 1
ATOM 5854 N N . SER B 1 254 ? 1.146 -20.062 -22.312 1 97.25 254 SER B N 1
ATOM 5855 C CA . SER B 1 254 ? 1.669 -20.328 -23.656 1 97.25 254 SER B CA 1
ATOM 5856 C C . SER B 1 254 ? 3.119 -19.875 -23.781 1 97.25 254 SER B C 1
ATOM 5858 O O . SER B 1 254 ? 3.938 -20.562 -24.391 1 97.25 254 SER B O 1
ATOM 5860 N N . GLY B 1 255 ? 3.395 -18.734 -23.188 1 98 255 GLY B N 1
ATOM 5861 C CA . GLY B 1 255 ? 4.758 -18.219 -23.234 1 98 255 GLY B CA 1
ATOM 5862 C C . GLY B 1 255 ? 5.75 -19.109 -22.516 1 98 255 GLY B C 1
ATOM 5863 O O . GLY B 1 255 ? 6.867 -19.312 -23 1 98 255 GLY B O 1
ATOM 5864 N N . LEU B 1 256 ? 5.359 -19.641 -21.438 1 98.5 256 LEU B N 1
ATOM 5865 C CA . LEU B 1 256 ? 6.242 -20.5 -20.656 1 98.5 256 LEU B CA 1
ATOM 5866 C C . LEU B 1 256 ? 6.539 -21.797 -21.406 1 98.5 256 LEU B C 1
ATOM 5868 O O . LEU B 1 256 ? 7.676 -22.281 -21.391 1 98.5 256 LEU B O 1
ATOM 5872 N N . LEU B 1 257 ? 5.516 -22.406 -22 1 98.06 257 LEU B N 1
ATOM 5873 C CA . LEU B 1 257 ? 5.703 -23.625 -22.766 1 98.06 257 LEU B CA 1
ATOM 5874 C C . LEU B 1 257 ? 6.656 -23.391 -23.938 1 98.06 257 LEU B C 1
ATOM 5876 O O . LEU B 1 257 ? 7.516 -24.234 -24.219 1 98.06 257 LEU B O 1
ATOM 5880 N N . TYR B 1 258 ? 6.504 -22.266 -24.531 1 97.38 258 TYR B N 1
ATOM 5881 C CA . TYR B 1 258 ? 7.363 -21.906 -25.656 1 97.38 258 TYR B CA 1
ATOM 5882 C C . TYR B 1 258 ? 8.805 -21.719 -25.188 1 97.38 258 TYR B C 1
ATOM 5884 O O . TYR B 1 258 ? 9.734 -22.266 -25.797 1 97.38 258 TYR B O 1
ATOM 5892 N N . HIS B 1 259 ? 9 -20.984 -24.156 1 96.62 259 HIS B N 1
ATOM 5893 C CA . HIS B 1 259 ? 10.328 -20.641 -23.688 1 96.62 259 HIS B CA 1
ATOM 5894 C C . HIS B 1 259 ? 11.055 -21.859 -23.125 1 96.62 259 HIS B C 1
ATOM 5896 O O . HIS B 1 259 ? 12.289 -21.938 -23.188 1 96.62 259 HIS B O 1
ATOM 5902 N N . SER B 1 260 ? 10.289 -22.797 -22.578 1 97.31 260 SER B N 1
ATOM 5903 C CA . SER B 1 260 ? 10.898 -24 -22.016 1 97.31 260 SER B CA 1
ATOM 5904 C C . SER B 1 260 ? 11.219 -25.016 -23.109 1 97.31 260 SER B C 1
ATOM 5906 O O . SER B 1 260 ? 11.867 -26.031 -22.859 1 97.31 260 SER B O 1
ATOM 5908 N N . LYS B 1 261 ? 10.758 -24.766 -24.328 1 97.12 261 LYS B N 1
ATOM 5909 C CA . LYS B 1 261 ? 10.914 -25.688 -25.453 1 97.12 261 LYS B CA 1
ATOM 5910 C C . LYS B 1 261 ? 10.289 -27.047 -25.141 1 97.12 261 LYS B C 1
ATOM 5912 O O . LYS B 1 261 ? 10.836 -28.078 -25.516 1 97.12 261 LYS B O 1
ATOM 5917 N N . ALA B 1 262 ? 9.289 -27 -24.344 1 97.94 262 ALA B N 1
ATOM 5918 C CA . ALA B 1 262 ? 8.531 -28.219 -24.094 1 97.94 262 ALA B CA 1
ATOM 5919 C C . ALA B 1 262 ? 7.664 -28.609 -25.281 1 97.94 262 ALA B C 1
ATOM 5921 O O . ALA B 1 262 ? 7.199 -27.734 -26.031 1 97.94 262 ALA B O 1
ATOM 5922 N N . GLN B 1 263 ? 7.52 -29.859 -25.484 1 97.81 263 GLN B N 1
ATOM 5923 C CA . GLN B 1 263 ? 6.637 -30.328 -26.531 1 97.81 263 GLN B CA 1
ATOM 5924 C C . GLN B 1 263 ? 5.199 -30.453 -26.031 1 97.81 263 GLN B C 1
ATOM 5926 O O . GLN B 1 263 ? 4.922 -31.234 -25.125 1 97.81 263 GLN B O 1
ATOM 5931 N N . LEU B 1 264 ? 4.363 -29.656 -26.641 1 97.94 264 LEU B N 1
ATOM 5932 C CA . LEU B 1 264 ? 2.945 -29.75 -26.297 1 97.94 264 LEU B CA 1
ATOM 5933 C C . LEU B 1 264 ? 2.273 -30.875 -27.078 1 97.94 264 LEU B C 1
ATOM 5935 O O . LEU B 1 264 ? 2.305 -30.875 -28.312 1 97.94 264 LEU B O 1
ATOM 5939 N N . ILE B 1 265 ? 1.753 -31.828 -26.391 1 98 265 ILE B N 1
ATOM 5940 C CA . ILE B 1 265 ? 1.007 -32.938 -26.984 1 98 265 ILE B CA 1
ATOM 5941 C C . ILE B 1 265 ? -0.483 -32.75 -26.688 1 98 265 ILE B C 1
ATOM 5943 O O . ILE B 1 265 ? -0.929 -32.969 -25.562 1 98 265 ILE B O 1
ATOM 5947 N N . PRO B 1 266 ? -1.27 -32.344 -27.719 1 97.44 266 PRO B N 1
ATOM 5948 C CA . PRO B 1 266 ? -2.711 -32.219 -27.5 1 97.44 266 PRO B CA 1
ATOM 5949 C C . PRO B 1 266 ? -3.416 -33.531 -27.281 1 97.44 266 PRO B C 1
ATOM 5951 O O . PRO B 1 266 ? -4.027 -34.062 -28.219 1 97.44 266 PRO B O 1
ATOM 5954 N N . ALA B 1 267 ? -3.332 -34.031 -26.094 1 97.81 267 ALA B N 1
ATOM 5955 C CA . ALA B 1 267 ? -3.852 -35.375 -25.766 1 97.81 267 ALA B CA 1
ATOM 5956 C C . ALA B 1 267 ? -4.34 -35.438 -24.328 1 97.81 267 ALA B C 1
ATOM 5958 O O . ALA B 1 267 ? -3.955 -34.594 -23.5 1 97.81 267 ALA B O 1
ATOM 5959 N N . ARG B 1 268 ? -5.223 -36.344 -24.125 1 97.5 268 ARG B N 1
ATOM 5960 C CA . ARG B 1 268 ? -5.715 -36.625 -22.781 1 97.5 268 ARG B CA 1
ATOM 5961 C C . ARG B 1 268 ? -5.008 -37.844 -22.203 1 97.5 268 ARG B C 1
ATOM 5963 O O . ARG B 1 268 ? -5.066 -38.938 -22.766 1 97.5 268 ARG B O 1
ATOM 5970 N N . ALA B 1 269 ? -4.297 -37.656 -21.109 1 98.19 269 ALA B N 1
ATOM 5971 C CA . ALA B 1 269 ? -3.688 -38.781 -20.406 1 98.19 269 ALA B CA 1
ATOM 5972 C C . ALA B 1 269 ? -4.75 -39.625 -19.719 1 98.19 269 ALA B C 1
ATOM 5974 O O . ALA B 1 269 ? -5.621 -39.125 -19.016 1 98.19 269 ALA B O 1
ATOM 5975 N N . THR B 1 270 ? -4.652 -40.969 -19.859 1 97.88 270 THR B N 1
ATOM 5976 C CA . THR B 1 270 ? -5.695 -41.844 -19.344 1 97.88 270 THR B CA 1
ATOM 5977 C C . THR B 1 270 ? -5.137 -42.75 -18.25 1 97.88 270 THR B C 1
ATOM 5979 O O . THR B 1 270 ? -5.879 -43.219 -17.375 1 97.88 270 THR B O 1
ATOM 5982 N N . ALA B 1 271 ? -3.838 -43 -18.344 1 98.44 271 ALA B N 1
ATOM 5983 C CA . ALA B 1 271 ? -3.266 -43.906 -17.344 1 98.44 271 ALA B CA 1
ATOM 5984 C C . ALA B 1 271 ? -1.761 -43.688 -17.203 1 98.44 271 ALA B C 1
ATOM 5986 O O . ALA B 1 271 ? -1.103 -43.25 -18.156 1 98.44 271 ALA B O 1
ATOM 5987 N N . ILE B 1 272 ? -1.276 -43.938 -16.078 1 98.44 272 ILE B N 1
ATOM 5988 C CA . ILE B 1 272 ? 0.15 -44 -15.781 1 98.44 272 ILE B CA 1
ATOM 5989 C C . ILE B 1 272 ? 0.5 -45.344 -15.164 1 98.44 272 ILE B C 1
ATOM 5991 O O . ILE B 1 272 ? -0.069 -45.719 -14.141 1 98.44 272 ILE B O 1
ATOM 5995 N N . THR B 1 273 ? 1.487 -46.062 -15.758 1 97.75 273 THR B N 1
ATOM 5996 C CA . THR B 1 273 ? 1.854 -47.406 -15.328 1 97.75 273 THR B CA 1
ATOM 5997 C C . THR B 1 273 ? 3.326 -47.469 -14.93 1 97.75 273 THR B C 1
ATOM 5999 O O . THR B 1 273 ? 4.188 -46.906 -15.633 1 97.75 273 THR B O 1
ATOM 6002 N N . LEU B 1 274 ? 3.547 -48.094 -13.789 1 96.19 274 LEU B N 1
ATOM 6003 C CA . LEU B 1 274 ? 4.926 -48.344 -13.383 1 96.19 274 LEU B CA 1
ATOM 6004 C C . LEU B 1 274 ? 5.531 -49.469 -14.188 1 96.19 274 LEU B C 1
ATOM 6006 O O . LEU B 1 274 ? 4.969 -50.594 -14.227 1 96.19 274 LEU B O 1
ATOM 6010 N N . LYS B 1 275 ? 6.66 -49.188 -14.914 1 92.69 275 LYS B N 1
ATOM 6011 C CA . LYS B 1 275 ? 7.379 -50.219 -15.688 1 92.69 275 LYS B CA 1
ATOM 6012 C C . LYS B 1 275 ? 8.766 -50.469 -15.109 1 92.69 275 LYS B C 1
ATOM 6014 O O . LYS B 1 275 ? 9.562 -49.531 -14.961 1 92.69 275 LYS B O 1
ATOM 6019 N N . ARG B 1 276 ? 8.969 -51.688 -14.695 1 86 276 ARG B N 1
ATOM 6020 C CA . ARG B 1 276 ? 10.273 -52.094 -14.156 1 86 276 ARG B CA 1
ATOM 6021 C C . ARG B 1 276 ? 11.148 -52.719 -15.234 1 86 276 ARG B C 1
ATOM 6023 O O . ARG B 1 276 ? 10.703 -53.594 -15.961 1 86 276 ARG B O 1
ATOM 6030 N N . ARG B 1 277 ? 12.102 -52.031 -15.711 1 73.31 277 ARG B N 1
ATOM 6031 C CA . ARG B 1 277 ? 13 -52.656 -16.672 1 73.31 277 ARG B CA 1
ATOM 6032 C C . ARG B 1 277 ? 14.133 -53.375 -15.969 1 73.31 277 ARG B C 1
ATOM 6034 O O . ARG B 1 277 ? 14.844 -52.812 -15.148 1 73.31 277 ARG B O 1
ATOM 6041 N N . PRO B 1 278 ? 14.172 -54.75 -16.125 1 63.91 278 PRO B N 1
ATOM 6042 C CA . PRO B 1 278 ? 15.273 -55.531 -15.562 1 63.91 278 PRO B CA 1
ATOM 6043 C C . PRO B 1 278 ? 16.641 -55.125 -16.125 1 63.91 278 PRO B C 1
ATOM 6045 O O . PRO B 1 278 ? 16.734 -54.75 -17.312 1 63.91 278 PRO B O 1
ATOM 6048 N N . SER B 1 279 ? 17.328 -54.25 -15.562 1 55.5 279 SER B N 1
ATOM 6049 C CA . SER B 1 279 ? 18.656 -53.969 -16.109 1 55.5 279 SER B CA 1
ATOM 6050 C C . SER B 1 279 ? 19.594 -55.156 -15.883 1 55.5 279 SER B C 1
ATOM 6052 O O . SER B 1 279 ? 19.562 -55.781 -14.82 1 55.5 279 SER B O 1
ATOM 6054 N N . LYS B 1 280 ? 20.062 -55.906 -16.953 1 59.12 280 LYS B N 1
ATOM 6055 C CA . LYS B 1 280 ? 21.031 -57 -16.812 1 59.12 280 LYS B CA 1
ATOM 6056 C C . LYS B 1 280 ? 22.125 -56.625 -15.812 1 59.12 280 LYS B C 1
ATOM 6058 O O . LYS B 1 280 ? 22.578 -57.469 -15.047 1 59.12 280 LYS B O 1
ATOM 6063 N N . ASN B 1 281 ? 22.938 -55.75 -15.977 1 52.28 281 ASN B N 1
ATOM 6064 C CA . ASN B 1 281 ? 24.188 -55.469 -15.297 1 52.28 281 ASN B CA 1
ATOM 6065 C C . ASN B 1 281 ? 24.062 -54.25 -14.375 1 52.28 281 ASN B C 1
ATOM 6067 O O . ASN B 1 281 ? 25.078 -53.688 -13.953 1 52.28 281 ASN B O 1
ATOM 6071 N N . GLY B 1 282 ? 22.672 -53.781 -13.898 1 50.62 282 GLY B N 1
ATOM 6072 C CA . GLY B 1 282 ? 22.688 -52.688 -12.961 1 50.62 282 GLY B CA 1
ATOM 6073 C C . GLY B 1 282 ? 21.344 -52.406 -12.328 1 50.62 282 GLY B C 1
ATOM 6074 O O . GLY B 1 282 ? 20.406 -53.188 -12.477 1 50.62 282 GLY B O 1
ATOM 6075 N N . PRO B 1 283 ? 21.25 -51.469 -11.336 1 53.09 283 PRO B N 1
ATOM 6076 C CA . PRO B 1 283 ? 20.047 -51.125 -10.586 1 53.09 283 PRO B CA 1
ATOM 6077 C C . PRO B 1 283 ? 18.828 -50.906 -11.484 1 53.09 283 PRO B C 1
ATOM 6079 O O . PRO B 1 283 ? 18.969 -50.469 -12.625 1 53.09 283 PRO B O 1
ATOM 6082 N N . THR B 1 284 ? 17.891 -51.719 -11.336 1 57.91 284 THR B N 1
ATOM 6083 C CA . THR B 1 284 ? 16.578 -51.594 -11.984 1 57.91 284 THR B CA 1
ATOM 6084 C C . THR B 1 284 ? 16.141 -50.125 -12.047 1 57.91 284 THR B C 1
ATOM 6086 O O . THR B 1 284 ? 16.234 -49.406 -11.062 1 57.91 284 THR B O 1
ATOM 6089 N N . SER B 1 285 ? 16.188 -49.562 -13.289 1 72.06 285 SER B N 1
ATOM 6090 C CA . SER B 1 285 ? 15.719 -48.188 -13.422 1 72.06 285 SER B CA 1
ATOM 6091 C C . SER B 1 285 ? 14.219 -48.125 -13.672 1 72.06 285 SER B C 1
ATOM 6093 O O . SER B 1 285 ? 13.727 -48.719 -14.625 1 72.06 285 SER B O 1
ATOM 6095 N N . ASP B 1 286 ? 13.438 -47.719 -12.727 1 85.62 286 ASP B N 1
ATOM 6096 C CA . ASP B 1 286 ? 11.992 -47.594 -12.836 1 85.62 286 ASP B CA 1
ATOM 6097 C C . ASP B 1 286 ? 11.625 -46.438 -13.781 1 85.62 286 ASP B C 1
ATOM 6099 O O . ASP B 1 286 ? 12.281 -45.406 -13.781 1 85.62 286 ASP B O 1
ATOM 6103 N N . GLN B 1 287 ? 10.766 -46.844 -14.773 1 93.19 287 GLN B N 1
ATOM 6104 C CA . GLN B 1 287 ? 10.195 -45.812 -15.648 1 93.19 287 GLN B CA 1
ATOM 6105 C C . GLN B 1 287 ? 8.672 -45.812 -15.578 1 93.19 287 GLN B C 1
ATOM 6107 O O . GLN B 1 287 ? 8.07 -46.75 -15.016 1 93.19 287 GLN B O 1
ATOM 6112 N N . TYR B 1 288 ? 8.125 -44.75 -16.125 1 97.19 288 TYR B N 1
ATOM 6113 C CA . TYR B 1 288 ? 6.676 -44.594 -16.141 1 97.19 288 TYR B CA 1
ATOM 6114 C C . TYR B 1 288 ? 6.148 -44.562 -17.578 1 97.19 288 TYR B C 1
ATOM 6116 O O . TYR B 1 288 ? 6.691 -43.875 -18.422 1 97.19 288 TYR B O 1
ATOM 6124 N N . GLU B 1 289 ? 5.18 -45.406 -17.812 1 97.88 289 GLU B N 1
ATOM 6125 C CA . GLU B 1 289 ? 4.465 -45.375 -19.078 1 97.88 289 GLU B CA 1
ATOM 6126 C C . GLU B 1 289 ? 3.207 -44.5 -18.969 1 97.88 289 GLU B C 1
ATOM 6128 O O . GLU B 1 289 ? 2.332 -44.781 -18.156 1 97.88 289 GLU B O 1
ATOM 6133 N N . VAL B 1 290 ? 3.105 -43.469 -19.766 1 98.44 290 VAL B N 1
ATOM 6134 C CA . VAL B 1 290 ? 1.92 -42.594 -19.812 1 98.44 290 VAL B CA 1
ATOM 6135 C C . VAL B 1 290 ? 1.077 -42.969 -21.031 1 98.44 290 VAL B C 1
ATOM 6137 O O . VAL B 1 290 ? 1.544 -42.875 -22.172 1 98.44 290 VAL B O 1
ATOM 6140 N N . LYS B 1 291 ? -0.094 -43.406 -20.797 1 98.5 291 LYS B N 1
ATOM 6141 C CA . LYS B 1 291 ? -1.056 -43.688 -21.859 1 98.5 291 LYS B CA 1
ATOM 6142 C C . LYS B 1 291 ? -1.939 -42.469 -22.109 1 98.5 291 LYS B C 1
ATOM 6144 O O . LYS B 1 291 ? -2.365 -41.781 -21.172 1 98.5 291 LYS B O 1
ATOM 6149 N N . TYR B 1 292 ? -2.156 -42.156 -23.344 1 98.19 292 TYR B N 1
ATOM 6150 C CA . TYR B 1 292 ? -2.947 -40.969 -23.688 1 98.19 292 TYR B CA 1
ATOM 6151 C C . TYR B 1 292 ? -3.723 -41.188 -24.984 1 98.19 292 TYR B C 1
ATOM 6153 O O . TYR B 1 292 ? -3.469 -42.156 -25.719 1 98.19 292 TYR B O 1
ATOM 6161 N N . ILE B 1 293 ? -4.719 -40.406 -25.172 1 97.62 293 ILE B N 1
ATOM 6162 C CA . ILE B 1 293 ? -5.543 -40.438 -26.375 1 97.62 293 ILE B CA 1
ATOM 6163 C C . ILE B 1 293 ? -5.445 -39.125 -27.109 1 97.62 293 ILE B C 1
ATOM 6165 O O . ILE B 1 293 ? -5.742 -38.062 -26.531 1 97.62 293 ILE B O 1
ATOM 6169 N N . ASP B 1 294 ? -4.977 -39.094 -28.234 1 94 294 ASP B N 1
ATOM 6170 C CA . ASP B 1 294 ? -4.961 -37.906 -29.078 1 94 294 ASP B CA 1
ATOM 6171 C C . ASP B 1 294 ? -5.895 -38.062 -30.266 1 94 294 ASP B C 1
ATOM 6173 O O . ASP B 1 294 ? -6.785 -38.906 -30.266 1 94 294 ASP B O 1
ATOM 6177 N N . GLN B 1 295 ? -5.734 -37.156 -31.297 1 92.62 295 GLN B N 1
ATOM 6178 C CA . GLN B 1 295 ? -6.621 -37.188 -32.469 1 92.62 295 GLN B CA 1
ATOM 6179 C C . GLN B 1 295 ? -6.414 -38.469 -33.281 1 92.62 295 GLN B C 1
ATOM 6181 O O . GLN B 1 295 ? -7.344 -38.938 -33.938 1 92.62 295 GLN B O 1
ATOM 6186 N N . SER B 1 296 ? -5.207 -39.094 -33.188 1 93.94 296 SER B N 1
ATOM 6187 C CA . SER B 1 296 ? -4.867 -40.281 -33.969 1 93.94 296 SER B CA 1
ATOM 6188 C C . SER B 1 296 ? -5.25 -41.562 -33.219 1 93.94 296 SER B C 1
ATOM 6190 O O . SER B 1 296 ? -5.176 -42.656 -33.781 1 93.94 296 SER B O 1
ATOM 6192 N N . GLY B 1 297 ? -5.652 -41.375 -32.062 1 93.94 297 GLY B N 1
ATOM 6193 C CA . GLY B 1 297 ? -6.047 -42.531 -31.266 1 93.94 297 GLY B CA 1
ATOM 6194 C C . GLY B 1 297 ? -5.176 -42.75 -30.047 1 93.94 297 GLY B C 1
ATOM 6195 O O . GLY B 1 297 ? -4.406 -41.875 -29.656 1 93.94 297 GLY B O 1
ATOM 6196 N N . PRO B 1 298 ? -5.34 -43.969 -29.391 1 96.69 298 PRO B N 1
ATOM 6197 C CA . PRO B 1 298 ? -4.566 -44.25 -28.172 1 96.69 298 PRO B CA 1
ATOM 6198 C C . PRO B 1 298 ? -3.074 -44.438 -28.469 1 96.69 298 PRO B C 1
ATOM 6200 O O . PRO B 1 298 ? -2.699 -45 -29.5 1 96.69 298 PRO B O 1
ATOM 6203 N N . ALA B 1 299 ? -2.26 -43.906 -27.594 1 97.38 299 ALA B N 1
ATOM 6204 C CA . ALA B 1 299 ? -0.805 -44 -27.672 1 97.38 299 ALA B CA 1
ATOM 6205 C C . ALA B 1 299 ? -0.188 -44.062 -26.266 1 97.38 299 ALA B C 1
ATOM 6207 O O . ALA B 1 299 ? -0.887 -43.875 -25.266 1 97.38 299 ALA B O 1
ATOM 6208 N N . GLN B 1 300 ? 1.098 -44.438 -26.219 1 97.19 300 GLN B N 1
ATOM 6209 C CA . GLN B 1 300 ? 1.82 -44.5 -24.953 1 97.19 300 GLN B CA 1
ATOM 6210 C C . GLN B 1 300 ? 3.285 -44.125 -25.141 1 97.19 300 GLN B C 1
ATOM 6212 O O . GLN B 1 300 ? 3.838 -44.281 -26.219 1 97.19 300 GLN B O 1
ATOM 6217 N N . SER B 1 301 ? 3.861 -43.562 -24.188 1 97.06 301 SER B N 1
ATOM 6218 C CA . SER B 1 301 ? 5.273 -43.188 -24.156 1 97.06 301 SER B CA 1
ATOM 6219 C C . SER B 1 301 ? 5.883 -43.406 -22.781 1 97.06 301 SER B C 1
ATOM 6221 O O . SER B 1 301 ? 5.164 -43.438 -21.781 1 97.06 301 SER B O 1
ATOM 6223 N N . LEU B 1 302 ? 7.262 -43.594 -22.75 1 96.44 302 LEU B N 1
ATOM 6224 C CA . LEU B 1 302 ? 7.977 -43.844 -21.5 1 96.44 302 LEU B CA 1
ATOM 6225 C C . LEU B 1 302 ? 8.688 -42.594 -21 1 96.44 302 LEU B C 1
ATOM 6227 O O . LEU B 1 302 ? 9.227 -41.812 -21.797 1 96.44 302 LEU B O 1
ATOM 6231 N N . TYR B 1 303 ? 8.672 -42.469 -19.688 1 97.31 303 TYR B N 1
ATOM 6232 C CA . TYR B 1 303 ? 9.281 -41.281 -19.078 1 97.31 303 TYR B CA 1
ATOM 6233 C C . TYR B 1 303 ? 10.031 -41.656 -17.812 1 97.31 303 TYR B C 1
ATOM 6235 O O . TYR B 1 303 ? 9.664 -42.594 -17.125 1 97.31 303 TYR B O 1
ATOM 6243 N N . ASP B 1 304 ? 11.062 -40.875 -17.469 1 95.75 304 ASP B N 1
ATOM 6244 C CA . ASP B 1 304 ? 11.836 -41.031 -16.234 1 95.75 304 ASP B CA 1
ATOM 6245 C C . ASP B 1 304 ? 11.117 -40.375 -15.047 1 95.75 304 ASP B C 1
ATOM 6247 O O . ASP B 1 304 ? 11.18 -40.875 -13.93 1 95.75 304 ASP B O 1
ATOM 6251 N N . ILE B 1 305 ? 10.539 -39.25 -15.258 1 97.62 305 ILE B N 1
ATOM 6252 C CA . ILE B 1 305 ? 9.828 -38.438 -14.258 1 97.62 305 ILE B CA 1
ATOM 6253 C C . ILE B 1 305 ? 8.453 -38.062 -14.797 1 97.62 305 ILE B C 1
ATOM 6255 O O . ILE B 1 305 ? 8.312 -37.719 -15.977 1 97.62 305 ILE B O 1
ATOM 6259 N N . VAL B 1 306 ? 7.43 -38.125 -13.953 1 98.75 306 VAL B N 1
ATOM 6260 C CA . VAL B 1 306 ? 6.09 -37.688 -14.328 1 98.75 306 VAL B CA 1
ATOM 6261 C C . VAL B 1 306 ? 5.562 -36.688 -13.297 1 98.75 306 VAL B C 1
ATOM 6263 O O . VAL B 1 306 ? 5.621 -36.938 -12.094 1 98.75 306 VAL B O 1
ATOM 6266 N N . ILE B 1 307 ? 5.117 -35.562 -13.766 1 98.81 307 ILE B N 1
ATOM 6267 C CA . ILE B 1 307 ? 4.438 -34.562 -12.938 1 98.81 307 ILE B CA 1
ATOM 6268 C C . ILE B 1 307 ? 2.961 -34.5 -13.32 1 98.81 307 ILE B C 1
ATOM 6270 O O . ILE B 1 307 ? 2.623 -34.156 -14.461 1 98.81 307 ILE B O 1
ATOM 6274 N N . VAL B 1 308 ? 2.125 -34.844 -12.391 1 98.81 308 VAL B N 1
ATOM 6275 C CA . VAL B 1 308 ? 0.689 -34.719 -12.602 1 98.81 308 VAL B CA 1
ATOM 6276 C C . VAL B 1 308 ? 0.247 -33.312 -12.219 1 98.81 308 VAL B C 1
ATOM 6278 O O . VAL B 1 308 ? 0.175 -32.969 -11.039 1 98.81 308 VAL B O 1
ATOM 6281 N N . ALA B 1 309 ? -0.063 -32.5 -13.211 1 98.69 309 ALA B N 1
ATOM 6282 C CA . ALA B 1 309 ? -0.428 -31.094 -13.023 1 98.69 309 ALA B CA 1
ATOM 6283 C C . ALA B 1 309 ? -1.898 -30.859 -13.359 1 98.69 309 ALA B C 1
ATOM 6285 O O . ALA B 1 309 ? -2.242 -29.875 -14.008 1 98.69 309 ALA B O 1
ATOM 6286 N N . THR B 1 310 ? -2.717 -31.734 -13.094 1 97.56 310 THR B N 1
ATOM 6287 C CA . THR B 1 310 ? -4.172 -31.656 -13.148 1 97.56 310 THR B CA 1
ATOM 6288 C C . THR B 1 310 ? -4.793 -32.219 -11.867 1 97.56 310 THR B C 1
ATOM 6290 O O . THR B 1 310 ? -4.281 -33.188 -11.289 1 97.56 310 THR B O 1
ATOM 6293 N N . PRO B 1 311 ? -5.855 -31.625 -11.398 1 96.62 311 PRO B N 1
ATOM 6294 C CA . PRO B 1 311 ? -6.453 -32.125 -10.164 1 96.62 311 PRO B CA 1
ATOM 6295 C C . PRO B 1 311 ? -6.949 -33.562 -10.289 1 96.62 311 PRO B C 1
ATOM 6297 O O . PRO B 1 311 ? -7.598 -33.906 -11.289 1 96.62 311 PRO B O 1
ATOM 6300 N N . LEU B 1 312 ? -6.609 -34.375 -9.281 1 97.12 312 LEU B N 1
ATOM 6301 C CA . LEU B 1 312 ? -7.02 -35.781 -9.227 1 97.12 312 LEU B CA 1
ATOM 6302 C C . LEU B 1 312 ? -8.219 -35.969 -8.305 1 97.12 312 LEU B C 1
ATOM 6304 O O . LEU B 1 312 ? -8.133 -36.656 -7.297 1 97.12 312 LEU B O 1
ATOM 6308 N N . HIS B 1 313 ? -9.305 -35.344 -8.688 1 94.44 313 HIS B N 1
ATOM 6309 C CA . HIS B 1 313 ? -10.562 -35.406 -7.949 1 94.44 313 HIS B CA 1
ATOM 6310 C C . HIS B 1 313 ? -11.734 -35.688 -8.883 1 94.44 313 HIS B C 1
ATOM 6312 O O . HIS B 1 313 ? -11.656 -35.406 -10.086 1 94.44 313 HIS B O 1
ATOM 6318 N N . GLN B 1 314 ? -12.781 -36.125 -8.273 1 92.56 314 GLN B N 1
ATOM 6319 C CA . GLN B 1 314 ? -13.953 -36.469 -9.062 1 92.56 314 GLN B CA 1
ATOM 6320 C C . GLN B 1 314 ? -14.469 -35.281 -9.859 1 92.56 314 GLN B C 1
ATOM 6322 O O . GLN B 1 314 ? -14.609 -34.188 -9.312 1 92.56 314 GLN B O 1
ATOM 6327 N N . GLY B 1 315 ? -14.672 -35.562 -11.109 1 91.06 315 GLY B N 1
ATOM 6328 C CA . GLY B 1 315 ? -15.211 -34.5 -11.945 1 91.06 315 GLY B CA 1
ATOM 6329 C C . GLY B 1 315 ? -14.133 -33.688 -12.648 1 91.06 315 GLY B C 1
ATOM 6330 O O . GLY B 1 315 ? -14.422 -32.938 -13.578 1 91.06 315 GLY B O 1
ATOM 6331 N N . MET B 1 316 ? -12.898 -33.875 -12.258 1 92.25 316 MET B N 1
ATOM 6332 C CA . MET B 1 316 ? -11.805 -33.094 -12.82 1 92.25 316 MET B CA 1
ATOM 6333 C C . MET B 1 316 ? -11 -33.938 -13.812 1 92.25 316 MET B C 1
ATOM 6335 O O . MET B 1 316 ? -10.891 -33.594 -14.984 1 92.25 316 MET B O 1
ATOM 6339 N N . SER B 1 317 ? -10.359 -34.906 -13.406 1 92.38 317 SER B N 1
ATOM 6340 C CA . SER B 1 317 ? -9.609 -35.812 -14.266 1 92.38 317 SER B CA 1
ATOM 6341 C C . SER B 1 317 ? -9.812 -37.281 -13.844 1 92.38 317 SER B C 1
ATOM 6343 O O . SER B 1 317 ? -10.18 -37.562 -12.703 1 92.38 317 SER B O 1
ATOM 6345 N N . ASP B 1 318 ? -9.633 -38.156 -14.867 1 94.25 318 ASP B N 1
ATOM 6346 C CA . ASP B 1 318 ? -9.742 -39.594 -14.648 1 94.25 318 ASP B CA 1
ATOM 6347 C C . ASP B 1 318 ? -8.508 -40.312 -15.156 1 94.25 318 ASP B C 1
ATOM 6349 O O . ASP B 1 318 ? -8.516 -40.875 -16.25 1 94.25 318 ASP B O 1
ATOM 6353 N N . ILE B 1 319 ? -7.508 -40.344 -14.375 1 97.75 319 ILE B N 1
ATOM 6354 C CA . ILE B 1 319 ? -6.254 -41 -14.711 1 97.75 319 ILE B CA 1
ATOM 6355 C C . ILE B 1 319 ? -6.086 -42.25 -13.844 1 97.75 319 ILE B C 1
ATOM 6357 O O . ILE B 1 319 ? -6.145 -42.188 -12.617 1 97.75 319 ILE B O 1
ATOM 6361 N N . ALA B 1 320 ? -5.875 -43.375 -14.484 1 97.94 320 ALA B N 1
ATOM 6362 C CA . ALA B 1 320 ? -5.648 -44.625 -13.75 1 97.94 320 ALA B CA 1
ATOM 6363 C C . ALA B 1 320 ? -4.172 -44.781 -13.422 1 97.94 320 ALA B C 1
ATOM 6365 O O . ALA B 1 320 ? -3.305 -44.531 -14.258 1 97.94 320 ALA B O 1
ATOM 6366 N N . PHE B 1 321 ? -3.955 -45.156 -12.211 1 98.12 321 PHE B N 1
ATOM 6367 C CA . PHE B 1 321 ? -2.605 -45.531 -11.805 1 98.12 321 PHE B CA 1
ATOM 6368 C C . PHE B 1 321 ? -2.473 -47.031 -11.664 1 98.12 321 PHE B C 1
ATOM 6370 O O . PHE B 1 321 ? -3.104 -47.656 -10.797 1 98.12 321 PHE B O 1
ATOM 6377 N N . ILE B 1 322 ? -1.549 -47.594 -12.469 1 97.38 322 ILE B N 1
ATOM 6378 C CA . ILE B 1 322 ? -1.514 -49.031 -12.617 1 97.38 322 ILE B CA 1
ATOM 6379 C C . ILE B 1 322 ? -0.18 -49.562 -12.109 1 97.38 322 ILE B C 1
ATOM 6381 O O . ILE B 1 322 ? 0.879 -49.031 -12.414 1 97.38 322 ILE B O 1
ATOM 6385 N N . ASP B 1 323 ? -0.159 -50.688 -11.289 1 94.81 323 ASP B N 1
ATOM 6386 C CA . ASP B 1 323 ? 0.983 -51.469 -10.844 1 94.81 323 ASP B CA 1
ATOM 6387 C C . ASP B 1 323 ? 1.8 -50.719 -9.797 1 94.81 32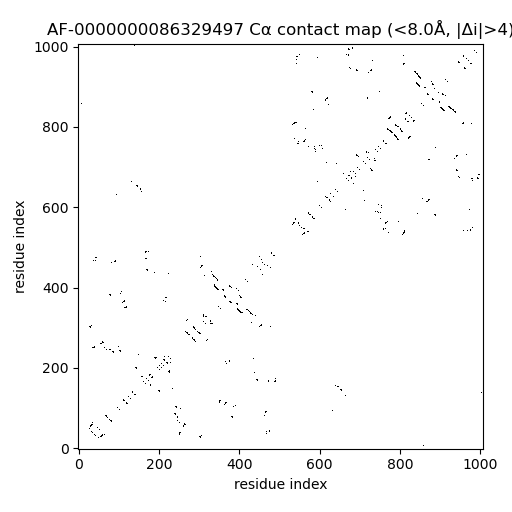3 ASP B C 1
ATOM 6389 O O . ASP B 1 323 ? 3.031 -50.719 -9.828 1 94.81 323 ASP B O 1
ATOM 6393 N N . PHE B 1 324 ? 1.042 -49.906 -9.062 1 95.19 324 PHE B N 1
ATOM 6394 C CA . PHE B 1 324 ? 1.704 -49.219 -7.961 1 95.19 324 PHE B CA 1
ATOM 6395 C C . PHE B 1 324 ? 1.45 -49.938 -6.645 1 95.19 324 PHE B C 1
ATOM 6397 O O . PHE B 1 324 ? 0.362 -50.469 -6.422 1 95.19 324 PHE B O 1
ATOM 6404 N N . SER B 1 325 ? 2.502 -50.031 -5.777 1 90.25 325 SER B N 1
ATOM 6405 C CA . SER B 1 325 ? 2.398 -50.531 -4.418 1 90.25 325 SER B CA 1
ATOM 6406 C C . SER B 1 325 ? 3.027 -49.594 -3.41 1 90.25 325 SER B C 1
ATOM 6408 O O . SER B 1 325 ? 4.242 -49.375 -3.42 1 90.25 325 SER B O 1
ATOM 6410 N N . PRO B 1 326 ? 2.244 -49.031 -2.525 1 92.25 326 PRO B N 1
ATOM 6411 C CA . PRO B 1 326 ? 0.79 -49.094 -2.369 1 92.25 326 PRO B CA 1
ATOM 6412 C C . PRO B 1 326 ? 0.034 -48.469 -3.523 1 92.25 326 PRO B C 1
ATOM 6414 O O . PRO B 1 326 ? 0.603 -47.656 -4.258 1 92.25 326 PRO B O 1
ATOM 6417 N N . PRO B 1 327 ? -1.199 -48.844 -3.648 1 94.88 327 PRO B N 1
ATOM 6418 C CA . PRO B 1 327 ? -1.966 -48.312 -4.773 1 94.88 327 PRO B CA 1
ATOM 6419 C C . PRO B 1 327 ? -2.201 -46.812 -4.648 1 94.88 327 PRO B C 1
ATOM 6421 O O . PRO B 1 327 ? -2.385 -46.281 -3.543 1 94.88 327 PRO B O 1
ATOM 6424 N N . ILE B 1 328 ? -2.191 -46.156 -5.738 1 96.19 328 ILE B N 1
ATOM 6425 C CA . ILE B 1 328 ? -2.525 -44.719 -5.836 1 96.19 328 ILE B CA 1
ATOM 6426 C C . ILE B 1 328 ? -3.961 -44.562 -6.336 1 96.19 328 ILE B C 1
ATOM 6428 O O . ILE B 1 328 ? -4.32 -45.094 -7.391 1 96.19 328 ILE B O 1
ATOM 6432 N N . PRO B 1 329 ? -4.785 -43.906 -5.594 1 94.31 329 PRO B N 1
ATOM 6433 C CA . PRO B 1 329 ? -6.168 -43.75 -6.047 1 94.31 329 PRO B CA 1
ATOM 6434 C C . PRO B 1 329 ? -6.281 -42.812 -7.266 1 94.31 329 PRO B C 1
ATOM 6436 O O . PRO B 1 329 ? -5.512 -41.875 -7.402 1 94.31 329 PRO B O 1
ATOM 6439 N N . ALA B 1 330 ? -7.289 -43.094 -8.062 1 93.88 330 ALA B N 1
ATOM 6440 C CA . ALA B 1 330 ? -7.57 -42.219 -9.211 1 93.88 330 ALA B CA 1
ATOM 6441 C C . ALA B 1 330 ? -8.102 -40.875 -8.766 1 93.88 330 ALA B C 1
ATOM 6443 O O . ALA B 1 330 ? -7.883 -39.844 -9.438 1 93.88 330 ALA B O 1
ATOM 6444 N N . HIS B 1 331 ? -8.844 -40.906 -7.691 1 95.31 331 HIS B N 1
ATOM 6445 C CA . HIS B 1 331 ? -9.414 -39.688 -7.148 1 95.31 331 HIS B CA 1
ATOM 6446 C C . HIS B 1 331 ? -9.148 -39.562 -5.648 1 95.31 331 HIS B C 1
ATOM 6448 O O . HIS B 1 331 ? -9.406 -40.531 -4.898 1 95.31 331 HIS B O 1
ATOM 6454 N N . PHE B 1 332 ? -8.602 -38.469 -5.301 1 94.62 332 PHE B N 1
ATOM 6455 C CA . PHE B 1 332 ? -8.469 -38.156 -3.881 1 94.62 332 PHE B CA 1
ATOM 6456 C C . PHE B 1 332 ? -9.773 -37.625 -3.312 1 94.62 332 PHE B C 1
ATOM 6458 O O . PHE B 1 332 ? -10.672 -37.25 -4.066 1 94.62 332 PHE B O 1
ATOM 6465 N N . HIS B 1 333 ? -9.828 -37.562 -2 1 91 333 HIS B N 1
ATOM 6466 C CA . HIS B 1 333 ? -11.031 -37.094 -1.335 1 91 333 HIS B CA 1
ATOM 6467 C C . HIS B 1 333 ? -11.211 -35.594 -1.545 1 91 333 HIS B C 1
ATOM 6469 O O . HIS B 1 333 ? -10.234 -34.844 -1.647 1 91 333 HIS B O 1
ATOM 6475 N N . GLY B 1 334 ? -12.492 -35.219 -1.595 1 91.38 334 GLY B N 1
ATOM 6476 C CA . GLY B 1 334 ? -12.828 -33.812 -1.769 1 91.38 334 GLY B CA 1
ATOM 6477 C C . GLY B 1 334 ? -13.477 -33.531 -3.105 1 91.38 334 GLY B C 1
ATOM 6478 O O . GLY B 1 334 ? -13.422 -34.344 -4.023 1 91.38 334 GLY B O 1
ATOM 6479 N N . SER B 1 335 ? -14.164 -32.375 -3.113 1 92.62 335 SER B N 1
ATOM 6480 C CA . SER B 1 335 ? -14.82 -31.969 -4.344 1 92.62 335 SER B CA 1
ATOM 6481 C C . SER B 1 335 ? -14.445 -30.531 -4.711 1 92.62 335 SER B C 1
ATOM 6483 O O . SER B 1 335 ? -13.961 -29.781 -3.867 1 92.62 335 SER B O 1
ATOM 6485 N N . PHE B 1 336 ? -14.578 -30.266 -5.914 1 94.56 336 PHE B N 1
ATOM 6486 C CA . PHE B 1 336 ? -14.336 -28.906 -6.398 1 94.56 336 PHE B CA 1
ATOM 6487 C C . PHE B 1 336 ? -15.641 -28.141 -6.527 1 94.56 336 PHE B C 1
ATOM 6489 O O . PHE B 1 336 ? -16.688 -28.719 -6.836 1 94.56 336 PHE B O 1
ATOM 6496 N N . HIS B 1 337 ? -15.453 -26.906 -6.25 1 91.06 337 HIS B N 1
ATOM 6497 C CA . HIS B 1 337 ? -16.594 -25.984 -6.309 1 91.06 337 HIS B CA 1
ATOM 6498 C C . HIS B 1 337 ? -16.828 -25.484 -7.73 1 91.06 337 HIS B C 1
ATOM 6500 O O . HIS B 1 337 ? -15.891 -25.047 -8.398 1 91.06 337 HIS B O 1
ATOM 6506 N N . ARG B 1 338 ? -18.125 -25.594 -8.172 1 92.06 338 ARG B N 1
ATOM 6507 C CA . ARG B 1 338 ? -18.469 -25.094 -9.5 1 92.06 338 ARG B CA 1
ATOM 6508 C C . ARG B 1 338 ? -18.688 -23.578 -9.469 1 92.06 338 ARG B C 1
ATOM 6510 O O . ARG B 1 338 ? -19.375 -23.062 -8.578 1 92.06 338 ARG B O 1
ATOM 6517 N N . THR B 1 339 ? -18.109 -22.844 -10.289 1 94.31 339 THR B N 1
ATOM 6518 C CA . THR B 1 339 ? -18.328 -21.422 -10.508 1 94.31 339 THR B CA 1
ATOM 6519 C C . THR B 1 339 ? -18.531 -21.125 -11.992 1 94.31 339 THR B C 1
ATOM 6521 O O . THR B 1 339 ? -17.734 -21.547 -12.836 1 94.31 339 THR B O 1
ATOM 6524 N N . VAL B 1 340 ? -19.625 -20.453 -12.273 1 96.56 340 VAL B N 1
ATOM 6525 C CA . VAL B 1 340 ? -19.922 -20.078 -13.656 1 96.56 340 VAL B CA 1
ATOM 6526 C C . VAL B 1 340 ? -19.531 -18.625 -13.891 1 96.56 340 VAL B C 1
ATOM 6528 O O . VAL B 1 340 ? -20.016 -17.734 -13.188 1 96.56 340 VAL B O 1
ATOM 6531 N N . SER B 1 341 ? -18.625 -18.391 -14.805 1 96.81 341 SER B N 1
ATOM 6532 C CA . SER B 1 341 ? -18.281 -17.062 -15.25 1 96.81 341 SER B CA 1
ATOM 6533 C C . SER B 1 341 ? -19.094 -16.656 -16.469 1 96.81 341 SER B C 1
ATOM 6535 O O . SER B 1 341 ? -19.016 -17.297 -17.516 1 96.81 341 SER B O 1
ATOM 6537 N N . THR B 1 342 ? -19.891 -15.602 -16.328 1 97.56 342 THR B N 1
ATOM 6538 C CA . THR B 1 342 ? -20.766 -15.148 -17.406 1 97.56 342 THR B CA 1
ATOM 6539 C C . THR B 1 342 ? -20.391 -13.734 -17.844 1 97.56 342 THR B C 1
ATOM 6541 O O . THR B 1 342 ? -20.406 -12.805 -17.031 1 97.56 342 THR B O 1
ATOM 6544 N N . LEU B 1 343 ? -20.078 -13.547 -19.094 1 98 343 LEU B N 1
ATOM 6545 C CA . LEU B 1 343 ? -19.875 -12.227 -19.672 1 98 343 LEU B CA 1
ATOM 6546 C C . LEU B 1 343 ? -21.125 -11.742 -20.391 1 98 343 LEU B C 1
ATOM 6548 O O . LEU B 1 343 ? -21.719 -12.477 -21.172 1 98 343 LEU B O 1
ATOM 6552 N N . VAL B 1 344 ? -21.516 -10.609 -20.062 1 97.94 344 VAL B N 1
ATOM 6553 C CA . VAL B 1 344 ? -22.688 -10.016 -20.688 1 97.94 344 VAL B CA 1
ATOM 6554 C C . VAL B 1 344 ? -22.312 -8.664 -21.297 1 97.94 344 VAL B C 1
ATOM 6556 O O . VAL B 1 344 ? -21.844 -7.766 -20.594 1 97.94 344 VAL B O 1
ATOM 6559 N N . HIS B 1 345 ? -22.391 -8.539 -22.578 1 98 345 HIS B N 1
ATOM 6560 C CA . HIS B 1 345 ? -22.312 -7.227 -23.219 1 98 345 HIS B CA 1
ATOM 6561 C C . HIS B 1 345 ? -23.656 -6.52 -23.188 1 98 345 HIS B C 1
ATOM 6563 O O . HIS B 1 345 ? -24.5 -6.742 -24.062 1 98 345 HIS B O 1
ATOM 6569 N N . GLY B 1 346 ? -23.844 -5.633 -22.203 1 97.38 346 GLY B N 1
ATOM 6570 C CA . GLY B 1 346 ? -25.156 -5.055 -22.031 1 97.38 346 GLY B CA 1
ATOM 6571 C C . GLY B 1 346 ? -25.172 -3.842 -21.109 1 97.38 346 GLY B C 1
ATOM 6572 O O . GLY B 1 346 ? -24.109 -3.332 -20.75 1 97.38 346 GLY B O 1
ATOM 6573 N N . ARG B 1 347 ? -26.406 -3.338 -20.891 1 97.56 347 ARG B N 1
ATOM 6574 C CA . ARG B 1 347 ? -26.625 -2.205 -20 1 97.56 347 ARG B CA 1
ATOM 6575 C C . ARG B 1 347 ? -27.156 -2.67 -18.641 1 97.56 347 ARG B C 1
ATOM 6577 O O . ARG B 1 347 ? -28.172 -3.357 -18.578 1 97.56 347 ARG B O 1
ATOM 6584 N N . LEU B 1 348 ? -26.484 -2.27 -17.641 1 97.62 348 LEU B N 1
ATOM 6585 C CA . LEU B 1 348 ? -26.797 -2.701 -16.281 1 97.62 348 LEU B CA 1
ATOM 6586 C C . LEU B 1 348 ? -28.078 -2.031 -15.781 1 97.62 348 LEU B C 1
ATOM 6588 O O . LEU B 1 348 ? -28.297 -0.842 -16.031 1 97.62 348 LEU B O 1
ATOM 6592 N N . ASN B 1 349 ? -28.906 -2.787 -15.125 1 96.94 349 ASN B N 1
ATOM 6593 C CA . ASN B 1 349 ? -30.047 -2.248 -14.391 1 96.94 349 ASN B CA 1
ATOM 6594 C C . ASN B 1 349 ? -29.641 -1.791 -12.992 1 96.94 349 ASN B C 1
ATOM 6596 O O . ASN B 1 349 ? -29.75 -2.557 -12.031 1 96.94 349 ASN B O 1
ATOM 6600 N N . VAL B 1 350 ? -29.344 -0.546 -12.812 1 96.5 350 VAL B N 1
ATOM 6601 C CA . VAL B 1 350 ? -28.797 -0.018 -11.562 1 96.5 350 VAL B CA 1
ATOM 6602 C C . VAL B 1 350 ? -29.859 -0.109 -10.469 1 96.5 350 VAL B C 1
ATOM 6604 O O . VAL B 1 350 ? -29.531 -0.24 -9.289 1 96.5 350 VAL B O 1
ATOM 6607 N N . SER B 1 351 ? -31.141 -0.071 -10.82 1 95.31 351 SER B N 1
ATOM 6608 C CA . SER B 1 351 ? -32.219 -0.146 -9.844 1 95.31 351 SER B CA 1
ATOM 6609 C C . SER B 1 351 ? -32.25 -1.514 -9.172 1 95.31 351 SER B C 1
ATOM 6611 O O . SER B 1 351 ? -32.719 -1.633 -8.023 1 95.31 351 SER B O 1
ATOM 6613 N N . TYR B 1 352 ? -31.875 -2.531 -9.906 1 95.38 352 TYR B N 1
ATOM 6614 C CA . TYR B 1 352 ? -31.781 -3.865 -9.32 1 95.38 352 TYR B CA 1
ATOM 6615 C C . TYR B 1 352 ? -30.859 -3.869 -8.102 1 95.38 352 TYR B C 1
ATOM 6617 O O . TYR B 1 352 ? -31.109 -4.598 -7.137 1 95.38 352 TYR B O 1
ATOM 6625 N N . LEU B 1 353 ? -29.828 -3.09 -8.148 1 95.75 353 LEU B N 1
ATOM 6626 C CA . LEU B 1 353 ? -28.875 -2.994 -7.062 1 95.75 353 LEU B CA 1
ATOM 6627 C C . LEU B 1 353 ? -29.359 -2.047 -5.973 1 95.75 353 LEU B C 1
ATOM 6629 O O . LEU B 1 353 ? -28.641 -1.76 -5.02 1 95.75 353 LEU B O 1
ATOM 6633 N N . GLY B 1 354 ? -30.484 -1.507 -6.148 1 94 354 GLY B N 1
ATOM 6634 C CA . GLY B 1 354 ? -31.078 -0.623 -5.156 1 94 354 GLY B CA 1
ATOM 6635 C C . GLY B 1 354 ? -30.547 0.798 -5.234 1 94 354 GLY B C 1
ATOM 6636 O O . GLY B 1 354 ? -30.688 1.57 -4.285 1 94 354 GLY B O 1
ATOM 6637 N N . SER B 1 355 ? -29.891 1.139 -6.246 1 92.25 355 SER B N 1
ATOM 6638 C CA . SER B 1 355 ? -29.328 2.48 -6.387 1 92.25 355 SER B CA 1
ATOM 6639 C C . SER B 1 355 ? -30.312 3.414 -7.09 1 92.25 355 SER B C 1
ATOM 6641 O O . SER B 1 355 ? -30.969 3.016 -8.047 1 92.25 355 SER B O 1
ATOM 6643 N N . SER B 1 356 ? -30.375 4.648 -6.559 1 89.38 356 SER B N 1
ATOM 6644 C CA . SER B 1 356 ? -31.219 5.664 -7.18 1 89.38 356 SER B CA 1
ATOM 6645 C C . SER B 1 356 ? -30.391 6.633 -8.023 1 89.38 356 SER B C 1
ATOM 6647 O O . SER B 1 356 ? -30.906 7.617 -8.539 1 89.38 356 SER B O 1
ATOM 6649 N N . GLU B 1 357 ? -29.188 6.277 -8.102 1 89.62 357 GLU B N 1
ATOM 6650 C CA . GLU B 1 357 ? -28.297 7.141 -8.875 1 89.62 357 GLU B CA 1
ATOM 6651 C C . GLU B 1 357 ? -28.594 7.051 -10.367 1 89.62 357 GLU B C 1
ATOM 6653 O O . GLU B 1 357 ? -29.062 6.02 -10.852 1 89.62 357 GLU B O 1
ATOM 6658 N N . ASN B 1 358 ? -28.344 8.172 -11.039 1 93.44 358 ASN B N 1
ATOM 6659 C CA . ASN B 1 358 ? -28.375 8.133 -12.5 1 93.44 358 ASN B CA 1
ATOM 6660 C C . ASN B 1 358 ? -27.344 7.16 -13.062 1 93.44 358 ASN B C 1
ATOM 6662 O O . ASN B 1 358 ? -26.172 7.211 -12.695 1 93.44 358 ASN B O 1
ATOM 6666 N N . PRO B 1 359 ? -27.844 6.285 -13.977 1 93.88 359 PRO B N 1
ATOM 6667 C CA . PRO B 1 359 ? -26.922 5.309 -14.555 1 93.88 359 PRO B CA 1
ATOM 6668 C C . PRO B 1 359 ? -25.688 5.965 -15.195 1 93.88 359 PRO B C 1
ATOM 6670 O O . PRO B 1 359 ? -24.625 5.348 -15.281 1 93.88 359 PRO B O 1
ATOM 6673 N N . ALA B 1 360 ? -25.812 7.152 -15.586 1 94.38 360 ALA B N 1
ATOM 6674 C CA . ALA B 1 360 ? -24.688 7.879 -16.188 1 94.38 360 ALA B CA 1
ATOM 6675 C C . ALA B 1 360 ? -23.641 8.227 -15.141 1 94.38 360 ALA B C 1
ATOM 6677 O O . ALA B 1 360 ? -22.484 8.5 -15.477 1 94.38 360 ALA B O 1
ATOM 6678 N N . ASP B 1 361 ? -24.031 8.125 -13.883 1 92.5 361 ASP B N 1
ATOM 6679 C CA . ASP B 1 361 ? -23.109 8.469 -12.789 1 92.5 361 ASP B CA 1
ATOM 6680 C C . ASP B 1 361 ? -22.688 7.227 -12.016 1 92.5 361 ASP B C 1
ATOM 6682 O O . ASP B 1 361 ? -21.875 7.309 -11.102 1 92.5 361 ASP B O 1
ATOM 6686 N N . PHE B 1 362 ? -23.297 6.121 -12.398 1 93.75 362 PHE B N 1
ATOM 6687 C CA . PHE B 1 362 ? -22.953 4.863 -11.742 1 93.75 362 PHE B CA 1
ATOM 6688 C C . PHE B 1 362 ? -21.656 4.297 -12.305 1 93.75 362 PHE B C 1
ATOM 6690 O O . PHE B 1 362 ? -21.625 3.77 -13.422 1 93.75 362 PHE B O 1
ATOM 6697 N N . ARG B 1 363 ? -20.578 4.324 -11.43 1 92.12 363 ARG B N 1
ATOM 6698 C CA . ARG B 1 363 ? -19.266 3.982 -11.961 1 92.12 363 ARG B CA 1
ATOM 6699 C C . ARG B 1 363 ? -18.609 2.883 -11.133 1 92.12 363 ARG B C 1
ATOM 6701 O O . ARG B 1 363 ? -17.391 2.703 -11.188 1 92.12 363 ARG B O 1
ATOM 6708 N N . PHE B 1 364 ? -19.359 2.158 -10.383 1 95 364 PHE B N 1
ATOM 6709 C CA . PHE B 1 364 ? -18.797 1.036 -9.648 1 95 364 PHE B CA 1
ATOM 6710 C C . PHE B 1 364 ? -18.359 -0.072 -10.602 1 95 364 PHE B C 1
ATOM 6712 O O . PHE B 1 364 ? -19.141 -0.502 -11.453 1 95 364 PHE B O 1
ATOM 6719 N N . SER B 1 365 ? -17.141 -0.498 -10.477 1 94.81 365 SER B N 1
ATOM 6720 C CA . SER B 1 365 ? -16.609 -1.533 -11.352 1 94.81 365 SER B CA 1
ATOM 6721 C C . SER B 1 365 ? -16.719 -2.912 -10.711 1 94.81 365 SER B C 1
ATOM 6723 O O . SER B 1 365 ? -16.781 -3.926 -11.414 1 94.81 365 SER B O 1
ATOM 6725 N N . ASP B 1 366 ? -16.641 -3.018 -9.398 1 95.88 366 ASP B N 1
ATOM 6726 C CA . ASP B 1 366 ? -16.656 -4.281 -8.672 1 95.88 366 ASP B CA 1
ATOM 6727 C C . ASP B 1 366 ? -17.797 -4.301 -7.648 1 95.88 366 ASP B C 1
ATOM 6729 O O . ASP B 1 366 ? -17.688 -3.691 -6.582 1 95.88 366 ASP B O 1
ATOM 6733 N N . VAL B 1 367 ? -18.781 -4.988 -7.957 1 97.31 367 VAL B N 1
ATOM 6734 C CA . VAL B 1 367 ? -19.906 -5.148 -7.031 1 97.31 367 VAL B CA 1
ATOM 6735 C C . VAL B 1 367 ? -19.844 -6.531 -6.387 1 97.31 367 VAL B C 1
ATOM 6737 O O . VAL B 1 367 ? -20.125 -7.539 -7.043 1 97.31 367 VAL B O 1
ATOM 6740 N N . LEU B 1 368 ? -19.5 -6.59 -5.164 1 97.12 368 LEU B N 1
ATOM 6741 C CA . LEU B 1 368 ? -19.484 -7.824 -4.391 1 97.12 368 LEU B CA 1
ATOM 6742 C C . LEU B 1 368 ? -20.812 -8.039 -3.682 1 97.12 368 LEU B C 1
ATOM 6744 O O . LEU B 1 368 ? -21.688 -7.164 -3.695 1 97.12 368 LEU B O 1
ATOM 6748 N N . THR B 1 369 ? -20.984 -9.227 -3.107 1 96.88 369 THR B N 1
ATOM 6749 C CA . THR B 1 369 ? -22.266 -9.516 -2.477 1 96.88 369 THR B CA 1
ATOM 6750 C C . THR B 1 369 ? -22.078 -10.031 -1.057 1 96.88 369 THR B C 1
ATOM 6752 O O . THR B 1 369 ? -21.062 -10.68 -0.762 1 96.88 369 THR B O 1
ATOM 6755 N N . THR B 1 370 ? -23 -9.734 -0.227 1 94.62 370 THR B N 1
ATOM 6756 C CA . THR B 1 370 ? -23.031 -10.336 1.101 1 94.62 370 THR B CA 1
ATOM 6757 C C . THR B 1 370 ? -23.5 -11.789 1.025 1 94.62 370 THR B C 1
ATOM 6759 O O . THR B 1 370 ? -23.938 -12.25 -0.03 1 94.62 370 THR B O 1
ATOM 6762 N N . ASP B 1 371 ? -23.297 -12.445 2.184 1 91.44 371 ASP B N 1
ATOM 6763 C CA . ASP B 1 371 ? -23.641 -13.859 2.219 1 91.44 371 ASP B CA 1
ATOM 6764 C C . ASP B 1 371 ? -25.141 -14.047 2.441 1 91.44 371 ASP B C 1
ATOM 6766 O O . ASP B 1 371 ? -25.594 -14.273 3.57 1 91.44 371 ASP B O 1
ATOM 6770 N N . ARG B 1 372 ? -25.844 -13.961 1.367 1 88.12 372 ARG B N 1
ATOM 6771 C CA . ARG B 1 372 ? -27.281 -14.195 1.4 1 88.12 372 ARG B CA 1
ATOM 6772 C C . ARG B 1 372 ? -27.672 -15.312 0.44 1 88.12 372 ARG B C 1
ATOM 6774 O O . ARG B 1 372 ? -27.156 -15.383 -0.678 1 88.12 372 ARG B O 1
ATOM 6781 N N . LYS B 1 373 ? -28.594 -16.062 0.851 1 82.25 373 LYS B N 1
ATOM 6782 C CA . LYS B 1 373 ? -28.984 -17.25 0.094 1 82.25 373 LYS B CA 1
ATOM 6783 C C . LYS B 1 373 ? -29.812 -16.875 -1.13 1 82.25 373 LYS B C 1
ATOM 6785 O O . LYS B 1 373 ? -29.875 -17.641 -2.1 1 82.25 373 LYS B O 1
ATOM 6790 N N . ASP B 1 374 ? -30.391 -15.742 -1.1 1 85.44 374 ASP B N 1
ATOM 6791 C CA . ASP B 1 374 ? -31.328 -15.391 -2.176 1 85.44 374 ASP B CA 1
ATOM 6792 C C . ASP B 1 374 ? -30.594 -14.719 -3.334 1 85.44 374 ASP B C 1
ATOM 6794 O O . ASP B 1 374 ? -31.188 -14.453 -4.383 1 85.44 374 ASP B O 1
ATOM 6798 N N . LEU B 1 375 ? -29.344 -14.547 -3.184 1 89.56 375 LEU B N 1
ATOM 6799 C CA . LEU B 1 375 ? -28.594 -13.914 -4.266 1 89.56 375 LEU B CA 1
ATOM 6800 C C . LEU B 1 375 ? -28.094 -14.953 -5.266 1 89.56 375 LEU B C 1
ATOM 6802 O O . LEU B 1 375 ? -27.516 -15.977 -4.871 1 89.56 375 LEU B O 1
ATOM 6806 N N . SER B 1 376 ? -28.297 -14.688 -6.543 1 90.12 376 SER B N 1
ATOM 6807 C CA . SER B 1 376 ? -28.031 -15.656 -7.605 1 90.12 376 SER B CA 1
ATOM 6808 C C . SER B 1 376 ? -26.578 -15.594 -8.062 1 90.12 376 SER B C 1
ATOM 6810 O O . SER B 1 376 ? -26.125 -16.453 -8.828 1 90.12 376 SER B O 1
ATOM 6812 N N . PHE B 1 377 ? -25.891 -14.578 -7.695 1 95.56 377 PHE B N 1
ATOM 6813 C CA . PHE B 1 377 ? -24.516 -14.438 -8.148 1 95.56 377 PHE B CA 1
ATOM 6814 C C . PHE B 1 377 ? -23.609 -13.992 -7.008 1 95.56 377 PHE B C 1
ATOM 6816 O O . PHE B 1 377 ? -24.078 -13.484 -5.992 1 95.56 377 PHE B O 1
ATOM 6823 N N . TYR B 1 378 ? -22.344 -14.25 -7.148 1 95.5 378 TYR B N 1
ATOM 6824 C CA . TYR B 1 378 ? -21.328 -13.898 -6.152 1 95.5 378 TYR B CA 1
ATOM 6825 C C . TYR B 1 378 ? -20.844 -12.469 -6.355 1 95.5 378 TYR B C 1
ATOM 6827 O O . TYR B 1 378 ? -20.531 -11.766 -5.387 1 95.5 378 TYR B O 1
ATOM 6835 N N . SER B 1 379 ? -20.734 -12.062 -7.594 1 96.62 379 SER B N 1
ATOM 6836 C CA . SER B 1 379 ? -20.172 -10.75 -7.891 1 96.62 379 SER B CA 1
ATOM 6837 C C . SER B 1 379 ? -20.547 -10.289 -9.289 1 96.62 379 SER B C 1
ATOM 6839 O O . SER B 1 379 ? -20.969 -11.094 -10.125 1 96.62 379 SER B O 1
ATOM 6841 N N . LEU B 1 380 ? -20.516 -9.023 -9.484 1 97.81 380 LEU B N 1
ATOM 6842 C CA . LEU B 1 380 ? -20.75 -8.344 -10.75 1 97.81 380 LEU B CA 1
ATOM 6843 C C . LEU B 1 380 ? -19.656 -7.324 -11.039 1 97.81 380 LEU B C 1
ATOM 6845 O O . LEU B 1 380 ? -19.484 -6.359 -10.289 1 97.81 380 LEU B O 1
ATOM 6849 N N . HIS B 1 381 ? -18.891 -7.566 -12.141 1 97.19 381 HIS B N 1
ATOM 6850 C CA . HIS B 1 381 ? -17.734 -6.723 -12.43 1 97.19 381 HIS B CA 1
ATOM 6851 C C . HIS B 1 381 ? -17.875 -6.07 -13.805 1 97.19 381 HIS B C 1
ATOM 6853 O O . HIS B 1 381 ? -18.266 -6.727 -14.773 1 97.19 381 HIS B O 1
ATOM 6859 N N . SER B 1 382 ? -17.625 -4.746 -13.844 1 97.31 382 SER B N 1
ATOM 6860 C CA . SER B 1 382 ? -17.391 -4.082 -15.125 1 97.31 382 SER B CA 1
ATOM 6861 C C . SER B 1 382 ? -15.984 -4.344 -15.641 1 97.31 382 SER B C 1
ATOM 6863 O O . SER B 1 382 ? -15.008 -3.9 -15.039 1 97.31 382 SER B O 1
ATOM 6865 N N . LEU B 1 383 ? -15.836 -4.98 -16.766 1 96.81 383 LEU B N 1
ATOM 6866 C CA . LEU B 1 383 ? -14.523 -5.445 -17.203 1 96.81 383 LEU B CA 1
ATOM 6867 C C . LEU B 1 383 ? -13.883 -4.445 -18.156 1 96.81 383 LEU B C 1
ATOM 6869 O O . LEU B 1 383 ? -14.586 -3.756 -18.906 1 96.81 383 LEU B O 1
ATOM 6873 N N . ASP B 1 384 ? -12.594 -4.406 -18.078 1 96.56 384 ASP B N 1
ATOM 6874 C CA . ASP B 1 384 ? -11.773 -3.719 -19.062 1 96.56 384 ASP B CA 1
ATOM 6875 C C . ASP B 1 384 ? -11.156 -4.711 -20.047 1 96.56 384 ASP B C 1
ATOM 6877 O O . ASP B 1 384 ? -10.906 -5.867 -19.703 1 96.56 384 ASP B O 1
ATOM 6881 N N . PRO B 1 385 ? -10.953 -4.301 -21.297 1 96.88 385 PRO B N 1
ATOM 6882 C CA . PRO B 1 385 ? -10.289 -5.188 -22.25 1 96.88 385 PRO B CA 1
ATOM 6883 C C . PRO B 1 385 ? -8.891 -5.594 -21.812 1 96.88 385 PRO B C 1
ATOM 6885 O O . PRO B 1 385 ? -8.234 -4.848 -21.078 1 96.88 385 PRO B O 1
ATOM 6888 N N . VAL B 1 386 ? -8.477 -6.781 -22.266 1 97.31 386 VAL B N 1
ATOM 6889 C CA . VAL B 1 386 ? -7.156 -7.277 -21.891 1 97.31 386 VAL B CA 1
ATOM 6890 C C . VAL B 1 386 ? -6.074 -6.41 -22.531 1 97.31 386 VAL B C 1
ATOM 6892 O O . VAL B 1 386 ? -4.922 -6.43 -22.094 1 97.31 386 VAL B O 1
ATOM 6895 N N . SER B 1 387 ? -6.375 -5.793 -23.547 1 96 387 SER B N 1
ATOM 6896 C CA . SER B 1 387 ? -5.551 -4.75 -24.141 1 96 387 SER B CA 1
ATOM 6897 C C . SER B 1 387 ? -6.242 -3.393 -24.078 1 96 387 SER B C 1
ATOM 6899 O O . SER B 1 387 ? -7.195 -3.141 -24.812 1 96 387 SER B O 1
ATOM 6901 N N . ILE B 1 388 ? -5.699 -2.535 -23.219 1 94.81 388 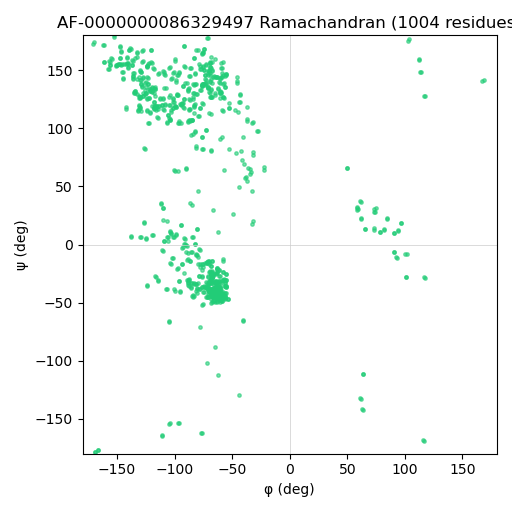ILE B N 1
ATOM 6902 C CA . ILE B 1 388 ? -6.352 -1.254 -22.969 1 94.81 388 ILE B CA 1
ATOM 6903 C C . ILE B 1 388 ? -5.977 -0.259 -24.062 1 94.81 388 ILE B C 1
ATOM 6905 O O . ILE B 1 388 ? -4.801 0.073 -24.234 1 94.81 388 ILE B O 1
ATOM 6909 N N . PRO B 1 389 ? -6.93 0.224 -24.734 1 91.12 389 PRO B N 1
ATOM 6910 C CA . PRO B 1 389 ? -6.613 1.219 -25.766 1 91.12 389 PRO B CA 1
ATOM 6911 C C . PRO B 1 389 ? -6.129 2.543 -25.172 1 91.12 389 PRO B C 1
ATOM 6913 O O . PRO B 1 389 ? -6.418 2.848 -24.016 1 91.12 389 PRO B O 1
ATOM 6916 N N . ARG B 1 390 ? -5.406 3.26 -25.953 1 87.75 390 ARG B N 1
ATOM 6917 C CA . ARG B 1 390 ? -4.949 4.574 -25.531 1 87.75 390 ARG B CA 1
ATOM 6918 C C . ARG B 1 390 ? -6.125 5.496 -25.234 1 87.75 390 ARG B C 1
ATOM 6920 O O . ARG B 1 390 ? -7.078 5.566 -26 1 87.75 390 ARG B O 1
ATOM 6927 N N . GLY B 1 391 ? -6.113 6.168 -24.094 1 87.56 391 GLY B N 1
ATOM 6928 C CA . GLY B 1 391 ? -7.164 7.102 -23.719 1 87.56 391 GLY B CA 1
ATOM 6929 C C . GLY B 1 391 ? -8.414 6.418 -23.203 1 87.56 391 GLY B C 1
ATOM 6930 O O . GLY B 1 391 ? -9.461 7.059 -23.047 1 87.56 391 GLY B O 1
ATOM 6931 N N . TYR B 1 392 ? -8.344 5.246 -22.969 1 91.69 392 TYR B N 1
ATOM 6932 C CA . TYR B 1 392 ? -9.469 4.434 -22.531 1 91.69 392 TYR B CA 1
ATOM 6933 C C . TYR B 1 392 ? -9.961 4.875 -21.156 1 91.69 392 TYR B C 1
ATOM 6935 O O . TYR B 1 392 ? -9.148 5.137 -20.25 1 91.69 392 TYR B O 1
ATOM 6943 N N . ARG B 1 393 ? -11.289 5.066 -21.078 1 90.88 393 ARG B N 1
ATOM 6944 C CA . ARG B 1 393 ? -11.992 5.262 -19.812 1 90.88 393 ARG B CA 1
ATOM 6945 C C . ARG B 1 393 ? -13.164 4.293 -19.672 1 90.88 393 ARG B C 1
ATOM 6947 O O . ARG B 1 393 ? -13.992 4.191 -20.578 1 90.88 393 ARG B O 1
ATOM 6954 N N . ARG B 1 394 ? -13.219 3.648 -18.562 1 93.69 394 ARG B N 1
ATOM 6955 C CA . ARG B 1 394 ? -14.305 2.701 -18.359 1 93.69 394 ARG B CA 1
ATOM 6956 C C . ARG B 1 394 ? -15.664 3.398 -18.438 1 93.69 394 ARG B C 1
ATOM 6958 O O . ARG B 1 394 ? -15.914 4.367 -17.719 1 93.69 394 ARG B O 1
ATOM 6965 N N . PRO B 1 395 ? -16.5 2.91 -19.25 1 94.12 395 PRO B N 1
ATOM 6966 C CA . PRO B 1 395 ? -17.812 3.555 -19.406 1 94.12 395 PRO B CA 1
ATOM 6967 C C . PRO B 1 395 ? -18.703 3.398 -18.172 1 94.12 395 PRO B C 1
ATOM 6969 O O . PRO B 1 395 ? -18.531 2.453 -17.406 1 94.12 395 PRO B O 1
ATOM 6972 N N . PRO B 1 396 ? -19.609 4.387 -18.016 1 94.81 396 PRO B N 1
ATOM 6973 C CA . PRO B 1 396 ? -20.594 4.254 -16.938 1 94.81 396 PRO B CA 1
ATOM 6974 C C . PRO B 1 396 ? -21.641 3.178 -17.219 1 94.81 396 PRO B C 1
ATOM 6976 O O . PRO B 1 396 ? -21.625 2.559 -18.281 1 94.81 396 PRO B O 1
ATOM 6979 N N . ALA B 1 397 ? -22.5 2.99 -16.266 1 94.56 397 ALA B N 1
ATOM 6980 C CA . ALA B 1 397 ? -23.484 1.914 -16.359 1 94.56 397 ALA B CA 1
ATOM 6981 C C . ALA B 1 397 ? -24.547 2.234 -17.406 1 94.56 397 ALA B C 1
ATOM 6983 O O . ALA B 1 397 ? -25.281 1.348 -17.859 1 94.56 397 ALA B O 1
ATOM 6984 N N . SER B 1 398 ? -24.672 3.516 -17.859 1 94.25 398 SER B N 1
ATOM 6985 C CA . SER B 1 398 ? -25.672 3.916 -18.844 1 94.25 398 SER B CA 1
ATOM 6986 C C . SER B 1 398 ? -25.297 3.424 -20.234 1 94.25 398 SER B C 1
ATOM 6988 O O . SER B 1 398 ? -26.156 3.373 -21.125 1 94.25 398 SER B O 1
ATOM 6990 N N . GLU B 1 399 ? -24.109 3.057 -20.391 1 95.38 399 GLU B N 1
ATOM 6991 C CA . GLU B 1 399 ? -23.625 2.582 -21.688 1 95.38 399 GLU B CA 1
ATOM 6992 C C . GLU B 1 399 ? -23.469 1.064 -21.703 1 95.38 399 GLU B C 1
ATOM 6994 O O . GLU B 1 399 ? -23.25 0.454 -20.641 1 95.38 399 GLU B O 1
ATOM 6999 N N . LYS B 1 400 ? -23.625 0.543 -22.922 1 95.44 400 LYS B N 1
ATOM 7000 C CA . LYS B 1 400 ? -23.359 -0.885 -23.047 1 95.44 400 LYS B CA 1
ATOM 7001 C C . LYS B 1 400 ? -21.859 -1.177 -22.891 1 95.44 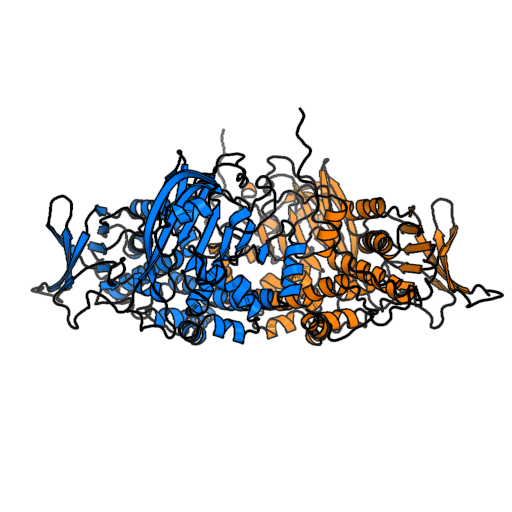400 LYS B C 1
ATOM 7003 O O . LYS B 1 400 ? -21.031 -0.493 -23.484 1 95.44 400 LYS B O 1
ATOM 7008 N N . LYS B 1 401 ? -21.562 -2.109 -22.094 1 96.38 401 LYS B N 1
ATOM 7009 C CA . LYS B 1 401 ? -20.203 -2.561 -21.859 1 96.38 401 LYS B CA 1
ATOM 7010 C C . LYS B 1 401 ? -20.172 -4.023 -21.422 1 96.38 401 LYS B C 1
ATOM 7012 O O . LYS B 1 401 ? -21.219 -4.68 -21.375 1 96.38 401 LYS B O 1
ATOM 7017 N N . VAL B 1 402 ? -19.047 -4.535 -21.188 1 97.56 402 VAL B N 1
ATOM 7018 C CA . VAL B 1 402 ? -18.938 -5.949 -20.844 1 97.56 402 VAL B CA 1
ATOM 7019 C C . VAL B 1 402 ? -18.906 -6.105 -19.328 1 97.56 402 VAL B C 1
ATOM 7021 O O . VAL B 1 402 ? -18.078 -5.504 -18.641 1 97.56 402 VAL B O 1
ATOM 7024 N N . TRP B 1 403 ? -19.875 -6.844 -18.859 1 97.88 403 TRP B N 1
ATOM 7025 C CA . TRP B 1 403 ? -19.953 -7.195 -17.438 1 97.88 403 TRP B CA 1
ATOM 7026 C C . TRP B 1 403 ? -19.641 -8.672 -17.219 1 97.88 403 TRP B C 1
ATOM 7028 O O . TRP B 1 403 ? -19.922 -9.508 -18.078 1 97.88 403 TRP B O 1
ATOM 7038 N N . LYS B 1 404 ? -19.047 -8.984 -16.125 1 98 404 LYS B N 1
ATOM 7039 C CA . LYS B 1 404 ? -18.812 -10.375 -15.734 1 98 404 LYS B CA 1
ATOM 7040 C C . LYS B 1 404 ? -19.484 -10.703 -14.414 1 98 404 LYS B C 1
ATOM 7042 O O . LYS B 1 404 ? -19.359 -9.961 -13.438 1 98 404 LYS B O 1
ATOM 7047 N N . LEU B 1 405 ? -20.172 -11.82 -14.422 1 97.69 405 LEU B N 1
ATOM 7048 C CA . LEU B 1 405 ? -20.797 -12.336 -13.211 1 97.69 405 LEU B CA 1
ATOM 7049 C C . LEU B 1 405 ? -20.203 -13.68 -12.82 1 97.69 405 LEU B C 1
ATOM 7051 O O . LEU B 1 405 ? -19.953 -14.531 -13.68 1 97.69 405 LEU B O 1
ATOM 7055 N N . PHE B 1 406 ? -19.891 -13.859 -11.594 1 96.88 406 PHE B N 1
ATOM 7056 C CA . PHE B 1 406 ? -19.656 -15.18 -11.023 1 96.88 406 PHE B CA 1
ATOM 7057 C C . PHE B 1 406 ? -20.891 -15.695 -10.312 1 96.88 406 PHE B C 1
ATOM 7059 O O . PHE B 1 406 ? -21.516 -14.961 -9.547 1 96.88 406 PHE B O 1
ATOM 7066 N N . SER B 1 407 ? -21.25 -16.891 -10.641 1 96.56 407 SER B N 1
ATOM 7067 C CA . SER B 1 407 ? -22.438 -17.5 -10.039 1 96.56 407 SER B CA 1
ATOM 7068 C C . SER B 1 407 ? -22.234 -19 -9.852 1 96.56 407 SER B C 1
ATOM 7070 O O . SER B 1 407 ? -21.359 -19.594 -10.469 1 96.56 407 SER B O 1
ATOM 7072 N N . PRO B 1 408 ? -22.953 -19.594 -8.898 1 94.19 408 PRO B N 1
ATOM 7073 C CA . PRO B 1 408 ? -22.844 -21.031 -8.703 1 94.19 408 PRO B CA 1
ATOM 7074 C C . PRO B 1 408 ? -23.391 -21.828 -9.883 1 94.19 408 PRO B C 1
ATOM 7076 O O . PRO B 1 408 ? -22.875 -22.906 -10.195 1 94.19 408 PRO B O 1
ATOM 7079 N N . ASP B 1 409 ? -24.422 -21.297 -10.5 1 94.5 409 ASP B N 1
ATOM 7080 C CA . ASP B 1 409 ? -25.047 -21.922 -11.664 1 94.5 409 ASP B CA 1
ATOM 7081 C C . ASP B 1 409 ? -25.266 -20.906 -12.789 1 94.5 409 ASP B C 1
ATOM 7083 O O . ASP B 1 409 ? -25.156 -19.703 -12.562 1 94.5 409 ASP B O 1
ATOM 7087 N N . SER B 1 410 ? -25.531 -21.469 -13.992 1 96.56 410 SER B N 1
ATOM 7088 C CA . SER B 1 410 ? -25.859 -20.578 -15.102 1 96.56 410 SER B CA 1
ATOM 7089 C C . SER B 1 410 ? -27.062 -19.703 -14.766 1 96.56 410 SER B C 1
ATOM 7091 O O . SER B 1 410 ? -28.031 -20.172 -14.148 1 96.56 410 SER B O 1
ATOM 7093 N N . LEU B 1 411 ? -26.969 -18.469 -15.148 1 96.5 411 LEU B N 1
ATOM 7094 C CA . LEU B 1 411 ? -28.094 -17.562 -14.906 1 96.5 411 LEU B CA 1
ATOM 7095 C C . LEU B 1 411 ? -29.219 -17.812 -15.898 1 96.5 411 LEU B C 1
ATOM 7097 O O . LEU B 1 411 ? -28.969 -18.016 -17.078 1 96.5 411 LEU B O 1
ATOM 7101 N N . THR B 1 412 ? -30.438 -17.781 -15.336 1 96.31 412 THR B N 1
ATOM 7102 C CA . THR B 1 412 ? -31.609 -17.906 -16.203 1 96.31 412 THR B CA 1
ATOM 7103 C C . THR B 1 412 ? -31.875 -16.609 -16.953 1 96.31 412 THR B C 1
ATOM 7105 O O . THR B 1 412 ? -31.328 -15.555 -16.594 1 96.31 412 THR B O 1
ATOM 7108 N N . GLU B 1 413 ? -32.688 -16.734 -17.969 1 96.25 413 GLU B N 1
ATOM 7109 C CA . GLU B 1 413 ? -33.062 -15.539 -18.734 1 96.25 413 GLU B CA 1
ATOM 7110 C C . GLU B 1 413 ? -33.781 -14.523 -17.828 1 96.25 413 GLU B C 1
ATOM 7112 O O . GLU B 1 413 ? -33.594 -13.312 -17.984 1 96.25 413 GLU B O 1
ATOM 7117 N N . ASP B 1 414 ? -34.562 -15.023 -16.953 1 96.31 414 ASP B N 1
ATOM 7118 C CA . ASP B 1 414 ? -35.312 -14.148 -16.031 1 96.31 414 ASP B CA 1
ATOM 7119 C C . ASP B 1 414 ? -34.344 -13.406 -15.109 1 96.31 414 ASP B C 1
ATOM 7121 O O . ASP B 1 414 ? -34.531 -12.219 -14.828 1 96.31 414 ASP B O 1
ATOM 7125 N N . GLN B 1 415 ? -33.375 -14.125 -14.648 1 96 415 GLN B N 1
ATOM 7126 C CA . GLN B 1 415 ? -32.375 -13.5 -13.797 1 96 415 GLN B CA 1
ATOM 7127 C C . GLN B 1 415 ? -31.594 -12.43 -14.555 1 96 415 GLN B C 1
ATOM 7129 O O . GLN B 1 415 ? -31.328 -11.352 -14.016 1 96 415 GLN B O 1
ATOM 7134 N N . LEU B 1 416 ? -31.25 -12.688 -15.812 1 97.44 416 LEU B N 1
ATOM 7135 C CA . LEU B 1 416 ? -30.531 -11.727 -16.641 1 97.44 416 LEU B CA 1
ATOM 7136 C C . LEU B 1 416 ? -31.375 -10.477 -16.875 1 97.44 416 LEU B C 1
ATOM 7138 O O . LEU B 1 416 ? -30.859 -9.359 -16.844 1 97.44 416 LEU B O 1
ATOM 7142 N N . LYS B 1 417 ? -32.688 -10.672 -17.031 1 97.06 417 LYS B N 1
ATOM 7143 C CA . LYS B 1 417 ? -33.594 -9.555 -17.281 1 97.06 417 LYS B CA 1
ATOM 7144 C C . LYS B 1 417 ? -33.719 -8.648 -16.062 1 97.06 417 LYS B C 1
ATOM 7146 O O . LYS B 1 417 ? -33.969 -7.445 -16.188 1 97.06 417 LYS B O 1
ATOM 7151 N N . GLU B 1 418 ? -33.469 -9.273 -14.93 1 95.88 418 GLU B N 1
ATOM 7152 C CA . GLU B 1 418 ? -33.5 -8.477 -13.711 1 95.88 418 GLU B CA 1
ATOM 7153 C C . GLU B 1 418 ? -32.25 -7.629 -13.57 1 95.88 418 GLU B C 1
ATOM 7155 O O . GLU B 1 418 ? -32.312 -6.484 -13.117 1 95.88 418 GLU B O 1
ATOM 7160 N N . ILE B 1 419 ? -31.156 -8.172 -13.977 1 97 419 ILE B N 1
ATOM 7161 C CA . ILE B 1 419 ? -29.859 -7.562 -13.727 1 97 419 ILE B CA 1
ATOM 7162 C C . ILE B 1 419 ? -29.531 -6.586 -14.852 1 97 419 ILE B C 1
ATOM 7164 O O . ILE B 1 419 ? -28.859 -5.574 -14.625 1 97 419 ILE B O 1
ATOM 7168 N N . PHE B 1 420 ? -30.016 -6.832 -16.078 1 97.81 420 PHE B N 1
ATOM 7169 C CA . PHE B 1 420 ? -29.672 -6.004 -17.234 1 97.81 420 PHE B CA 1
ATOM 7170 C C . PHE B 1 420 ? -30.922 -5.484 -17.922 1 97.81 420 PHE B C 1
ATOM 7172 O O . PHE B 1 420 ? -31.906 -6.227 -18.094 1 97.81 420 PHE B O 1
ATOM 7179 N N . ILE B 1 421 ? -30.828 -4.23 -18.312 1 97.31 421 ILE B N 1
ATOM 7180 C CA . ILE B 1 421 ? -31.922 -3.623 -19.062 1 97.31 421 ILE B CA 1
ATOM 7181 C C . ILE B 1 421 ? -31.984 -4.223 -20.469 1 97.31 421 ILE B C 1
ATOM 7183 O O . ILE B 1 421 ? -33.062 -4.473 -21 1 97.31 421 ILE B O 1
ATOM 7187 N N . SER B 1 422 ? -30.844 -4.383 -21.062 1 96.88 422 SER B N 1
ATOM 7188 C CA . SER B 1 422 ? -30.672 -4.973 -22.375 1 96.88 422 SER B CA 1
ATOM 7189 C C . SER B 1 422 ? -29.281 -5.555 -22.547 1 96.88 422 SER B C 1
ATOM 7191 O O . SER B 1 422 ? -28.359 -5.191 -21.828 1 96.88 422 SER B O 1
ATOM 7193 N N . TRP B 1 423 ? -29.156 -6.543 -23.438 1 96.75 423 TRP B N 1
ATOM 7194 C CA . TRP B 1 423 ? -27.844 -7.074 -23.75 1 96.75 423 TRP B CA 1
ATOM 7195 C C . TRP B 1 423 ? -27.797 -7.594 -25.188 1 96.75 423 TRP B C 1
ATOM 7197 O O . TRP B 1 423 ? -28.828 -7.941 -25.766 1 96.75 423 TRP B O 1
ATOM 7207 N N . ASP B 1 424 ? -26.609 -7.602 -25.75 1 95.25 424 ASP B N 1
ATOM 7208 C CA . ASP B 1 424 ? -26.406 -8.047 -27.125 1 95.25 424 ASP B CA 1
ATOM 7209 C C . ASP B 1 424 ? -25.859 -9.477 -27.172 1 95.25 424 ASP B C 1
ATOM 7211 O O . ASP B 1 424 ? -26.156 -10.227 -28.094 1 95.25 424 ASP B O 1
ATOM 7215 N N . ASP B 1 425 ? -25 -9.781 -26.266 1 94.38 425 ASP B N 1
ATOM 7216 C CA . ASP B 1 425 ? -24.297 -11.062 -26.281 1 94.38 425 ASP B CA 1
ATOM 7217 C C . ASP B 1 425 ? -24.047 -11.578 -24.859 1 94.38 425 ASP B C 1
ATOM 7219 O O . ASP B 1 425 ? -23.891 -10.789 -23.938 1 94.38 425 ASP B O 1
ATOM 7223 N N . VAL B 1 426 ? -24.141 -12.883 -24.719 1 96.44 426 VAL B N 1
ATOM 7224 C CA . VAL B 1 426 ? -23.828 -13.555 -23.469 1 96.44 426 VAL B CA 1
ATOM 7225 C C . VAL B 1 426 ? -22.891 -14.727 -23.734 1 96.44 426 VAL B C 1
ATOM 7227 O O . VAL B 1 426 ? -23.125 -15.539 -24.625 1 96.44 426 VAL B O 1
ATOM 7230 N N . ALA B 1 427 ? -21.781 -14.773 -23.047 1 96 427 ALA B N 1
ATOM 7231 C CA . ALA B 1 427 ? -20.844 -15.891 -23.094 1 96 427 ALA B CA 1
ATOM 7232 C C . ALA B 1 427 ? -20.594 -16.469 -21.719 1 96 427 ALA B C 1
ATOM 7234 O O . ALA B 1 427 ? -20.484 -15.734 -20.734 1 96 427 ALA B O 1
ATOM 7235 N N . GLU B 1 428 ? -20.562 -17.781 -21.672 1 95.38 428 GLU B N 1
ATOM 7236 C CA . GLU B 1 428 ? -20.406 -18.438 -20.359 1 95.38 428 GLU B CA 1
ATOM 7237 C C . GLU B 1 428 ? -19.281 -19.469 -20.391 1 95.38 428 GLU B C 1
ATOM 7239 O O . GLU B 1 428 ? -19.047 -20.109 -21.422 1 95.38 428 GLU B O 1
ATOM 7244 N N . ASN B 1 429 ? -18.562 -19.531 -19.328 1 93.56 429 ASN B N 1
ATOM 7245 C CA . ASN B 1 429 ? -17.641 -20.625 -19.031 1 93.56 429 ASN B CA 1
ATOM 7246 C C . ASN B 1 429 ? -17.938 -21.266 -17.672 1 93.56 429 ASN B C 1
ATOM 7248 O O . ASN B 1 429 ? -18.047 -20.562 -16.672 1 93.56 429 ASN B O 1
ATOM 7252 N N . ARG B 1 430 ? -18.031 -22.578 -17.688 1 92.62 430 ARG B N 1
ATOM 7253 C CA . ARG B 1 430 ? -18.297 -23.328 -16.484 1 92.62 430 ARG B CA 1
ATOM 7254 C C . ARG B 1 430 ? -17.062 -24.094 -16.016 1 92.62 430 ARG B C 1
ATOM 7256 O O . ARG B 1 430 ? -16.516 -24.906 -16.75 1 92.62 430 ARG B O 1
ATOM 7263 N N . TRP B 1 431 ? -16.641 -23.766 -14.805 1 89.69 431 TRP B N 1
ATOM 7264 C CA . TRP B 1 431 ? -15.461 -24.453 -14.281 1 89.69 431 TRP B CA 1
ATOM 7265 C C . TRP B 1 431 ? -15.75 -25.047 -12.906 1 89.69 431 TRP B C 1
ATOM 7267 O O . TRP B 1 431 ? -16.562 -24.5 -12.148 1 89.69 431 TRP B O 1
ATOM 7277 N N . LEU B 1 432 ? -15.172 -26.203 -12.656 1 91.81 432 LEU B N 1
ATOM 7278 C CA . LEU B 1 432 ? -14.844 -26.547 -11.281 1 91.81 432 LEU B CA 1
ATOM 7279 C C . LEU B 1 432 ? -13.602 -25.797 -10.812 1 91.81 432 LEU B C 1
ATOM 7281 O O . LEU B 1 432 ? -12.477 -26.266 -11.016 1 91.81 432 LEU B O 1
ATOM 7285 N N . ALA B 1 433 ? -13.805 -24.703 -10.227 1 92.69 433 ALA B N 1
ATOM 7286 C CA . ALA B 1 433 ? -12.828 -23.625 -10.156 1 92.69 433 ALA B CA 1
ATOM 7287 C C . ALA B 1 433 ? -11.836 -23.859 -9.023 1 92.69 433 ALA B C 1
ATOM 7289 O O . ALA B 1 433 ? -10.641 -23.594 -9.172 1 92.69 433 ALA B O 1
ATOM 7290 N N . TYR B 1 434 ? -12.273 -24.25 -7.879 1 94.69 434 TYR B N 1
ATOM 7291 C CA . TYR B 1 434 ? -11.461 -24.438 -6.684 1 94.69 434 TYR B CA 1
ATOM 7292 C C . TYR B 1 434 ? -12.094 -25.453 -5.742 1 94.69 434 TYR B C 1
ATOM 7294 O O . TYR B 1 434 ? -13.281 -25.766 -5.867 1 94.69 434 TYR B O 1
ATOM 7302 N N . PRO B 1 435 ? -11.258 -26.016 -4.84 1 94.44 435 PRO B N 1
ATOM 7303 C CA . PRO B 1 435 ? -11.805 -27 -3.896 1 94.44 435 PRO B CA 1
ATOM 7304 C C . PRO B 1 435 ? -12.93 -26.422 -3.033 1 94.44 435 PRO B C 1
ATOM 7306 O O . PRO B 1 435 ? -12.945 -25.219 -2.76 1 94.44 435 PRO B O 1
ATOM 7309 N N . SER B 1 436 ? -13.883 -27.266 -2.771 1 94.62 436 SER B N 1
ATOM 7310 C CA . SER B 1 436 ? -14.812 -26.938 -1.698 1 94.62 436 SER B CA 1
ATOM 7311 C C . SER B 1 436 ? -14.156 -27.078 -0.33 1 94.62 436 SER B C 1
ATOM 7313 O O . SER B 1 436 ? -14.125 -28.188 0.231 1 94.62 436 SER B O 1
ATOM 7315 N N . TYR B 1 437 ? -13.758 -25.969 0.156 1 94.69 437 TYR B N 1
ATOM 7316 C CA . TYR B 1 437 ? -12.961 -25.984 1.379 1 94.69 437 TYR B CA 1
ATOM 7317 C C . TYR B 1 437 ? -13.836 -26.234 2.596 1 94.69 437 TYR B C 1
ATOM 7319 O O . TYR B 1 437 ? -14.953 -25.719 2.686 1 94.69 437 TYR B O 1
ATOM 7327 N N . VAL B 1 438 ? -13.297 -27.109 3.436 1 90.38 438 VAL B N 1
ATOM 7328 C CA . VAL B 1 438 ? -13.977 -27.391 4.695 1 90.38 438 VAL B CA 1
ATOM 7329 C C . VAL B 1 438 ? -12.992 -27.281 5.852 1 90.38 438 VAL B C 1
ATOM 7331 O O . VAL B 1 438 ? -11.789 -27.516 5.68 1 90.38 438 VAL B O 1
ATOM 7334 N N . THR B 1 439 ? -13.453 -26.906 6.996 1 85.5 439 THR B N 1
ATOM 7335 C CA . THR B 1 439 ? -12.633 -26.781 8.195 1 85.5 439 THR B CA 1
ATOM 7336 C C . THR B 1 439 ? -13.117 -27.734 9.281 1 85.5 439 THR B C 1
ATOM 7338 O O . THR B 1 439 ? -14.266 -27.625 9.734 1 85.5 439 THR B O 1
ATOM 7341 N N . PRO B 1 440 ? -12.312 -28.734 9.797 1 79.62 440 PRO B N 1
ATOM 7342 C CA . PRO B 1 440 ? -10.906 -28.938 9.438 1 79.62 440 PRO B CA 1
ATOM 7343 C C . PRO B 1 440 ? -10.734 -29.578 8.062 1 79.62 440 PRO B C 1
ATOM 7345 O O . PRO B 1 440 ? -11.648 -30.234 7.559 1 79.62 440 PRO B O 1
ATOM 7348 N N . HIS B 1 441 ? -9.594 -29.234 7.551 1 71.62 441 HIS B N 1
ATOM 7349 C CA . HIS B 1 441 ? -9.273 -29.641 6.188 1 71.62 441 HIS B CA 1
ATOM 7350 C C . HIS B 1 441 ? -9.055 -31.141 6.094 1 71.62 441 HIS B C 1
ATOM 7352 O O . HIS B 1 441 ? -8.57 -31.766 7.043 1 71.62 441 HIS B O 1
ATOM 7358 N N . TYR B 1 442 ? -9.461 -31.656 4.957 1 70.38 442 TYR B N 1
ATOM 7359 C CA . TYR B 1 442 ? -9.07 -33.031 4.652 1 70.38 442 TYR B CA 1
ATOM 7360 C C . TYR B 1 442 ? -7.559 -33.156 4.52 1 70.38 442 TYR B C 1
ATOM 7362 O O . TYR B 1 442 ? -6.875 -32.156 4.246 1 70.38 442 TYR B O 1
ATOM 7370 N N . LYS B 1 443 ? -7.09 -34.219 4.938 1 79.94 443 LYS B N 1
ATOM 7371 C CA . LYS B 1 443 ? -5.668 -34.438 4.703 1 79.94 443 LYS B CA 1
ATOM 7372 C C . LYS B 1 443 ? -5.316 -34.25 3.229 1 79.94 443 LYS B C 1
ATOM 7374 O O . LYS B 1 443 ? -5.879 -34.906 2.363 1 79.94 443 LYS B O 1
ATOM 7379 N N . SER B 1 444 ? -4.496 -33.312 2.957 1 85.56 444 SER B N 1
ATOM 7380 C CA . SER B 1 444 ? -4.082 -33.031 1.587 1 85.56 444 SER B CA 1
ATOM 7381 C C . SER B 1 444 ? -3.215 -34.125 1.026 1 85.56 444 SER B C 1
ATOM 7383 O O . SER B 1 444 ? -2.436 -34.75 1.758 1 85.56 444 SER B O 1
ATOM 7385 N N . PRO B 1 445 ? -3.455 -34.406 -0.243 1 91.31 445 PRO B N 1
ATOM 7386 C CA . PRO B 1 445 ? -2.533 -35.344 -0.86 1 91.31 445 PRO B CA 1
ATOM 7387 C C . PRO B 1 445 ? -1.081 -34.875 -0.812 1 91.31 445 PRO B C 1
ATOM 7389 O O . PRO B 1 445 ? -0.817 -33.688 -0.637 1 91.31 445 PRO B O 1
ATOM 7392 N N . SER B 1 446 ? -0.228 -35.812 -0.897 1 95.25 446 SER B N 1
ATOM 7393 C CA . SER B 1 446 ? 1.2 -35.531 -0.911 1 95.25 446 SER B CA 1
ATOM 7394 C C . SER B 1 446 ? 1.65 -35.031 -2.289 1 95.25 446 SER B C 1
ATOM 7396 O O . SER B 1 446 ? 1.023 -35.375 -3.299 1 95.25 446 SER B O 1
ATOM 7398 N N . PHE B 1 447 ? 2.707 -34.281 -2.295 1 98.19 447 PHE B N 1
ATOM 7399 C CA . PHE B 1 447 ? 3.334 -33.906 -3.557 1 98.19 447 PHE B CA 1
ATOM 7400 C C . PHE B 1 447 ? 3.963 -35.125 -4.23 1 98.19 447 PHE B C 1
ATOM 7402 O O . PHE B 1 447 ? 4.164 -35.125 -5.449 1 98.19 447 PHE B O 1
ATOM 7409 N N . VAL B 1 448 ? 4.309 -36.125 -3.381 1 98 448 VAL B N 1
ATOM 7410 C CA . VAL B 1 448 ? 4.973 -37.312 -3.881 1 98 448 VAL B CA 1
ATOM 7411 C C . VAL B 1 448 ? 3.99 -38.469 -3.895 1 98 448 VAL B C 1
ATOM 7413 O O . VAL B 1 448 ? 3.574 -38.969 -2.838 1 98 448 VAL B O 1
ATOM 7416 N N . LEU B 1 449 ? 3.654 -38.875 -5.086 1 97.25 449 LEU B N 1
ATOM 7417 C CA . LEU B 1 449 ? 2.781 -40.031 -5.211 1 97.25 449 LEU B CA 1
ATOM 7418 C C . LEU B 1 449 ? 3.594 -41.344 -5.23 1 97.25 449 LEU B C 1
ATOM 7420 O O . LEU B 1 449 ? 3.119 -42.375 -4.781 1 97.25 449 LEU B O 1
ATOM 7424 N N . HIS B 1 450 ? 4.73 -41.344 -5.805 1 95.62 450 HIS B N 1
ATOM 7425 C CA . HIS B 1 450 ? 5.73 -42.406 -5.926 1 95.62 450 HIS B CA 1
ATOM 7426 C C . HIS B 1 450 ? 7.094 -41.812 -6.293 1 95.62 450 HIS B C 1
ATOM 7428 O O . HIS B 1 450 ? 7.219 -40.625 -6.566 1 95.62 450 HIS B O 1
ATOM 7434 N N . ASP B 1 451 ? 8.102 -42.688 -6.262 1 93.44 451 ASP B N 1
ATOM 7435 C CA . ASP B 1 451 ? 9.43 -42.219 -6.637 1 93.44 451 ASP B CA 1
ATOM 7436 C C . ASP B 1 451 ? 9.43 -41.656 -8.055 1 93.44 451 ASP B C 1
ATOM 7438 O O . ASP B 1 451 ? 9.086 -42.344 -9.008 1 93.44 451 ASP B O 1
ATOM 7442 N N . HIS B 1 452 ? 9.688 -40.312 -8.125 1 96.12 452 HIS B N 1
ATOM 7443 C CA . HIS B 1 452 ? 9.797 -39.594 -9.375 1 96.12 452 HIS B CA 1
ATOM 7444 C C . HIS B 1 452 ? 8.43 -39.406 -10.023 1 96.12 452 HIS B C 1
ATOM 7446 O O . HIS B 1 452 ? 8.344 -39.156 -11.234 1 96.12 452 HIS B O 1
ATOM 7452 N N . LEU B 1 453 ? 7.367 -39.625 -9.312 1 97.81 453 LEU B N 1
ATOM 7453 C CA . LEU B 1 453 ? 5.992 -39.312 -9.672 1 97.81 453 LEU B CA 1
ATOM 7454 C C . LEU B 1 453 ? 5.41 -38.281 -8.711 1 97.81 453 LEU B C 1
ATOM 7456 O O . LEU B 1 453 ? 5.246 -38.562 -7.52 1 97.81 453 LEU B O 1
ATOM 7460 N N . TYR B 1 454 ? 5.082 -37.094 -9.25 1 98.69 454 TYR B N 1
ATOM 7461 C CA . TYR B 1 454 ? 4.738 -36 -8.383 1 98.69 454 TYR B CA 1
ATOM 7462 C C . TYR B 1 454 ? 3.359 -35.438 -8.727 1 98.69 454 TYR B C 1
ATOM 7464 O O . TYR B 1 454 ? 2.904 -35.562 -9.867 1 98.69 454 TYR B O 1
ATOM 7472 N N . TYR B 1 455 ? 2.715 -34.844 -7.723 1 98.75 455 TYR B N 1
ATOM 7473 C CA . TYR B 1 455 ? 1.376 -34.281 -7.848 1 98.75 455 TYR B CA 1
ATOM 7474 C C . TYR B 1 455 ? 1.375 -32.812 -7.512 1 98.75 455 TYR B C 1
ATOM 7476 O O . TYR B 1 455 ? 1.52 -32.438 -6.344 1 98.75 455 TYR B O 1
ATOM 7484 N N . LEU B 1 456 ? 1.104 -32 -8.484 1 98.69 456 LEU B N 1
ATOM 7485 C CA . LEU B 1 456 ? 1.29 -30.547 -8.383 1 98.69 456 LEU B CA 1
ATOM 7486 C C . LEU B 1 456 ? 0.114 -29.906 -7.656 1 98.69 456 LEU B C 1
ATOM 7488 O O . LEU B 1 456 ? 0.305 -29 -6.836 1 98.69 456 LEU B O 1
ATOM 7492 N N . ASN B 1 457 ? -1.074 -30.359 -7.875 1 98 457 ASN B N 1
ATOM 7493 C CA . ASN B 1 457 ? -2.277 -29.656 -7.453 1 98 457 ASN B CA 1
ATOM 7494 C C . ASN B 1 457 ? -2.633 -29.969 -6.004 1 98 457 ASN B C 1
ATOM 7496 O O . ASN B 1 457 ? -3.672 -29.531 -5.508 1 98 457 ASN B O 1
ATOM 7500 N N . ALA B 1 458 ? -1.768 -30.688 -5.328 1 97.25 458 ALA B N 1
ATOM 7501 C CA . ALA B 1 458 ? -1.951 -30.875 -3.893 1 97.25 458 ALA B CA 1
ATOM 7502 C C . ALA B 1 458 ? -2.043 -29.531 -3.178 1 97.25 458 ALA B C 1
ATOM 7504 O O . ALA B 1 458 ? -2.787 -29.375 -2.207 1 97.25 458 ALA B O 1
ATOM 7505 N N . ILE B 1 459 ? -1.388 -28.562 -3.695 1 97.25 459 ILE B N 1
ATOM 7506 C CA . ILE B 1 459 ? -1.245 -27.25 -3.082 1 97.25 459 ILE B CA 1
ATOM 7507 C C . ILE B 1 459 ? -2.594 -26.531 -3.08 1 97.25 459 ILE B C 1
ATOM 7509 O O . ILE B 1 459 ? -2.82 -25.625 -2.275 1 97.25 459 ILE B O 1
ATOM 7513 N N . GLU B 1 460 ? -3.494 -26.844 -3.969 1 96 460 GLU B N 1
ATOM 7514 C CA . GLU B 1 460 ? -4.762 -26.141 -4.121 1 96 460 GLU B CA 1
ATOM 7515 C C . GLU B 1 460 ? -5.629 -26.281 -2.873 1 96 460 GLU B C 1
ATOM 7517 O O . GLU B 1 460 ? -6.531 -25.484 -2.643 1 96 460 GLU B O 1
ATOM 7522 N N . TRP B 1 461 ? -5.336 -27.25 -2.127 1 94.25 461 TRP B N 1
ATOM 7523 C CA . TRP B 1 461 ? -6.125 -27.484 -0.925 1 94.25 461 TRP B CA 1
ATOM 7524 C C . TRP B 1 461 ? -5.68 -26.578 0.213 1 94.25 461 TRP B C 1
ATOM 7526 O O . TRP B 1 461 ? -6.352 -26.469 1.241 1 94.25 461 TRP B O 1
ATOM 7536 N N . SER B 1 462 ? -4.59 -25.859 0.061 1 93.81 462 SER B N 1
ATOM 7537 C CA . SER B 1 462 ? -4.195 -24.781 0.955 1 93.81 462 SER B CA 1
ATOM 7538 C C . SER B 1 462 ? -4.602 -23.422 0.393 1 93.81 462 SER B C 1
ATOM 7540 O O . SER B 1 462 ? -4.594 -22.422 1.11 1 93.81 462 SER B O 1
ATOM 7542 N N . ALA B 1 463 ? -4.797 -23.406 -0.833 1 94.31 463 ALA B N 1
ATOM 7543 C CA . ALA B 1 463 ? -5.371 -22.266 -1.548 1 94.31 463 ALA B CA 1
ATOM 7544 C C . ALA B 1 463 ? -5.219 -22.438 -3.057 1 94.31 463 ALA B C 1
ATOM 7546 O O . ALA B 1 463 ? -4.184 -22.906 -3.533 1 94.31 463 ALA B O 1
ATOM 7547 N N . SER B 1 464 ? -6.215 -22.031 -3.705 1 95.88 464 SER B N 1
ATOM 7548 C CA . SER B 1 464 ? -6.172 -22.109 -5.16 1 95.88 464 SER B CA 1
ATOM 7549 C C . SER B 1 464 ? -5.945 -20.734 -5.781 1 95.88 464 SER B C 1
ATOM 7551 O O . SER B 1 464 ? -6.805 -19.859 -5.695 1 95.88 464 SER B O 1
ATOM 7553 N N . ALA B 1 465 ? -4.82 -20.5 -6.32 1 96.44 465 ALA B N 1
ATOM 7554 C CA . ALA B 1 465 ? -4.406 -19.281 -7 1 96.44 465 ALA B CA 1
ATOM 7555 C C . ALA B 1 465 ? -3.262 -19.547 -7.969 1 96.44 465 ALA B C 1
ATOM 7557 O O . ALA B 1 465 ? -2.562 -20.562 -7.848 1 96.44 465 ALA B O 1
ATOM 7558 N N . MET B 1 466 ? -3.096 -18.656 -8.977 1 97.44 466 MET B N 1
ATOM 7559 C CA . MET B 1 466 ? -1.995 -18.828 -9.922 1 97.44 466 MET B CA 1
ATOM 7560 C C . MET B 1 466 ? -0.657 -18.891 -9.188 1 97.44 466 MET B C 1
ATOM 7562 O O . MET B 1 466 ? 0.185 -19.734 -9.5 1 97.44 466 MET B O 1
ATOM 7566 N N . GLU B 1 467 ? -0.546 -18.047 -8.234 1 97.38 467 GLU B N 1
ATOM 7567 C CA . GLU B 1 467 ? 0.701 -17.984 -7.477 1 97.38 467 GLU B CA 1
ATOM 7568 C C . GLU B 1 467 ? 0.974 -19.312 -6.766 1 97.38 467 GLU B C 1
ATOM 7570 O O . GLU B 1 467 ? 2.113 -19.781 -6.727 1 97.38 467 GLU B O 1
ATOM 7575 N N . MET B 1 468 ? -0.045 -19.891 -6.191 1 97.75 468 MET B N 1
ATOM 7576 C CA . MET B 1 468 ? 0.113 -21.156 -5.484 1 97.75 468 MET B CA 1
ATOM 7577 C C . MET B 1 468 ? 0.547 -22.266 -6.441 1 97.75 468 MET B C 1
ATOM 7579 O O . MET B 1 468 ? 1.417 -23.078 -6.113 1 97.75 468 MET B O 1
ATOM 7583 N N . SER B 1 469 ? -0.029 -22.281 -7.582 1 98.19 469 SER B N 1
ATOM 7584 C CA . SER B 1 469 ? 0.351 -23.266 -8.594 1 98.19 469 SER B CA 1
ATOM 7585 C C . SER B 1 469 ? 1.802 -23.078 -9.023 1 98.19 469 SER B C 1
ATOM 7587 O O . SER B 1 469 ? 2.529 -24.047 -9.211 1 98.19 469 SER B O 1
ATOM 7589 N N . ALA B 1 470 ? 2.166 -21.828 -9.172 1 98.44 470 ALA B N 1
ATOM 7590 C CA . ALA B 1 470 ? 3.539 -21.531 -9.57 1 98.44 470 ALA B CA 1
ATOM 7591 C C . ALA B 1 470 ? 4.527 -21.953 -8.492 1 98.44 470 ALA B C 1
ATOM 7593 O O . ALA B 1 470 ? 5.602 -22.484 -8.789 1 98.44 470 ALA B O 1
ATOM 7594 N N . ILE B 1 471 ? 4.18 -21.719 -7.293 1 98.25 471 ILE B N 1
ATOM 7595 C CA . ILE B 1 471 ? 5.02 -22.109 -6.168 1 98.25 471 ILE B CA 1
ATOM 7596 C C . ILE B 1 471 ? 5.156 -23.641 -6.125 1 98.25 471 ILE B C 1
ATOM 7598 O O . ILE B 1 471 ? 6.25 -24.156 -5.91 1 98.25 471 ILE B O 1
ATOM 7602 N N . SER B 1 472 ? 4.07 -24.281 -6.312 1 98.75 472 SER B N 1
ATOM 7603 C CA . SER B 1 472 ? 4.082 -25.734 -6.34 1 98.75 472 SER B CA 1
ATOM 7604 C C . SER B 1 472 ? 4.934 -26.266 -7.488 1 98.75 472 SER B C 1
ATOM 7606 O O . SER B 1 472 ? 5.66 -27.25 -7.336 1 98.75 472 SER B O 1
ATOM 7608 N N . ALA B 1 473 ? 4.824 -25.641 -8.609 1 98.88 473 ALA B N 1
ATOM 7609 C CA . ALA B 1 473 ? 5.625 -26.031 -9.773 1 98.88 473 ALA B CA 1
ATOM 7610 C C . ALA B 1 473 ? 7.117 -25.938 -9.461 1 98.88 473 ALA B C 1
ATOM 7612 O O . ALA B 1 473 ? 7.879 -26.859 -9.758 1 98.88 473 ALA B O 1
ATOM 7613 N N . LYS B 1 474 ? 7.488 -24.812 -8.898 1 98.75 474 LYS B N 1
ATOM 7614 C CA . LYS B 1 474 ? 8.891 -24.656 -8.516 1 98.75 474 LYS B CA 1
ATOM 7615 C C . LYS B 1 474 ? 9.305 -25.703 -7.484 1 98.75 474 LYS B C 1
ATOM 7617 O O . LYS B 1 474 ? 10.398 -26.266 -7.57 1 98.75 474 LYS B O 1
ATOM 7622 N N . ASN B 1 475 ? 8.453 -25.938 -6.57 1 98.69 475 ASN B N 1
ATOM 7623 C CA . ASN B 1 475 ? 8.727 -26.953 -5.547 1 98.69 475 ASN B CA 1
ATOM 7624 C C . ASN B 1 475 ? 8.977 -28.328 -6.164 1 98.69 475 ASN B C 1
ATOM 7626 O O . ASN B 1 475 ? 9.914 -29.016 -5.781 1 98.69 475 ASN B O 1
ATOM 7630 N N . LEU B 1 476 ? 8.18 -28.688 -7.082 1 98.81 476 LEU B N 1
ATOM 7631 C CA . LEU B 1 476 ? 8.281 -30.016 -7.684 1 98.81 476 LEU B CA 1
ATOM 7632 C C . LEU B 1 476 ? 9.523 -30.125 -8.562 1 98.81 476 LEU B C 1
ATOM 7634 O O . LEU B 1 476 ? 10.133 -31.188 -8.656 1 98.81 476 LEU B O 1
ATOM 7638 N N . ALA B 1 477 ? 9.836 -29.031 -9.25 1 98.69 477 ALA B N 1
ATOM 7639 C CA . ALA B 1 477 ? 11.07 -29.047 -10.031 1 98.69 477 ALA B CA 1
ATOM 7640 C C . ALA B 1 477 ? 12.281 -29.266 -9.133 1 98.69 477 ALA B C 1
ATOM 7642 O O . ALA B 1 477 ? 13.172 -30.062 -9.461 1 98.69 477 ALA B O 1
ATOM 7643 N N . LEU B 1 478 ? 12.289 -28.578 -8.023 1 98.5 478 LEU B N 1
ATOM 7644 C CA . LEU B 1 478 ? 13.383 -28.734 -7.062 1 98.5 478 LEU B CA 1
ATOM 7645 C C . LEU B 1 478 ? 13.375 -30.125 -6.453 1 98.5 478 LEU B C 1
ATOM 7647 O O . LEU B 1 478 ? 14.43 -30.734 -6.277 1 98.5 478 LEU B O 1
ATOM 7651 N N . LEU B 1 479 ? 12.172 -30.578 -6.109 1 98.19 479 LEU B N 1
ATOM 7652 C CA . LEU B 1 479 ? 12.031 -31.906 -5.523 1 98.19 479 LEU B CA 1
ATOM 7653 C C . LEU B 1 479 ? 12.531 -32.969 -6.484 1 98.19 479 LEU B C 1
ATOM 7655 O O . LEU B 1 479 ? 13.25 -33.906 -6.078 1 98.19 479 LEU B O 1
ATOM 7659 N N . ALA B 1 480 ? 12.133 -32.906 -7.723 1 97.94 480 ALA B N 1
ATOM 7660 C CA . ALA B 1 480 ? 12.578 -33.844 -8.75 1 97.94 480 ALA B CA 1
ATOM 7661 C C . ALA B 1 480 ? 14.094 -33.812 -8.898 1 97.94 480 ALA B C 1
ATOM 7663 O O . ALA B 1 480 ? 14.742 -34.875 -8.984 1 97.94 480 ALA B O 1
ATOM 7664 N N . HIS B 1 481 ? 14.641 -32.656 -8.938 1 97.38 481 HIS B N 1
ATOM 7665 C CA . HIS B 1 481 ? 16.078 -32.5 -9.062 1 97.38 481 HIS B CA 1
ATOM 7666 C C . HIS B 1 481 ? 16.812 -33.094 -7.855 1 97.38 481 HIS B C 1
ATOM 7668 O O . HIS B 1 481 ? 17.766 -33.844 -8.016 1 97.38 481 HIS B O 1
ATOM 7674 N N . ASN B 1 482 ? 16.328 -32.719 -6.699 1 97.19 482 ASN B N 1
ATOM 7675 C CA . ASN B 1 482 ? 16.969 -33.156 -5.465 1 97.19 482 ASN B CA 1
ATOM 7676 C C . ASN B 1 482 ? 16.906 -34.656 -5.312 1 97.19 482 ASN B C 1
ATOM 7678 O O . ASN B 1 482 ? 17.906 -35.312 -4.945 1 97.19 482 ASN B O 1
ATOM 7682 N N . ARG B 1 483 ? 15.797 -35.25 -5.582 1 95.5 483 ARG B N 1
ATOM 7683 C CA . ARG B 1 483 ? 15.648 -36.688 -5.469 1 95.5 483 ARG B CA 1
ATOM 7684 C C . ARG B 1 483 ? 16.469 -37.406 -6.535 1 95.5 483 ARG B C 1
ATOM 7686 O O . ARG B 1 483 ? 17.109 -38.406 -6.25 1 95.5 483 ARG B O 1
ATOM 7693 N N . TRP B 1 484 ? 16.453 -36.906 -7.73 1 94.62 484 TRP B N 1
ATOM 7694 C CA . TRP B 1 484 ? 17.172 -37.531 -8.828 1 94.62 484 TRP B CA 1
ATOM 7695 C C . TRP B 1 484 ? 18.688 -37.531 -8.562 1 94.62 484 TRP B C 1
ATOM 7697 O O . TRP B 1 484 ? 19.375 -38.5 -8.875 1 94.62 484 TRP B O 1
ATOM 7707 N N . HIS B 1 485 ? 19.219 -36.531 -7.883 1 93.88 485 HIS B N 1
ATOM 7708 C CA . HIS B 1 485 ? 20.641 -36.375 -7.668 1 93.88 485 HIS B CA 1
ATOM 7709 C C . HIS B 1 485 ? 21.031 -36.719 -6.234 1 93.88 485 HIS B C 1
ATOM 7711 O O . HIS B 1 485 ? 22.156 -36.438 -5.801 1 93.88 485 HIS B O 1
ATOM 7717 N N . GLY B 1 486 ? 20.125 -37.188 -5.504 1 93.19 486 GLY B N 1
ATOM 7718 C CA . GLY B 1 486 ? 20.391 -37.688 -4.164 1 93.19 486 GLY B CA 1
ATOM 7719 C C . GLY B 1 486 ? 20.656 -36.594 -3.16 1 93.19 486 GLY B C 1
ATOM 7720 O O . GLY B 1 486 ? 21.438 -36.781 -2.217 1 93.19 486 GLY B O 1
ATOM 7721 N N . GLN B 1 487 ? 20.109 -35.406 -3.355 1 94.19 487 GLN B N 1
ATOM 7722 C CA . GLN B 1 487 ? 20.25 -34.312 -2.424 1 94.19 487 GLN B CA 1
ATOM 7723 C C . GLN B 1 487 ? 19.125 -34.312 -1.388 1 94.19 487 GLN B C 1
ATOM 7725 O O . GLN B 1 487 ? 18.391 -33.312 -1.259 1 94.19 487 GLN B O 1
ATOM 7730 N N . GLU B 1 488 ? 19.094 -35.281 -0.584 1 92.94 488 GLU B N 1
ATOM 7731 C CA . GLU B 1 488 ? 18.016 -35.5 0.376 1 92.94 488 GLU B CA 1
ATOM 7732 C C . GLU B 1 488 ? 18.031 -34.438 1.477 1 92.94 488 GLU B C 1
ATOM 7734 O O . GLU B 1 488 ? 16.984 -34.156 2.078 1 92.94 488 GLU B O 1
ATOM 7739 N N . ALA B 1 489 ? 19.141 -33.844 1.674 1 92.44 489 ALA B N 1
ATOM 7740 C CA . ALA B 1 489 ? 19.297 -32.844 2.727 1 92.44 489 ALA B CA 1
ATOM 7741 C C . ALA B 1 489 ? 18.531 -31.562 2.383 1 92.44 489 ALA B C 1
ATOM 7743 O O . ALA B 1 489 ? 18.266 -30.734 3.256 1 92.44 489 ALA B O 1
ATOM 7744 N N . LYS B 1 490 ? 18.141 -31.438 1.176 1 95.88 490 LYS B N 1
ATOM 7745 C CA . LYS B 1 490 ? 17.438 -30.25 0.734 1 95.88 490 LYS B CA 1
ATOM 7746 C C . LYS B 1 490 ? 15.922 -30.484 0.692 1 95.88 490 LYS B C 1
ATOM 7748 O O . LYS B 1 490 ? 15.172 -29.641 0.214 1 95.88 490 LYS B O 1
ATOM 7753 N N . ILE B 1 491 ? 15.539 -31.578 1.204 1 96.94 491 ILE B N 1
ATOM 7754 C CA . ILE B 1 491 ? 14.125 -31.938 1.177 1 96.94 491 ILE B CA 1
ATOM 7755 C C . ILE B 1 491 ? 13.562 -31.938 2.598 1 96.94 491 ILE B C 1
ATOM 7757 O O . ILE B 1 491 ? 14.109 -32.594 3.486 1 96.94 491 ILE B O 1
ATOM 7761 N N . ASP B 1 492 ? 12.508 -31.203 2.834 1 95.94 492 ASP B N 1
ATOM 7762 C CA . ASP B 1 492 ? 11.742 -31.172 4.074 1 95.94 492 ASP B CA 1
ATOM 7763 C C . ASP B 1 492 ? 12.609 -30.703 5.242 1 95.94 492 ASP B C 1
ATOM 7765 O O . ASP B 1 492 ? 12.531 -31.266 6.34 1 95.94 492 ASP B O 1
ATOM 7769 N N . GLN B 1 493 ? 13.477 -29.766 4.918 1 88.81 493 GLN B N 1
ATOM 7770 C CA . GLN B 1 493 ? 14.305 -29.234 5.992 1 88.81 493 GLN B CA 1
ATOM 7771 C C . GLN B 1 493 ? 13.492 -28.312 6.906 1 88.81 493 GLN B C 1
ATOM 7773 O O . GLN B 1 493 ? 12.648 -27.547 6.438 1 88.81 493 GLN B O 1
ATOM 7778 N N . GLU B 1 494 ? 13.758 -28.516 8.234 1 77.69 494 GLU B N 1
ATOM 7779 C CA . GLU B 1 494 ? 13.07 -27.719 9.242 1 77.69 494 GLU B CA 1
ATOM 7780 C C . GLU B 1 494 ? 13.953 -26.578 9.734 1 77.69 494 GLU B C 1
ATOM 7782 O O . GLU B 1 494 ? 15.172 -26.609 9.57 1 77.69 494 GLU B O 1
ATOM 7787 N N . ASP B 1 495 ? 13.414 -25.594 10.281 1 73.81 495 ASP B N 1
ATOM 7788 C CA . ASP B 1 495 ? 14.047 -24.453 10.945 1 73.81 495 ASP B CA 1
ATOM 7789 C C . ASP B 1 495 ? 14.984 -23.719 9.992 1 73.81 495 ASP B C 1
ATOM 7791 O O . ASP B 1 495 ? 16.078 -23.312 10.391 1 73.81 495 ASP B O 1
ATOM 7795 N N . LEU B 1 496 ? 14.633 -23.75 8.75 1 72.81 496 LEU B N 1
ATOM 7796 C CA . LEU B 1 496 ? 15.445 -23.109 7.723 1 72.81 496 LEU B CA 1
ATOM 7797 C C . LEU B 1 496 ? 15.648 -21.625 8.031 1 72.81 496 LEU B C 1
ATOM 7799 O O . LEU B 1 496 ? 16.703 -21.062 7.715 1 72.81 496 LEU B O 1
ATOM 7803 N N . HIS B 1 497 ? 14.719 -21.109 8.648 1 66.81 497 HIS B N 1
ATOM 7804 C CA . HIS B 1 497 ? 14.812 -19.672 8.93 1 66.81 497 HIS B CA 1
ATOM 7805 C C . HIS B 1 497 ? 15.969 -19.375 9.875 1 66.81 497 HIS B C 1
ATOM 7807 O O . HIS B 1 497 ? 16.641 -18.344 9.742 1 66.81 497 HIS B O 1
ATOM 7813 N N . THR B 1 498 ? 16.094 -20.172 10.805 1 64.94 498 THR B N 1
ATOM 7814 C CA . THR B 1 498 ? 17.172 -19.984 11.758 1 64.94 498 THR B CA 1
ATOM 7815 C C . THR B 1 498 ? 18.531 -20.297 11.117 1 64.94 498 THR B C 1
ATOM 7817 O O . THR B 1 498 ? 19.516 -19.594 11.344 1 64.94 498 THR B O 1
ATOM 7820 N N . ARG B 1 499 ? 18.562 -21.297 10.281 1 59.72 499 ARG B N 1
ATOM 7821 C CA . ARG B 1 499 ? 19.797 -21.75 9.664 1 59.72 499 ARG B CA 1
ATOM 7822 C C . ARG B 1 499 ? 20.297 -20.734 8.641 1 59.72 499 ARG B C 1
ATOM 7824 O O . ARG B 1 499 ? 21.5 -20.453 8.57 1 59.72 499 ARG B O 1
ATOM 7831 N N . LEU B 1 500 ? 19.375 -20.297 7.879 1 56.44 500 LEU B N 1
ATOM 7832 C CA . LEU B 1 500 ? 19.75 -19.391 6.805 1 56.44 500 LEU B CA 1
ATOM 7833 C C . LEU B 1 500 ? 20.141 -18.031 7.363 1 56.44 500 LEU B C 1
ATOM 7835 O O . LEU B 1 500 ? 20.922 -17.297 6.75 1 56.44 500 LEU B O 1
ATOM 7839 N N . ARG B 1 501 ? 19.688 -17.594 8.422 1 57.41 501 ARG B N 1
ATOM 7840 C CA . ARG B 1 501 ? 20.094 -16.344 9.07 1 57.41 501 ARG B CA 1
ATOM 7841 C C . ARG B 1 501 ? 21.5 -16.453 9.633 1 57.41 501 ARG B C 1
ATOM 7843 O O . ARG B 1 501 ? 22.234 -15.461 9.648 1 57.41 501 ARG B O 1
ATOM 7850 N N . GLY B 1 502 ? 21.859 -17.672 10.219 1 43.25 502 GLY B N 1
ATOM 7851 C CA . GLY B 1 502 ? 23.188 -17.922 10.75 1 43.25 502 GLY B CA 1
ATOM 7852 C C . GLY B 1 502 ? 24.25 -18.031 9.672 1 43.25 502 GLY B C 1
ATOM 7853 O O . GLY B 1 502 ? 25.438 -17.828 9.938 1 43.25 502 GLY B O 1
ATOM 7854 N N . GLU B 1 503 ? 23.906 -18.484 8.57 1 40.12 503 GLU B N 1
ATOM 7855 C CA . GLU B 1 503 ? 24.906 -18.625 7.512 1 40.12 503 GLU B CA 1
ATOM 7856 C C . GLU B 1 503 ? 25.234 -17.266 6.891 1 40.12 503 GLU B C 1
ATOM 7858 O O . GLU B 1 503 ? 26.25 -17.141 6.191 1 40.12 503 GLU B O 1
ATOM 7863 N N . LEU B 1 504 ? 24.406 -16.281 7.098 1 37.75 504 LEU B N 1
ATOM 7864 C CA . LEU B 1 504 ? 24.797 -14.953 6.633 1 37.75 504 LEU B CA 1
ATOM 7865 C C . LEU B 1 504 ? 25.578 -14.211 7.703 1 37.75 504 LEU B C 1
ATOM 7867 O O . LEU B 1 504 ? 25.234 -14.266 8.891 1 37.75 504 LEU B O 1
#

Foldseek 3Di:
DDDPPPCPDPPDPPPPPPPPVPPVPQDFWAEEEEEALALLSLLLLLLLCVLRHPRHAYEYEAQDDHHVQFDWDDDPRFIFTQGLFKDFPPLVLLVVLCVVLPFDWADDADAWEFAFAQQATPDGDDPDPVVNVVVCCVVWNCLVVLVVVVLVLVVQLVCVLVVLLVVLFFEFFLVLSQCQRNNVVSVVQLFFFLVVVSVVSVGDPVCQQGPQQLQCCVAAVGGRQFRNLQSSVSVSVVDPDMTATQVGNSVSSVSSCVVSVHHYDNWHWAEKEWDFDPDPPDDTQIWIKTWIADPVGIDIDITNFYEYLWAQAPPTGAYYYYPDVVHDDSHDDFAFAKKKKKKFQAAWDNVSNVDPDDQQPARHAKYAYGDDPPDFFGIKGFTAGSHHDPPDHRGGSRDGGIMITIGSDDDDPVRCVSTGVDTDDMDMDMDSRATPGHRVGDRFDTQDPDQSYGYQCSQRNSNDHSSSSSSSSSSSSSVNSCSSVVVCVSYSDHPVVVVVVVVD/DDDPDDDPDDPDPPPPPPPPVPPVPQDFWAEEEEEALALLSLLLLLLLCVLRHPRHAYEYEAQDDHHVQFDWDDDPRFIFTQGLFKDFPLLVLLVVLCVVLPFDWADDADAWEFAFAQQATPDGDDPDPVVNVVVCCVVWNCLVVLVVVVLVLLVQLVCVLVVLLVVLFFEFFLVLSQCQRNNVVSVVQLFFFLVVVSVVSVGDPCCQQGPQQLQCCVAAVGGRQFRNLQSSVSVSVVDPDMTATQVGNSVSSVSSCVVSVHHYDNWHWAEKEWDFDPDPVDDTQIWIKTWIADPVGIDIDITNFYEYLWAQAPPTGAYYYYPDVVHDDSHDDFAFAKKKKKKFQAAWDNVSNVDPDDQQPARHAKYAYGPDPPDFFGIKGFTAGSHHDPPDHRGGRRDGGIMITIGSDDDDPVRVVSTGVDTDDMDMDMDSQATPGHRVGDRFDTQDPDQSYGYQCSQRNSNDHSSSSSSSSSSVSSVNSCSSSVVCVSYSDHPVVVVVVVVD

pLDDT: mean 89.39, std 16.75, range [16.94, 98.88]

Nearest PDB structures (foldseek):
  9fxq-assembly1_A  TM=9.763E-01  e=2.914E-62  Mammalia
  4gdp-assembly1_A  TM=5.470E-01  e=5.405E-11  Saccharomyces cerevisiae S288C
  1rsg-assembly1_B  TM=5.080E-01  e=8.359E-12  Saccharomyces cerevisiae
  3cns-assembly1_A  TM=5.501E-01  e=7.172E-11  Saccharomyces cerevisiae
  3bi4-assembly1_B  TM=4.953E-01  e=3.070E-11  Saccharomyces cerevisiae

InterPro domains:
  IPR010795 Prenylcysteine lyase [PF07156] (123-493)
  IPR017046 Prenylcysteine oxidase 1 [PIRSF036292] (11-503)
  IPR017046 Prenylcysteine oxidase 1 [PTHR15944] (17-499)
  IPR036188 FAD/NAD(P)-binding domain superfamily [G3DSA:3.50.50.60] (27-344)
  IPR036188 FAD/NAD(P)-binding domain superfamily [SSF51905] (29-441)

Sequence (1008 aa):
MMMWRAVAVEVLLLMGIWQVSSTGSRLQPKQIAIVGGGVGGAAASHFLRREMGPDVKIDVFEAAAVGGRVATQDVGGDGFEMGACIIHPLNLRMKQLVDDIGLKARAATPSKMAVFDGKGLSFEESDWLVVNFLRVLWRYGLSYFRMNTWMDGVMGKFMRIYQYQQDGYSFSSVDSLLHAMGGDSFLALANQTLGEAMLAEGISQSFLDDLVVPVTRVNYGQCARIPGIVGAVAVAWASSGLWAVEGGNKRVCSGLLYHSKAQLIPARATAITLKRRPSKNGPTSDQYEVKYIDQSGPAQSLYDIVIVATPLHQGMSDIAFIDFSPPIPAHFHGSFHRTVSTLVHGRLNVSYLGSSENPADFRFSDVLTTDRKDLSFYSLHSLDPVSIPRGYRRPPASEKKVWKLFSPDSLTEDQLKEIFISWDDVAENRWLAYPSYVTPHYKSPSFVLHDHLYYLNAIEWSASAMEMSAISAKNLALLAHNRWHGQEAKIDQEDLHTRLRGELMMMWRAVAVEVLLLMGIWQVSSTGSRLQPKQIAIVGGGVGGAAASHFLRREMGPDVKIDVFEAAAVGGRVATQDVGGDGFEMGACIIHPLNLRMKQLVDDIGLKARAATPSKMAVFDGKGLSFEESDWLVVNFLRVLWRYGLSYFRMNTWMDGVMGKFMRIYQYQQDGYSFSSVDSLLHAMGGDSFLALANQTLGEAMLAEGISQSFLDDLVVPVTRVNYGQCARIPGIVGAVAVAWASSGLWAVEGGNKRVCSGLLYHSKAQLIPARATAITLKRRPSKNGPTSDQYEVKYIDQSGPAQSLYDIVIVATPLHQGMSDIAFIDFSPPIPAHFHGSFHRTVSTLVHGRLNVSYLGSSENPADFRFSDVLTTDRKDLSFYSLHSLDPVSIPRGYRRPPASEKKVWKLFSPDSLTEDQLKEIFISWDDVAENRWLAYPSYVTPHYKSPSFVLHDHLYYLNAIEWSASAMEMSAISAKNLALLAHNRWHGQEAKIDQEDLHTRLRGEL

Solvent-accessible surface area (backbone atoms only — not comparable to full-atom values): 53300 Å² total; per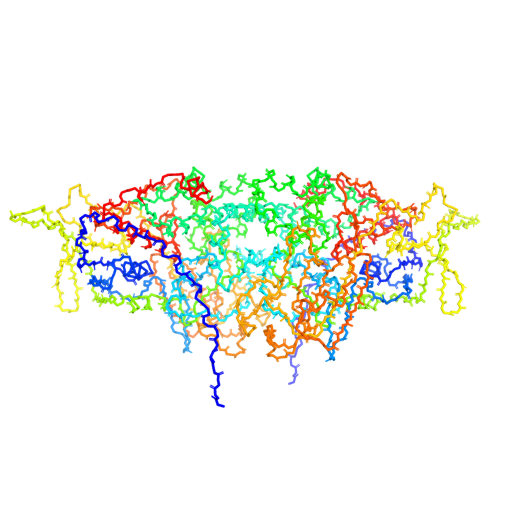-residue (Å²): 140,76,88,76,81,68,86,75,76,75,80,75,75,80,64,71,73,70,69,67,67,79,53,84,75,65,76,71,68,56,31,36,38,29,39,22,36,18,52,29,22,14,41,23,47,34,38,34,33,69,72,67,35,86,81,42,44,41,40,32,28,25,62,67,68,72,9,57,67,25,36,68,47,77,56,96,87,37,43,29,71,62,27,73,63,69,40,55,75,80,34,50,58,50,50,48,54,34,54,74,67,68,54,52,71,36,79,86,71,94,77,33,46,32,29,33,66,79,64,25,62,77,40,70,61,54,95,41,65,57,58,42,51,50,50,46,37,68,75,42,48,55,24,68,33,42,50,51,26,52,47,30,55,51,48,42,28,56,53,46,49,58,56,41,47,72,73,53,34,19,45,56,30,57,65,54,43,39,34,57,32,39,36,68,60,39,54,46,28,43,49,30,27,25,48,56,57,42,43,75,63,64,30,44,69,64,44,40,50,67,55,46,24,17,39,26,22,59,69,65,72,36,54,47,58,29,19,22,47,36,40,52,60,29,54,54,65,75,47,82,66,65,41,38,33,47,69,29,55,34,53,52,22,58,45,30,32,58,74,39,65,41,43,76,40,68,18,39,67,44,31,42,32,61,40,79,43,83,42,91,92,51,80,64,56,66,32,35,36,42,30,29,38,39,94,91,38,80,48,72,48,75,23,53,32,39,36,37,30,50,54,47,21,67,93,70,41,72,40,43,56,40,82,49,88,75,73,55,73,44,50,48,90,68,50,54,33,54,39,23,33,35,39,34,38,24,22,55,28,54,59,59,48,44,44,86,66,56,41,74,72,39,64,66,25,38,35,30,23,45,96,51,88,85,55,74,50,30,30,43,30,57,61,65,50,25,63,70,59,89,87,68,69,88,74,34,34,64,41,73,42,46,32,38,33,38,14,69,51,83,78,49,72,68,56,46,56,53,48,24,75,46,68,81,48,76,49,75,48,81,36,72,70,36,61,57,68,47,56,63,50,73,85,63,54,44,30,55,77,46,95,54,29,34,33,41,49,34,44,36,78,58,34,71,47,72,47,45,30,33,50,34,15,48,28,49,28,34,37,49,49,27,61,72,68,65,39,60,80,36,45,60,57,70,66,52,69,62,52,58,53,65,74,98,139,75,91,77,71,69,91,74,72,64,96,74,70,87,64,74,73,70,69,67,68,79,53,81,76,66,76,71,69,56,31,34,37,28,42,22,34,18,53,29,23,15,41,24,47,34,39,33,34,69,70,67,35,87,81,41,43,40,39,31,27,26,62,68,68,71,10,58,66,26,39,66,44,78,55,98,87,37,43,30,71,63,30,74,61,68,41,53,75,80,33,49,60,50,51,48,55,35,54,74,69,68,57,52,72,35,79,87,73,93,77,33,45,32,31,32,65,82,64,25,61,79,40,71,62,53,97,43,64,57,58,41,51,50,51,46,39,67,76,42,46,57,23,68,33,42,48,49,26,53,47,29,55,52,49,42,28,55,52,45,51,59,57,40,48,70,73,54,35,19,44,57,30,54,65,54,43,40,33,58,34,42,36,67,58,40,54,47,27,43,50,29,27,25,49,58,56,41,45,74,63,64,31,44,69,65,45,41,49,68,56,46,22,17,40,27,22,56,70,65,72,36,54,47,57,28,18,21,45,37,40,51,59,28,54,55,65,76,46,81,66,65,41,39,34,48,71,30,56,34,53,52,23,56,43,29,32,57,75,38,66,42,43,77,40,68,19,39,66,45,31,41,31,61,40,77,43,82,42,91,91,51,78,63,56,66,33,35,35,42,29,29,40,40,93,92,38,81,49,72,51,76,23,54,32,39,37,36,30,50,55,47,22,67,93,68,41,73,41,42,54,42,81,48,85,75,74,54,72,42,50,49,91,65,47,55,34,55,38,21,33,36,39,35,38,24,23,56,28,53,58,59,48,45,44,86,65,55,41,75,71,40,63,67,26,36,33,29,23,44,95,52,88,85,53,74,50,31,31,43,30,56,61,66,51,25,63,69,57,89,87,68,70,86,74,33,34,64,41,74,43,47,34,38,32,37,14,70,52,84,78,50,71,68,56,46,56,52,49,25,75,47,67,82,48,77,49,77,48,81,37,70,70,38,59,58,68,47,56,63,50,72,84,66,54,45,28,55,77,47,94,56,29,32,32,42,51,36,45,37,78,59,32,70,47,72,48,45,30,34,51,33,15,47,29,50,27,34,37,51,50,27,61,73,69,67,40,62,81,36,46,61,56,70,65,51,69,62,52,59,54,67,75,97

Organism: NCBI:txid299321

Radius of gyration: 32.59 Å; Cα contacts (8 Å, |Δi|>4): 2094; chains: 2; bounding box: 70×109×72 Å